Protein AF-0000000070923222 (afdb_homodimer)

Sequence (796 aa):
MIKPHGAETLKPLFVYDTERHHALMQEAETLPSVMISSAAAGNAVMMGGGYFTPLTGFMNVADAMGCAENMRTTSGLFFPVPVVNLLENADAIRGAKRIALRDPNMEGNPILAIQEVEAIEEFTPEQMEAITEKVYGTTDREHPGVAAFNSVGRVCVSGPIEVLHFSYFQDDFPDTFRTAVEIRNEITERGWKKVVAFQTRNPMHRAHEELCRMAMDQLDADGVVIHMLLGKLKPGDIPAPVRDAAIRKMAELYFPPNTVMITGYGFDMLYAGPREAVLHALFRQNMGATHFIIGRDHAGVGDYYGAFDAQTIFDTDVPPDALEIEIFRADHTAYSKKLNRVVMMRDVPDHTKEDFVLLSGTKVREMLGRGEAPPPEFSRPEVAQILMDYYQGLQQKQMIKPHGAETLKPLFVYDTERHHALMQEAETLPSVMISSAAAGNAVMMGGGYFTPLTGFMNVADAMGCAENMRTTSGLFFPVPVVNLLENADAIRGAKRIALRDPNMEGNPILAIQEVEAIEEFTPEQMEAITEKVYGTTDREHPGVAAFNSVGRVCVSGPIEVLHFSYFQDDFPDTFRTAVEIRNEITERGWKKVVAFQTRNPMHRAHEELCRMAMDQLDADGVVIHMLLGKLKPGDIPAPVRDAAIRKMAELYFPPNTVMITGYGFDMLYAGPREAVLHALFRQNMGATHFIIGRDHAGVGDYYGAFDAQTIFDTDVPPDALEIEIFRADHTAYSKKLNRVVMMRDVPDHTKEDFVLLSGTKVREMLGRGEAPPPEFSRPEVAQILMDYYQGLQQKQ

pLDDT: mean 94.99, std 5.68, range [50.47, 98.94]

Structure (mmCIF, N/CA/C/O backbone):
data_AF-0000000070923222-model_v1
#
loop_
_entity.id
_entity.type
_entity.pdbx_description
1 polymer 'Sulfate adenylyltransferase'
#
loop_
_atom_site.group_PDB
_atom_site.id
_atom_site.type_symbol
_atom_site.label_atom_id
_atom_site.label_alt_id
_atom_site.label_comp_id
_atom_site.label_asym_id
_atom_site.label_entity_id
_atom_site.label_seq_id
_atom_site.pdbx_PDB_ins_code
_atom_site.Cartn_x
_atom_site.Cartn_y
_atom_site.Cartn_z
_atom_site.occupancy
_atom_site.B_iso_or_equiv
_atom_site.auth_seq_id
_atom_site.auth_comp_id
_atom_site.auth_asym_id
_atom_site.auth_atom_id
_atom_site.pdbx_PDB_model_num
ATOM 1 N N . MET A 1 1 ? -9.562 -16.375 10.891 1 94.19 1 MET A N 1
ATOM 2 C CA . MET A 1 1 ? -9 -16.359 9.547 1 94.19 1 MET A CA 1
ATOM 3 C C . MET A 1 1 ? -8.234 -17.641 9.25 1 94.19 1 MET A C 1
ATOM 5 O O . MET A 1 1 ? -7.594 -18.203 10.141 1 94.19 1 MET A O 1
ATOM 9 N N . ILE A 1 2 ? -8.297 -18.109 7.996 1 97.81 2 ILE A N 1
ATOM 10 C CA . ILE A 1 2 ? -7.59 -19.312 7.555 1 97.81 2 ILE A CA 1
ATOM 11 C C . ILE A 1 2 ? -6.105 -19.172 7.879 1 97.81 2 ILE A C 1
ATOM 13 O O . ILE A 1 2 ? -5.516 -18.109 7.715 1 97.81 2 ILE A O 1
ATOM 17 N N . LYS A 1 3 ? -5.488 -20.219 8.328 1 97.81 3 LYS A N 1
ATOM 18 C CA . LYS A 1 3 ? -4.07 -20.203 8.672 1 97.81 3 LYS A CA 1
ATOM 19 C C . LYS A 1 3 ? -3.199 -20.172 7.418 1 97.81 3 LYS A C 1
ATOM 21 O O . LYS A 1 3 ? -3.551 -20.766 6.398 1 97.81 3 LYS A O 1
ATOM 26 N N . PRO A 1 4 ? -2.018 -19.453 7.531 1 98.5 4 PRO A N 1
ATOM 27 C CA . PRO A 1 4 ? -1.078 -19.594 6.418 1 98.5 4 PRO A CA 1
ATOM 28 C C . PRO A 1 4 ? -0.595 -21.031 6.227 1 98.5 4 PRO A C 1
ATOM 30 O O . PRO A 1 4 ? -0.553 -21.812 7.188 1 98.5 4 PRO A O 1
ATOM 33 N N . HIS A 1 5 ? -0.27 -21.312 5.047 1 98.56 5 HIS A N 1
ATOM 34 C CA . HIS A 1 5 ? 0.221 -22.641 4.707 1 98.56 5 HIS A CA 1
ATOM 35 C C . HIS A 1 5 ? 1.439 -23.016 5.547 1 98.56 5 HIS A C 1
ATOM 37 O O . HIS A 1 5 ? 2.436 -22.281 5.555 1 98.56 5 HIS A O 1
ATOM 43 N N . GLY A 1 6 ? 1.293 -24.156 6.258 1 97 6 GLY A N 1
ATOM 44 C CA . GLY A 1 6 ? 2.424 -24.719 6.973 1 97 6 GLY A CA 1
ATOM 45 C C . GLY A 1 6 ? 2.863 -23.875 8.156 1 97 6 GLY A C 1
ATOM 46 O O . GLY A 1 6 ? 3.973 -24.047 8.672 1 97 6 GLY A O 1
ATOM 47 N N . ALA A 1 7 ? 2.08 -22.922 8.578 1 97.56 7 ALA A N 1
ATOM 48 C CA . ALA A 1 7 ? 2.473 -22.031 9.664 1 97.56 7 ALA A CA 1
ATOM 49 C C . ALA A 1 7 ? 1.255 -21.562 10.461 1 97.56 7 ALA A C 1
ATOM 51 O O . ALA A 1 7 ? 0.133 -21.578 9.945 1 97.56 7 ALA A O 1
ATOM 52 N N . GLU A 1 8 ? 1.506 -21.188 11.695 1 96.69 8 GLU A N 1
ATOM 53 C CA . GLU A 1 8 ? 0.443 -20.641 12.531 1 96.69 8 GLU A CA 1
ATOM 54 C C . GLU A 1 8 ? 0.173 -19.188 12.188 1 96.69 8 GLU A C 1
ATOM 56 O O . GLU A 1 8 ? -0.959 -18.703 12.312 1 96.69 8 GLU A O 1
ATOM 61 N N . THR A 1 9 ? 1.267 -18.516 11.875 1 96.75 9 THR A N 1
ATOM 62 C CA . THR A 1 9 ? 1.181 -17.109 11.5 1 96.75 9 THR A CA 1
ATOM 63 C C . THR A 1 9 ? 1.964 -16.844 10.219 1 96.75 9 THR A C 1
ATOM 65 O O . THR A 1 9 ? 2.838 -17.641 9.844 1 96.75 9 THR A O 1
ATOM 68 N N . LEU A 1 10 ? 1.529 -15.812 9.523 1 98.06 10 LEU A N 1
ATOM 69 C CA . LEU A 1 10 ? 2.232 -15.43 8.305 1 98.06 10 LEU A CA 1
ATOM 70 C C . LEU A 1 10 ? 3.693 -15.102 8.602 1 98.06 10 LEU A C 1
ATOM 72 O O . LEU A 1 10 ? 4.008 -14.531 9.648 1 98.06 10 LEU A O 1
ATOM 76 N N . LYS A 1 11 ? 4.566 -15.438 7.688 1 98.31 11 LYS A N 1
ATOM 77 C CA . LYS A 1 11 ? 6 -15.211 7.871 1 98.31 11 LYS A CA 1
ATOM 78 C C . LYS A 1 11 ? 6.59 -14.43 6.703 1 98.31 11 LYS A C 1
ATOM 80 O O . LYS A 1 11 ? 7.391 -14.969 5.934 1 98.31 11 LYS A O 1
ATOM 85 N N . PRO A 1 12 ? 6.301 -13.164 6.598 1 98.38 12 PRO A N 1
ATOM 86 C CA . PRO A 1 12 ? 6.941 -12.352 5.562 1 98.38 12 PRO A CA 1
ATOM 87 C C . PRO A 1 12 ? 8.445 -12.188 5.789 1 98.38 12 PRO A C 1
ATOM 89 O O . PRO A 1 12 ? 8.891 -12.078 6.934 1 98.38 12 PRO A O 1
ATOM 92 N N . LEU A 1 13 ? 9.18 -12.133 4.707 1 98.75 13 LEU A N 1
ATOM 93 C CA . LEU A 1 13 ? 10.625 -12.07 4.844 1 98.75 13 LEU A CA 1
ATOM 94 C C . LEU A 1 13 ? 11.125 -10.641 4.641 1 98.75 13 LEU A C 1
ATOM 96 O O . LEU A 1 13 ? 12.328 -10.383 4.75 1 98.75 13 LEU A O 1
ATOM 100 N N . PHE A 1 14 ? 10.266 -9.719 4.355 1 98.25 14 PHE A N 1
ATOM 101 C CA . PHE A 1 14 ? 10.656 -8.312 4.344 1 98.25 14 PHE A CA 1
ATOM 102 C C . PHE A 1 14 ? 11.117 -7.867 5.723 1 98.25 14 PHE A C 1
ATOM 104 O O . PHE A 1 14 ? 10.523 -8.234 6.734 1 98.25 14 PHE A O 1
ATOM 111 N N . VAL A 1 15 ? 12.188 -7.07 5.742 1 97.06 15 VAL A N 1
ATOM 112 C CA . VAL A 1 15 ? 12.711 -6.555 7.004 1 97.06 15 VAL A CA 1
ATOM 113 C C . VAL A 1 15 ? 11.961 -5.277 7.387 1 97.06 15 VAL A C 1
ATOM 115 O O . VAL A 1 15 ? 12.312 -4.188 6.93 1 97.06 15 VAL A O 1
ATOM 118 N N . TYR A 1 16 ? 11.078 -5.387 8.359 1 92.56 16 TYR A N 1
ATOM 119 C CA . TYR A 1 16 ? 10.18 -4.293 8.695 1 92.56 16 TYR A CA 1
ATOM 120 C C . TYR A 1 16 ? 10.828 -3.328 9.68 1 92.56 16 TYR A C 1
ATOM 122 O O . TYR A 1 16 ? 10.484 -2.146 9.719 1 92.56 16 TYR A O 1
ATOM 130 N N . ASP A 1 17 ? 11.711 -3.85 10.516 1 89.75 17 ASP A N 1
ATOM 131 C CA . ASP A 1 17 ? 12.43 -2.967 11.43 1 89.75 17 ASP A CA 1
ATOM 132 C C . ASP A 1 17 ? 13.289 -1.967 10.664 1 89.75 17 ASP A C 1
ATOM 134 O O . ASP A 1 17 ? 14.266 -2.35 10.008 1 89.75 17 ASP A O 1
ATOM 138 N N . THR A 1 18 ? 13.023 -0.705 10.734 1 88.88 18 THR A N 1
ATOM 139 C CA . THR A 1 18 ? 13.625 0.324 9.891 1 88.88 18 THR A CA 1
ATOM 140 C C . THR A 1 18 ? 15.125 0.417 10.141 1 88.88 18 THR A C 1
ATOM 142 O O . THR A 1 18 ? 15.914 0.532 9.203 1 88.88 18 THR A O 1
ATOM 145 N N . GLU A 1 19 ? 15.516 0.469 11.406 1 87.5 19 GLU A N 1
ATOM 146 C CA . GLU A 1 19 ? 16.938 0.557 11.734 1 87.5 19 GLU A CA 1
ATOM 147 C C . GLU A 1 19 ? 17.703 -0.638 11.18 1 87.5 19 GLU A C 1
ATOM 149 O O . GLU A 1 19 ? 18.766 -0.473 10.57 1 87.5 19 GLU A O 1
ATOM 154 N N . ARG A 1 20 ? 17.125 -1.817 11.422 1 92.88 20 ARG A N 1
ATOM 155 C CA . ARG A 1 20 ? 17.766 -3.02 10.891 1 92.88 20 ARG A CA 1
ATOM 156 C C . ARG A 1 20 ? 17.781 -2.994 9.359 1 92.88 20 ARG A C 1
ATOM 158 O O . ARG A 1 20 ? 18.781 -3.377 8.742 1 92.88 20 ARG A O 1
ATOM 165 N N . HIS A 1 21 ? 16.719 -2.566 8.789 1 94.62 21 HIS A N 1
ATOM 166 C CA . HIS A 1 21 ? 16.609 -2.461 7.336 1 94.62 21 HIS A CA 1
ATOM 167 C C . HIS A 1 21 ? 17.703 -1.579 6.766 1 94.62 21 HIS A C 1
ATOM 169 O O . HIS A 1 21 ? 18.391 -1.969 5.812 1 94.62 21 HIS A O 1
ATOM 175 N N . HIS A 1 22 ? 17.953 -0.458 7.285 1 92.62 22 HIS A N 1
ATOM 176 C CA . HIS A 1 22 ? 18.969 0.468 6.809 1 92.62 22 HIS A CA 1
ATOM 177 C C . HIS A 1 22 ? 20.375 -0.108 7 1 92.62 22 HIS A C 1
ATOM 179 O O . HIS A 1 22 ? 21.234 0.048 6.133 1 92.62 22 HIS A O 1
ATOM 185 N N . ALA A 1 23 ? 20.547 -0.728 8.156 1 95.38 23 ALA A N 1
ATOM 186 C CA . ALA A 1 23 ? 21.844 -1.36 8.406 1 95.38 23 ALA A CA 1
ATOM 187 C C . ALA A 1 23 ? 22.141 -2.439 7.367 1 95.38 23 ALA A C 1
ATOM 189 O O . ALA A 1 23 ? 23.266 -2.537 6.871 1 95.38 23 ALA A O 1
ATOM 190 N N . LEU A 1 24 ? 21.125 -3.203 7.07 1 97.19 24 LEU A N 1
ATOM 191 C CA . LEU A 1 24 ? 21.297 -4.273 6.09 1 97.19 24 LEU A CA 1
ATOM 192 C C . LEU A 1 24 ? 21.531 -3.705 4.695 1 97.19 24 LEU A C 1
ATOM 194 O O . LEU A 1 24 ? 22.312 -4.258 3.922 1 97.19 24 LEU A O 1
ATOM 198 N N . MET A 1 25 ? 20.859 -2.648 4.387 1 95.19 25 MET A N 1
ATOM 199 C CA . MET A 1 25 ? 21.062 -2.002 3.092 1 95.19 25 MET A CA 1
ATOM 200 C C . MET A 1 25 ? 22.5 -1.527 2.943 1 95.19 25 MET A C 1
ATOM 202 O O . MET A 1 25 ? 23.109 -1.701 1.886 1 95.19 25 MET A O 1
ATOM 206 N N . GLN A 1 26 ? 23.016 -0.941 3.938 1 95.12 26 GLN A N 1
ATOM 207 C CA . GLN A 1 26 ? 24.406 -0.491 3.922 1 95.12 26 GLN A CA 1
ATOM 208 C C . GLN A 1 26 ? 25.375 -1.672 3.812 1 95.12 26 GLN A C 1
ATOM 210 O O . GLN A 1 26 ? 26.328 -1.63 3.039 1 95.12 26 GLN A O 1
ATOM 215 N N . GLU A 1 27 ? 25.062 -2.674 4.578 1 97 27 GLU A N 1
ATOM 216 C CA . GLU A 1 27 ? 25.891 -3.877 4.52 1 97 27 GLU A CA 1
ATOM 217 C C . GLU A 1 27 ? 25.875 -4.484 3.119 1 97 27 GLU A C 1
ATOM 219 O O . GLU A 1 27 ? 26.922 -4.891 2.602 1 97 27 GLU A O 1
ATOM 224 N N . ALA A 1 28 ? 24.734 -4.555 2.543 1 97.19 28 ALA A N 1
ATOM 225 C CA . ALA A 1 28 ? 24.547 -5.199 1.248 1 97.19 28 ALA A CA 1
ATOM 226 C C . ALA A 1 28 ? 25.406 -4.543 0.174 1 97.19 28 ALA A C 1
ATOM 228 O O . ALA A 1 28 ? 25.875 -5.211 -0.75 1 97.19 28 ALA A O 1
ATOM 229 N N . GLU A 1 29 ? 25.641 -3.273 0.301 1 94.75 29 GLU A N 1
ATOM 230 C CA . GLU A 1 29 ? 26.438 -2.539 -0.678 1 94.75 29 GLU A CA 1
ATOM 231 C C . GLU A 1 29 ? 27.891 -3.018 -0.683 1 94.75 29 GLU A C 1
ATOM 233 O O . GLU A 1 29 ? 28.594 -2.855 -1.678 1 94.75 29 GLU A O 1
ATOM 238 N N . THR A 1 30 ? 28.297 -3.598 0.38 1 96.5 30 THR A N 1
ATOM 239 C CA . THR A 1 30 ? 29.703 -4.016 0.499 1 96.5 30 THR A CA 1
ATOM 240 C C . THR A 1 30 ? 29.828 -5.516 0.256 1 96.5 30 THR A C 1
ATOM 242 O O . THR A 1 30 ? 30.953 -6.039 0.181 1 96.5 30 THR A O 1
ATOM 245 N N . LEU A 1 31 ? 28.781 -6.234 0.099 1 98.12 31 LEU A N 1
ATOM 246 C CA . LEU A 1 31 ? 28.812 -7.68 -0.1 1 98.12 31 LEU A CA 1
ATOM 247 C C . LEU A 1 31 ? 29.047 -8.023 -1.566 1 98.12 31 LEU A C 1
ATOM 249 O O . LEU A 1 31 ? 28.703 -7.238 -2.457 1 98.12 31 LEU A O 1
ATOM 253 N N . PRO A 1 32 ? 29.672 -9.242 -1.757 1 98.31 32 PRO A N 1
ATOM 254 C CA . PRO A 1 32 ? 29.578 -9.75 -3.127 1 98.31 32 PRO A CA 1
ATOM 255 C C . PRO A 1 32 ? 28.141 -9.82 -3.629 1 98.31 32 PRO A C 1
ATOM 257 O O . PRO A 1 32 ? 27.219 -10.148 -2.861 1 98.31 32 PRO A O 1
ATOM 260 N N . SER A 1 33 ? 27.938 -9.492 -4.871 1 97.94 33 SER A N 1
ATOM 261 C CA . SER A 1 33 ? 26.562 -9.398 -5.371 1 97.94 33 SER A CA 1
ATOM 262 C C . SER A 1 33 ? 26.406 -10.156 -6.684 1 97.94 33 SER A C 1
ATOM 264 O O . SER A 1 33 ? 27.391 -10.445 -7.363 1 97.94 33 SER A O 1
ATOM 266 N N . VAL A 1 34 ? 25.203 -10.516 -6.961 1 98.19 34 VAL A N 1
ATOM 267 C CA . VAL A 1 34 ? 24.875 -11.148 -8.234 1 98.19 34 VAL A CA 1
ATOM 268 C C . VAL A 1 34 ? 23.594 -10.531 -8.789 1 98.19 34 VAL A C 1
ATOM 270 O O . VAL A 1 34 ? 22.703 -10.133 -8.023 1 98.19 34 VAL A O 1
ATOM 273 N N . MET A 1 35 ? 23.562 -10.453 -10.102 1 97.75 35 MET A N 1
ATOM 274 C CA . MET A 1 35 ? 22.312 -10.156 -10.789 1 97.75 35 MET A CA 1
ATOM 275 C C . MET A 1 35 ? 21.438 -11.406 -10.898 1 97.75 35 MET A C 1
ATOM 277 O O . MET A 1 35 ? 21.859 -12.406 -11.5 1 97.75 35 MET A O 1
ATOM 281 N N . ILE A 1 36 ? 20.281 -11.344 -10.312 1 98 36 ILE A N 1
ATOM 282 C CA . ILE A 1 36 ? 19.438 -12.531 -10.352 1 98 36 ILE A CA 1
ATOM 283 C C . ILE A 1 36 ? 18.453 -12.438 -11.523 1 98 36 ILE A C 1
ATOM 285 O O . ILE A 1 36 ? 18.406 -11.422 -12.219 1 98 36 ILE A O 1
ATOM 289 N N . SER A 1 37 ? 17.797 -13.562 -11.773 1 97.19 37 SER A N 1
ATOM 290 C CA . SER A 1 37 ? 16.828 -13.57 -12.859 1 97.19 37 SER A CA 1
ATOM 291 C C . SER A 1 37 ? 15.555 -12.82 -12.461 1 97.19 37 SER A C 1
ATOM 293 O O . SER A 1 37 ? 15.32 -12.57 -11.281 1 97.19 37 SER A O 1
ATOM 295 N N . SER A 1 38 ? 14.75 -12.461 -13.453 1 96.25 38 SER A N 1
ATOM 296 C CA . SER A 1 38 ? 13.461 -11.828 -13.195 1 96.25 38 SER A CA 1
ATOM 297 C C . SER A 1 38 ? 12.57 -12.719 -12.328 1 96.25 38 SER A C 1
ATOM 299 O O . SER A 1 38 ? 11.906 -12.242 -11.406 1 96.25 38 SER A O 1
ATOM 301 N N . ALA A 1 39 ? 12.602 -13.977 -12.602 1 96.25 39 ALA A N 1
ATOM 302 C CA . ALA A 1 39 ? 11.789 -14.938 -11.852 1 96.25 39 ALA A CA 1
ATOM 303 C C . ALA A 1 39 ? 12.227 -14.992 -10.391 1 96.25 39 ALA A C 1
ATOM 305 O O . ALA A 1 39 ? 11.383 -15.016 -9.484 1 96.25 39 ALA A O 1
ATOM 306 N N . ALA A 1 40 ? 13.516 -15.023 -10.188 1 98.12 40 ALA A N 1
ATOM 307 C CA . ALA A 1 40 ? 14.016 -15.047 -8.82 1 98.12 40 ALA A CA 1
ATOM 308 C C . ALA A 1 40 ? 13.656 -13.766 -8.078 1 98.12 40 ALA A C 1
ATOM 310 O O . ALA A 1 40 ? 13.336 -13.797 -6.883 1 98.12 40 ALA A O 1
ATOM 311 N N . ALA A 1 41 ? 13.758 -12.656 -8.773 1 98.06 41 ALA A N 1
ATOM 312 C CA . ALA A 1 41 ? 13.367 -11.383 -8.172 1 98.06 41 ALA A CA 1
ATOM 313 C C . ALA A 1 41 ? 11.891 -11.398 -7.777 1 98.06 41 ALA A C 1
ATOM 315 O O . ALA A 1 41 ? 11.539 -10.992 -6.668 1 98.06 41 ALA A O 1
ATOM 316 N N . GLY A 1 42 ? 11.047 -11.836 -8.688 1 97.44 42 GLY A N 1
ATOM 317 C CA . GLY A 1 42 ? 9.641 -11.969 -8.375 1 97.44 42 GLY A CA 1
ATOM 318 C C . GLY A 1 42 ? 9.375 -12.883 -7.188 1 97.44 42 GLY A C 1
ATOM 319 O O . GLY A 1 42 ? 8.547 -12.57 -6.328 1 97.44 42 GLY A O 1
ATOM 320 N N . ASN A 1 43 ? 10.094 -13.977 -7.137 1 98.56 43 ASN A N 1
ATOM 321 C CA . ASN A 1 43 ? 9.953 -14.906 -6.023 1 98.56 43 ASN A CA 1
ATOM 322 C C . ASN A 1 43 ? 10.391 -14.281 -4.703 1 98.56 43 ASN A C 1
ATOM 324 O O . ASN A 1 43 ? 9.773 -14.516 -3.662 1 98.56 43 ASN A O 1
ATOM 328 N N . ALA A 1 44 ? 11.477 -13.531 -4.766 1 98.75 44 ALA A N 1
ATOM 329 C CA . ALA A 1 44 ? 11.922 -12.828 -3.562 1 98.75 44 ALA A CA 1
ATOM 330 C C . ALA A 1 44 ? 10.844 -11.859 -3.07 1 98.75 44 ALA A C 1
ATOM 332 O O . ALA A 1 44 ? 10.586 -11.773 -1.867 1 98.75 44 ALA A O 1
ATOM 333 N N . VAL A 1 45 ? 10.227 -11.172 -3.973 1 98.44 45 VAL A N 1
ATOM 334 C CA . VAL A 1 45 ? 9.148 -10.242 -3.641 1 98.44 45 VAL A CA 1
ATOM 335 C C . VAL A 1 45 ? 7.992 -11.008 -2.988 1 98.44 45 VAL A C 1
ATOM 337 O O . VAL A 1 45 ? 7.457 -10.578 -1.965 1 98.44 45 VAL A O 1
ATOM 340 N N . MET A 1 46 ? 7.645 -12.156 -3.553 1 98.62 46 MET A N 1
ATOM 341 C CA . MET A 1 46 ? 6.559 -12.977 -3.021 1 98.62 46 MET A CA 1
ATOM 342 C C . MET A 1 46 ? 6.895 -13.484 -1.621 1 98.62 46 MET A C 1
ATOM 344 O O . MET A 1 46 ? 6.023 -13.531 -0.75 1 98.62 46 MET A O 1
ATOM 348 N N . MET A 1 47 ? 8.141 -13.836 -1.413 1 98.88 47 MET A N 1
ATOM 349 C CA . MET A 1 47 ? 8.562 -14.25 -0.077 1 98.88 47 MET A CA 1
ATOM 350 C C . MET A 1 47 ? 8.547 -13.062 0.886 1 98.88 47 MET A C 1
ATOM 352 O O . MET A 1 47 ? 8.102 -13.195 2.029 1 98.88 47 MET A O 1
ATOM 356 N N . GLY A 1 48 ? 8.984 -11.969 0.382 1 98.69 48 GLY A N 1
ATOM 357 C CA . GLY A 1 48 ? 8.953 -10.758 1.191 1 98.69 48 GLY A CA 1
ATOM 358 C C . GLY A 1 48 ? 7.562 -10.391 1.666 1 98.69 48 GLY A C 1
ATOM 359 O O . GLY A 1 48 ? 7.371 -10.031 2.832 1 98.69 48 GLY A O 1
ATOM 360 N N . GLY A 1 49 ? 6.586 -10.539 0.786 1 98.38 49 GLY A N 1
ATOM 361 C CA . GLY A 1 49 ? 5.215 -10.156 1.082 1 98.38 49 GLY A CA 1
ATOM 362 C C . GLY A 1 49 ? 4.457 -11.219 1.86 1 98.38 49 GLY A C 1
ATOM 363 O O . GLY A 1 49 ? 3.281 -11.039 2.184 1 98.38 49 GLY A O 1
ATOM 364 N N . GLY A 1 50 ? 5.055 -12.383 2.105 1 98.75 50 GLY A N 1
ATOM 365 C CA . GLY A 1 50 ? 4.441 -13.438 2.891 1 98.75 50 GLY A CA 1
ATOM 366 C C . GLY A 1 50 ? 3.646 -14.422 2.053 1 98.75 50 GLY A C 1
ATOM 367 O O . GLY A 1 50 ? 3.164 -15.43 2.562 1 98.75 50 GLY A O 1
ATOM 368 N N . TYR A 1 51 ? 3.605 -14.203 0.741 1 98.88 51 TYR A N 1
ATOM 369 C CA . TYR A 1 51 ? 2.82 -15.047 -0.153 1 98.88 51 TYR A CA 1
ATOM 370 C C . TYR A 1 51 ? 3.373 -16.469 -0.187 1 98.88 51 TYR A C 1
ATOM 372 O O . TYR A 1 51 ? 2.625 -17.422 -0.385 1 98.88 51 TYR A O 1
ATOM 380 N N . PHE A 1 52 ? 4.684 -16.609 0.016 1 98.88 52 PHE A N 1
ATOM 381 C CA . PHE A 1 52 ? 5.324 -17.922 -0.103 1 98.88 52 PHE A CA 1
ATOM 382 C C . PHE A 1 52 ? 5.66 -18.484 1.272 1 98.88 52 PHE A C 1
ATOM 384 O O . PHE A 1 52 ? 6.543 -19.328 1.4 1 98.88 52 PHE A O 1
ATOM 391 N N . THR A 1 53 ? 4.961 -17.922 2.27 1 98.75 53 THR A N 1
ATOM 392 C CA . THR A 1 53 ? 5.039 -18.594 3.566 1 98.75 53 THR A CA 1
ATOM 393 C C . THR A 1 53 ? 4.789 -20.078 3.426 1 98.75 53 THR A C 1
ATOM 395 O O . THR A 1 53 ? 3.873 -20.5 2.717 1 98.75 53 THR A O 1
ATOM 398 N N . PRO A 1 54 ? 5.602 -21 4.039 1 98.62 54 PRO A N 1
ATOM 399 C CA . PRO A 1 54 ? 6.543 -20.641 5.102 1 98.62 54 PRO A CA 1
ATOM 400 C C . PRO A 1 54 ? 7.996 -20.641 4.629 1 98.62 54 PRO A C 1
ATOM 402 O O . PRO A 1 54 ? 8.914 -20.797 5.441 1 98.62 54 PRO A O 1
ATOM 405 N N . LEU A 1 55 ? 8.25 -20.531 3.309 1 98.81 55 LEU A N 1
ATOM 406 C CA . LEU A 1 55 ? 9.625 -20.562 2.816 1 98.81 55 LEU A CA 1
ATOM 407 C C . LEU A 1 55 ? 10.461 -19.469 3.477 1 98.81 55 LEU A C 1
ATOM 409 O O . LEU A 1 55 ? 9.977 -18.359 3.697 1 98.81 55 LEU A O 1
ATOM 413 N N . THR A 1 56 ? 11.75 -19.766 3.697 1 98.75 56 THR A N 1
ATOM 414 C CA . THR A 1 56 ? 12.664 -18.812 4.305 1 98.75 56 THR A CA 1
ATOM 415 C C . THR A 1 56 ? 13.648 -18.281 3.27 1 98.75 56 THR A C 1
ATOM 417 O O . THR A 1 56 ? 14.461 -17.391 3.57 1 98.75 56 THR A O 1
ATOM 420 N N . GLY A 1 57 ? 13.648 -18.812 2.139 1 98.88 57 GLY A N 1
ATOM 421 C CA . GLY A 1 57 ? 14.555 -18.453 1.064 1 98.88 57 GLY A CA 1
ATOM 422 C C . GLY A 1 57 ? 14.492 -19.391 -0.121 1 98.88 57 GLY A C 1
ATOM 423 O O . GLY A 1 57 ? 13.453 -20 -0.39 1 98.88 57 GLY A O 1
ATOM 424 N N . PHE A 1 58 ? 15.57 -19.469 -0.924 1 98.94 58 PHE A N 1
ATOM 425 C CA . PHE A 1 58 ? 15.602 -20.25 -2.154 1 98.94 58 PHE A CA 1
ATOM 426 C C . PHE A 1 58 ? 16 -21.688 -1.868 1 98.94 58 PHE A C 1
ATOM 428 O O . PHE A 1 58 ? 16.875 -21.953 -1.034 1 98.94 58 PHE A O 1
ATOM 435 N N . MET A 1 59 ? 15.406 -22.578 -2.57 1 98.88 59 MET A N 1
ATOM 436 C CA . MET A 1 59 ? 15.562 -24.016 -2.377 1 98.88 59 MET A CA 1
ATOM 437 C C . MET A 1 59 ? 16.906 -24.484 -2.906 1 98.88 59 MET A C 1
ATOM 439 O O . MET A 1 59 ? 17.438 -23.938 -3.867 1 98.88 59 MET A O 1
ATOM 443 N N . ASN A 1 60 ? 17.438 -25.5 -2.232 1 98.81 60 ASN A N 1
ATOM 444 C CA . ASN A 1 60 ? 18.547 -26.234 -2.812 1 98.81 60 ASN A CA 1
ATOM 445 C C . ASN A 1 60 ? 18.078 -27.234 -3.861 1 98.81 60 ASN A C 1
ATOM 447 O O . ASN A 1 60 ? 16.891 -27.375 -4.109 1 98.81 60 ASN A O 1
ATOM 451 N N . VAL A 1 61 ? 19.016 -27.891 -4.531 1 98.81 61 VAL A N 1
ATOM 452 C CA . VAL A 1 61 ? 18.719 -28.797 -5.633 1 98.81 61 VAL A CA 1
ATOM 453 C C . VAL A 1 61 ? 17.812 -29.922 -5.141 1 98.81 61 VAL A C 1
ATOM 455 O O . VAL A 1 61 ? 16.828 -30.266 -5.805 1 98.81 61 VAL A O 1
ATOM 458 N N . ALA A 1 62 ? 18.062 -30.453 -3.975 1 98.81 62 ALA A N 1
ATOM 459 C CA . ALA A 1 62 ? 17.281 -31.578 -3.449 1 98.81 62 ALA A CA 1
ATOM 460 C C . ALA A 1 62 ? 15.836 -31.172 -3.213 1 98.81 62 ALA A C 1
ATOM 462 O O . ALA A 1 62 ? 14.914 -31.875 -3.615 1 98.81 62 ALA A O 1
ATOM 463 N N . ASP A 1 63 ? 15.625 -30.094 -2.551 1 98.88 63 ASP A N 1
ATOM 464 C CA . ASP A 1 63 ? 14.273 -29.594 -2.303 1 98.88 63 ASP A CA 1
ATOM 465 C C . ASP A 1 63 ? 13.555 -29.281 -3.611 1 98.88 63 ASP A C 1
ATOM 467 O O . ASP A 1 63 ? 12.367 -29.562 -3.758 1 98.88 63 ASP A O 1
ATOM 471 N N . ALA A 1 64 ? 14.32 -28.641 -4.531 1 98.88 64 ALA A N 1
ATOM 472 C CA . ALA A 1 64 ? 13.734 -28.297 -5.828 1 98.88 64 ALA A CA 1
ATOM 473 C C . ALA A 1 64 ? 13.266 -29.547 -6.566 1 98.88 64 ALA A C 1
ATOM 475 O O . ALA A 1 64 ? 12.156 -29.578 -7.094 1 98.88 64 ALA A O 1
ATOM 476 N N . MET A 1 65 ? 14.094 -30.516 -6.59 1 98.75 65 MET A N 1
ATOM 477 C CA . MET A 1 65 ? 13.734 -31.766 -7.234 1 98.75 65 MET A CA 1
ATOM 478 C C . MET A 1 65 ? 12.547 -32.406 -6.535 1 98.75 65 MET A C 1
ATOM 480 O O . MET A 1 65 ? 11.641 -32.938 -7.191 1 98.75 65 MET A O 1
ATOM 484 N N . GLY A 1 66 ? 12.547 -32.438 -5.207 1 98.62 66 GLY A N 1
ATOM 485 C CA . GLY A 1 66 ? 11.414 -32.938 -4.453 1 98.62 66 GLY A CA 1
ATOM 486 C C . GLY A 1 66 ? 10.109 -32.25 -4.785 1 98.62 66 GLY A C 1
ATOM 487 O O . GLY A 1 66 ? 9.086 -32.906 -5 1 98.62 66 GLY A O 1
ATOM 488 N N . CYS A 1 67 ? 10.117 -31 -4.852 1 98.62 67 CYS A N 1
ATOM 489 C CA . CYS A 1 67 ? 8.93 -30.219 -5.188 1 98.62 67 CYS A CA 1
ATOM 490 C C . CYS A 1 67 ? 8.453 -30.531 -6.602 1 98.62 67 CYS A C 1
ATOM 492 O O . CYS A 1 67 ? 7.254 -30.672 -6.844 1 98.62 67 CYS A O 1
ATOM 494 N N . ALA A 1 68 ? 9.406 -30.594 -7.504 1 98.44 68 ALA A N 1
ATOM 495 C CA . ALA A 1 68 ? 9.055 -30.906 -8.891 1 98.44 68 ALA A CA 1
ATOM 496 C C . ALA A 1 68 ? 8.414 -32.281 -9 1 98.44 68 ALA A C 1
ATOM 498 O O . ALA A 1 68 ? 7.379 -32.438 -9.648 1 98.44 68 ALA A O 1
ATOM 499 N N . GLU A 1 69 ? 8.922 -33.25 -8.344 1 97.81 69 GLU A N 1
ATOM 500 C CA . GLU A 1 69 ? 8.516 -34.625 -8.531 1 97.81 69 GLU A CA 1
ATOM 501 C C . GLU A 1 69 ? 7.309 -34.969 -7.664 1 97.81 69 GLU A C 1
ATOM 503 O O . GLU A 1 69 ? 6.422 -35.719 -8.094 1 97.81 69 GLU A O 1
ATOM 508 N N . ASN A 1 70 ? 7.293 -34.438 -6.434 1 96.81 70 ASN A N 1
ATOM 509 C CA . ASN A 1 70 ? 6.312 -34.906 -5.469 1 96.81 70 ASN A CA 1
ATOM 510 C C . ASN A 1 70 ? 5.566 -33.75 -4.801 1 96.81 70 ASN A C 1
ATOM 512 O O . ASN A 1 70 ? 4.797 -33.969 -3.861 1 96.81 70 ASN A O 1
ATOM 516 N N . MET A 1 71 ? 5.859 -32.531 -5.18 1 98.19 71 MET A N 1
ATOM 517 C CA . MET A 1 71 ? 5.305 -31.312 -4.574 1 98.19 71 MET A CA 1
ATOM 518 C C . MET A 1 71 ? 5.613 -31.266 -3.082 1 98.19 71 MET A C 1
ATOM 520 O O . MET A 1 71 ? 4.762 -30.875 -2.279 1 98.19 71 MET A O 1
ATOM 524 N N . ARG A 1 72 ? 6.812 -31.75 -2.73 1 97.81 72 ARG A N 1
ATOM 525 C CA . ARG A 1 72 ? 7.273 -31.703 -1.347 1 97.81 72 ARG A CA 1
ATOM 526 C C . ARG A 1 72 ? 8.781 -31.469 -1.278 1 97.81 72 ARG A C 1
ATOM 528 O O . ARG A 1 72 ? 9.539 -32 -2.086 1 97.81 72 ARG A O 1
ATOM 535 N N . THR A 1 73 ? 9.133 -30.656 -0.325 1 98.12 73 THR A N 1
ATOM 536 C CA . THR A 1 73 ? 10.562 -30.547 -0.038 1 98.12 73 THR A CA 1
ATOM 537 C C . THR A 1 73 ? 11.078 -31.797 0.645 1 98.12 73 THR A C 1
ATOM 539 O O . THR A 1 73 ? 10.297 -32.688 0.997 1 98.12 73 THR A O 1
ATOM 542 N N . THR A 1 74 ? 12.414 -31.781 0.837 1 97.69 74 THR A N 1
ATOM 543 C CA . THR A 1 74 ? 13.023 -32.938 1.483 1 97.69 74 THR A CA 1
ATOM 544 C C . THR A 1 74 ? 12.562 -33.062 2.936 1 97.69 74 THR A C 1
ATOM 546 O O . THR A 1 74 ? 12.5 -34.156 3.49 1 97.69 74 THR A O 1
ATOM 549 N N . SER A 1 75 ? 12.117 -31.953 3.533 1 97.44 75 SER A N 1
ATOM 550 C CA . SER A 1 75 ? 11.648 -31.953 4.918 1 97.44 75 SER A CA 1
ATOM 551 C C . SER A 1 75 ? 10.164 -32.281 5.004 1 97.44 75 SER A C 1
ATOM 553 O O . SER A 1 75 ? 9.609 -32.406 6.102 1 97.44 75 SER A O 1
ATOM 555 N N . GLY A 1 76 ? 9.5 -32.375 3.848 1 97.19 76 GLY A N 1
ATOM 556 C CA . GLY A 1 76 ? 8.102 -32.812 3.84 1 97.19 76 GLY A CA 1
ATOM 557 C C . GLY A 1 76 ? 7.141 -31.641 3.645 1 97.19 76 GLY A C 1
ATOM 558 O O . GLY A 1 76 ? 5.926 -31.844 3.564 1 97.19 76 GLY A O 1
ATOM 559 N N . LEU A 1 77 ? 7.641 -30.484 3.566 1 97.75 77 LEU A N 1
ATOM 560 C CA . LEU A 1 77 ? 6.785 -29.328 3.316 1 97.75 77 LEU A CA 1
ATOM 561 C C . LEU A 1 77 ? 6.148 -29.406 1.935 1 97.75 77 LEU A C 1
ATOM 563 O O . LEU A 1 77 ? 6.848 -29.578 0.933 1 97.75 77 LEU A O 1
ATOM 567 N N . PHE A 1 78 ? 4.859 -29.375 1.923 1 98.62 78 PHE A N 1
ATOM 568 C CA . PHE A 1 78 ? 4.176 -29.312 0.636 1 98.62 78 PHE A CA 1
ATOM 569 C C . PHE A 1 78 ? 4.461 -27.984 -0.057 1 98.62 78 PHE A C 1
ATOM 571 O O . PHE A 1 78 ? 4.227 -26.906 0.514 1 98.62 78 PHE A O 1
ATOM 578 N N . PHE A 1 79 ? 4.969 -28.016 -1.251 1 98.69 79 PHE A N 1
ATOM 579 C CA . PHE A 1 79 ? 5.168 -26.859 -2.113 1 98.69 79 PHE A CA 1
ATOM 580 C C . PHE A 1 79 ? 5.16 -27.266 -3.582 1 98.69 79 PHE A C 1
ATOM 582 O O . PHE A 1 79 ? 5.938 -28.125 -3.994 1 98.69 79 PHE A O 1
ATOM 589 N N . PRO A 1 80 ? 4.344 -26.625 -4.352 1 98.25 80 PRO A N 1
ATOM 590 C CA . PRO A 1 80 ? 3.941 -27.234 -5.625 1 98.25 80 PRO A CA 1
ATOM 591 C C . PRO A 1 80 ? 4.98 -27.031 -6.727 1 98.25 80 PRO A C 1
ATOM 593 O O . PRO A 1 80 ? 4.969 -27.75 -7.73 1 98.25 80 PRO A O 1
ATOM 596 N N . VAL A 1 81 ? 5.828 -25.953 -6.578 1 98.44 81 VAL A N 1
ATOM 597 C CA . VAL A 1 81 ? 6.824 -25.672 -7.605 1 98.44 81 VAL A CA 1
ATOM 598 C C . VAL A 1 81 ? 8.156 -25.328 -6.953 1 98.44 81 VAL A C 1
ATOM 600 O O . VAL A 1 81 ? 8.188 -24.797 -5.836 1 98.44 81 VAL A O 1
ATOM 603 N N . PRO A 1 82 ? 9.266 -25.656 -7.664 1 98.75 82 PRO A N 1
ATOM 604 C CA . PRO A 1 82 ? 10.555 -25.219 -7.129 1 98.75 82 PRO A CA 1
ATOM 605 C C . PRO A 1 82 ? 10.695 -23.703 -7.082 1 98.75 82 PRO A C 1
ATOM 607 O O . PRO A 1 82 ? 10.266 -23 -8.008 1 98.75 82 PRO A O 1
ATOM 610 N N . VAL A 1 83 ? 11.211 -23.188 -6.016 1 98.81 83 VAL A N 1
ATOM 611 C CA . VAL A 1 83 ? 11.578 -21.781 -5.859 1 98.81 83 VAL A CA 1
ATOM 612 C C . VAL A 1 83 ? 13.094 -21.656 -5.73 1 98.81 83 VAL A C 1
ATOM 614 O O . VAL A 1 83 ? 13.648 -21.844 -4.648 1 98.81 83 VAL A O 1
ATOM 617 N N . VAL A 1 84 ? 13.742 -21.297 -6.875 1 98.81 84 VAL A N 1
ATOM 618 C CA . VAL A 1 84 ? 15.195 -21.406 -6.918 1 98.81 84 VAL A CA 1
ATOM 619 C C . VAL A 1 84 ? 15.797 -20.078 -7.375 1 98.81 84 VAL A C 1
ATOM 621 O O . VAL A 1 84 ? 15.109 -19.266 -8 1 98.81 84 VAL A O 1
ATOM 624 N N . ASN A 1 85 ? 16.953 -19.812 -6.957 1 98.75 85 ASN A N 1
ATOM 625 C CA . ASN A 1 85 ? 17.844 -18.781 -7.496 1 98.75 85 ASN A CA 1
ATOM 626 C C . ASN A 1 85 ? 18.906 -19.375 -8.406 1 98.75 85 ASN A C 1
ATOM 628 O O . ASN A 1 85 ? 19.938 -19.844 -7.938 1 98.75 85 ASN A O 1
ATOM 632 N N . LEU A 1 86 ? 18.656 -19.25 -9.711 1 98.5 86 LEU A N 1
ATOM 633 C CA . LEU A 1 86 ? 19.562 -19.828 -10.703 1 98.5 86 LEU A CA 1
ATOM 634 C C . LEU A 1 86 ? 20.422 -18.75 -11.344 1 98.5 86 LEU A C 1
ATOM 636 O O . LEU A 1 86 ? 19.953 -17.656 -11.641 1 98.5 86 LEU A O 1
ATOM 640 N N . LEU A 1 87 ? 21.656 -19.109 -11.5 1 98.06 87 LEU A N 1
ATOM 641 C CA . LEU A 1 87 ? 22.641 -18.219 -12.125 1 98.06 87 LEU A CA 1
ATOM 642 C C . LEU A 1 87 ? 23.359 -18.922 -13.266 1 98.06 87 LEU A C 1
ATOM 644 O O . LEU A 1 87 ? 23.406 -20.156 -13.312 1 98.06 87 LEU A O 1
ATOM 648 N N . GLU A 1 88 ? 23.891 -18.094 -14.164 1 96.69 88 GLU A N 1
ATOM 649 C CA . GLU A 1 88 ? 24.75 -18.656 -15.203 1 96.69 88 GLU A CA 1
ATOM 650 C C . GLU A 1 88 ? 26.047 -19.188 -14.602 1 96.69 88 GLU A C 1
ATOM 652 O O . GLU A 1 88 ? 26.562 -20.219 -15.031 1 96.69 88 GLU A O 1
ATOM 657 N N . ASN A 1 89 ? 26.594 -18.453 -13.703 1 95.44 89 ASN A N 1
ATOM 658 C CA . ASN A 1 89 ? 27.766 -18.875 -12.945 1 95.44 89 ASN A CA 1
ATOM 659 C C . ASN A 1 89 ? 27.844 -18.172 -11.594 1 95.44 89 ASN A C 1
ATOM 661 O O . ASN A 1 89 ? 27.125 -17.203 -11.352 1 95.44 89 ASN A O 1
ATOM 665 N N . ALA A 1 90 ? 28.625 -18.703 -10.711 1 95.75 90 ALA A N 1
ATOM 666 C CA . ALA A 1 90 ? 28.719 -18.156 -9.359 1 95.75 90 ALA A CA 1
ATOM 667 C C . ALA A 1 90 ? 30.109 -17.609 -9.086 1 95.75 90 ALA A C 1
ATOM 669 O O . ALA A 1 90 ? 30.562 -17.594 -7.934 1 95.75 90 ALA A O 1
ATOM 670 N N . ASP A 1 91 ? 30.844 -17.219 -10.062 1 96.38 91 ASP A N 1
ATOM 671 C CA . ASP A 1 91 ? 32.219 -16.781 -9.898 1 96.38 91 ASP A CA 1
ATOM 672 C C . ASP A 1 91 ? 32.312 -15.547 -9 1 96.38 91 ASP A C 1
ATOM 674 O O . ASP A 1 91 ? 33.188 -15.453 -8.148 1 96.38 91 ASP A O 1
ATOM 678 N N . ALA A 1 92 ? 31.391 -14.703 -9.156 1 95.12 92 ALA A N 1
ATOM 679 C CA . ALA A 1 92 ? 31.406 -13.414 -8.461 1 95.12 92 ALA A CA 1
ATOM 680 C C . ALA A 1 92 ? 31.156 -13.602 -6.969 1 95.12 92 ALA A C 1
ATOM 682 O O . ALA A 1 92 ? 31.406 -12.688 -6.172 1 95.12 92 ALA A O 1
ATOM 683 N N . ILE A 1 93 ? 30.641 -14.82 -6.602 1 97.38 93 ILE A N 1
ATOM 684 C CA . ILE A 1 93 ? 30.234 -14.969 -5.207 1 97.38 93 ILE A CA 1
ATOM 685 C C . ILE A 1 93 ? 30.906 -16.203 -4.613 1 97.38 93 ILE A C 1
ATOM 687 O O . ILE A 1 93 ? 30.438 -16.75 -3.605 1 97.38 93 ILE A O 1
ATOM 691 N N . ARG A 1 94 ? 31.922 -16.656 -5.285 1 92.12 94 ARG A N 1
ATOM 692 C CA . ARG A 1 94 ? 32.625 -17.844 -4.801 1 92.12 94 ARG A CA 1
ATOM 693 C C . ARG A 1 94 ? 33.156 -17.625 -3.385 1 92.12 94 ARG A C 1
ATOM 695 O O . ARG A 1 94 ? 33.812 -16.625 -3.105 1 92.12 94 ARG A O 1
ATOM 702 N N . GLY A 1 95 ? 32.812 -18.516 -2.498 1 94.19 95 GLY A N 1
ATOM 703 C CA . GLY A 1 95 ? 33.312 -18.484 -1.138 1 94.19 95 GLY A CA 1
ATOM 704 C C . GLY A 1 95 ? 32.562 -17.531 -0.234 1 94.19 95 GLY A C 1
ATOM 705 O O . GLY A 1 95 ? 32.781 -17.5 0.978 1 94.19 95 GLY A O 1
ATOM 706 N N . ALA A 1 96 ? 31.641 -16.781 -0.813 1 97.31 96 ALA A N 1
ATOM 707 C CA . ALA A 1 96 ? 30.891 -15.805 -0.014 1 97.31 96 ALA A CA 1
ATOM 708 C C . ALA A 1 96 ? 29.844 -16.5 0.855 1 97.31 96 ALA A C 1
ATOM 710 O O . ALA A 1 96 ? 29.188 -17.438 0.416 1 97.31 96 ALA A O 1
ATOM 711 N N . LYS A 1 97 ? 29.734 -16.062 2.111 1 97.62 97 LYS A N 1
ATOM 712 C CA . LYS A 1 97 ? 28.734 -16.594 3.027 1 97.62 97 LYS A CA 1
ATOM 713 C C . LYS A 1 97 ? 27.422 -15.797 2.949 1 97.62 97 LYS A C 1
ATOM 715 O O . LYS A 1 97 ? 26.359 -16.297 3.291 1 97.62 97 LYS A O 1
ATOM 720 N N . ARG A 1 98 ? 27.594 -14.586 2.627 1 98.25 98 ARG A N 1
ATOM 721 C CA . ARG A 1 98 ? 26.484 -13.656 2.447 1 98.25 98 ARG A CA 1
ATOM 722 C C . ARG A 1 98 ? 26.641 -12.852 1.16 1 98.25 98 ARG A C 1
ATOM 724 O O . ARG A 1 98 ? 27.75 -12.414 0.828 1 98.25 98 ARG A O 1
ATOM 731 N N . ILE A 1 99 ? 25.5 -12.789 0.439 1 98.81 99 ILE A N 1
ATOM 732 C CA . ILE A 1 99 ? 25.594 -12.102 -0.844 1 98.81 99 ILE A CA 1
ATOM 733 C C . ILE A 1 99 ? 24.406 -11.156 -1.012 1 98.81 99 ILE A C 1
ATOM 735 O O . ILE A 1 99 ? 23.359 -11.352 -0.39 1 98.81 99 ILE A O 1
ATOM 739 N N . ALA A 1 100 ? 24.547 -10.094 -1.78 1 98.81 100 ALA A N 1
ATOM 740 C CA . ALA A 1 100 ? 23.469 -9.195 -2.172 1 98.81 100 ALA A CA 1
ATOM 741 C C . ALA A 1 100 ? 22.828 -9.633 -3.492 1 98.81 100 ALA A C 1
ATOM 743 O O . ALA A 1 100 ? 23.547 -9.977 -4.441 1 98.81 100 ALA A O 1
ATOM 744 N N . LEU A 1 101 ? 21.562 -9.742 -3.523 1 98.81 101 LEU A N 1
ATOM 745 C CA . LEU A 1 101 ? 20.812 -10.039 -4.738 1 98.81 101 LEU A CA 1
ATOM 746 C C . LEU A 1 101 ? 20.359 -8.758 -5.426 1 98.81 101 LEU A C 1
ATOM 748 O O . LEU A 1 101 ? 19.625 -7.965 -4.836 1 98.81 101 LEU A O 1
ATOM 752 N N . ARG A 1 102 ? 20.781 -8.578 -6.621 1 98.38 102 ARG A N 1
ATOM 753 C CA . ARG A 1 102 ? 20.453 -7.359 -7.352 1 98.38 102 ARG A CA 1
ATOM 754 C C . ARG A 1 102 ? 19.297 -7.594 -8.312 1 98.38 102 ARG A C 1
ATOM 756 O O . ARG A 1 102 ? 19.219 -8.648 -8.945 1 98.38 102 ARG A O 1
ATOM 763 N N . ASP A 1 103 ? 18.453 -6.598 -8.445 1 97.5 103 ASP A N 1
ATOM 764 C CA . ASP A 1 103 ? 17.203 -6.672 -9.203 1 97.5 103 ASP A CA 1
ATOM 765 C C . ASP A 1 103 ? 17.453 -6.352 -10.68 1 97.5 103 ASP A C 1
ATOM 767 O O . ASP A 1 103 ? 17.812 -5.223 -11.023 1 97.5 103 ASP A O 1
ATOM 771 N N . PRO A 1 104 ? 17.188 -7.277 -11.555 1 96.62 104 PRO A N 1
ATOM 772 C CA . PRO A 1 104 ? 17.391 -7.027 -12.984 1 96.62 104 PRO A CA 1
ATOM 773 C C . PRO A 1 104 ? 16.297 -6.152 -13.602 1 96.62 104 PRO A C 1
ATOM 775 O O . PRO A 1 104 ? 16.438 -5.688 -14.734 1 96.62 104 PRO A O 1
ATOM 778 N N . ASN A 1 105 ? 15.234 -5.965 -12.852 1 94.75 105 ASN A N 1
ATOM 779 C CA . ASN A 1 105 ? 14.039 -5.359 -13.422 1 94.75 105 ASN A CA 1
ATOM 780 C C . ASN A 1 105 ? 14.023 -3.848 -13.211 1 94.75 105 ASN A C 1
ATOM 782 O O . ASN A 1 105 ? 13.141 -3.156 -13.727 1 94.75 105 ASN A O 1
ATOM 786 N N . MET A 1 106 ? 14.93 -3.381 -12.492 1 92.19 106 MET A N 1
ATOM 787 C CA . MET A 1 106 ? 14.953 -1.954 -12.18 1 92.19 106 MET A CA 1
ATOM 788 C C . MET A 1 106 ? 16.234 -1.306 -12.695 1 92.19 106 MET A C 1
ATOM 790 O O . MET A 1 106 ? 17.312 -1.916 -12.656 1 92.19 106 MET A O 1
ATOM 794 N N . GLU A 1 107 ? 16.094 -0.099 -13.102 1 87.5 107 GLU A N 1
ATOM 795 C CA . GLU A 1 107 ? 17.266 0.65 -13.539 1 87.5 107 GLU A CA 1
ATOM 796 C C . GLU A 1 107 ? 18.281 0.776 -12.414 1 87.5 107 GLU A C 1
ATOM 798 O O . GLU A 1 107 ? 17.922 1.046 -11.266 1 87.5 107 GLU A O 1
ATOM 803 N N . GLY A 1 108 ? 19.469 0.523 -12.742 1 89.25 108 GLY A N 1
ATOM 804 C CA . GLY A 1 108 ? 20.547 0.583 -11.773 1 89.25 108 GLY A CA 1
ATOM 805 C C . GLY A 1 108 ? 20.703 -0.7 -10.977 1 89.25 108 GLY A C 1
ATOM 806 O O . GLY A 1 108 ? 21.672 -0.845 -10.211 1 89.25 108 GLY A O 1
ATOM 807 N N . ASN A 1 109 ? 19.828 -1.584 -11.156 1 95.69 109 ASN A N 1
ATOM 808 C CA . ASN A 1 109 ? 19.859 -2.902 -10.531 1 95.69 109 ASN A CA 1
ATOM 809 C C . ASN A 1 109 ? 20.078 -2.801 -9.023 1 95.69 109 ASN A C 1
ATOM 811 O O . ASN A 1 109 ? 21 -3.396 -8.477 1 95.69 109 ASN A O 1
ATOM 815 N N . PRO A 1 110 ? 19.172 -2.141 -8.383 1 94.44 110 PRO A N 1
ATOM 816 C CA . PRO A 1 110 ? 19.328 -1.974 -6.938 1 94.44 110 PRO A CA 1
ATOM 817 C C . PRO A 1 110 ? 19.281 -3.299 -6.18 1 94.44 110 PRO A C 1
ATOM 819 O O . PRO A 1 110 ? 18.875 -4.316 -6.742 1 94.44 110 PRO A O 1
ATOM 822 N N . ILE A 1 111 ? 19.75 -3.289 -4.961 1 97.31 111 ILE A N 1
ATOM 823 C CA . ILE A 1 111 ? 19.703 -4.457 -4.086 1 97.31 111 ILE A CA 1
ATOM 824 C C . ILE A 1 111 ? 18.266 -4.797 -3.738 1 97.31 111 ILE A C 1
ATOM 826 O O . ILE A 1 111 ? 17.5 -3.924 -3.324 1 97.31 111 ILE A O 1
ATOM 830 N N . LEU A 1 112 ? 17.922 -6.043 -3.914 1 98.12 112 LEU A N 1
ATOM 831 C CA . LEU A 1 112 ? 16.578 -6.527 -3.635 1 98.12 112 LEU A CA 1
ATOM 832 C C . LEU A 1 112 ? 16.531 -7.293 -2.314 1 98.12 112 LEU A C 1
ATOM 834 O O . LEU A 1 112 ? 15.562 -7.195 -1.567 1 98.12 112 LEU A O 1
ATOM 838 N N . ALA A 1 113 ? 17.578 -8.016 -2.039 1 98.81 113 ALA A N 1
ATOM 839 C CA . ALA A 1 113 ? 17.625 -8.875 -0.859 1 98.81 113 ALA A CA 1
ATOM 840 C C . ALA A 1 113 ? 19.062 -9.266 -0.53 1 98.81 113 ALA A C 1
ATOM 842 O O . ALA A 1 113 ? 19.984 -9.055 -1.336 1 98.81 113 ALA A O 1
ATOM 843 N N . ILE A 1 114 ? 19.219 -9.727 0.658 1 98.88 114 ILE A N 1
ATOM 844 C CA . ILE A 1 114 ? 20.438 -10.406 1.071 1 98.88 114 ILE A CA 1
ATOM 845 C C . ILE A 1 114 ? 20.172 -11.898 1.247 1 98.88 114 ILE A C 1
ATOM 847 O O . ILE A 1 114 ? 19.141 -12.281 1.8 1 98.88 114 ILE A O 1
ATOM 851 N N . GLN A 1 115 ? 21.094 -12.688 0.75 1 98.88 115 GLN A N 1
ATOM 852 C CA . GLN A 1 115 ? 20.969 -14.141 0.892 1 98.88 115 GLN A CA 1
ATOM 853 C C . GLN A 1 115 ? 22.141 -14.719 1.666 1 98.88 115 GLN A C 1
ATOM 855 O O . GLN A 1 115 ? 23.297 -14.398 1.379 1 98.88 115 GLN A O 1
ATOM 860 N N . GLU A 1 116 ? 21.812 -15.445 2.707 1 98.81 116 GLU A N 1
ATOM 861 C CA . GLU A 1 116 ? 22.812 -16.344 3.268 1 98.81 116 GLU A CA 1
ATOM 862 C C . GLU A 1 116 ? 23.047 -17.547 2.361 1 98.81 116 GLU A C 1
ATOM 864 O O . GLU A 1 116 ? 22.094 -18.25 2 1 98.81 116 GLU A O 1
ATOM 869 N N . VAL A 1 117 ? 24.312 -17.781 2.02 1 98.69 117 VAL A N 1
ATOM 870 C CA . VAL A 1 117 ? 24.609 -18.875 1.084 1 98.69 117 VAL A CA 1
ATOM 871 C C . VAL A 1 117 ? 24.812 -20.172 1.85 1 98.69 117 VAL A C 1
ATOM 873 O O . VAL A 1 117 ? 25.812 -20.359 2.527 1 98.69 117 VAL A O 1
ATOM 876 N N . GLU A 1 118 ? 23.875 -21.016 1.719 1 98.56 118 GLU A N 1
ATOM 877 C CA . GLU A 1 118 ? 24.016 -22.328 2.338 1 98.56 118 GLU A CA 1
ATOM 878 C C . GLU A 1 118 ? 24.703 -23.312 1.4 1 98.56 118 GLU A C 1
ATOM 880 O O . GLU A 1 118 ? 25.5 -24.156 1.842 1 98.56 118 GLU A O 1
ATOM 885 N N . ALA A 1 119 ? 24.375 -23.234 0.098 1 97.81 119 ALA A N 1
ATOM 886 C CA . ALA A 1 119 ? 25.047 -24.094 -0.877 1 97.81 119 ALA A CA 1
ATOM 887 C C . ALA A 1 119 ? 25.016 -23.469 -2.27 1 97.81 119 ALA A C 1
ATOM 889 O O . ALA A 1 119 ? 24.109 -22.688 -2.586 1 97.81 119 ALA A O 1
ATOM 890 N N . ILE A 1 120 ? 26.016 -23.75 -3.027 1 98.38 120 ILE A N 1
ATOM 891 C CA . ILE A 1 120 ? 26.062 -23.531 -4.465 1 98.38 120 ILE A CA 1
ATOM 892 C C . ILE A 1 120 ? 26.219 -24.859 -5.195 1 98.38 120 ILE A C 1
ATOM 894 O O . ILE A 1 120 ? 27.219 -25.547 -5.039 1 98.38 120 ILE A O 1
ATOM 898 N N . GLU A 1 121 ? 25.141 -25.188 -5.867 1 98.31 121 GLU A N 1
ATOM 899 C CA . GLU A 1 121 ? 25.078 -26.453 -6.582 1 98.31 121 GLU A CA 1
ATOM 900 C C . GLU A 1 121 ? 24.734 -26.25 -8.055 1 98.31 121 GLU A C 1
ATOM 902 O O . GLU A 1 121 ? 24.203 -25.203 -8.43 1 98.31 121 GLU A O 1
ATOM 907 N N . GLU A 1 122 ? 25.125 -27.156 -8.867 1 98.25 122 GLU A N 1
ATOM 908 C CA . GLU A 1 122 ? 24.734 -27.109 -10.273 1 98.25 122 GLU A CA 1
ATOM 909 C C . GLU A 1 122 ? 23.766 -28.234 -10.617 1 98.25 122 GLU A C 1
ATOM 911 O O . GLU A 1 122 ? 24.047 -29.406 -10.352 1 98.25 122 GLU A O 1
ATOM 916 N N . PHE A 1 123 ? 22.625 -27.844 -11.188 1 98.62 123 PHE A N 1
ATOM 917 C CA . PHE A 1 123 ? 21.719 -28.859 -11.711 1 98.62 123 PHE A CA 1
ATOM 918 C C . PHE A 1 123 ? 22.359 -29.594 -12.891 1 98.62 123 PHE A C 1
ATOM 920 O O . PHE A 1 123 ? 22.984 -28.984 -13.75 1 98.62 123 PHE A O 1
ATOM 927 N N . THR A 1 124 ? 22.141 -30.922 -12.914 1 98.38 124 THR A N 1
ATOM 928 C CA . THR A 1 124 ? 22.516 -31.641 -14.125 1 98.38 124 THR A CA 1
ATOM 929 C C . THR A 1 124 ? 21.5 -31.391 -15.242 1 98.38 124 THR A C 1
ATOM 931 O O . THR A 1 124 ? 20.359 -30.984 -14.977 1 98.38 124 THR A O 1
ATOM 934 N N . PRO A 1 125 ? 21.953 -31.594 -16.469 1 97.62 125 PRO A N 1
ATOM 935 C CA . PRO A 1 125 ? 20.984 -31.469 -17.562 1 97.62 125 PRO A CA 1
ATOM 936 C C . PRO A 1 125 ? 19.75 -32.344 -17.375 1 97.62 125 PRO A C 1
ATOM 938 O O . PRO A 1 125 ? 18.641 -31.922 -17.719 1 97.62 125 PRO A O 1
ATOM 941 N N . GLU A 1 126 ? 19.938 -33.531 -16.859 1 98.06 126 GLU A N 1
ATOM 942 C CA . GLU A 1 126 ? 18.812 -34.438 -16.625 1 98.06 126 GLU A CA 1
ATOM 943 C C . GLU A 1 126 ? 17.875 -33.906 -15.555 1 98.06 126 GLU A C 1
ATOM 945 O O . GLU A 1 126 ? 16.656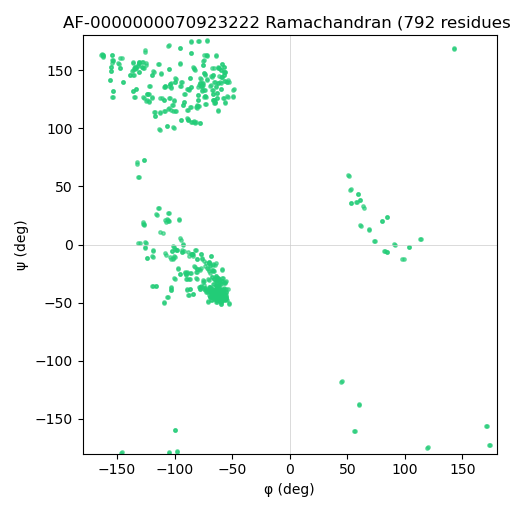 -34.031 -15.664 1 98.06 126 GLU A O 1
ATOM 950 N N . GLN A 1 127 ? 18.406 -33.312 -14.555 1 98.5 127 GLN A N 1
ATOM 951 C CA . GLN A 1 127 ? 17.594 -32.719 -13.5 1 98.5 127 GLN A CA 1
ATOM 952 C C . GLN A 1 127 ? 16.781 -31.531 -14.031 1 98.5 127 GLN A C 1
ATOM 954 O O . GLN A 1 127 ? 15.609 -31.391 -13.711 1 98.5 127 GLN A O 1
ATOM 959 N N . MET A 1 128 ? 17.469 -30.688 -14.836 1 98.31 128 MET A N 1
ATOM 960 C CA . MET A 1 128 ? 16.781 -29.562 -15.453 1 98.31 128 MET A CA 1
ATOM 961 C C . MET A 1 128 ? 15.609 -30.047 -16.297 1 98.31 128 MET A C 1
ATOM 963 O O . MET A 1 128 ? 14.516 -29.484 -16.234 1 98.31 128 MET A O 1
ATOM 967 N N . GLU A 1 129 ? 15.867 -31.062 -17.047 1 98.25 129 GLU A N 1
ATOM 968 C CA . GLU A 1 129 ? 14.82 -31.625 -17.891 1 98.25 129 GLU A CA 1
ATOM 969 C C . GLU A 1 129 ? 13.672 -32.188 -17.062 1 98.25 129 GLU A C 1
ATOM 971 O O . GLU A 1 129 ? 12.5 -32 -17.406 1 98.25 129 GLU A O 1
ATOM 976 N N . ALA A 1 130 ? 14.008 -32.906 -16.047 1 98.38 130 ALA A N 1
ATOM 977 C CA . ALA A 1 130 ? 12.992 -33.5 -15.172 1 98.38 130 ALA A CA 1
ATOM 978 C C . ALA A 1 130 ? 12.109 -32.406 -14.555 1 98.38 130 ALA A C 1
ATOM 980 O O . ALA A 1 130 ? 10.883 -32.531 -14.547 1 98.38 130 ALA A O 1
ATOM 981 N N . ILE A 1 131 ? 12.711 -31.359 -14.023 1 98.5 131 ILE A N 1
ATOM 982 C CA . ILE A 1 131 ? 11.953 -30.266 -13.43 1 98.5 131 ILE A CA 1
ATOM 983 C C . ILE A 1 131 ? 11.047 -29.641 -14.492 1 98.5 131 ILE A C 1
ATOM 985 O O . ILE A 1 131 ? 9.867 -29.391 -14.234 1 98.5 131 ILE A O 1
ATOM 989 N N . THR A 1 132 ? 11.609 -29.375 -15.656 1 98.62 132 THR A N 1
ATOM 990 C CA . THR A 1 132 ? 10.867 -28.766 -16.75 1 98.62 132 THR A CA 1
ATOM 991 C C . THR A 1 132 ? 9.641 -29.594 -17.109 1 98.62 132 THR A C 1
ATOM 993 O O . THR A 1 132 ? 8.531 -29.062 -17.203 1 98.62 132 THR A O 1
ATOM 996 N N . GLU A 1 133 ? 9.844 -30.844 -17.234 1 98.5 133 GLU A N 1
ATOM 997 C CA . GLU A 1 133 ? 8.75 -31.734 -17.609 1 98.5 133 GLU A CA 1
ATOM 998 C C . GLU A 1 133 ? 7.688 -31.797 -16.516 1 98.5 133 GLU A C 1
ATOM 1000 O O . GLU A 1 133 ? 6.488 -31.812 -16.797 1 98.5 133 GLU A O 1
ATOM 1005 N N . LYS A 1 134 ? 8.062 -31.969 -15.305 1 98.44 134 LYS A N 1
ATOM 1006 C CA . LYS A 1 134 ? 7.141 -32.156 -14.188 1 98.44 134 LYS A CA 1
ATOM 1007 C C . LYS A 1 134 ? 6.344 -30.891 -13.898 1 98.44 134 LYS A C 1
ATOM 1009 O O . LYS A 1 134 ? 5.152 -30.953 -13.594 1 98.44 134 LYS A O 1
ATOM 1014 N N . VAL A 1 135 ? 6.98 -29.75 -14 1 98.56 135 VAL A N 1
ATOM 1015 C CA . VAL A 1 135 ? 6.359 -28.484 -13.609 1 98.56 135 VAL A CA 1
ATOM 1016 C C . VAL A 1 135 ? 5.504 -27.953 -14.758 1 98.56 135 VAL A C 1
ATOM 1018 O O . VAL A 1 135 ? 4.352 -27.562 -14.547 1 98.56 135 VAL A O 1
ATOM 1021 N N . TYR A 1 136 ? 6.059 -28.062 -15.969 1 98.62 136 TYR A N 1
ATOM 1022 C CA . TYR A 1 136 ? 5.391 -27.406 -17.094 1 98.62 136 TYR A CA 1
ATOM 1023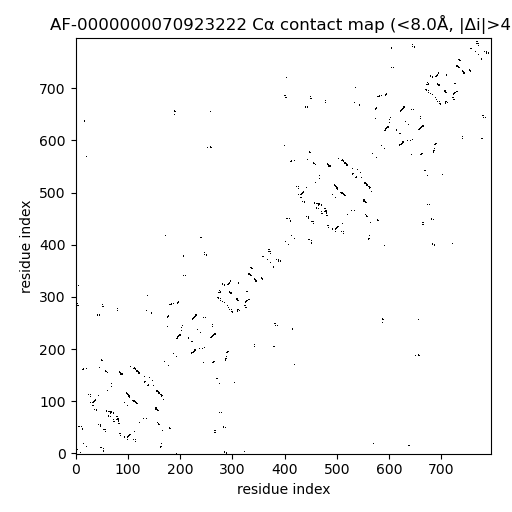 C C . TYR A 1 136 ? 4.605 -28.406 -17.922 1 98.62 136 TYR A C 1
ATOM 1025 O O . TYR A 1 136 ? 3.799 -28.031 -18.766 1 98.62 136 TYR A O 1
ATOM 1033 N N . GLY A 1 137 ? 4.812 -29.719 -17.703 1 97.88 137 GLY A N 1
ATOM 1034 C CA . GLY A 1 137 ? 4.105 -30.75 -18.453 1 97.88 137 GLY A CA 1
ATOM 1035 C C . GLY A 1 137 ? 4.598 -30.906 -19.875 1 97.88 137 GLY A C 1
ATOM 1036 O O . GLY A 1 137 ? 3.992 -31.609 -20.672 1 97.88 137 GLY A O 1
ATOM 1037 N N . THR A 1 138 ? 5.633 -30.156 -20.234 1 98.25 138 THR A N 1
ATOM 1038 C CA . THR A 1 138 ? 6.246 -30.188 -21.562 1 98.25 138 THR A CA 1
ATOM 1039 C C . THR A 1 138 ? 7.703 -29.75 -21.5 1 98.25 138 THR A C 1
ATOM 1041 O O . THR A 1 138 ? 8.133 -29.141 -20.516 1 98.25 138 THR A O 1
ATOM 1044 N N . THR A 1 139 ? 8.477 -30.172 -22.453 1 97.56 139 THR A N 1
ATOM 1045 C CA . THR A 1 139 ? 9.859 -29.703 -22.578 1 97.56 139 THR A CA 1
ATOM 1046 C C . THR A 1 139 ? 10.031 -28.812 -23.797 1 97.56 139 THR A C 1
ATOM 1048 O O . THR A 1 139 ? 11.148 -28.469 -24.172 1 97.56 139 THR A O 1
ATOM 1051 N N . ASP A 1 140 ? 8.844 -28.453 -24.406 1 98 140 ASP A N 1
ATOM 1052 C CA . ASP A 1 140 ? 8.859 -27.625 -25.609 1 98 140 ASP A CA 1
ATOM 1053 C C . ASP A 1 140 ? 9.383 -26.234 -25.297 1 98 140 ASP A C 1
ATOM 1055 O O . ASP A 1 140 ? 8.781 -25.484 -24.516 1 98 140 ASP A O 1
ATOM 1059 N N . ARG A 1 141 ? 10.422 -25.812 -26 1 96.94 141 ARG A N 1
ATOM 1060 C CA . ARG A 1 141 ? 11.086 -24.547 -25.734 1 96.94 141 ARG A CA 1
ATOM 1061 C C . ARG A 1 141 ? 10.266 -23.375 -26.281 1 96.94 141 ARG A C 1
ATOM 1063 O O . ARG A 1 141 ? 10.523 -22.219 -25.938 1 96.94 141 ARG A O 1
ATOM 1070 N N . GLU A 1 142 ? 9.219 -23.656 -27.016 1 97.31 142 GLU A N 1
ATOM 1071 C CA . GLU A 1 142 ? 8.305 -22.594 -27.469 1 97.31 142 GLU A CA 1
ATOM 1072 C C . GLU A 1 142 ? 7.363 -22.188 -26.344 1 97.31 142 GLU A C 1
ATOM 1074 O O . GLU A 1 142 ? 6.75 -21.109 -26.391 1 97.31 142 GLU A O 1
ATOM 1079 N N . HIS A 1 143 ? 7.246 -23.109 -25.406 1 97.62 143 HIS A N 1
ATOM 1080 C CA . HIS A 1 143 ? 6.52 -22.75 -24.203 1 97.62 143 HIS A CA 1
ATOM 1081 C C . HIS A 1 143 ? 7.254 -21.656 -23.422 1 97.62 143 HIS A C 1
ATOM 1083 O O . HIS A 1 143 ? 8.398 -21.859 -23 1 97.62 143 HIS A O 1
ATOM 1089 N N . PRO A 1 144 ? 6.617 -20.516 -23.172 1 95.81 144 PRO A N 1
ATOM 1090 C CA . PRO A 1 144 ? 7.336 -19.391 -22.594 1 95.81 144 PRO A CA 1
ATOM 1091 C C . PRO A 1 144 ? 7.918 -19.703 -21.219 1 95.81 144 PRO A C 1
ATOM 1093 O O . PRO A 1 144 ? 9.023 -19.25 -20.891 1 95.81 144 PRO A O 1
ATOM 1096 N N . GLY A 1 145 ? 7.215 -20.453 -20.422 1 96.94 145 GLY A N 1
ATOM 1097 C CA . GLY A 1 145 ? 7.734 -20.828 -19.125 1 96.94 145 GLY A CA 1
ATOM 1098 C C . GLY A 1 145 ? 8.945 -21.734 -19.203 1 96.94 145 GLY A C 1
ATOM 1099 O O . GLY A 1 145 ? 9.914 -21.562 -18.453 1 96.94 145 GLY A O 1
ATOM 1100 N N . VAL A 1 146 ? 8.867 -22.688 -20.094 1 97.94 146 VAL A N 1
ATOM 1101 C CA . VAL A 1 146 ? 9.984 -23.594 -20.312 1 97.94 146 VAL A CA 1
ATOM 1102 C C . VAL A 1 146 ? 11.203 -22.812 -20.797 1 97.94 146 VAL A C 1
ATOM 1104 O O . VAL A 1 146 ? 12.312 -23.016 -20.297 1 97.94 146 VAL A O 1
ATOM 1107 N N . ALA A 1 147 ? 10.93 -21.938 -21.719 1 97.75 147 ALA A N 1
ATOM 1108 C CA . ALA A 1 147 ? 12.016 -21.125 -22.266 1 97.75 147 ALA A CA 1
ATOM 1109 C C . ALA A 1 147 ? 12.664 -20.281 -21.156 1 97.75 147 ALA A C 1
ATOM 1111 O O . ALA A 1 147 ? 13.891 -20.234 -21.047 1 97.75 147 ALA A O 1
ATOM 1112 N N . ALA A 1 148 ? 11.875 -19.641 -20.375 1 95.94 148 ALA A N 1
ATOM 1113 C CA . ALA A 1 148 ? 12.375 -18.75 -19.312 1 95.94 148 ALA A CA 1
ATOM 1114 C C . ALA A 1 148 ? 13.195 -19.531 -18.297 1 95.94 148 ALA A C 1
ATOM 1116 O O . ALA A 1 148 ? 14.297 -19.125 -17.938 1 95.94 148 ALA A O 1
ATOM 1117 N N . PHE A 1 149 ? 12.719 -20.672 -17.844 1 97.31 149 PHE A N 1
ATOM 1118 C CA . PHE A 1 149 ? 13.375 -21.469 -16.828 1 97.31 149 PHE A CA 1
ATOM 1119 C C . PHE A 1 149 ? 14.727 -21.984 -17.328 1 97.31 149 PHE A C 1
ATOM 1121 O O . PHE A 1 149 ? 15.695 -22.031 -16.578 1 97.31 149 PHE A O 1
ATOM 1128 N N . ASN A 1 150 ? 14.805 -22.281 -18.562 1 97.62 150 ASN A N 1
ATOM 1129 C CA . ASN A 1 150 ? 16 -22.922 -19.094 1 97.62 150 ASN A CA 1
ATOM 1130 C C . ASN A 1 150 ? 16.969 -21.891 -19.703 1 97.62 150 ASN A C 1
ATOM 1132 O O . ASN A 1 150 ? 18 -22.266 -20.25 1 97.62 150 ASN A O 1
ATOM 1136 N N . SER A 1 151 ? 16.672 -20.625 -19.578 1 96.25 151 SER A N 1
ATOM 1137 C CA . SER A 1 151 ? 17.516 -19.609 -20.188 1 96.25 151 SER A CA 1
ATOM 1138 C C . SER A 1 151 ? 18.438 -18.969 -19.156 1 96.25 151 SER A C 1
ATOM 1140 O O . SER A 1 151 ? 19.359 -18.219 -19.516 1 96.25 151 SER A O 1
ATOM 1142 N N . VAL A 1 152 ? 18.328 -19.172 -17.875 1 95.19 152 VAL A N 1
ATOM 1143 C CA . VAL A 1 152 ? 18.984 -18.391 -16.844 1 95.19 152 VAL A CA 1
ATOM 1144 C C . VAL A 1 152 ? 20.266 -19.078 -16.391 1 95.19 152 VAL A C 1
ATOM 1146 O O . VAL A 1 152 ? 21.141 -18.453 -15.781 1 95.19 152 VAL A O 1
ATOM 1149 N N . GLY A 1 153 ? 20.438 -20.359 -16.609 1 96.31 153 GLY A N 1
ATOM 1150 C CA . GLY A 1 153 ? 21.578 -21.156 -16.156 1 96.31 153 GLY A CA 1
ATOM 1151 C C . GLY A 1 153 ? 21.188 -22.297 -15.234 1 96.31 153 GLY A C 1
ATOM 1152 O O . GLY A 1 153 ? 20 -22.531 -15 1 96.31 153 GLY A O 1
ATOM 1153 N N . ARG A 1 154 ? 22.234 -23 -14.695 1 98.06 154 ARG A N 1
ATOM 1154 C CA . ARG A 1 154 ? 21.938 -24.203 -13.93 1 98.06 154 ARG A CA 1
ATOM 1155 C C . ARG A 1 154 ? 22.562 -24.125 -12.539 1 98.06 154 ARG A C 1
ATOM 1157 O O . ARG A 1 154 ? 22.375 -25.031 -11.719 1 98.06 154 ARG A O 1
ATOM 1164 N N . VAL A 1 155 ? 23.297 -23.031 -12.289 1 98.56 155 VAL A N 1
ATOM 1165 C CA . VAL A 1 155 ? 23.922 -22.906 -10.977 1 98.56 155 VAL A CA 1
ATOM 1166 C C . VAL A 1 155 ? 22.891 -22.391 -9.969 1 98.56 155 VAL A C 1
ATOM 1168 O O . VAL A 1 155 ? 22.359 -21.297 -10.109 1 98.56 155 VAL A O 1
ATOM 1171 N N . CYS A 1 156 ? 22.656 -23.234 -8.984 1 98.56 156 CYS A N 1
ATOM 1172 C CA . CYS A 1 156 ? 21.641 -22.984 -7.973 1 98.56 156 CYS A CA 1
ATOM 1173 C C . CYS A 1 156 ? 22.266 -22.484 -6.676 1 98.56 156 CYS A C 1
ATOM 1175 O O . CYS A 1 156 ? 23.094 -23.172 -6.086 1 98.56 156 CYS A O 1
ATOM 1177 N N . VAL A 1 157 ? 21.906 -21.297 -6.219 1 98.75 157 VAL A N 1
ATOM 1178 C CA . VAL A 1 157 ? 22.344 -20.766 -4.941 1 98.75 157 VAL A CA 1
ATOM 1179 C C . VAL A 1 157 ? 21.203 -20.828 -3.926 1 98.75 157 VAL A C 1
ATOM 1181 O O . VAL A 1 157 ? 20.156 -20.219 -4.121 1 98.75 157 VAL A O 1
ATOM 1184 N N . SER A 1 158 ? 21.438 -21.609 -2.855 1 98.75 158 SER A N 1
ATOM 1185 C CA . SER A 1 158 ? 20.344 -21.828 -1.905 1 98.75 158 SER A CA 1
ATOM 1186 C C . SER A 1 158 ? 20.672 -21.219 -0.545 1 98.75 158 SER A C 1
ATOM 1188 O O . SER A 1 158 ? 21.844 -21.016 -0.212 1 98.75 158 SER A O 1
ATOM 1190 N N . GLY A 1 159 ? 19.547 -20.906 0.191 1 98.81 159 GLY A N 1
ATOM 1191 C CA . GLY A 1 159 ? 19.656 -20.391 1.545 1 98.81 159 GLY A CA 1
ATOM 1192 C C . GLY A 1 159 ? 18.625 -19.328 1.861 1 98.81 159 GLY A C 1
ATOM 1193 O O . GLY A 1 159 ? 17.906 -18.859 0.97 1 98.81 159 GLY A O 1
ATOM 1194 N N . PRO A 1 160 ? 18.5 -18.953 3.125 1 98.88 160 PRO A N 1
ATOM 1195 C CA . PRO A 1 160 ? 17.516 -17.969 3.559 1 98.88 160 PRO A CA 1
ATOM 1196 C C . PRO A 1 160 ? 17.812 -16.562 3.023 1 98.88 160 PRO A C 1
ATOM 1198 O O . PRO A 1 160 ? 18.969 -16.25 2.732 1 98.88 160 PRO A O 1
ATOM 1201 N N . ILE A 1 161 ? 16.75 -15.789 2.855 1 98.94 161 ILE A N 1
ATOM 1202 C CA . ILE A 1 161 ? 16.953 -14.43 2.355 1 98.94 161 ILE A CA 1
ATOM 1203 C C . ILE A 1 161 ? 16.25 -13.438 3.281 1 98.94 161 ILE A C 1
ATOM 1205 O O . ILE A 1 161 ? 15.367 -13.805 4.047 1 98.94 161 ILE A O 1
ATOM 1209 N N . GLU A 1 162 ? 16.703 -12.242 3.365 1 98.81 162 GLU A N 1
ATOM 1210 C CA . GLU A 1 162 ? 16.078 -11.047 3.92 1 98.81 162 GLU A CA 1
ATOM 1211 C C . GLU A 1 162 ? 15.773 -10.023 2.826 1 98.81 162 GLU A C 1
ATOM 1213 O O . GLU A 1 162 ? 16.688 -9.484 2.201 1 98.81 162 GLU A O 1
ATOM 1218 N N . VAL A 1 163 ? 14.492 -9.82 2.627 1 98.75 163 VAL A N 1
ATOM 1219 C CA . VAL A 1 163 ? 14.062 -8.977 1.513 1 98.75 163 VAL A CA 1
ATOM 1220 C C . VAL A 1 163 ? 14.055 -7.512 1.945 1 98.75 163 VAL A C 1
ATOM 1222 O O . VAL A 1 163 ? 13.562 -7.18 3.025 1 98.75 163 VAL A O 1
ATOM 1225 N N . LEU A 1 164 ? 14.602 -6.676 1.047 1 97.75 164 LEU A N 1
ATOM 1226 C CA . LEU A 1 164 ? 14.797 -5.281 1.421 1 97.75 164 LEU A CA 1
ATOM 1227 C C . LEU A 1 164 ? 14 -4.355 0.508 1 97.75 164 LEU A C 1
ATOM 1229 O O . LEU A 1 164 ? 13.898 -3.156 0.776 1 97.75 164 LEU A O 1
ATOM 1233 N N . HIS A 1 165 ? 13.484 -4.902 -0.52 1 95.5 165 HIS A N 1
ATOM 1234 C CA . HIS A 1 165 ? 12.742 -4.109 -1.495 1 95.5 165 HIS A CA 1
ATOM 1235 C C . HIS A 1 165 ? 11.742 -4.969 -2.258 1 95.5 165 HIS A C 1
ATOM 1237 O O . HIS A 1 165 ? 11.953 -6.172 -2.432 1 95.5 165 HIS A O 1
ATOM 1243 N N . PHE A 1 166 ? 10.633 -4.348 -2.756 1 97.19 166 PHE A N 1
ATOM 1244 C CA . PHE A 1 166 ? 9.602 -5.098 -3.465 1 97.19 166 PHE A CA 1
ATOM 1245 C C . PHE A 1 166 ? 9.68 -4.844 -4.965 1 97.19 166 PHE A C 1
ATOM 1247 O O . PHE A 1 166 ? 8.672 -4.934 -5.668 1 97.19 166 PHE A O 1
ATOM 1254 N N . SER A 1 167 ? 10.906 -4.516 -5.406 1 96.25 167 SER A N 1
ATOM 1255 C CA . SER A 1 167 ? 11.172 -4.305 -6.824 1 96.25 167 SER A CA 1
ATOM 1256 C C . SER A 1 167 ? 10.258 -3.234 -7.41 1 96.25 167 SER A C 1
ATOM 1258 O O . SER A 1 167 ? 9.758 -2.371 -6.684 1 96.25 167 SER A O 1
ATOM 1260 N N . TYR A 1 168 ? 10.109 -3.225 -8.758 1 93.69 168 TYR A N 1
ATOM 1261 C CA . TYR A 1 168 ? 9.344 -2.205 -9.469 1 93.69 168 TYR A CA 1
ATOM 1262 C C . TYR A 1 168 ? 7.855 -2.338 -9.164 1 93.69 168 TYR A C 1
ATOM 1264 O O . TYR A 1 168 ? 7.074 -1.429 -9.453 1 93.69 168 TYR A O 1
ATOM 1272 N N . PHE A 1 169 ? 7.434 -3.385 -8.516 1 94.38 169 PHE A N 1
ATOM 1273 C CA . PHE A 1 169 ? 6.016 -3.59 -8.242 1 94.38 169 PHE A CA 1
ATOM 1274 C C . PHE A 1 169 ? 5.477 -2.508 -7.316 1 94.38 169 PHE A C 1
ATOM 1276 O O . PHE A 1 169 ? 4.383 -1.985 -7.531 1 94.38 169 PHE A O 1
ATOM 1283 N N . GLN A 1 170 ? 6.207 -2.219 -6.332 1 92.25 170 GLN A N 1
ATOM 1284 C CA . GLN A 1 170 ? 5.793 -1.179 -5.395 1 92.25 170 GLN A CA 1
ATOM 1285 C C . GLN A 1 170 ? 5.945 0.208 -6.016 1 92.25 170 GLN A C 1
ATOM 1287 O O . GLN A 1 170 ? 5.094 1.078 -5.816 1 92.25 170 GLN A O 1
ATOM 1292 N N . ASP A 1 171 ? 6.98 0.378 -6.789 1 90.5 171 ASP A N 1
ATOM 1293 C CA . ASP A 1 171 ? 7.297 1.691 -7.34 1 90.5 171 ASP A CA 1
ATOM 1294 C C . ASP A 1 171 ? 6.336 2.061 -8.469 1 90.5 171 ASP A C 1
ATOM 1296 O O . ASP A 1 171 ? 5.914 3.215 -8.578 1 90.5 171 ASP A O 1
ATOM 1300 N N . ASP A 1 172 ? 6.004 1.062 -9.258 1 91.19 172 ASP A N 1
ATOM 1301 C CA . ASP A 1 172 ? 5.191 1.321 -10.438 1 91.19 172 ASP A CA 1
ATOM 1302 C C . ASP A 1 172 ? 3.703 1.284 -10.102 1 91.19 172 ASP A C 1
ATOM 1304 O O . ASP A 1 172 ? 2.889 1.9 -10.789 1 91.19 172 ASP A O 1
ATOM 1308 N N . PHE A 1 173 ? 3.385 0.564 -9.039 1 92.88 173 PHE A N 1
ATOM 1309 C CA . PHE A 1 173 ? 1.978 0.36 -8.711 1 92.88 173 PHE A CA 1
ATOM 1310 C C . PHE A 1 173 ? 1.711 0.658 -7.242 1 92.88 173 PHE A C 1
ATOM 1312 O O . PHE A 1 173 ? 1.11 -0.156 -6.539 1 92.88 173 PHE A O 1
ATOM 1319 N N . PRO A 1 174 ? 2.014 1.834 -6.836 1 90.62 174 PRO A N 1
ATOM 1320 C CA . PRO A 1 174 ? 1.975 2.146 -5.406 1 90.62 174 PRO A CA 1
ATOM 1321 C C . PRO A 1 174 ? 0.578 1.994 -4.809 1 90.62 174 PRO A C 1
ATOM 1323 O O . PRO A 1 174 ? 0.441 1.641 -3.635 1 90.62 174 PRO A O 1
ATOM 1326 N N . ASP A 1 175 ? -0.461 2.182 -5.59 1 91 175 ASP A N 1
ATOM 1327 C CA . ASP A 1 175 ? -1.806 2.193 -5.023 1 91 175 ASP A CA 1
ATOM 1328 C C . ASP A 1 175 ? -2.488 0.839 -5.203 1 91 175 ASP A C 1
ATOM 1330 O O . ASP A 1 175 ? -3.609 0.636 -4.73 1 91 175 ASP A O 1
ATOM 1334 N N . THR A 1 176 ? -1.853 -0.078 -5.898 1 92.75 176 THR A N 1
ATOM 1335 C CA . THR A 1 176 ? -2.508 -1.347 -6.191 1 92.75 176 THR A CA 1
ATOM 1336 C C . THR A 1 176 ? -1.728 -2.512 -5.59 1 92.75 176 THR A C 1
ATOM 1338 O O . THR A 1 176 ? -2.318 -3.494 -5.137 1 92.75 176 THR A O 1
ATOM 1341 N N . PHE A 1 177 ? -0.406 -2.385 -5.59 1 96.06 177 PHE A N 1
ATOM 1342 C CA . PHE A 1 177 ? 0.419 -3.447 -5.027 1 96.06 177 PHE A CA 1
ATOM 1343 C C . PHE A 1 177 ? 0.142 -3.617 -3.539 1 96.06 177 PHE A C 1
ATOM 1345 O O . PHE A 1 177 ? 0.138 -2.639 -2.787 1 96.06 177 PHE A O 1
ATOM 1352 N N . ARG A 1 178 ? -0.104 -4.906 -3.129 1 97.44 178 ARG A N 1
ATOM 1353 C CA . ARG A 1 178 ? -0.287 -5.223 -1.718 1 97.44 178 ARG A CA 1
ATOM 1354 C C . ARG A 1 178 ? 0.429 -6.52 -1.352 1 97.44 178 ARG A C 1
ATOM 1356 O O . ARG A 1 178 ? 0.482 -7.453 -2.156 1 97.44 178 ARG A O 1
ATOM 1363 N N . THR A 1 179 ? 0.934 -6.555 -0.131 1 98 179 THR A N 1
ATOM 1364 C CA . THR A 1 179 ? 1.497 -7.781 0.422 1 98 179 THR A CA 1
ATOM 1365 C C . THR A 1 179 ? 0.406 -8.641 1.059 1 98 179 THR A C 1
ATOM 1367 O O . THR A 1 179 ? -0.706 -8.164 1.295 1 98 179 THR A O 1
ATOM 1370 N N . ALA A 1 180 ? 0.751 -9.898 1.297 1 98.69 180 ALA A N 1
ATOM 1371 C CA . ALA A 1 180 ? -0.184 -10.758 2.012 1 98.69 180 ALA A CA 1
ATOM 1372 C C . ALA A 1 180 ? -0.464 -10.227 3.414 1 98.69 180 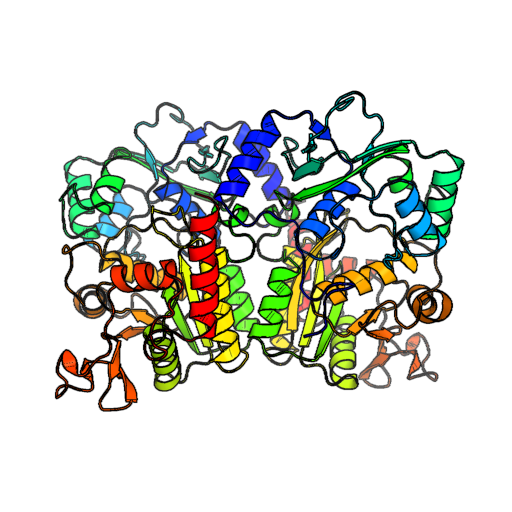ALA A C 1
ATOM 1374 O O . ALA A 1 180 ? -1.566 -10.391 3.939 1 98.69 180 ALA A O 1
ATOM 1375 N N . VAL A 1 181 ? 0.491 -9.555 4.012 1 97.5 181 VAL A N 1
ATOM 1376 C CA . VAL A 1 181 ? 0.329 -8.93 5.324 1 97.5 181 VAL A CA 1
ATOM 1377 C C . VAL A 1 181 ? -0.802 -7.91 5.277 1 97.5 181 VAL A C 1
ATOM 1379 O O . VAL A 1 181 ? -1.727 -7.957 6.09 1 97.5 181 VAL A O 1
ATOM 1382 N N . GLU A 1 182 ? -0.776 -7.066 4.309 1 96.88 182 GLU A N 1
ATOM 1383 C CA . GLU A 1 182 ? -1.764 -6.004 4.156 1 96.88 182 GLU A CA 1
ATOM 1384 C C . GLU A 1 182 ? -3.158 -6.574 3.908 1 96.88 182 GLU A C 1
ATOM 1386 O O . GLU A 1 182 ? -4.145 -6.07 4.449 1 96.88 182 GLU A O 1
ATOM 1391 N N . ILE A 1 183 ? -3.189 -7.57 3.082 1 98.44 183 ILE A N 1
ATOM 1392 C CA . ILE A 1 183 ? -4.484 -8.133 2.713 1 98.44 183 ILE A CA 1
ATOM 1393 C C . ILE A 1 183 ? -5.113 -8.82 3.924 1 98.44 183 ILE A C 1
ATOM 1395 O O . ILE A 1 183 ? -6.305 -8.664 4.188 1 98.44 183 ILE A O 1
ATOM 1399 N N . ARG A 1 184 ? -4.348 -9.602 4.688 1 98.25 184 ARG A N 1
ATOM 1400 C CA . ARG A 1 184 ? -4.855 -10.227 5.906 1 98.25 184 ARG A CA 1
ATOM 1401 C C . ARG A 1 184 ? -5.352 -9.172 6.891 1 98.25 184 ARG A C 1
ATOM 1403 O O . ARG A 1 184 ? -6.406 -9.336 7.508 1 98.25 184 ARG A O 1
ATOM 1410 N N . ASN A 1 185 ? -4.578 -8.102 7.035 1 96.38 185 ASN A N 1
ATOM 1411 C CA . ASN A 1 185 ? -5 -7.012 7.906 1 96.38 185 ASN A CA 1
ATOM 1412 C C . ASN A 1 185 ? -6.344 -6.434 7.469 1 96.38 185 ASN A C 1
ATOM 1414 O O . ASN A 1 185 ? -7.227 -6.207 8.297 1 96.38 185 ASN A O 1
ATOM 1418 N N . GLU A 1 186 ? -6.477 -6.18 6.219 1 97.25 186 GLU A N 1
ATOM 1419 C CA . GLU A 1 186 ? -7.703 -5.582 5.703 1 97.25 186 GLU A CA 1
ATOM 1420 C C . GLU A 1 186 ? -8.891 -6.531 5.863 1 97.25 186 GLU A C 1
ATOM 1422 O O . GLU A 1 186 ? -10 -6.098 6.172 1 97.25 186 GLU A O 1
ATOM 1427 N N . ILE A 1 187 ? -8.688 -7.832 5.605 1 98.31 187 ILE A N 1
ATOM 1428 C CA . ILE A 1 187 ? -9.742 -8.828 5.812 1 98.31 187 ILE A CA 1
ATOM 1429 C C . ILE A 1 187 ? -10.242 -8.75 7.25 1 98.31 187 ILE A C 1
ATOM 1431 O O . ILE A 1 187 ? -11.453 -8.742 7.488 1 98.31 187 ILE A O 1
ATOM 1435 N N . THR A 1 188 ? -9.32 -8.664 8.18 1 97.19 188 THR A N 1
ATOM 1436 C CA . THR A 1 188 ? -9.672 -8.562 9.594 1 97.19 188 THR A CA 1
ATOM 1437 C C . THR A 1 188 ? -10.438 -7.273 9.867 1 97.19 188 THR A C 1
ATOM 1439 O O . THR A 1 188 ? -11.469 -7.293 10.539 1 97.19 188 THR A O 1
ATOM 1442 N N . GLU A 1 189 ? -9.969 -6.164 9.328 1 96.25 189 GLU A N 1
ATOM 1443 C CA . GLU A 1 189 ? -10.602 -4.863 9.547 1 96.25 189 GLU A CA 1
ATOM 1444 C C . GLU A 1 189 ? -12.023 -4.844 9 1 96.25 189 GLU A C 1
ATOM 1446 O O . GLU A 1 189 ? -12.906 -4.215 9.586 1 96.25 189 GLU A O 1
ATOM 1451 N N . ARG A 1 190 ? -12.234 -5.535 7.918 1 97.31 190 ARG A N 1
ATOM 1452 C CA . ARG A 1 190 ? -13.531 -5.555 7.254 1 97.31 190 ARG A CA 1
ATOM 1453 C C . ARG A 1 190 ? -14.484 -6.523 7.949 1 97.31 190 ARG A C 1
ATOM 1455 O O . ARG A 1 190 ? -15.703 -6.465 7.738 1 97.31 190 ARG A O 1
ATOM 1462 N N . GLY A 1 191 ? -13.953 -7.453 8.695 1 97.38 191 GLY A N 1
ATOM 1463 C CA . GLY A 1 191 ? -14.766 -8.438 9.391 1 97.38 191 GLY A CA 1
ATOM 1464 C C . GLY A 1 191 ? -15.133 -9.625 8.523 1 97.38 191 GLY A C 1
ATOM 1465 O O . GLY A 1 191 ? -16.141 -10.289 8.758 1 97.38 191 GLY A O 1
ATOM 1466 N N . TRP A 1 192 ? -14.344 -9.906 7.477 1 98.38 192 TRP A N 1
ATOM 1467 C CA . TRP A 1 192 ? -14.625 -11.031 6.582 1 98.38 192 TRP A CA 1
ATOM 1468 C C . TRP A 1 192 ? -14.172 -12.344 7.203 1 98.38 192 TRP A C 1
ATOM 1470 O O . TRP A 1 192 ? -13.102 -12.422 7.805 1 98.38 192 TRP A O 1
ATOM 1480 N N . LYS A 1 193 ? -14.977 -13.344 7.09 1 98 193 LYS A N 1
ATOM 1481 C CA . LYS A 1 193 ? -14.625 -14.68 7.555 1 98 193 LYS A CA 1
ATOM 1482 C C . LYS A 1 193 ? -14.398 -15.625 6.379 1 98 193 LYS A C 1
ATOM 1484 O O . LYS A 1 193 ? -13.414 -16.359 6.348 1 98 193 LYS A O 1
ATOM 1489 N N . LYS A 1 194 ? -15.305 -15.672 5.484 1 98.38 194 LYS A N 1
ATOM 1490 C CA . LYS A 1 194 ? -15.195 -16.438 4.246 1 98.38 194 LYS A CA 1
ATOM 1491 C C . LYS A 1 194 ? -14.844 -15.539 3.068 1 98.38 194 LYS A C 1
ATOM 1493 O O . LYS A 1 194 ? -15.602 -14.625 2.73 1 98.38 194 LYS A O 1
ATOM 1498 N N . VAL A 1 195 ? -13.688 -15.734 2.492 1 98.88 195 VAL A N 1
ATOM 1499 C CA . VAL A 1 195 ? -13.148 -14.828 1.476 1 98.88 195 VAL A CA 1
ATOM 1500 C C . VAL A 1 195 ? -12.836 -15.617 0.203 1 98.88 195 VAL A C 1
ATOM 1502 O O . VAL A 1 195 ? -12.156 -16.641 0.253 1 98.88 195 VAL A O 1
ATOM 1505 N N . VAL A 1 196 ? -13.305 -15.164 -0.94 1 98.81 196 VAL A N 1
ATOM 1506 C CA . VAL A 1 196 ? -13.016 -15.766 -2.24 1 98.81 196 VAL A CA 1
ATOM 1507 C C . VAL A 1 196 ? -11.969 -14.93 -2.975 1 98.81 196 VAL A C 1
ATOM 1509 O O . VAL A 1 196 ? -12.008 -13.695 -2.943 1 98.81 196 VAL A O 1
ATOM 1512 N N . ALA A 1 197 ? -10.992 -15.57 -3.57 1 98.81 197 ALA A N 1
ATOM 1513 C CA . ALA A 1 197 ? -10 -14.875 -4.387 1 98.81 197 ALA A CA 1
ATOM 1514 C C . ALA A 1 197 ? -10.258 -15.109 -5.875 1 98.81 197 ALA A C 1
ATOM 1516 O O . ALA A 1 197 ? -10.586 -16.219 -6.289 1 98.81 197 ALA A O 1
ATOM 1517 N N . PHE A 1 198 ? -10.156 -14.094 -6.641 1 98.5 198 PHE A N 1
ATOM 1518 C CA . PHE A 1 198 ? -10.242 -14.117 -8.094 1 98.5 198 PHE A CA 1
ATOM 1519 C C . PHE A 1 198 ? -8.992 -13.5 -8.727 1 98.5 198 PHE A C 1
ATOM 1521 O O . PHE A 1 198 ? -8.641 -12.359 -8.414 1 98.5 198 PHE A O 1
ATOM 1528 N N . GLN A 1 199 ? -8.344 -14.227 -9.562 1 97.19 199 GLN A N 1
ATOM 1529 C CA . GLN A 1 199 ? -7.141 -13.742 -10.234 1 97.19 199 GLN A CA 1
ATOM 1530 C C . GLN A 1 199 ? -7.477 -13.164 -11.609 1 97.19 199 GLN A C 1
ATOM 1532 O O . GLN A 1 199 ? -8.266 -13.742 -12.352 1 97.19 199 GLN A O 1
ATOM 1537 N N . THR A 1 200 ? -6.855 -12.016 -11.875 1 93.19 200 THR A N 1
ATOM 1538 C CA . THR A 1 200 ? -7.012 -11.484 -13.219 1 93.19 200 THR A CA 1
ATOM 1539 C C . THR A 1 200 ? -5.754 -10.742 -13.656 1 93.19 200 THR A C 1
ATOM 1541 O O . THR A 1 200 ? -4.984 -10.266 -12.82 1 93.19 200 THR A O 1
ATOM 1544 N N . ARG A 1 201 ? -5.543 -10.734 -14.938 1 87.56 201 ARG A N 1
ATOM 1545 C CA . ARG A 1 201 ? -4.477 -9.93 -15.531 1 87.56 201 ARG A CA 1
ATOM 1546 C C . ARG A 1 201 ? -5.047 -8.898 -16.5 1 87.56 201 ARG A C 1
ATOM 1548 O O . ARG A 1 201 ? -4.316 -8.039 -17 1 87.56 201 ARG A O 1
ATOM 1555 N N . ASN A 1 202 ? -6.332 -8.961 -16.719 1 84.94 202 ASN A N 1
ATOM 1556 C CA . ASN A 1 202 ? -7.047 -8.094 -17.656 1 84.94 202 ASN A CA 1
ATOM 1557 C C . ASN A 1 202 ? -8.219 -7.387 -16.969 1 84.94 202 ASN A C 1
ATOM 1559 O O . ASN A 1 202 ? -8.57 -7.715 -15.836 1 84.94 202 ASN A O 1
ATOM 1563 N N . PRO A 1 203 ? -8.703 -6.363 -17.719 1 88.38 203 PRO A N 1
ATOM 1564 C CA . PRO A 1 203 ? -9.945 -5.805 -17.188 1 88.38 203 PRO A CA 1
ATOM 1565 C C . PRO A 1 203 ? -11.07 -6.84 -17.094 1 88.38 203 PRO A C 1
ATOM 1567 O O . PRO A 1 203 ? -11.094 -7.801 -17.859 1 88.38 203 PRO A O 1
ATOM 1570 N N . MET A 1 204 ? -11.898 -6.625 -16.172 1 91.19 204 MET A N 1
ATOM 1571 C CA . MET A 1 204 ? -13.008 -7.551 -15.953 1 91.19 204 MET A CA 1
ATOM 1572 C C . MET A 1 204 ? -14.211 -7.18 -16.812 1 91.19 204 MET A C 1
ATOM 1574 O O . MET A 1 204 ? -14.531 -6 -16.969 1 91.19 204 MET A O 1
ATOM 1578 N N . HIS A 1 205 ? -14.758 -8.156 -17.438 1 90.56 205 HIS A N 1
ATOM 1579 C CA . HIS A 1 205 ? -16.031 -7.984 -18.109 1 90.56 205 HIS A CA 1
ATOM 1580 C C . HIS A 1 205 ? -17.172 -8.633 -17.328 1 90.56 205 HIS A C 1
ATOM 1582 O O . HIS A 1 205 ? -16.953 -9.164 -16.234 1 90.56 205 HIS A O 1
ATOM 1588 N N . ARG A 1 206 ? -18.328 -8.539 -17.906 1 92.69 206 ARG A N 1
ATOM 1589 C CA . ARG A 1 206 ? -19.562 -8.914 -17.203 1 92.69 206 ARG A CA 1
ATOM 1590 C C . ARG A 1 206 ? -19.5 -10.359 -16.734 1 92.69 206 ARG A C 1
ATOM 1592 O O . ARG A 1 206 ? -20 -10.695 -15.664 1 92.69 206 ARG A O 1
ATOM 1599 N N . ALA A 1 207 ? -18.953 -11.203 -17.531 1 91.5 207 ALA A N 1
ATOM 1600 C CA . ALA A 1 207 ? -18.859 -12.609 -17.156 1 91.5 207 ALA A CA 1
ATOM 1601 C C . ALA A 1 207 ? -18.016 -12.789 -15.898 1 91.5 207 ALA A C 1
ATOM 1603 O O . ALA A 1 207 ? -18.359 -13.609 -15.039 1 91.5 207 ALA A O 1
ATOM 1604 N N . HIS A 1 208 ? -16.906 -12.062 -15.789 1 94.06 208 HIS A N 1
ATOM 1605 C CA . HIS A 1 208 ? -16.062 -12.109 -14.594 1 94.06 208 HIS A CA 1
ATOM 1606 C C . HIS A 1 208 ? -16.812 -11.594 -13.375 1 94.06 208 HIS A C 1
ATOM 1608 O O . HIS A 1 208 ? -16.734 -12.18 -12.297 1 94.06 208 HIS A O 1
ATOM 1614 N N . GLU A 1 209 ? -17.484 -10.477 -13.594 1 95.44 209 GLU A N 1
ATOM 1615 C CA . GLU A 1 209 ? -18.312 -9.883 -12.547 1 95.44 209 GLU A CA 1
ATOM 1616 C C . GLU A 1 209 ? -19.297 -10.898 -11.984 1 95.44 209 GLU A C 1
ATOM 1618 O O . GLU A 1 209 ? -19.359 -11.109 -10.773 1 95.44 209 GLU A O 1
ATOM 1623 N N . GLU A 1 210 ? -20 -11.539 -12.883 1 95.06 210 GLU A N 1
ATOM 1624 C CA . GLU A 1 210 ? -21.047 -12.477 -12.477 1 95.06 210 GLU A CA 1
ATOM 1625 C C . GLU A 1 210 ? -20.453 -13.734 -11.852 1 95.06 210 GLU A C 1
ATOM 1627 O O . GLU A 1 210 ? -21.031 -14.32 -10.938 1 95.06 210 GLU A O 1
ATOM 1632 N N . LEU A 1 211 ? -19.359 -14.156 -12.367 1 95.56 211 LEU A N 1
ATOM 1633 C CA . LEU A 1 211 ? -18.672 -15.297 -11.773 1 95.56 211 LEU A CA 1
ATOM 1634 C C . LEU A 1 211 ? -18.328 -15.023 -10.312 1 95.56 211 LEU A C 1
ATOM 1636 O O . LEU A 1 211 ? -18.531 -15.883 -9.453 1 95.56 211 LEU A O 1
ATOM 1640 N N . CYS A 1 212 ? -17.781 -13.844 -10.016 1 97.31 212 CYS A N 1
ATOM 1641 C CA . CYS A 1 212 ? -17.453 -13.461 -8.648 1 97.31 212 CYS A CA 1
ATOM 1642 C C . CYS A 1 212 ? -18.703 -13.422 -7.773 1 97.31 212 CYS A C 1
ATOM 1644 O O . CYS A 1 212 ? -18.688 -13.914 -6.645 1 97.31 212 CYS A O 1
ATOM 1646 N N . ARG A 1 213 ? -19.766 -12.93 -8.328 1 96.31 213 ARG A N 1
ATOM 1647 C CA . ARG A 1 213 ? -21.031 -12.875 -7.578 1 96.31 213 ARG A CA 1
ATOM 1648 C C . ARG A 1 213 ? -21.562 -14.273 -7.301 1 96.31 213 ARG A C 1
ATOM 1650 O O . ARG A 1 213 ? -22.031 -14.555 -6.191 1 96.31 213 ARG A O 1
ATOM 1657 N N . MET A 1 214 ? -21.516 -15.133 -8.297 1 95.5 214 MET A N 1
ATOM 1658 C CA . MET A 1 214 ? -21.969 -16.516 -8.141 1 95.5 214 MET A CA 1
ATOM 1659 C C . MET A 1 214 ? -21.172 -17.219 -7.043 1 95.5 214 MET A C 1
ATOM 1661 O O . MET A 1 214 ? -21.75 -17.922 -6.207 1 95.5 214 MET A O 1
ATOM 1665 N N . ALA A 1 215 ? -19.875 -17.047 -7.094 1 97.19 215 ALA A N 1
ATOM 1666 C CA . ALA A 1 215 ? -19.031 -17.672 -6.086 1 97.19 215 ALA A CA 1
ATOM 1667 C C . ALA A 1 215 ? -19.375 -17.172 -4.684 1 97.19 215 ALA A C 1
ATOM 1669 O O . ALA A 1 215 ? -19.531 -17.969 -3.756 1 97.19 215 ALA A O 1
ATOM 1670 N N . MET A 1 216 ? -19.531 -15.867 -4.555 1 97.94 216 MET A N 1
ATOM 1671 C CA . MET A 1 216 ? -19.875 -15.289 -3.26 1 97.94 216 MET A CA 1
ATOM 1672 C C . MET A 1 216 ? -21.219 -15.812 -2.762 1 97.94 216 MET A C 1
ATOM 1674 O O . MET A 1 216 ? -21.344 -16.188 -1.594 1 97.94 216 MET A O 1
ATOM 1678 N N . ASP A 1 217 ? -22.172 -15.945 -3.631 1 96.69 217 ASP A N 1
ATOM 1679 C CA . ASP A 1 217 ? -23.516 -16.375 -3.271 1 96.69 217 ASP A CA 1
ATOM 1680 C C . ASP A 1 217 ? -23.531 -17.859 -2.887 1 96.69 217 ASP A C 1
ATOM 1682 O O . ASP A 1 217 ? -24.062 -18.234 -1.843 1 96.69 217 ASP A O 1
ATOM 1686 N N . GLN A 1 218 ? -22.938 -18.656 -3.727 1 96.12 218 GLN A N 1
ATOM 1687 C CA . GLN A 1 218 ? -22.953 -20.109 -3.51 1 96.12 218 GLN A CA 1
ATOM 1688 C C . GLN A 1 218 ? -22.203 -20.484 -2.24 1 96.12 218 GLN A C 1
ATOM 1690 O O . GLN A 1 218 ? -22.562 -21.438 -1.551 1 96.12 218 GLN A O 1
ATOM 1695 N N . LEU A 1 219 ? -21.203 -19.719 -1.899 1 98 219 LEU A N 1
ATOM 1696 C CA . LEU A 1 219 ? -20.344 -20.062 -0.771 1 98 219 LEU A CA 1
ATOM 1697 C C . LEU A 1 219 ? -20.734 -19.281 0.475 1 98 219 LEU A C 1
ATOM 1699 O O . LEU A 1 219 ? -20.172 -19.484 1.552 1 98 219 LEU A O 1
ATOM 1703 N N . ASP A 1 220 ? -21.703 -18.406 0.271 1 98.19 220 ASP A N 1
ATOM 1704 C CA . ASP A 1 220 ? -22.047 -17.484 1.351 1 98.19 220 ASP A CA 1
ATOM 1705 C C . ASP A 1 220 ? -20.828 -16.75 1.875 1 98.19 220 ASP A C 1
ATOM 1707 O O . ASP A 1 220 ? -20.547 -16.75 3.078 1 98.19 220 ASP A O 1
ATOM 1711 N N . ALA A 1 221 ? -20.047 -16.234 0.924 1 98.56 221 ALA A N 1
ATOM 1712 C CA . ALA A 1 221 ? -18.812 -15.539 1.268 1 98.56 221 ALA A CA 1
ATOM 1713 C C . ALA A 1 221 ? -19.078 -14.094 1.67 1 98.56 221 ALA A C 1
ATOM 1715 O O . ALA A 1 221 ? -20.047 -13.484 1.209 1 98.56 221 ALA A O 1
ATOM 1716 N N . ASP A 1 222 ? -18.203 -13.562 2.566 1 98.56 222 ASP A N 1
ATOM 1717 C CA . ASP A 1 222 ? -18.312 -12.18 3.037 1 98.56 222 ASP A CA 1
ATOM 1718 C C . ASP A 1 222 ? -17.719 -11.211 2.023 1 98.56 222 ASP A C 1
ATOM 1720 O O . ASP A 1 222 ? -18.125 -10.047 1.951 1 98.56 222 ASP A O 1
ATOM 1724 N N . GLY A 1 223 ? -16.75 -11.68 1.287 1 98.44 223 GLY A N 1
ATOM 1725 C CA . GLY A 1 223 ? -16.094 -10.789 0.336 1 98.44 223 GLY A CA 1
ATOM 1726 C C . GLY A 1 223 ? -15.281 -11.531 -0.708 1 98.44 223 GLY A C 1
ATOM 1727 O O . GLY A 1 223 ? -15.023 -12.734 -0.562 1 98.44 223 GLY A O 1
ATOM 1728 N N . VAL A 1 224 ? -14.953 -10.812 -1.787 1 98.81 224 VAL A N 1
ATOM 1729 C CA . VAL A 1 224 ? -14.102 -11.312 -2.861 1 98.81 224 VAL A CA 1
ATOM 1730 C C . VAL A 1 224 ? -12.898 -10.391 -3.035 1 98.81 224 VAL A C 1
ATOM 1732 O O . VAL A 1 224 ? -13.031 -9.164 -2.988 1 98.81 224 VAL A O 1
ATOM 1735 N N . VAL A 1 225 ? -11.727 -10.969 -3.059 1 98.81 225 VAL A N 1
ATOM 1736 C CA . VAL A 1 225 ? -10.508 -10.234 -3.381 1 98.81 225 VAL A CA 1
ATOM 1737 C C . VAL A 1 225 ? -10.195 -10.383 -4.871 1 98.81 225 VAL A C 1
ATOM 1739 O O . VAL A 1 225 ? -9.867 -11.477 -5.34 1 98.81 225 VAL A O 1
ATOM 1742 N N . ILE A 1 226 ? -10.414 -9.305 -5.59 1 98.38 226 ILE A N 1
ATOM 1743 C CA . ILE A 1 226 ? -9.922 -9.25 -6.965 1 98.38 226 ILE A CA 1
ATOM 1744 C C . ILE A 1 226 ? -8.422 -8.961 -6.965 1 98.38 226 ILE A C 1
ATOM 1746 O O . ILE A 1 226 ? -7.996 -7.844 -6.672 1 98.38 226 ILE A O 1
ATOM 1750 N N . HIS A 1 227 ? -7.684 -9.961 -7.219 1 97.75 227 HIS A N 1
ATOM 1751 C CA . HIS A 1 227 ? -6.234 -9.961 -7.062 1 97.75 227 HIS A CA 1
ATOM 1752 C C . HIS A 1 227 ? -5.535 -9.914 -8.422 1 97.75 227 HIS A C 1
ATOM 1754 O O . HIS A 1 227 ? -5.359 -10.953 -9.062 1 97.75 227 HIS A O 1
ATOM 1760 N N . MET A 1 228 ? -5.047 -8.742 -8.805 1 96 228 MET A N 1
ATOM 1761 C CA . MET A 1 228 ? -4.527 -8.5 -10.148 1 96 228 MET A CA 1
ATOM 1762 C C . MET A 1 228 ? -3.045 -8.844 -10.234 1 96 228 MET A C 1
ATOM 1764 O O . MET A 1 228 ? -2.271 -8.5 -9.336 1 96 228 MET A O 1
ATOM 1768 N N . LEU A 1 229 ? -2.699 -9.531 -11.25 1 94.81 229 LEU A N 1
ATOM 1769 C CA . LEU A 1 229 ? -1.281 -9.727 -11.531 1 94.81 229 LEU A CA 1
ATOM 1770 C C . LEU A 1 229 ? -0.654 -8.445 -12.07 1 94.81 229 LEU A C 1
ATOM 1772 O O . LEU A 1 229 ? -1.11 -7.895 -13.07 1 94.81 229 LEU A O 1
ATOM 1776 N N . LEU A 1 230 ? 0.337 -8.016 -11.32 1 93.06 230 LEU A N 1
ATOM 1777 C CA . LEU A 1 230 ? 1.066 -6.82 -11.727 1 93.06 230 LEU A CA 1
ATOM 1778 C C . LEU A 1 230 ? 2.375 -7.191 -12.422 1 93.06 230 LEU A C 1
ATOM 1780 O O . LEU A 1 230 ? 3.045 -8.148 -12.016 1 93.06 230 LEU A O 1
ATOM 1784 N N . GLY A 1 231 ? 2.793 -6.531 -13.477 1 84 231 GLY A N 1
ATOM 1785 C CA . GLY A 1 231 ? 4.031 -6.816 -14.18 1 84 231 GLY A CA 1
ATOM 1786 C C . GLY A 1 231 ? 4.191 -6.004 -15.453 1 84 231 GLY A C 1
ATOM 1787 O O . GLY A 1 231 ? 3.432 -5.07 -15.703 1 84 231 GLY A O 1
ATOM 1788 N N . LYS A 1 232 ? 5.211 -6.395 -16.125 1 79.06 232 LYS A N 1
ATOM 1789 C CA . LYS A 1 232 ? 5.523 -5.672 -17.344 1 79.06 232 LYS A CA 1
ATOM 1790 C C . LYS A 1 232 ? 4.473 -5.938 -18.422 1 79.06 232 LYS A C 1
ATOM 1792 O O . LYS A 1 232 ? 3.971 -7.055 -18.547 1 79.06 232 LYS A O 1
ATOM 1797 N N . LEU A 1 233 ? 4.141 -4.953 -19.016 1 71.56 233 LEU A N 1
ATOM 1798 C CA . LEU A 1 233 ? 3.115 -5.008 -20.047 1 71.56 233 LEU A CA 1
ATOM 1799 C C . LEU A 1 233 ? 3.668 -5.621 -21.328 1 71.56 233 LEU A C 1
ATOM 1801 O O . LEU A 1 233 ? 4.836 -5.422 -21.672 1 71.56 233 LEU A O 1
ATOM 1805 N N . LYS A 1 234 ? 2.814 -6.414 -21.859 1 71.31 234 LYS A N 1
ATOM 1806 C CA . LYS A 1 234 ? 3.041 -6.836 -23.234 1 71.31 234 LYS A CA 1
ATOM 1807 C C . LYS A 1 234 ? 2.264 -5.957 -24.219 1 71.31 234 LYS A C 1
ATOM 1809 O O . LYS A 1 234 ? 1.327 -5.258 -23.812 1 71.31 234 LYS A O 1
ATOM 1814 N N . PRO A 1 235 ? 2.834 -5.965 -25.453 1 72.81 235 PRO A N 1
ATOM 1815 C CA . PRO A 1 235 ? 2.078 -5.195 -26.453 1 72.81 235 PRO A CA 1
ATOM 1816 C C . PRO A 1 235 ? 0.591 -5.547 -26.453 1 72.81 235 PRO A C 1
ATOM 1818 O O . PRO A 1 235 ? 0.23 -6.727 -26.438 1 72.81 235 PRO A O 1
ATOM 1821 N N . GLY A 1 236 ? -0.223 -4.527 -26.344 1 73.75 236 GLY A N 1
ATOM 1822 C CA . GLY A 1 236 ? -1.662 -4.734 -26.359 1 73.75 236 GLY A CA 1
ATOM 1823 C C . GLY A 1 236 ? -2.283 -4.785 -24.984 1 73.75 236 GLY A C 1
ATOM 1824 O O . GLY A 1 236 ? -3.504 -4.672 -24.844 1 73.75 236 GLY A O 1
ATOM 1825 N N . ASP A 1 237 ? -1.445 -4.898 -23.969 1 79.31 237 ASP A N 1
ATOM 1826 C CA . ASP A 1 237 ? -1.97 -4.957 -22.594 1 79.31 237 ASP A CA 1
ATOM 1827 C C . ASP A 1 237 ? -2.504 -3.596 -22.156 1 79.31 237 ASP A C 1
ATOM 1829 O O . ASP A 1 237 ? -1.981 -2.557 -22.562 1 79.31 237 ASP A O 1
ATOM 1833 N N . ILE A 1 238 ? -3.559 -3.676 -21.453 1 86.25 238 ILE A N 1
ATOM 1834 C CA . ILE A 1 238 ? -4.098 -2.463 -20.844 1 86.25 238 ILE A CA 1
ATOM 1835 C C . ILE A 1 238 ? -3.305 -2.125 -19.578 1 86.25 238 ILE A C 1
ATOM 1837 O O . ILE A 1 238 ? -3.094 -2.986 -18.719 1 86.25 238 ILE A O 1
ATOM 1841 N N . PRO A 1 239 ? -2.873 -0.878 -19.531 1 87 239 PRO A N 1
ATOM 1842 C CA . PRO A 1 239 ? -2.09 -0.481 -18.359 1 87 239 PRO A CA 1
ATOM 1843 C C . PRO A 1 239 ? -2.84 -0.694 -17.047 1 87 239 PRO A C 1
ATOM 1845 O O . PRO A 1 239 ? -4.066 -0.56 -17 1 87 239 PRO A O 1
ATOM 1848 N N . ALA A 1 240 ? -2.084 -0.918 -15.953 1 85.19 240 ALA A N 1
ATOM 1849 C CA . ALA A 1 240 ? -2.631 -1.283 -14.648 1 85.19 240 ALA A CA 1
ATOM 1850 C C . ALA A 1 240 ? -3.576 -0.203 -14.133 1 85.19 240 ALA A C 1
ATOM 1852 O O . ALA A 1 240 ? -4.656 -0.507 -13.625 1 85.19 240 ALA A O 1
ATOM 1853 N N . PRO A 1 241 ? -3.244 1.084 -14.289 1 86.31 241 PRO A N 1
ATOM 1854 C CA . PRO A 1 241 ? -4.156 2.102 -13.758 1 86.31 241 PRO A CA 1
ATOM 1855 C C . PRO A 1 241 ? -5.523 2.076 -14.438 1 86.31 241 PRO A C 1
ATOM 1857 O O . PRO A 1 241 ? -6.543 2.307 -13.789 1 86.31 241 PRO A O 1
ATOM 1860 N N . VAL A 1 242 ? -5.508 1.809 -15.734 1 90.38 242 VAL A N 1
ATOM 1861 C CA . VAL A 1 242 ? -6.762 1.756 -16.484 1 90.38 242 VAL A CA 1
ATOM 1862 C C . VAL A 1 242 ? -7.566 0.531 -16.047 1 90.38 242 VAL A C 1
ATOM 1864 O O . VAL A 1 242 ? -8.773 0.62 -15.836 1 90.38 242 VAL A O 1
ATOM 1867 N N . ARG A 1 243 ? -6.84 -0.557 -15.961 1 92.56 243 ARG A N 1
ATOM 1868 C CA . ARG A 1 243 ? -7.484 -1.776 -15.484 1 92.56 243 ARG A CA 1
ATOM 1869 C C . ARG A 1 243 ? -8.07 -1.581 -14.094 1 92.56 243 ARG A C 1
ATOM 1871 O O . ARG A 1 243 ? -9.211 -1.972 -13.828 1 92.56 243 ARG A O 1
ATOM 1878 N N . ASP A 1 244 ? -7.293 -0.987 -13.289 1 92.75 244 ASP A N 1
ATOM 1879 C CA . ASP A 1 244 ? -7.699 -0.732 -11.906 1 92.75 244 ASP A CA 1
ATOM 1880 C C . ASP A 1 244 ? -8.938 0.16 -11.852 1 92.75 244 ASP A C 1
ATOM 1882 O O . ASP A 1 244 ? -9.883 -0.126 -11.117 1 92.75 244 ASP A O 1
ATOM 1886 N N . ALA A 1 245 ? -8.938 1.229 -12.617 1 93.19 245 ALA A N 1
ATOM 1887 C CA . ALA A 1 245 ? -10.078 2.146 -12.656 1 93.19 245 ALA A CA 1
ATOM 1888 C C . ALA A 1 245 ? -11.344 1.434 -13.125 1 93.19 245 ALA A C 1
ATOM 1890 O O . ALA A 1 245 ? -12.422 1.657 -12.578 1 93.19 245 ALA A O 1
ATOM 1891 N N . ALA A 1 246 ? -11.188 0.588 -14.125 1 95.38 246 ALA A N 1
ATOM 1892 C CA . ALA A 1 246 ? -12.328 -0.154 -14.672 1 95.38 246 ALA A CA 1
ATOM 1893 C C . ALA A 1 246 ? -12.914 -1.1 -13.633 1 95.38 246 ALA A C 1
ATOM 1895 O O . ALA A 1 246 ? -14.133 -1.125 -13.422 1 95.38 246 ALA A O 1
ATOM 1896 N N . ILE A 1 247 ? -12.07 -1.802 -12.961 1 96.25 247 ILE A N 1
ATOM 1897 C CA . ILE A 1 247 ? -12.516 -2.781 -11.977 1 96.25 247 ILE A CA 1
ATOM 1898 C C . ILE A 1 247 ? -13.156 -2.066 -10.789 1 96.25 247 ILE A C 1
ATOM 1900 O O . ILE A 1 247 ? -14.188 -2.5 -10.281 1 96.25 247 ILE A O 1
ATOM 1904 N N . ARG A 1 248 ? -12.562 -1.01 -10.375 1 96.06 248 ARG A N 1
ATOM 1905 C CA . ARG A 1 248 ? -13.094 -0.266 -9.234 1 96.06 248 ARG A CA 1
ATOM 1906 C C . ARG A 1 248 ? -14.461 0.324 -9.547 1 96.06 248 ARG A C 1
ATOM 1908 O O . ARG A 1 248 ? -15.352 0.327 -8.695 1 96.06 248 ARG A O 1
ATOM 1915 N N . LYS A 1 249 ? -14.594 0.872 -10.727 1 96.06 249 LYS A N 1
ATOM 1916 C CA . LYS A 1 249 ? -15.891 1.396 -11.141 1 96.06 249 LYS A CA 1
ATOM 1917 C C . LYS A 1 249 ? -16.953 0.295 -11.156 1 96.06 249 LYS A C 1
ATOM 1919 O O . LYS A 1 249 ? -18.078 0.5 -10.695 1 96.06 249 LYS A O 1
ATOM 1924 N N . MET A 1 250 ? -16.578 -0.838 -11.648 1 96.5 250 MET A N 1
ATOM 1925 C CA . MET A 1 250 ? -17.469 -1.99 -11.648 1 96.5 250 MET A CA 1
ATOM 1926 C C . MET A 1 250 ? -17.875 -2.365 -10.234 1 96.5 250 MET A C 1
ATOM 1928 O O . MET A 1 250 ? -19.062 -2.547 -9.945 1 96.5 250 MET A O 1
ATOM 1932 N N . ALA A 1 251 ? -16.922 -2.477 -9.344 1 95.88 251 ALA A N 1
ATOM 1933 C CA . ALA A 1 251 ? -17.188 -2.867 -7.965 1 95.88 251 ALA A CA 1
ATOM 1934 C C . ALA A 1 251 ? -18.078 -1.848 -7.266 1 95.88 251 ALA A C 1
ATOM 1936 O O . ALA A 1 251 ? -19.016 -2.219 -6.559 1 95.88 251 ALA A O 1
ATOM 1937 N N . GLU A 1 252 ? -17.797 -0.612 -7.504 1 95.31 252 GLU A N 1
ATOM 1938 C CA . GLU A 1 252 ? -18.531 0.485 -6.879 1 95.31 252 GLU A CA 1
ATOM 1939 C C . GLU A 1 252 ? -20.016 0.444 -7.258 1 95.31 252 GLU A C 1
ATOM 1941 O O . GLU A 1 252 ? -20.875 0.654 -6.41 1 95.31 252 GLU A O 1
ATOM 1946 N N . LEU A 1 253 ? -20.281 0.143 -8.453 1 96 253 LEU A N 1
ATOM 1947 C CA . LEU A 1 253 ? -21.641 0.303 -8.969 1 96 253 LEU A CA 1
ATOM 1948 C C . LEU A 1 253 ? -22.406 -1.008 -8.883 1 96 253 LEU A C 1
ATOM 1950 O O . LEU A 1 253 ? -23.641 -1.001 -8.742 1 96 253 LEU A O 1
ATOM 1954 N N . TYR A 1 254 ? -21.688 -2.129 -8.891 1 96 254 TYR A N 1
ATOM 1955 C CA . TYR A 1 254 ? -22.453 -3.348 -9.172 1 96 254 TYR A CA 1
ATOM 1956 C C . TYR A 1 254 ? -22.234 -4.383 -8.078 1 96 254 TYR A C 1
ATOM 1958 O O . TYR A 1 254 ? -22.75 -5.5 -8.164 1 96 254 TYR A O 1
ATOM 1966 N N . PHE A 1 255 ? -21.5 -4.113 -7.066 1 97.31 255 PHE A N 1
ATOM 1967 C CA . PHE A 1 255 ? -21.375 -4.953 -5.879 1 97.31 255 PHE A CA 1
ATOM 1968 C C . PHE A 1 255 ? -21.844 -4.211 -4.637 1 97.31 255 PHE A C 1
ATOM 1970 O O . PHE A 1 255 ? -21.75 -2.986 -4.562 1 97.31 255 PHE A O 1
ATOM 1977 N N . PRO A 1 256 ? -22.391 -4.973 -3.662 1 97 256 PRO A N 1
ATOM 1978 C CA . PRO A 1 256 ? -22.703 -4.305 -2.395 1 97 256 PRO A CA 1
ATOM 1979 C C . PRO A 1 256 ? -21.453 -3.742 -1.716 1 97 256 PRO A C 1
ATOM 1981 O O . PRO A 1 256 ? -20.344 -4.258 -1.921 1 97 256 PRO A O 1
ATOM 1984 N N . PRO A 1 257 ? -21.641 -2.676 -0.932 1 96.25 257 PRO A N 1
ATOM 1985 C CA . PRO A 1 257 ? -20.484 -2.156 -0.191 1 96.25 257 PRO A CA 1
ATOM 1986 C C . PRO A 1 257 ? -19.844 -3.203 0.717 1 96.25 257 PRO A C 1
ATOM 1988 O O . PRO A 1 257 ? -20.531 -4.117 1.187 1 96.25 257 PRO A O 1
ATOM 1991 N N . ASN A 1 258 ? -18.484 -3.076 0.899 1 97.94 258 ASN A N 1
ATOM 1992 C CA . ASN A 1 258 ? -17.703 -3.918 1.794 1 97.94 258 ASN A CA 1
ATOM 1993 C C . ASN A 1 258 ? -17.703 -5.375 1.341 1 97.94 258 ASN A C 1
ATOM 1995 O O . ASN A 1 258 ? -17.703 -6.289 2.168 1 97.94 258 ASN A O 1
ATOM 1999 N N . THR A 1 259 ? -17.781 -5.617 -0.005 1 98.5 259 THR A N 1
ATOM 2000 C CA . THR A 1 259 ? -17.781 -7.004 -0.454 1 98.5 259 THR A CA 1
ATOM 2001 C C . THR A 1 259 ? -16.641 -7.25 -1.448 1 98.5 259 THR A C 1
ATOM 2003 O O . THR A 1 259 ? -16.344 -8.398 -1.79 1 98.5 259 THR A O 1
ATOM 2006 N N . VAL A 1 260 ? -16.031 -6.188 -1.911 1 98.5 260 VAL A N 1
ATOM 2007 C CA . VAL A 1 260 ? -14.969 -6.348 -2.902 1 98.5 260 VAL A CA 1
ATOM 2008 C C . VAL A 1 260 ? -13.703 -5.625 -2.434 1 98.5 260 VAL A C 1
ATOM 2010 O O . VAL A 1 260 ? -13.773 -4.48 -1.98 1 98.5 260 VAL A O 1
ATOM 2013 N N . MET A 1 261 ? -12.633 -6.305 -2.398 1 98.25 261 MET A N 1
ATOM 2014 C CA . MET A 1 261 ? -11.305 -5.734 -2.229 1 98.25 261 MET A CA 1
ATOM 2015 C C . MET A 1 261 ? -10.5 -5.828 -3.523 1 98.25 261 MET A C 1
ATOM 2017 O O . MET A 1 261 ? -10.391 -6.902 -4.113 1 98.25 261 MET A O 1
ATOM 2021 N N . ILE A 1 262 ? -9.992 -4.719 -4.039 1 97.75 262 ILE A N 1
ATOM 2022 C CA . ILE A 1 262 ? -9.242 -4.688 -5.289 1 97.75 262 ILE A CA 1
ATOM 2023 C C . ILE A 1 262 ? -7.766 -4.426 -4.992 1 97.75 262 ILE A C 1
ATOM 2025 O O . ILE A 1 262 ? -7.41 -3.365 -4.469 1 97.75 262 ILE A O 1
ATOM 2029 N N . THR A 1 263 ? -6.926 -5.379 -5.281 1 96.62 263 THR A N 1
ATOM 2030 C CA . THR A 1 263 ? -5.496 -5.27 -5.004 1 96.62 263 THR A CA 1
ATOM 2031 C C . THR A 1 263 ? -4.68 -5.992 -6.07 1 96.62 263 THR A C 1
ATOM 2033 O O . THR A 1 263 ? -5.234 -6.473 -7.062 1 96.62 263 THR A O 1
ATOM 2036 N N . GLY A 1 264 ? -3.35 -5.973 -5.926 1 96.31 264 GLY A N 1
ATOM 2037 C CA . GLY A 1 264 ? -2.463 -6.641 -6.863 1 96.31 264 GLY A CA 1
ATOM 2038 C C . GLY A 1 264 ? -1.22 -7.211 -6.207 1 96.31 264 GLY A C 1
ATOM 2039 O O . GLY A 1 264 ? -0.892 -6.855 -5.07 1 96.31 264 GLY A O 1
ATOM 2040 N N . TYR A 1 265 ? -0.602 -8.148 -6.922 1 96.62 265 TYR A N 1
ATOM 2041 C CA . TYR A 1 265 ? 0.627 -8.789 -6.465 1 96.62 265 TYR A CA 1
ATOM 2042 C C . TYR A 1 265 ? 1.66 -8.844 -7.586 1 96.62 265 TYR A C 1
ATOM 2044 O O . TYR A 1 265 ? 1.309 -8.781 -8.766 1 96.62 265 TYR A O 1
ATOM 2052 N N . GLY A 1 266 ? 2.938 -8.836 -7.195 1 94.81 266 GLY A N 1
ATOM 2053 C CA . GLY A 1 266 ? 4.031 -8.906 -8.148 1 94.81 266 GLY A CA 1
ATOM 2054 C C . GLY A 1 266 ? 4.598 -10.297 -8.305 1 94.81 266 GLY A C 1
ATOM 2055 O O . GLY A 1 266 ? 5.219 -10.836 -7.383 1 94.81 266 GLY A O 1
ATOM 2056 N N . PHE A 1 267 ? 4.449 -10.82 -9.445 1 93.31 267 PHE A N 1
ATOM 2057 C CA . PHE A 1 267 ? 4.871 -12.188 -9.727 1 93.31 267 PHE A CA 1
ATOM 2058 C C . PHE A 1 267 ? 5.121 -12.375 -11.219 1 93.31 267 PHE A C 1
ATOM 2060 O O . PHE A 1 267 ? 4.449 -11.758 -12.047 1 93.31 267 PHE A O 1
ATOM 2067 N N . ASP A 1 268 ? 6.156 -13.148 -11.555 1 91.81 268 ASP A N 1
ATOM 2068 C CA . ASP A 1 268 ? 6.355 -13.578 -12.938 1 91.81 268 ASP A CA 1
ATOM 2069 C C . ASP A 1 268 ? 5.617 -14.883 -13.227 1 91.81 268 ASP A C 1
ATOM 2071 O O . ASP A 1 268 ? 6 -15.938 -12.719 1 91.81 268 ASP A O 1
ATOM 2075 N N . MET A 1 269 ? 4.672 -14.781 -14.094 1 92.25 269 MET A N 1
ATOM 2076 C CA . MET A 1 269 ? 3.9 -15.977 -14.422 1 92.25 269 MET A CA 1
ATOM 2077 C C . MET A 1 269 ? 4.797 -17.078 -14.992 1 92.25 269 MET A C 1
ATOM 2079 O O . MET A 1 269 ? 5.672 -16.797 -15.812 1 92.25 269 MET A O 1
ATOM 2083 N N . LEU A 1 270 ? 4.539 -18.281 -14.57 1 95.44 270 LEU A N 1
ATOM 2084 C CA . LEU A 1 270 ? 5.289 -19.422 -15.062 1 95.44 270 LEU A CA 1
ATOM 2085 C C . LEU A 1 270 ? 4.625 -20.016 -16.312 1 95.44 270 LEU A C 1
ATOM 2087 O O . LEU A 1 270 ? 5.277 -20.703 -17.094 1 95.44 270 LEU A O 1
ATOM 2091 N N . TYR A 1 271 ? 3.369 -19.812 -16.422 1 96.69 271 TYR A N 1
ATOM 2092 C CA . TYR A 1 271 ? 2.553 -20.453 -17.453 1 96.69 271 TYR A CA 1
ATOM 2093 C C . TYR A 1 271 ? 2.592 -21.969 -17.297 1 96.69 271 TYR A C 1
ATOM 2095 O O . TYR A 1 271 ? 2.617 -22.703 -18.297 1 96.69 271 TYR A O 1
ATOM 2103 N N . ALA A 1 272 ? 2.59 -22.391 -16.062 1 98.06 272 ALA A N 1
ATOM 2104 C CA . ALA A 1 272 ? 2.732 -23.812 -15.789 1 98.06 272 ALA A CA 1
ATOM 2105 C C . ALA A 1 272 ? 1.371 -24.469 -15.586 1 98.06 272 ALA A C 1
ATOM 2107 O O . ALA A 1 272 ? 1.27 -25.516 -14.938 1 98.06 272 ALA A O 1
ATOM 2108 N N . GLY A 1 273 ? 0.309 -23.875 -16.062 1 97.88 273 GLY A N 1
ATOM 2109 C CA . GLY A 1 273 ? -1.019 -24.469 -16.016 1 97.88 273 GLY A CA 1
ATOM 2110 C C . GLY A 1 273 ? -1.353 -25.078 -14.664 1 97.88 273 GLY A C 1
ATOM 2111 O O . GLY A 1 273 ? -1.326 -24.391 -13.641 1 97.88 273 GLY A O 1
ATOM 2112 N N . PRO A 1 274 ? -1.576 -26.391 -14.672 1 98.31 274 PRO A N 1
ATOM 2113 C CA . PRO A 1 274 ? -2.062 -27.078 -13.469 1 98.31 274 PRO A CA 1
ATOM 2114 C C . PRO A 1 274 ? -1.149 -26.859 -12.266 1 98.31 274 PRO A C 1
ATOM 2116 O O . PRO A 1 274 ? -1.627 -26.531 -11.172 1 98.31 274 PRO A O 1
ATOM 2119 N N . ARG A 1 275 ? 0.13 -27 -12.422 1 98.5 275 ARG A N 1
ATOM 2120 C CA . ARG A 1 275 ? 1.051 -26.859 -11.297 1 98.5 275 ARG A CA 1
ATOM 2121 C C . ARG A 1 275 ? 1.037 -25.453 -10.742 1 98.5 275 ARG A C 1
ATOM 2123 O O . ARG A 1 275 ? 1.08 -25.25 -9.523 1 98.5 275 ARG A O 1
ATOM 2130 N N . GLU A 1 276 ? 0.991 -24.484 -11.625 1 98.5 276 GLU A N 1
ATOM 2131 C CA . GLU A 1 276 ? 0.954 -23.109 -11.164 1 98.5 276 GLU A CA 1
ATOM 2132 C C . GLU A 1 276 ? -0.385 -22.766 -10.516 1 98.5 276 GLU A C 1
ATOM 2134 O O . GLU A 1 276 ? -0.452 -21.938 -9.609 1 98.5 276 GLU A O 1
ATOM 2139 N N . ALA A 1 277 ? -1.438 -23.406 -10.953 1 98.69 277 ALA A N 1
ATOM 2140 C CA . ALA A 1 277 ? -2.723 -23.234 -10.281 1 98.69 277 ALA A CA 1
ATOM 2141 C C . ALA A 1 277 ? -2.627 -23.609 -8.805 1 98.69 277 ALA A C 1
ATOM 2143 O O . ALA A 1 277 ? -3.207 -22.938 -7.949 1 98.69 277 ALA A O 1
ATOM 2144 N N . VAL A 1 278 ? -1.912 -24.672 -8.523 1 98.81 278 VAL A N 1
ATOM 2145 C CA . VAL A 1 278 ? -1.725 -25.109 -7.141 1 98.81 278 VAL A CA 1
ATOM 2146 C C . VAL A 1 278 ? -0.912 -24.062 -6.379 1 98.81 278 VAL A C 1
ATOM 2148 O O . VAL A 1 278 ? -1.223 -23.734 -5.23 1 98.81 278 VAL A O 1
ATOM 2151 N N . LEU A 1 279 ? 0.118 -23.516 -7.02 1 98.88 279 LEU A N 1
ATOM 2152 C CA . LEU A 1 279 ? 0.894 -22.453 -6.406 1 98.88 279 LEU A CA 1
ATOM 2153 C C . LEU A 1 279 ? 0.013 -21.234 -6.113 1 98.88 279 LEU A C 1
ATOM 2155 O O . LEU A 1 279 ? 0.125 -20.625 -5.051 1 98.88 279 LEU A O 1
ATOM 2159 N N . HIS A 1 280 ? -0.843 -20.906 -7.051 1 98.75 280 HIS A N 1
ATOM 2160 C CA . HIS A 1 280 ? -1.768 -19.797 -6.871 1 98.75 280 HIS A CA 1
ATOM 2161 C C . HIS A 1 280 ? -2.682 -20.031 -5.676 1 98.75 280 HIS A C 1
ATOM 2163 O O . HIS A 1 280 ? -2.951 -19.094 -4.906 1 98.75 280 HIS A O 1
ATOM 2169 N N . ALA A 1 281 ? -3.158 -21.234 -5.547 1 98.81 281 ALA A N 1
ATOM 2170 C CA . ALA A 1 281 ? -3.992 -21.562 -4.391 1 98.81 281 ALA A CA 1
ATOM 2171 C C . ALA A 1 281 ? -3.219 -21.375 -3.088 1 98.81 281 ALA A C 1
ATOM 2173 O O . ALA A 1 281 ? -3.744 -20.828 -2.115 1 98.81 281 ALA A O 1
ATOM 2174 N N . LEU A 1 282 ? -1.989 -21.828 -3.104 1 98.88 282 LEU A N 1
ATOM 2175 C CA . LEU A 1 282 ? -1.155 -21.75 -1.909 1 98.88 282 LEU A CA 1
ATOM 2176 C C . LEU A 1 282 ? -0.984 -20.297 -1.46 1 98.88 282 LEU A C 1
ATOM 2178 O O . LEU A 1 282 ? -1.19 -19.984 -0.287 1 98.88 282 LEU A O 1
ATOM 2182 N N . PHE A 1 283 ? -0.58 -19.375 -2.393 1 98.38 283 PHE A N 1
ATOM 2183 C CA . PHE A 1 283 ? -0.299 -18.031 -1.905 1 98.38 283 PHE A CA 1
ATOM 2184 C C . PHE A 1 283 ? -1.589 -17.234 -1.72 1 98.38 283 PHE A C 1
ATOM 2186 O O . PHE A 1 283 ? -1.601 -16.203 -1.046 1 98.38 283 PHE A O 1
ATOM 2193 N N . ARG A 1 284 ? -2.779 -17.734 -2.252 1 98.88 284 ARG A N 1
ATOM 2194 C CA . ARG A 1 284 ? -4.07 -17.156 -1.88 1 98.88 284 ARG A CA 1
ATOM 2195 C C . ARG A 1 284 ? -4.445 -17.547 -0.452 1 98.88 284 ARG A C 1
ATOM 2197 O O . ARG A 1 284 ? -5.043 -16.75 0.273 1 98.88 284 ARG A O 1
ATOM 2204 N N . GLN A 1 285 ? -4.176 -18.844 -0.078 1 98.88 285 GLN A N 1
ATOM 2205 C CA . GLN A 1 285 ? -4.34 -19.219 1.322 1 98.88 285 GLN A CA 1
ATOM 2206 C C . GLN A 1 285 ? -3.52 -18.312 2.234 1 98.88 285 GLN A C 1
ATOM 2208 O O . GLN A 1 285 ? -4.02 -17.828 3.258 1 98.88 285 GLN A O 1
ATOM 2213 N N . ASN A 1 286 ? -2.303 -18.031 1.842 1 98.94 286 ASN A N 1
ATOM 2214 C CA . ASN A 1 286 ? -1.404 -17.219 2.66 1 98.94 286 ASN A CA 1
ATOM 2215 C C . ASN A 1 286 ? -1.888 -15.781 2.762 1 98.94 286 ASN A C 1
ATOM 2217 O O . ASN A 1 286 ? -1.646 -15.109 3.768 1 98.94 286 ASN A O 1
ATOM 2221 N N . MET A 1 287 ? -2.604 -15.281 1.79 1 98.62 287 MET A N 1
ATOM 2222 C CA . MET A 1 287 ? -3.113 -13.914 1.883 1 98.62 287 MET A CA 1
ATOM 2223 C C . MET A 1 287 ? -4.434 -13.875 2.646 1 98.62 287 MET A C 1
ATOM 2225 O O . MET A 1 287 ? -4.984 -12.805 2.889 1 98.62 287 MET A O 1
ATOM 2229 N N . GLY A 1 288 ? -5.031 -15.078 2.973 1 98.75 288 GLY A N 1
ATOM 2230 C CA . GLY A 1 288 ? -6.176 -15.109 3.867 1 98.75 288 GLY A CA 1
ATOM 2231 C C . GLY A 1 288 ? -7.457 -15.555 3.188 1 98.75 288 GLY A C 1
ATOM 2232 O O . GLY A 1 288 ? -8.516 -15.594 3.812 1 98.75 288 GLY A O 1
ATOM 2233 N N . ALA A 1 289 ? -7.406 -15.953 1.909 1 98.88 289 ALA A N 1
ATOM 2234 C CA . ALA A 1 289 ? -8.602 -16.422 1.207 1 98.88 289 ALA A CA 1
ATOM 2235 C C . ALA A 1 289 ? -8.945 -17.859 1.605 1 98.88 289 ALA A C 1
ATOM 2237 O O . ALA A 1 289 ? -8.062 -18.703 1.737 1 98.88 289 ALA A O 1
ATOM 2238 N N . THR A 1 290 ? -10.203 -18.094 1.782 1 98.81 290 THR A N 1
ATOM 2239 C CA . THR A 1 290 ? -10.672 -19.438 2.117 1 98.81 290 THR A CA 1
ATOM 2240 C C . THR A 1 290 ? -11.008 -20.219 0.853 1 98.81 290 THR A C 1
ATOM 2242 O O . THR A 1 290 ? -11.055 -21.453 0.877 1 98.81 290 THR A O 1
ATOM 2245 N N . HIS A 1 291 ? -11.297 -19.5 -0.182 1 98.88 291 HIS A N 1
ATOM 2246 C CA . HIS A 1 291 ? -11.648 -20.109 -1.463 1 98.88 291 HIS A CA 1
ATOM 2247 C C . HIS A 1 291 ? -10.93 -19.422 -2.613 1 98.88 291 HIS A C 1
ATOM 2249 O O . HIS A 1 291 ? -10.617 -18.219 -2.527 1 98.88 291 HIS A O 1
ATOM 2255 N N . PHE A 1 292 ? -10.695 -20.172 -3.65 1 98.88 292 PHE A N 1
ATOM 2256 C CA . PHE A 1 292 ? -10.031 -19.656 -4.84 1 98.88 292 PHE A CA 1
ATOM 2257 C C . PHE A 1 292 ? -10.742 -20.125 -6.105 1 98.88 292 PHE A C 1
ATOM 2259 O O . PHE A 1 292 ? -10.953 -21.312 -6.305 1 98.88 292 PHE A O 1
ATOM 2266 N N . ILE A 1 293 ? -11.094 -19.109 -6.965 1 98.5 293 ILE A N 1
ATOM 2267 C CA . ILE A 1 293 ? -11.773 -19.406 -8.219 1 98.5 293 ILE A CA 1
ATOM 2268 C C . ILE A 1 293 ? -10.758 -19.891 -9.25 1 98.5 293 ILE A C 1
ATOM 2270 O O . ILE A 1 293 ? -9.812 -19.156 -9.578 1 98.5 293 ILE A O 1
ATOM 2274 N N . ILE A 1 294 ? -10.922 -21.062 -9.711 1 98.12 294 ILE A N 1
ATOM 2275 C CA . ILE A 1 294 ? -10.109 -21.562 -10.82 1 98.12 294 ILE A CA 1
ATOM 2276 C C . ILE A 1 294 ? -11.008 -21.859 -12.016 1 98.12 294 ILE A C 1
ATOM 2278 O O . ILE A 1 294 ? -11.883 -22.719 -11.945 1 98.12 294 ILE A O 1
ATOM 2282 N N . GLY A 1 295 ? -10.789 -21.078 -13.07 1 95.06 295 GLY A N 1
ATOM 2283 C CA . GLY A 1 295 ? -11.578 -21.234 -14.281 1 95.06 295 GLY A CA 1
ATOM 2284 C C . GLY A 1 295 ? -10.852 -22.031 -15.359 1 95.06 295 GLY A C 1
ATOM 2285 O O . GLY A 1 295 ? -9.922 -22.781 -15.07 1 95.06 295 GLY A O 1
ATOM 2286 N N . ARG A 1 296 ? -11.336 -21.828 -16.562 1 93.06 296 ARG A N 1
ATOM 2287 C CA . ARG A 1 296 ? -10.805 -22.531 -17.719 1 93.06 296 ARG A CA 1
ATOM 2288 C C . ARG A 1 296 ? -9.375 -22.094 -18.031 1 93.06 296 ARG A C 1
ATOM 2290 O O . ARG A 1 296 ? -9.07 -20.906 -18.016 1 93.06 296 ARG A O 1
ATOM 2297 N N . ASP A 1 297 ? -8.531 -23.078 -18.25 1 94.56 297 ASP A N 1
ATOM 2298 C CA . ASP A 1 297 ? -7.152 -22.906 -18.703 1 94.56 297 ASP A CA 1
ATOM 2299 C C . ASP A 1 297 ? -6.398 -21.938 -17.781 1 94.56 297 ASP A C 1
ATOM 2301 O O . ASP A 1 297 ? -5.609 -21.125 -18.266 1 94.56 297 ASP A O 1
ATOM 2305 N N . HIS A 1 298 ? -6.711 -22.016 -16.531 1 96.38 298 HIS A N 1
ATOM 2306 C CA . HIS A 1 298 ? -6.043 -21.172 -15.547 1 96.38 298 HIS A CA 1
ATOM 2307 C C . HIS A 1 298 ? -4.527 -21.328 -15.625 1 96.38 298 HIS A C 1
ATOM 2309 O O . HIS A 1 298 ? -4.012 -22.453 -15.594 1 96.38 298 HIS A O 1
ATOM 2315 N N . ALA A 1 299 ? -3.771 -20.234 -15.742 1 95.81 299 ALA A N 1
ATOM 2316 C CA . ALA A 1 299 ? -2.314 -20.156 -15.781 1 95.81 299 ALA A CA 1
ATOM 2317 C C . ALA A 1 299 ? -1.752 -20.906 -16.984 1 95.81 299 ALA A C 1
ATOM 2319 O O . ALA A 1 299 ? -0.577 -21.281 -16.984 1 95.81 299 ALA A O 1
ATOM 2320 N N . GLY A 1 300 ? -2.609 -21.203 -17.953 1 95.94 300 GLY A N 1
ATOM 2321 C CA . GLY A 1 300 ? -2.172 -21.891 -19.156 1 95.94 300 GLY A CA 1
ATOM 2322 C C . GLY A 1 300 ? -1.644 -20.938 -20.219 1 95.94 300 GLY A C 1
ATOM 2323 O O . GLY A 1 300 ? -1.624 -19.734 -20.016 1 95.94 300 GLY A O 1
ATOM 2324 N N . VAL A 1 301 ? -1.147 -21.516 -21.281 1 95.12 301 VAL A N 1
ATOM 2325 C CA . VAL A 1 301 ? -0.662 -20.781 -22.438 1 95.12 301 VAL A CA 1
ATOM 2326 C C . VAL A 1 301 ? -0.777 -21.641 -23.688 1 95.12 301 VAL A C 1
ATOM 2328 O O . VAL A 1 301 ? -0.487 -22.844 -23.656 1 95.12 301 VAL A O 1
ATOM 2331 N N . GLY A 1 302 ? -1.311 -21.062 -24.688 1 93.56 302 GLY A N 1
ATOM 2332 C CA . GLY A 1 302 ? -1.476 -21.828 -25.922 1 93.56 302 GLY A CA 1
ATOM 2333 C C . GLY A 1 302 ? -2.344 -23.062 -25.734 1 93.56 302 GLY A C 1
ATOM 2334 O O . GLY A 1 302 ? -3.422 -22.984 -25.141 1 93.56 302 GLY A O 1
ATOM 2335 N N . ASP A 1 303 ? -1.915 -24.156 -26.328 1 95.38 303 ASP A N 1
ATOM 2336 C CA . ASP A 1 303 ? -2.674 -25.391 -26.266 1 95.38 303 ASP A CA 1
ATOM 2337 C C . ASP A 1 303 ? -1.916 -26.469 -25.484 1 95.38 303 ASP A C 1
ATOM 2339 O O . ASP A 1 303 ? -2.066 -27.656 -25.75 1 95.38 303 ASP A O 1
ATOM 2343 N N . TYR A 1 304 ? -1.177 -26.031 -24.547 1 97.62 304 TYR A N 1
ATOM 2344 C CA . TYR A 1 304 ? -0.294 -26.953 -23.844 1 97.62 304 TYR A CA 1
ATOM 2345 C C . TYR A 1 304 ? -1.048 -27.703 -22.75 1 97.62 304 TYR A C 1
ATOM 2347 O O . TYR A 1 304 ? -0.593 -28.75 -22.281 1 97.62 304 TYR A O 1
ATOM 2355 N N . TYR A 1 305 ? -2.164 -27.219 -22.312 1 98 305 TYR A N 1
ATOM 2356 C CA . TYR A 1 305 ? -2.91 -27.828 -21.219 1 98 305 TYR A CA 1
ATOM 2357 C C . TYR A 1 305 ? -4.379 -28 -21.594 1 98 305 TYR A C 1
ATOM 2359 O O . TYR A 1 305 ? -4.895 -27.297 -22.453 1 98 305 TYR A O 1
ATOM 2367 N N . GLY A 1 306 ? -5.004 -28.953 -20.922 1 96.69 306 GLY A N 1
ATOM 2368 C CA . GLY A 1 306 ? -6.445 -29.094 -21.078 1 96.69 306 GLY A CA 1
ATOM 2369 C C . GLY A 1 306 ? -7.227 -27.969 -20.406 1 96.69 306 GLY A C 1
ATOM 2370 O O . GLY A 1 306 ? -6.727 -27.328 -19.484 1 96.69 306 GLY A O 1
ATOM 2371 N N . ALA A 1 307 ? -8.445 -27.844 -20.781 1 94.06 307 ALA A N 1
ATOM 2372 C CA . ALA A 1 307 ? -9.297 -26.734 -20.359 1 94.06 307 ALA A CA 1
ATOM 2373 C C . ALA A 1 307 ? -9.461 -26.719 -18.844 1 94.06 307 ALA A C 1
ATOM 2375 O O . ALA A 1 307 ? -9.523 -25.656 -18.219 1 94.06 307 ALA A O 1
ATOM 2376 N N . PHE A 1 308 ? -9.484 -27.891 -18.219 1 96.31 308 PHE A N 1
ATOM 2377 C CA . PHE A 1 308 ? -9.789 -27.922 -16.797 1 96.31 308 PHE A CA 1
ATOM 2378 C C . PHE A 1 308 ? -8.711 -28.688 -16.031 1 96.31 308 PHE A C 1
ATOM 2380 O O . PHE A 1 308 ? -8.945 -29.156 -14.922 1 96.31 308 PHE A O 1
ATOM 2387 N N . ASP A 1 309 ? -7.539 -28.828 -16.672 1 98.06 309 ASP A N 1
ATOM 2388 C CA . ASP A 1 309 ? -6.418 -29.5 -16.031 1 98.06 309 ASP A CA 1
ATOM 2389 C C . ASP A 1 309 ? -6.062 -28.828 -14.711 1 98.06 309 ASP A C 1
ATOM 2391 O O . ASP A 1 309 ? -5.691 -29.5 -13.742 1 98.06 309 ASP A O 1
ATOM 2395 N N . ALA A 1 310 ? -6.258 -27.547 -14.688 1 98.31 310 ALA A N 1
ATOM 2396 C CA . ALA A 1 310 ? -5.918 -26.766 -13.508 1 98.31 310 ALA A CA 1
ATOM 2397 C C . ALA A 1 310 ? -6.891 -27.047 -12.367 1 98.31 310 ALA A C 1
ATOM 2399 O O . ALA A 1 310 ? -6.598 -26.734 -11.203 1 98.31 310 ALA A O 1
ATOM 2400 N N . GLN A 1 311 ? -8.008 -27.547 -12.641 1 98.12 311 GLN A N 1
ATOM 2401 C CA . GLN A 1 311 ? -8.945 -28 -11.617 1 98.12 311 GLN A CA 1
ATOM 2402 C C . GLN A 1 311 ? -8.68 -29.453 -11.242 1 98.12 311 GLN A C 1
ATOM 2404 O O . GLN A 1 311 ? -8.633 -29.797 -10.055 1 98.12 311 GLN A O 1
ATOM 2409 N N . THR A 1 312 ? -8.453 -30.266 -12.219 1 98.06 312 THR A N 1
ATOM 2410 C CA . THR A 1 312 ? -8.336 -31.719 -12.07 1 98.06 312 THR A CA 1
ATOM 2411 C C . THR A 1 312 ? -7.121 -32.062 -11.211 1 98.06 312 THR A C 1
ATOM 2413 O O . THR A 1 312 ? -7.152 -33.031 -10.461 1 98.06 312 THR A O 1
ATOM 2416 N N . ILE A 1 313 ? -6.168 -31.234 -11.266 1 98.5 313 ILE A N 1
ATOM 2417 C CA . ILE A 1 313 ? -4.93 -31.531 -10.555 1 98.5 313 ILE A CA 1
ATOM 2418 C C . ILE A 1 313 ? -5.199 -31.609 -9.055 1 98.5 313 ILE A C 1
ATOM 2420 O O . ILE A 1 313 ? -4.523 -32.344 -8.328 1 98.5 313 ILE A O 1
ATOM 2424 N N . PHE A 1 314 ? -6.141 -30.891 -8.516 1 98.25 314 PHE A N 1
ATOM 2425 C CA . PHE A 1 314 ? -6.453 -30.875 -7.094 1 98.25 314 PHE A CA 1
ATOM 2426 C C . PHE A 1 314 ? -7.094 -32.188 -6.66 1 98.25 314 PHE A C 1
ATOM 2428 O O . PHE A 1 314 ? -7.137 -32.5 -5.469 1 98.25 314 PHE A O 1
ATOM 2435 N N . ASP A 1 315 ? -7.555 -33 -7.637 1 97 315 ASP A N 1
ATOM 2436 C CA . ASP A 1 315 ? -8.172 -34.281 -7.355 1 97 315 ASP A CA 1
ATOM 2437 C C . ASP A 1 315 ? -7.172 -35.438 -7.574 1 97 315 ASP A C 1
ATOM 2439 O O . ASP A 1 315 ? -7.27 -36.469 -6.926 1 97 315 ASP A O 1
ATOM 2443 N N . THR A 1 316 ? -6.297 -35.188 -8.438 1 97.19 316 THR A N 1
ATOM 2444 C CA . THR A 1 316 ? -5.473 -36.312 -8.883 1 97.19 316 THR A CA 1
ATOM 2445 C C . THR A 1 316 ? -4.094 -36.25 -8.234 1 97.19 316 THR A C 1
ATOM 2447 O O . THR A 1 316 ? -3.545 -37.281 -7.852 1 97.19 316 THR A O 1
ATOM 2450 N N . ASP A 1 317 ? -3.578 -35.094 -8.109 1 97 317 ASP A N 1
ATOM 2451 C CA . ASP A 1 317 ? -2.158 -35 -7.785 1 97 317 ASP A CA 1
ATOM 2452 C C . ASP A 1 317 ? -1.941 -34.344 -6.422 1 97 317 ASP A C 1
ATOM 2454 O O . ASP A 1 317 ? -1.011 -34.719 -5.695 1 97 317 ASP A O 1
ATOM 2458 N N . VAL A 1 318 ? -2.762 -33.375 -6.059 1 97.88 318 VAL A N 1
ATOM 2459 C CA . VAL A 1 318 ? -2.594 -32.656 -4.801 1 97.88 318 VAL A CA 1
ATOM 2460 C C . VAL A 1 318 ? -3.15 -33.5 -3.648 1 97.88 318 VAL A C 1
ATOM 2462 O O . VAL A 1 318 ? -4.32 -33.875 -3.666 1 97.88 318 VAL A O 1
ATOM 2465 N N . PRO A 1 319 ? -2.328 -33.75 -2.684 1 94.81 319 PRO A N 1
ATOM 2466 C CA . PRO A 1 319 ? -2.869 -34.469 -1.535 1 94.81 319 PRO A CA 1
ATOM 2467 C C . PRO A 1 319 ? -4.012 -33.75 -0.848 1 94.81 319 PRO A C 1
ATOM 2469 O O . PRO A 1 319 ? -3.979 -32.5 -0.747 1 94.81 319 PRO A O 1
ATOM 2472 N N . PRO A 1 320 ? -5.016 -34.469 -0.346 1 89.75 320 PRO A N 1
ATOM 2473 C CA . PRO A 1 320 ? -6.207 -33.844 0.231 1 89.75 320 PRO A CA 1
ATOM 2474 C C . PRO A 1 320 ? -5.879 -32.906 1.4 1 89.75 320 PRO A C 1
ATOM 2476 O O . PRO A 1 320 ? -6.574 -31.906 1.617 1 89.75 320 PRO A O 1
ATOM 2479 N N . ASP A 1 321 ? -4.832 -33.094 2.166 1 91.44 321 ASP A N 1
ATOM 2480 C CA . ASP A 1 321 ? -4.566 -32.25 3.344 1 91.44 321 ASP A CA 1
ATOM 2481 C C . ASP A 1 321 ? -3.379 -31.328 3.109 1 91.44 321 ASP A C 1
ATOM 2483 O O . ASP A 1 321 ? -2.83 -30.766 4.059 1 91.44 321 ASP A O 1
ATOM 2487 N N . ALA A 1 322 ? -3.146 -31.156 1.835 1 96.94 322 ALA A N 1
ATOM 2488 C CA . ALA A 1 322 ? -1.979 -30.344 1.52 1 96.94 322 ALA A CA 1
ATOM 2489 C C . ALA A 1 322 ? -2.281 -28.859 1.728 1 96.94 322 ALA A C 1
ATOM 2491 O O . ALA A 1 322 ? -1.411 -28.094 2.156 1 96.94 322 ALA A O 1
ATOM 2492 N N . LEU A 1 323 ? -3.5 -28.453 1.422 1 98.19 323 LEU A N 1
ATOM 2493 C CA . LEU A 1 323 ? -3.953 -27.062 1.551 1 98.19 323 LEU A CA 1
ATOM 2494 C C . LEU A 1 323 ? -5.289 -27 2.287 1 98.19 323 LEU A C 1
ATOM 2496 O O . LEU A 1 323 ? -6.09 -27.938 2.211 1 98.19 323 LEU A O 1
ATOM 2500 N N . GLU A 1 324 ? -5.469 -25.906 3.018 1 98.12 324 GLU A N 1
ATOM 2501 C CA . GLU A 1 324 ? -6.742 -25.703 3.703 1 98.12 324 GLU A CA 1
ATOM 2502 C C . GLU A 1 324 ? -7.73 -24.953 2.811 1 98.12 324 GLU A C 1
ATOM 2504 O O . GLU A 1 324 ? -8.945 -25.109 2.965 1 98.12 324 GLU A O 1
ATOM 2509 N N . ILE A 1 325 ? -7.211 -24.203 1.85 1 98.62 325 ILE A N 1
ATOM 2510 C CA . ILE A 1 325 ? -8.055 -23.438 0.945 1 98.62 325 ILE A CA 1
ATOM 2511 C C . ILE A 1 325 ? -8.852 -24.375 0.046 1 98.62 325 ILE A C 1
ATOM 2513 O O . ILE A 1 325 ? -8.344 -25.422 -0.374 1 98.62 325 ILE A O 1
ATOM 2517 N N . GLU A 1 326 ? -10.07 -23.969 -0.247 1 98.25 326 GLU A N 1
ATOM 2518 C CA . GLU A 1 326 ? -10.93 -24.75 -1.132 1 98.25 326 GLU A CA 1
ATOM 2519 C C . GLU A 1 326 ? -11.023 -24.109 -2.514 1 98.25 326 GLU A C 1
ATOM 2521 O O . GLU A 1 326 ? -10.922 -22.891 -2.646 1 98.25 326 GLU A O 1
ATOM 2526 N N . ILE A 1 327 ? -11.242 -24.969 -3.512 1 98.31 327 ILE A N 1
ATOM 2527 C CA . ILE A 1 327 ? -11.273 -24.5 -4.887 1 98.31 327 ILE A CA 1
ATOM 2528 C C . ILE A 1 327 ? -12.727 -24.344 -5.344 1 98.31 327 ILE A C 1
ATOM 2530 O O . ILE A 1 327 ? -13.539 -25.25 -5.168 1 98.31 327 ILE A O 1
ATOM 2534 N N . PHE A 1 328 ? -13.07 -23.156 -5.789 1 98.31 328 PHE A N 1
ATOM 2535 C CA . PHE A 1 328 ? -14.32 -22.953 -6.516 1 98.31 328 PHE A CA 1
ATOM 2536 C C . PHE A 1 328 ? -14.125 -23.188 -8.008 1 98.31 328 PHE A C 1
ATOM 2538 O O . PHE A 1 328 ? -13.547 -22.344 -8.703 1 98.31 328 PHE A O 1
ATOM 2545 N N . ARG A 1 329 ? -14.641 -24.281 -8.461 1 96.88 329 ARG A N 1
ATOM 2546 C CA . ARG A 1 329 ? -14.422 -24.703 -9.844 1 96.88 329 ARG A CA 1
ATOM 2547 C C . ARG A 1 329 ? -15.383 -23.984 -10.789 1 96.88 329 ARG A C 1
ATOM 2549 O O . ARG A 1 329 ? -16.562 -24.344 -10.867 1 96.88 329 ARG A O 1
ATOM 2556 N N . ALA A 1 330 ? -14.828 -23.062 -11.477 1 94.25 330 ALA A N 1
ATOM 2557 C CA . ALA A 1 330 ? -15.641 -22.266 -12.398 1 94.25 330 ALA A CA 1
ATOM 2558 C C . ALA A 1 330 ? -15.586 -22.859 -13.805 1 94.25 330 ALA A C 1
ATOM 2560 O O . ALA A 1 330 ? -14.539 -23.328 -14.25 1 94.25 330 ALA A O 1
ATOM 2561 N N . ASP A 1 331 ? -16.688 -22.844 -14.391 1 90.5 331 ASP A N 1
ATOM 2562 C CA . ASP A 1 331 ? -16.781 -23.172 -15.812 1 90.5 331 ASP A CA 1
ATOM 2563 C C . ASP A 1 331 ? -16.812 -21.922 -16.672 1 90.5 331 ASP A C 1
ATOM 2565 O O . ASP A 1 331 ? -16.625 -20.812 -16.156 1 90.5 331 ASP A O 1
ATOM 2569 N N . HIS A 1 332 ? -16.938 -22.141 -17.984 1 87.56 332 HIS A N 1
ATOM 2570 C CA . HIS A 1 332 ? -17.125 -21 -18.875 1 87.56 332 HIS A CA 1
ATOM 2571 C C . HIS A 1 332 ? -18.438 -20.281 -18.562 1 87.56 332 HIS A C 1
ATOM 2573 O O . HIS A 1 332 ? -19.469 -20.922 -18.375 1 87.56 332 HIS A O 1
ATOM 2579 N N . THR A 1 333 ? -18.234 -18.953 -18.328 1 89.06 333 THR A N 1
ATOM 2580 C CA . THR A 1 333 ? -19.406 -18.125 -18.078 1 89.06 333 THR A CA 1
ATOM 2581 C C . THR A 1 333 ? -19.688 -17.203 -19.266 1 89.06 333 THR A C 1
ATOM 2583 O O . THR A 1 333 ? -18.766 -16.672 -19.875 1 89.06 333 THR A O 1
ATOM 2586 N N . ALA A 1 334 ? -20.953 -17.125 -19.641 1 91.38 334 ALA A N 1
ATOM 2587 C CA . ALA A 1 334 ? -21.359 -16.25 -20.719 1 91.38 334 ALA A CA 1
ATOM 2588 C C . ALA A 1 334 ? -22.828 -15.828 -20.562 1 91.38 334 ALA A C 1
ATOM 2590 O O . ALA A 1 334 ? -23.594 -16.484 -19.859 1 91.38 334 ALA A O 1
ATOM 2591 N N . TYR A 1 335 ? -23.078 -14.789 -21.188 1 93.75 335 TYR A N 1
ATOM 2592 C CA . TYR A 1 335 ? -24.453 -14.305 -21.172 1 93.75 335 TYR A CA 1
ATOM 2593 C C . TYR A 1 335 ? -25.344 -15.172 -22.062 1 93.75 335 TYR A C 1
ATOM 2595 O O . TYR A 1 335 ? -25.094 -15.305 -23.266 1 93.75 335 TYR A O 1
ATOM 2603 N N . SER A 1 336 ? -26.406 -15.625 -21.484 1 94.69 336 SER A N 1
ATOM 2604 C CA . SER A 1 336 ? -27.406 -16.391 -22.219 1 94.69 336 SER A CA 1
ATOM 2605 C C . SER A 1 336 ? -28.5 -15.492 -22.781 1 94.69 336 SER A C 1
ATOM 2607 O O . SER A 1 336 ? -29.219 -14.828 -22.031 1 94.69 336 SER A O 1
ATOM 2609 N N . LYS A 1 337 ? -28.609 -15.586 -24.031 1 94 337 LYS A N 1
ATOM 2610 C CA . LYS A 1 337 ? -29.688 -14.82 -24.672 1 94 337 LYS A CA 1
ATOM 2611 C C . LYS A 1 337 ? -31.047 -15.383 -24.312 1 94 337 LYS A C 1
ATOM 2613 O O . LYS A 1 337 ? -32.031 -14.648 -24.266 1 94 337 LYS A O 1
ATOM 2618 N N . LYS A 1 338 ? -31.062 -16.625 -23.969 1 94.31 338 LYS A N 1
ATOM 2619 C CA . LYS A 1 338 ? -32.312 -17.312 -23.625 1 94.31 338 LYS A CA 1
ATOM 2620 C C . LYS A 1 338 ? -32.75 -16.953 -22.219 1 94.31 338 LYS A C 1
ATOM 2622 O O . LYS A 1 338 ? -33.938 -16.766 -21.969 1 94.31 338 LYS A O 1
ATOM 2627 N N . LEU A 1 339 ? -31.875 -16.844 -21.375 1 94.56 339 LEU A N 1
ATOM 2628 C CA . LEU A 1 339 ? -32.188 -16.641 -19.969 1 94.56 339 LEU A CA 1
ATOM 2629 C C . LEU A 1 339 ? -31.984 -15.188 -19.562 1 94.56 339 LEU A C 1
ATOM 2631 O O . LEU A 1 339 ? -32.375 -14.781 -18.469 1 94.56 339 LEU A O 1
ATOM 2635 N N . ASN A 1 340 ? -31.359 -14.461 -20.406 1 93.5 340 ASN A N 1
ATOM 2636 C CA . ASN A 1 340 ? -31.094 -13.039 -20.203 1 93.5 340 ASN A CA 1
ATOM 2637 C C . ASN A 1 340 ? -30.281 -12.797 -18.938 1 93.5 340 ASN A C 1
ATOM 2639 O O . ASN A 1 340 ? -30.625 -11.93 -18.125 1 93.5 340 ASN A O 1
ATOM 2643 N N . ARG A 1 341 ? -29.312 -13.602 -18.766 1 93.25 341 ARG A N 1
ATOM 2644 C CA . ARG A 1 341 ? -28.391 -13.477 -17.656 1 93.25 341 ARG A CA 1
ATOM 2645 C C . ARG A 1 341 ? -27.109 -14.258 -17.922 1 93.25 341 ARG A C 1
ATOM 2647 O O . ARG A 1 341 ? -27.062 -15.109 -18.812 1 93.25 341 ARG A O 1
ATOM 2654 N N . VAL A 1 342 ? -26.109 -13.953 -17.203 1 92.75 342 VAL A N 1
ATOM 2655 C CA . VAL A 1 342 ? -24.875 -14.711 -17.281 1 92.75 342 VAL A CA 1
ATOM 2656 C C . VAL A 1 342 ? -25.031 -16.031 -16.547 1 92.75 342 VAL A C 1
ATOM 2658 O O . VAL A 1 342 ? -25.578 -16.078 -15.445 1 92.75 342 VAL A O 1
ATOM 2661 N N . VAL A 1 343 ? -24.594 -17.109 -17.219 1 91.56 343 VAL A N 1
ATOM 2662 C CA . VAL A 1 343 ? -24.688 -18.438 -16.641 1 91.56 343 VAL A CA 1
ATOM 2663 C C . VAL A 1 343 ? -23.391 -19.203 -16.875 1 91.56 343 VAL A C 1
ATOM 2665 O O . VAL A 1 343 ? -22.625 -18.875 -17.781 1 91.56 343 VAL A O 1
ATOM 2668 N N . MET A 1 344 ? -23.203 -20.172 -15.984 1 89.44 344 MET A N 1
ATOM 2669 C CA . MET A 1 344 ? -22.188 -21.172 -16.312 1 89.44 344 MET A CA 1
ATOM 2670 C C . MET A 1 344 ? -22.672 -22.109 -17.406 1 89.44 344 MET A C 1
ATOM 2672 O O . MET A 1 344 ? -23.781 -22.625 -17.328 1 89.44 344 MET A O 1
ATOM 2676 N N . MET A 1 345 ? -21.891 -22.328 -18.328 1 88.62 345 MET A N 1
ATOM 2677 C CA . MET A 1 345 ? -22.312 -23.094 -19.5 1 88.62 345 MET A CA 1
ATOM 2678 C C . MET A 1 345 ? -22.672 -24.516 -19.109 1 88.62 345 MET A C 1
ATOM 2680 O O . MET A 1 345 ? -23.578 -25.125 -19.688 1 88.62 345 MET A O 1
ATOM 2684 N N . ARG A 1 346 ? -22.031 -25.016 -18.047 1 86.88 346 ARG A N 1
ATOM 2685 C CA . ARG A 1 346 ? -22.312 -26.375 -17.609 1 86.88 346 ARG A CA 1
ATOM 2686 C C . ARG A 1 346 ? -23.75 -26.484 -17.078 1 86.88 346 ARG A C 1
ATOM 2688 O O . ARG A 1 346 ? -24.328 -27.578 -17.094 1 86.88 346 ARG A O 1
ATOM 2695 N N . ASP A 1 347 ? -24.344 -25.406 -16.781 1 88.94 347 ASP A N 1
ATOM 2696 C CA . ASP A 1 347 ? -25.656 -25.422 -16.141 1 88.94 347 ASP A CA 1
ATOM 2697 C C . ASP A 1 347 ? -26.766 -25.328 -17.188 1 88.94 347 ASP A C 1
ATOM 2699 O O . ASP A 1 347 ? -27.953 -25.453 -16.859 1 88.94 347 ASP A O 1
ATOM 2703 N N . VAL A 1 348 ? -26.391 -25.156 -18.422 1 91.38 348 VAL A N 1
ATOM 2704 C CA . VAL A 1 348 ? -27.391 -25.031 -19.484 1 91.38 348 VAL A CA 1
ATOM 2705 C C . VAL A 1 348 ? -27 -25.938 -20.656 1 91.38 348 VAL A C 1
ATOM 2707 O O . VAL A 1 348 ? -26.812 -25.453 -21.781 1 91.38 348 VAL A O 1
ATOM 2710 N N . PRO A 1 349 ? -27.109 -27.141 -20.469 1 90.19 349 PRO A N 1
ATOM 2711 C CA . PRO A 1 349 ? -26.672 -28.094 -21.5 1 90.19 349 PRO A CA 1
ATOM 2712 C C . PRO A 1 349 ? -27.5 -27.984 -22.781 1 90.19 349 PRO A C 1
ATOM 2714 O O . PRO A 1 349 ? -27.062 -28.453 -23.828 1 90.19 349 PRO A O 1
ATOM 2717 N N . ASP A 1 350 ? -28.609 -27.391 -22.703 1 93.12 350 ASP A N 1
ATOM 2718 C CA . ASP A 1 350 ? -29.484 -27.266 -23.875 1 93.12 350 ASP A CA 1
ATOM 2719 C C . ASP A 1 350 ? -29.078 -26.078 -24.734 1 93.12 350 ASP A C 1
ATOM 2721 O O . ASP A 1 350 ? -29.609 -25.906 -25.828 1 93.12 350 ASP A O 1
ATOM 2725 N N . HIS A 1 351 ? -28.172 -25.25 -24.281 1 92.69 351 HIS A N 1
ATOM 2726 C CA . HIS A 1 351 ? -27.719 -24.078 -25.016 1 92.69 351 HIS A CA 1
ATOM 2727 C C . HIS A 1 351 ? -26.734 -24.469 -26.109 1 92.69 351 HIS A C 1
ATOM 2729 O O . HIS A 1 351 ? -25.938 -25.391 -25.938 1 92.69 351 HIS A O 1
ATOM 2735 N N . THR A 1 352 ? -26.797 -23.781 -27.266 1 92.25 352 THR A N 1
ATOM 2736 C CA . THR A 1 352 ? -25.797 -23.812 -28.312 1 92.25 352 THR A CA 1
ATOM 2737 C C . THR A 1 352 ? -24.984 -22.516 -28.312 1 92.25 352 THR A C 1
ATOM 2739 O O . THR A 1 352 ? -25.281 -21.594 -27.547 1 92.25 352 THR A O 1
ATOM 2742 N N . LYS A 1 353 ? -23.875 -22.438 -29.109 1 90.06 353 LYS A N 1
ATOM 2743 C CA . LYS A 1 353 ? -23 -21.281 -29.172 1 90.06 353 LYS A CA 1
ATOM 2744 C C . LYS A 1 353 ? -23.781 -20.016 -29.516 1 90.06 353 LYS A C 1
ATOM 2746 O O . LYS A 1 353 ? -23.469 -18.922 -29.031 1 90.06 353 LYS A O 1
ATOM 2751 N N . GLU A 1 354 ? -24.797 -20.156 -30.266 1 92.5 354 GLU A N 1
ATOM 2752 C CA . GLU A 1 354 ? -25.578 -19.031 -30.75 1 92.5 354 GLU A CA 1
ATOM 2753 C C . GLU A 1 354 ? -26.453 -18.453 -29.625 1 92.5 354 GLU A C 1
ATOM 2755 O O . GLU A 1 354 ? -26.922 -17.312 -29.734 1 92.5 354 GLU A O 1
ATOM 2760 N N . ASP A 1 355 ? -26.516 -19.25 -28.641 1 94.56 355 ASP A N 1
ATOM 2761 C CA . ASP A 1 355 ? -27.359 -18.812 -27.531 1 94.56 355 ASP A CA 1
ATOM 2762 C C . ASP A 1 355 ? -26.594 -17.922 -26.578 1 94.56 355 ASP A C 1
ATOM 2764 O O . ASP A 1 355 ? -27.188 -17.312 -25.672 1 94.56 355 ASP A O 1
ATOM 2768 N N . PHE A 1 356 ? -25.328 -17.812 -26.781 1 93.19 356 PHE A N 1
ATOM 2769 C CA . PHE A 1 356 ? -24.5 -17.016 -25.875 1 93.19 356 PHE A CA 1
ATOM 2770 C C . PHE A 1 356 ? -23.984 -15.766 -26.578 1 93.19 356 PHE A C 1
ATOM 2772 O O . PHE A 1 356 ? -23.875 -15.734 -27.812 1 93.19 356 PHE A O 1
ATOM 2779 N N . VAL A 1 357 ? -23.828 -14.703 -25.844 1 91.19 357 VAL A N 1
ATOM 2780 C CA . VAL A 1 357 ? -23.078 -13.539 -26.312 1 91.19 357 VAL A CA 1
ATOM 2781 C C . VAL A 1 357 ? -21.594 -13.75 -26.094 1 91.19 357 VAL A C 1
ATOM 2783 O O . VAL A 1 357 ? -21.109 -13.68 -24.953 1 91.19 357 VAL A O 1
ATOM 2786 N N . LEU A 1 358 ? -20.891 -14.016 -27.109 1 86.75 358 LEU A N 1
ATOM 2787 C CA . LEU A 1 358 ? -19.453 -14.266 -27.078 1 86.75 358 LEU A CA 1
ATOM 2788 C C . LEU A 1 358 ? -18.719 -13.289 -27.984 1 86.75 358 LEU A C 1
ATOM 2790 O O . LEU A 1 358 ? -19.109 -13.078 -29.125 1 86.75 358 LEU A O 1
ATOM 2794 N N . LEU A 1 359 ? -17.797 -12.594 -27.391 1 83.56 359 LEU A N 1
ATOM 2795 C CA . LEU A 1 359 ? -16.938 -11.711 -28.172 1 83.56 359 LEU A CA 1
ATOM 2796 C C . LEU A 1 359 ? -15.477 -12.094 -27.984 1 83.56 359 LEU A C 1
ATOM 2798 O O . LEU A 1 359 ? -15.047 -12.43 -26.891 1 83.56 359 LEU A O 1
ATOM 2802 N N . SER A 1 360 ? -14.781 -12.102 -29.109 1 80.31 360 SER A N 1
ATOM 2803 C CA . SER A 1 360 ? -13.344 -12.352 -29 1 80.31 360 SER A CA 1
ATOM 2804 C C . SER A 1 360 ? -12.609 -11.125 -28.469 1 80.31 360 SER A C 1
ATOM 2806 O O . SER A 1 360 ? -13.094 -10 -28.594 1 80.31 360 SER A O 1
ATOM 2808 N N . GLY A 1 361 ? -11.5 -11.352 -27.875 1 78 361 GLY A N 1
ATOM 2809 C CA . GLY A 1 361 ? -10.664 -10.258 -27.406 1 78 361 GLY A CA 1
ATOM 2810 C C . GLY A 1 361 ? -10.305 -9.266 -28.5 1 78 361 GLY A C 1
ATOM 2811 O O . GLY A 1 361 ? -10.344 -8.055 -28.281 1 78 361 GLY A O 1
ATOM 2812 N N . THR A 1 362 ? -10.008 -9.758 -29.641 1 80.25 362 THR A N 1
ATOM 2813 C CA . THR A 1 362 ? -9.656 -8.93 -30.781 1 80.25 362 THR A CA 1
ATOM 2814 C C . THR A 1 362 ? -10.828 -8.039 -31.188 1 80.25 362 THR A C 1
ATOM 2816 O O . THR A 1 362 ? -10.656 -6.84 -31.422 1 80.25 362 THR A O 1
ATOM 2819 N N . LYS A 1 363 ? -11.992 -8.602 -31.203 1 86.69 363 LYS A N 1
ATOM 2820 C CA . LYS A 1 363 ? -13.188 -7.844 -31.562 1 86.69 363 LYS A CA 1
ATOM 2821 C C . LYS A 1 363 ? -13.484 -6.75 -30.547 1 86.69 363 LYS A C 1
ATOM 2823 O O . LYS A 1 363 ? -13.867 -5.637 -30.922 1 86.69 363 LYS A O 1
ATOM 2828 N N . VAL A 1 364 ? -13.289 -7.062 -29.375 1 87.56 364 VAL A N 1
ATOM 2829 C CA . VAL A 1 364 ? -13.539 -6.098 -28.312 1 87.56 364 VAL A CA 1
ATOM 2830 C C . VAL A 1 364 ? -12.57 -4.922 -28.453 1 87.56 364 VAL A C 1
ATOM 2832 O O . VAL A 1 364 ? -12.984 -3.76 -28.391 1 87.56 364 VAL A O 1
ATOM 2835 N N . ARG A 1 365 ? -11.32 -5.191 -28.672 1 84.44 365 ARG A N 1
ATOM 2836 C CA . ARG A 1 365 ? -10.305 -4.156 -28.828 1 84.44 365 ARG A CA 1
ATOM 2837 C C . ARG A 1 365 ? -10.609 -3.256 -30.016 1 84.44 365 ARG A C 1
ATOM 2839 O O . ARG A 1 365 ? -10.438 -2.037 -29.938 1 84.44 365 ARG A O 1
ATOM 2846 N N . GLU A 1 366 ? -11.07 -3.895 -31.031 1 87 366 GLU A N 1
ATOM 2847 C CA . GLU A 1 366 ? -11.422 -3.146 -32.25 1 87 366 GLU A CA 1
ATOM 2848 C C . GLU A 1 366 ? -12.594 -2.205 -31.984 1 87 366 GLU A C 1
ATOM 2850 O O . GLU A 1 366 ? -12.578 -1.05 -32.406 1 87 366 GLU A O 1
ATOM 2855 N N . MET A 1 367 ? -13.531 -2.756 -31.297 1 91.62 367 MET A N 1
ATOM 2856 C CA . MET A 1 367 ? -14.695 -1.94 -30.969 1 91.62 367 MET A CA 1
ATOM 2857 C C . MET A 1 367 ? -14.297 -0.748 -30.109 1 91.62 367 MET A C 1
ATOM 2859 O O . MET A 1 367 ? -14.641 0.393 -30.422 1 91.62 367 MET A O 1
ATOM 2863 N N . LEU A 1 368 ? -13.57 -0.976 -29.141 1 89.44 368 LEU A N 1
ATOM 2864 C CA . LEU A 1 368 ? -13.141 0.065 -28.203 1 89.44 368 LEU A CA 1
ATOM 2865 C C . LEU A 1 368 ? -12.273 1.102 -28.922 1 89.44 368 LEU A C 1
ATOM 2867 O O . LEU A 1 368 ? -12.414 2.303 -28.672 1 89.44 368 LEU A O 1
ATOM 2871 N N . GLY A 1 369 ? -11.477 0.633 -29.797 1 87.19 369 GLY A N 1
ATOM 2872 C CA . GLY A 1 369 ? -10.633 1.521 -30.578 1 87.19 369 GLY A CA 1
ATOM 2873 C C . GLY A 1 369 ? -11.422 2.459 -31.469 1 87.19 369 GLY A C 1
ATOM 2874 O O . GLY A 1 369 ? -10.992 3.586 -31.734 1 87.19 369 GLY A O 1
ATOM 2875 N N . ARG A 1 370 ? -12.594 2.043 -31.859 1 91.19 370 ARG A N 1
ATOM 2876 C CA . ARG A 1 370 ? -13.445 2.842 -32.719 1 91.19 370 ARG A CA 1
ATOM 2877 C C . ARG A 1 370 ? -14.414 3.695 -31.922 1 91.19 370 ARG A C 1
ATOM 2879 O O . ARG A 1 370 ? -15.273 4.375 -32.469 1 91.19 370 ARG A O 1
ATOM 2886 N N . GLY A 1 371 ? -14.258 3.521 -30.688 1 90.44 371 GLY A N 1
ATOM 2887 C CA . GLY A 1 371 ? -15.156 4.27 -29.828 1 90.44 371 GLY A CA 1
ATOM 2888 C C . GLY A 1 371 ? -16.531 3.645 -29.703 1 90.44 371 GLY A C 1
ATOM 2889 O O . GLY A 1 371 ? -17.516 4.344 -29.453 1 90.44 371 GLY A O 1
ATOM 2890 N N . GLU A 1 372 ? -16.594 2.396 -30 1 93.62 372 GLU A N 1
ATOM 2891 C CA . GLU A 1 372 ? -17.844 1.647 -29.859 1 93.62 372 GLU A CA 1
ATOM 2892 C C . GLU A 1 372 ? -17.812 0.757 -28.625 1 93.62 372 GLU A C 1
ATOM 2894 O O . GLU A 1 372 ? -16.891 -0.028 -28.438 1 93.62 372 GLU A O 1
ATOM 2899 N N . ALA A 1 373 ? -18.781 0.939 -27.875 1 93.12 373 ALA A N 1
ATOM 2900 C CA . ALA A 1 373 ? -18.875 0.124 -26.672 1 93.12 373 ALA A CA 1
ATOM 2901 C C . ALA A 1 373 ? -19.344 -1.291 -27 1 93.12 373 ALA A C 1
ATOM 2903 O O . ALA A 1 373 ? -20.234 -1.481 -27.828 1 93.12 373 ALA A O 1
ATOM 2904 N N . PRO A 1 374 ? -18.688 -2.307 -26.391 1 93.19 374 PRO A N 1
ATOM 2905 C CA . PRO A 1 374 ? -19.297 -3.635 -26.469 1 93.19 374 PRO A CA 1
ATOM 2906 C C . PRO A 1 374 ? -20.703 -3.664 -25.875 1 93.19 374 PRO A C 1
ATOM 2908 O O . PRO A 1 374 ? -21.062 -2.787 -25.094 1 93.19 374 PRO A O 1
ATOM 2911 N N . PRO A 1 375 ? -21.5 -4.609 -26.328 1 92.88 375 PRO A N 1
ATOM 2912 C CA . PRO A 1 375 ? -22.859 -4.68 -25.781 1 92.88 375 PRO A CA 1
ATOM 2913 C C . PRO A 1 375 ? -22.891 -4.809 -24.266 1 92.88 375 PRO A C 1
ATOM 2915 O O . PRO A 1 375 ? -21.984 -5.414 -23.672 1 92.88 375 PRO A O 1
ATOM 2918 N N . PRO A 1 376 ? -23.891 -4.273 -23.625 1 92.06 376 PRO A N 1
ATOM 2919 C CA . PRO A 1 376 ? -23.984 -4.309 -22.156 1 92.06 376 PRO A CA 1
ATOM 2920 C C . PRO A 1 376 ? -23.984 -5.734 -21.609 1 92.06 376 PRO A C 1
ATOM 2922 O O . PRO A 1 376 ? -23.641 -5.945 -20.438 1 92.06 376 PRO A O 1
ATOM 2925 N N . GLU A 1 377 ? -24.344 -6.699 -22.469 1 93.12 377 GLU A N 1
ATOM 2926 C CA . GLU A 1 377 ? -24.328 -8.102 -22.078 1 93.12 377 GLU A CA 1
ATOM 2927 C C . GLU A 1 377 ? -22.906 -8.609 -21.891 1 93.12 377 GLU A C 1
ATOM 2929 O O . GLU A 1 377 ? -22.672 -9.609 -21.219 1 93.12 377 GLU A O 1
ATOM 2934 N N . PHE A 1 378 ? -22.047 -7.848 -22.453 1 92.25 378 PHE A N 1
ATOM 2935 C CA . PHE A 1 378 ? -20.641 -8.234 -22.391 1 92.25 378 PHE A CA 1
ATOM 2936 C C . PHE A 1 378 ? -19.875 -7.344 -21.422 1 92.25 378 PHE A C 1
ATOM 2938 O O . PHE A 1 378 ? -19.047 -7.832 -20.656 1 92.25 378 PHE A O 1
ATOM 2945 N N . SER A 1 379 ? -20.094 -6.047 -21.5 1 93.69 379 SER A N 1
ATOM 2946 C CA . SER A 1 379 ? -19.375 -5.094 -20.672 1 93.69 379 SER A CA 1
ATOM 2947 C C . SER A 1 379 ? -20.297 -4.039 -20.094 1 93.69 379 SER A C 1
ATOM 2949 O O . SER A 1 379 ? -21.156 -3.502 -20.812 1 93.69 379 SER A O 1
ATOM 2951 N N . ARG A 1 380 ? -20.141 -3.812 -18.766 1 94.81 380 ARG A N 1
ATOM 2952 C CA . ARG A 1 380 ? -20.875 -2.699 -18.188 1 94.81 380 ARG A CA 1
ATOM 2953 C C . ARG A 1 380 ? -20.547 -1.391 -18.891 1 94.81 380 ARG A C 1
ATOM 2955 O O . ARG A 1 380 ? -19.391 -1.13 -19.219 1 94.81 380 ARG A O 1
ATOM 2962 N N . PRO A 1 381 ? -21.547 -0.564 -19.078 1 94.88 381 PRO A N 1
ATOM 2963 C CA . PRO A 1 381 ? -21.328 0.67 -19.844 1 94.88 381 PRO A CA 1
ATOM 2964 C C . PRO A 1 381 ? -20.25 1.558 -19.219 1 94.88 381 PRO A C 1
ATOM 2966 O O . PRO A 1 381 ? -19.453 2.16 -19.953 1 94.88 381 PRO A O 1
ATOM 2969 N N . GLU A 1 382 ? -20.266 1.721 -17.953 1 95.44 382 GLU A N 1
ATOM 2970 C CA . GLU A 1 382 ? -19.297 2.576 -17.266 1 95.44 382 GLU A CA 1
ATOM 2971 C C . GLU A 1 382 ? -17.875 2.049 -17.438 1 95.44 382 GLU A C 1
ATOM 2973 O O . GLU A 1 382 ? -16.938 2.828 -17.562 1 95.44 382 GLU A O 1
ATOM 2978 N N . VAL A 1 383 ? -17.719 0.736 -17.453 1 95 383 VAL A N 1
ATOM 2979 C CA . VAL A 1 383 ? -16.422 0.103 -17.672 1 95 383 VAL A CA 1
ATOM 2980 C C . VAL A 1 383 ? -15.969 0.31 -19.109 1 95 383 VAL A C 1
ATOM 2982 O O . VAL A 1 383 ? -14.82 0.658 -19.375 1 95 383 VAL A O 1
ATOM 2985 N N . ALA A 1 384 ? -16.906 0.124 -20.031 1 94.56 384 ALA A N 1
ATOM 2986 C CA . ALA A 1 384 ? -16.609 0.323 -21.453 1 94.56 384 ALA A CA 1
ATOM 2987 C C . ALA A 1 384 ? -16.141 1.747 -21.719 1 94.56 384 ALA A C 1
ATOM 2989 O O . ALA A 1 384 ? -15.227 1.962 -22.516 1 94.56 384 ALA A O 1
ATOM 2990 N N . GLN A 1 385 ? -16.75 2.65 -21.047 1 95.31 385 GLN A N 1
ATOM 2991 C CA . GLN A 1 385 ? -16.375 4.047 -21.25 1 95.31 385 GLN A CA 1
ATOM 2992 C C . GLN A 1 385 ? -14.93 4.297 -20.828 1 95.31 385 GLN A C 1
ATOM 2994 O O . GLN A 1 385 ? -14.188 4.984 -21.531 1 95.31 385 GLN A O 1
ATOM 2999 N N . ILE A 1 386 ? -14.531 3.775 -19.719 1 94.56 386 ILE A N 1
ATOM 3000 C CA . ILE A 1 386 ? -13.164 3.93 -19.234 1 94.56 386 ILE A CA 1
ATOM 3001 C C . ILE A 1 386 ? -12.188 3.34 -20.25 1 94.56 386 ILE A C 1
ATOM 3003 O O . ILE A 1 386 ? -11.172 3.959 -20.578 1 94.56 386 ILE A O 1
ATOM 3007 N N . LEU A 1 387 ? -12.516 2.203 -20.781 1 94.06 387 LEU A N 1
ATOM 3008 C CA . LEU A 1 387 ? -11.648 1.523 -21.734 1 94.06 387 LEU A CA 1
ATOM 3009 C C . LEU A 1 387 ? -11.633 2.26 -23.062 1 94.06 387 LEU A C 1
ATOM 3011 O O . LEU A 1 387 ? -10.578 2.375 -23.703 1 94.06 387 LEU A O 1
ATOM 3015 N N . MET A 1 388 ? -12.773 2.76 -23.469 1 93.69 388 MET A N 1
ATOM 3016 C CA . MET A 1 388 ? -12.859 3.543 -24.703 1 93.69 388 MET A CA 1
ATOM 3017 C C . MET A 1 388 ? -11.992 4.793 -24.609 1 93.69 388 MET A C 1
ATOM 3019 O O . MET A 1 388 ? -11.281 5.133 -25.562 1 93.69 388 MET A O 1
ATOM 3023 N N . ASP A 1 389 ? -12.133 5.441 -23.484 1 92.69 389 ASP A N 1
ATOM 3024 C CA . ASP A 1 389 ? -11.328 6.641 -23.281 1 92.69 389 ASP A CA 1
ATOM 3025 C C . ASP A 1 389 ? -9.844 6.332 -23.406 1 92.69 389 ASP A C 1
ATOM 3027 O O . ASP A 1 389 ? -9.086 7.121 -23.984 1 92.69 389 ASP A O 1
ATOM 3031 N N . TYR A 1 390 ? -9.398 5.211 -22.938 1 91 390 TYR A N 1
ATOM 3032 C CA . TYR A 1 390 ? -8 4.801 -23.031 1 91 390 TYR A CA 1
ATOM 3033 C C . TYR A 1 390 ? -7.613 4.527 -24.484 1 91 390 TYR A C 1
ATOM 3035 O O . TYR A 1 390 ? -6.617 5.062 -24.969 1 91 390 TYR A O 1
ATOM 3043 N N . TYR A 1 391 ? -8.422 3.783 -25.156 1 88.5 391 TYR A N 1
ATOM 3044 C CA . TYR A 1 391 ? -8.086 3.381 -26.516 1 88.5 391 TYR A CA 1
ATOM 3045 C C . TYR A 1 391 ? -8.141 4.57 -27.453 1 88.5 391 TYR A C 1
ATOM 3047 O O . TYR A 1 391 ? -7.332 4.668 -28.391 1 88.5 391 TYR A O 1
ATOM 3055 N N . GLN A 1 392 ? -9.055 5.418 -27.219 1 87.31 392 GLN A N 1
ATOM 3056 C CA . GLN A 1 392 ? -9.164 6.609 -28.047 1 87.31 392 GLN A CA 1
ATOM 3057 C C . GLN A 1 392 ? -7.996 7.562 -27.797 1 87.31 392 GLN A C 1
ATOM 3059 O O . GLN A 1 392 ? -7.555 8.266 -28.719 1 87.31 392 GLN A O 1
ATOM 3064 N N . GLY A 1 393 ? -7.625 7.648 -26.594 1 83.12 393 GLY A N 1
ATOM 3065 C CA . GLY A 1 393 ? -6.457 8.453 -26.281 1 83.12 393 GLY A CA 1
ATOM 3066 C C . GLY A 1 393 ? -5.195 7.977 -26.969 1 83.12 393 GLY A C 1
ATOM 3067 O O . GLY A 1 393 ? -4.309 8.773 -27.281 1 83.12 393 GLY A O 1
ATOM 3068 N N . LEU A 1 394 ? -5.059 6.656 -27.188 1 79.88 394 LEU A N 1
ATOM 3069 C CA . LEU A 1 394 ? -3.914 6.078 -27.891 1 79.88 394 LEU A CA 1
ATOM 3070 C C . LEU A 1 394 ? -3.889 6.516 -29.359 1 79.88 394 LEU A C 1
ATOM 3072 O O . LEU A 1 394 ? -2.816 6.73 -29.922 1 79.88 394 LEU A O 1
ATOM 3076 N N . GLN A 1 395 ? -5.008 6.656 -29.875 1 73.06 395 GLN A N 1
ATOM 3077 C CA . GLN A 1 395 ? -5.105 7.027 -31.281 1 73.06 395 GLN A CA 1
ATOM 3078 C C . GLN A 1 395 ? -4.754 8.5 -31.484 1 73.06 395 GLN A C 1
ATOM 3080 O O . GLN A 1 395 ? -4.176 8.867 -32.5 1 73.06 395 GLN A O 1
ATOM 3085 N N . GLN A 1 396 ? -5.043 9.281 -30.531 1 65.88 396 GLN A N 1
ATOM 3086 C CA . GLN A 1 396 ? -4.738 10.703 -30.625 1 65.88 396 GLN A CA 1
ATOM 3087 C C . GLN A 1 396 ? -3.244 10.961 -30.453 1 65.88 396 GLN A C 1
ATOM 3089 O O . GLN A 1 396 ? -2.701 11.906 -31.031 1 65.88 396 GLN A O 1
ATOM 3094 N N . LYS A 1 397 ? -2.623 10.297 -29.719 1 59.94 397 LYS A N 1
ATOM 3095 C CA . LYS A 1 397 ? -1.188 10.461 -29.516 1 59.94 397 LYS A CA 1
ATOM 3096 C C . LYS A 1 397 ? -0.396 9.938 -30.719 1 59.94 397 LYS A C 1
ATOM 3098 O O . LYS A 1 397 ? 0.778 10.273 -30.875 1 59.94 397 LYS A O 1
ATOM 3103 N N . GLN A 1 398 ? -0.827 9.07 -31.703 1 50.81 398 GLN A N 1
ATOM 3104 C CA . GLN A 1 398 ? -0.203 8.625 -32.938 1 50.81 398 GLN A CA 1
ATOM 3105 C C . GLN A 1 398 ? -0.487 9.602 -34.094 1 50.81 398 GLN A C 1
ATOM 3107 O O . GLN A 1 398 ? 0.379 9.852 -34.938 1 50.81 398 GLN A O 1
ATOM 3112 N N . MET B 1 1 ? -19.062 10.938 -1.634 1 94.06 1 MET B N 1
ATOM 3113 C CA . MET B 1 1 ? -17.859 11.25 -0.868 1 94.06 1 MET B CA 1
ATOM 3114 C C . MET B 1 1 ? -17.562 12.742 -0.917 1 94.06 1 MET B C 1
ATOM 3116 O O . MET B 1 1 ? -17.781 13.391 -1.941 1 94.06 1 MET B O 1
ATOM 3120 N N . ILE B 1 2 ? -17.031 13.297 0.178 1 97.81 2 ILE B N 1
ATOM 3121 C CA . ILE B 1 2 ? -16.656 14.703 0.266 1 97.81 2 ILE B CA 1
ATOM 3122 C C . ILE B 1 2 ? -15.703 15.047 -0.867 1 97.81 2 ILE B C 1
ATOM 3124 O O . ILE B 1 2 ? -14.805 14.266 -1.194 1 97.81 2 ILE B O 1
ATOM 3128 N N . LYS B 1 3 ? -15.852 16.172 -1.458 1 97.81 3 LYS B N 1
ATOM 3129 C CA . LYS B 1 3 ? -14.984 16.609 -2.555 1 97.81 3 LYS B CA 1
ATOM 3130 C C . LYS B 1 3 ? -13.609 17.016 -2.041 1 97.81 3 LYS B C 1
ATOM 3132 O O . LYS B 1 3 ? -13.492 17.562 -0.941 1 97.81 3 LYS B O 1
ATOM 3137 N N . PRO B 1 4 ? -12.547 16.75 -2.893 1 98.5 4 PRO B N 1
ATOM 3138 C CA . PRO B 1 4 ? -11.258 17.312 -2.512 1 98.5 4 PRO B CA 1
ATOM 3139 C C . PRO B 1 4 ? -11.281 18.844 -2.471 1 98.5 4 PRO B C 1
ATOM 3141 O O . PRO B 1 4 ? -12.07 19.469 -3.182 1 98.5 4 PRO B O 1
ATOM 3144 N N . HIS B 1 5 ? -10.453 19.359 -1.669 1 98.56 5 HIS B N 1
ATOM 3145 C CA . HIS B 1 5 ? -10.344 20.797 -1.522 1 98.56 5 HIS B CA 1
ATOM 3146 C C . HIS B 1 5 ? -10.062 21.469 -2.861 1 98.56 5 HIS B C 1
ATOM 3148 O O . HIS B 1 5 ? -9.07 21.141 -3.525 1 98.56 5 HIS B O 1
ATOM 3154 N N . GLY B 1 6 ? -10.977 22.391 -3.229 1 96.94 6 GLY B N 1
ATOM 3155 C CA . GLY B 1 6 ? -10.75 23.234 -4.395 1 96.94 6 GLY B CA 1
ATOM 3156 C C . GLY B 1 6 ? -10.812 22.469 -5.703 1 96.94 6 GLY B C 1
ATOM 3157 O O . GLY B 1 6 ? -10.359 22.953 -6.738 1 96.94 6 GLY B O 1
ATOM 3158 N N . ALA B 1 7 ? -11.297 21.25 -5.695 1 97.56 7 ALA B N 1
ATOM 3159 C CA . ALA B 1 7 ? -11.328 20.422 -6.906 1 97.56 7 ALA B CA 1
ATOM 3160 C C . ALA B 1 7 ? -12.523 19.484 -6.898 1 97.56 7 ALA B C 1
ATOM 3162 O O . ALA B 1 7 ? -13.062 19.156 -5.836 1 97.56 7 ALA B O 1
ATOM 3163 N N . GLU B 1 8 ? -12.922 19.094 -8.086 1 96.69 8 GLU B N 1
ATOM 3164 C CA . GLU B 1 8 ? -14.008 18.109 -8.219 1 96.69 8 GLU B CA 1
ATOM 3165 C C . GLU B 1 8 ? -13.508 16.703 -7.953 1 96.69 8 GLU B C 1
ATOM 3167 O O . GLU B 1 8 ? -14.25 15.852 -7.461 1 96.69 8 GLU B O 1
ATOM 3172 N N . THR B 1 9 ? -12.281 16.5 -8.398 1 96.75 9 THR B N 1
ATOM 3173 C CA . THR B 1 9 ? -11.648 15.203 -8.203 1 96.75 9 THR B CA 1
ATOM 3174 C C . THR B 1 9 ? -10.242 15.367 -7.645 1 96.75 9 THR B C 1
ATOM 3176 O O . THR B 1 9 ? -9.648 16.438 -7.754 1 96.75 9 THR B O 1
ATOM 3179 N N . LEU B 1 10 ? -9.805 14.328 -6.949 1 98 10 LEU B N 1
ATOM 3180 C CA . LEU B 1 10 ? -8.453 14.344 -6.402 1 98 10 LEU B CA 1
ATOM 3181 C C . LEU B 1 10 ? -7.422 14.508 -7.516 1 98 10 LEU B C 1
ATOM 3183 O O . LEU B 1 10 ? -7.59 13.961 -8.609 1 98 10 LEU B O 1
ATOM 3187 N N . LYS B 1 11 ? -6.367 15.227 -7.246 1 98.31 11 LYS B N 1
ATOM 3188 C CA . LYS B 1 11 ? -5.332 15.492 -8.242 1 98.31 11 LYS B CA 1
ATOM 3189 C C . LYS B 1 11 ? -3.955 15.102 -7.715 1 98.31 11 LYS B C 1
ATOM 3191 O O . LYS B 1 11 ? -3.104 15.961 -7.488 1 98.31 11 LYS B O 1
ATOM 3196 N N . PRO B 1 12 ? -3.68 13.82 -7.617 1 98.38 12 PRO B N 1
ATOM 3197 C CA . PRO B 1 12 ? -2.328 13.398 -7.234 1 98.38 12 PRO B CA 1
ATOM 3198 C C . PRO B 1 12 ? -1.285 13.734 -8.297 1 98.38 12 PRO B C 1
ATOM 3200 O O . PRO B 1 12 ? -1.57 13.656 -9.492 1 98.38 12 PRO B O 1
ATOM 3203 N N . LEU B 1 13 ? -0.093 14.062 -7.848 1 98.75 13 LEU B N 1
ATOM 3204 C CA . LEU B 1 13 ? 0.931 14.484 -8.797 1 98.75 13 LEU B CA 1
ATOM 3205 C C . LEU B 1 13 ? 1.905 13.344 -9.086 1 98.75 13 LEU B C 1
ATOM 3207 O O . LEU B 1 13 ? 2.824 13.5 -9.891 1 98.75 13 LEU B O 1
ATOM 3211 N N . PHE B 1 14 ? 1.744 12.219 -8.469 1 98.25 14 PHE B N 1
ATOM 3212 C CA . PHE B 1 14 ? 2.521 11.039 -8.836 1 98.25 14 PHE B CA 1
ATOM 3213 C C . PHE B 1 14 ? 2.227 10.625 -10.273 1 98.25 14 PHE B C 1
ATOM 3215 O O . PHE B 1 14 ? 1.073 10.648 -10.711 1 98.25 14 PHE B O 1
ATOM 3222 N N . VAL B 1 15 ? 3.271 10.25 -10.992 1 97 15 VAL B N 1
ATOM 3223 C CA . VAL B 1 15 ? 3.113 9.805 -12.375 1 97 15 VAL B CA 1
ATOM 3224 C C . VAL B 1 15 ? 2.771 8.32 -12.398 1 97 15 VAL B C 1
ATOM 3226 O O . VAL B 1 15 ? 3.664 7.469 -12.352 1 97 15 VAL B O 1
ATOM 3229 N N . TYR B 1 16 ? 1.523 8.008 -12.68 1 92.38 16 TYR B N 1
ATOM 3230 C CA . TYR B 1 16 ? 1.034 6.637 -12.555 1 92.38 16 TYR B CA 1
ATOM 3231 C C . TYR B 1 16 ? 1.283 5.852 -13.836 1 92.38 16 TYR B C 1
ATOM 3233 O O . TYR B 1 16 ? 1.398 4.625 -13.805 1 92.38 16 TYR B O 1
ATOM 3241 N N . ASP B 1 17 ? 1.287 6.551 -14.961 1 89.69 17 ASP B N 1
ATOM 3242 C CA . ASP B 1 17 ? 1.604 5.867 -16.219 1 89.69 17 ASP B CA 1
ATOM 3243 C C . ASP B 1 17 ? 3.027 5.316 -16.188 1 89.69 17 ASP B C 1
ATOM 3245 O O . ASP B 1 17 ? 3.994 6.082 -16.172 1 89.69 17 ASP B O 1
ATOM 3249 N N . THR B 1 18 ? 3.215 4.027 -16.234 1 88.88 18 THR B N 1
ATOM 3250 C CA . THR B 1 18 ? 4.496 3.369 -16.016 1 88.88 18 THR B CA 1
ATOM 3251 C C . THR B 1 18 ? 5.504 3.77 -17.094 1 88.88 18 THR B C 1
ATOM 3253 O O . THR B 1 18 ? 6.668 4.035 -16.797 1 88.88 18 THR B O 1
ATOM 3256 N N . GLU B 1 19 ? 5.09 3.725 -18.344 1 87.44 19 GLU B N 1
ATOM 3257 C CA . GLU B 1 19 ? 5.988 4.09 -19.422 1 87.44 19 GLU B CA 1
ATOM 3258 C C . GLU B 1 19 ? 6.469 5.531 -19.281 1 87.44 19 GLU B C 1
ATOM 3260 O O . GLU B 1 19 ? 7.664 5.809 -19.422 1 87.44 19 GLU B O 1
ATOM 3265 N N . ARG B 1 20 ? 5.492 6.402 -19.016 1 92.75 20 ARG B N 1
ATOM 3266 C CA . ARG B 1 20 ? 5.859 7.801 -18.812 1 92.75 20 ARG B CA 1
ATOM 3267 C C . ARG B 1 20 ? 6.758 7.957 -17.594 1 92.75 20 ARG B C 1
ATOM 3269 O O . ARG B 1 20 ? 7.723 8.727 -17.625 1 92.75 20 ARG B O 1
ATOM 3276 N N . HIS B 1 21 ? 6.441 7.258 -16.562 1 94.56 21 HIS B N 1
ATOM 3277 C CA . HIS B 1 21 ? 7.227 7.285 -15.336 1 94.56 21 HIS B CA 1
ATOM 3278 C C . HIS B 1 21 ? 8.68 6.906 -15.609 1 94.56 21 HIS B C 1
ATOM 3280 O O . HIS B 1 21 ? 9.602 7.609 -15.18 1 94.56 21 HIS B O 1
ATOM 3286 N N . HIS B 1 22 ? 8.945 5.887 -16.297 1 92.5 22 HIS B N 1
ATOM 3287 C CA . HIS B 1 22 ? 10.297 5.426 -16.594 1 92.5 22 HIS B CA 1
ATOM 3288 C C . HIS B 1 22 ? 11.031 6.422 -17.484 1 92.5 22 HIS B C 1
ATOM 3290 O O . HIS B 1 22 ? 12.219 6.668 -17.297 1 92.5 22 HIS B O 1
ATOM 3296 N N . ALA B 1 23 ? 10.297 6.938 -18.469 1 95.31 23 ALA B N 1
ATOM 3297 C CA . ALA B 1 23 ? 10.891 7.941 -19.344 1 95.31 23 ALA B CA 1
ATOM 3298 C C . ALA B 1 23 ? 11.344 9.164 -18.547 1 95.31 23 ALA B C 1
ATOM 3300 O O . ALA B 1 23 ? 12.43 9.695 -18.781 1 95.31 23 ALA B O 1
ATOM 3301 N N . LEU B 1 24 ? 10.5 9.562 -17.641 1 97.12 24 LEU B N 1
ATOM 3302 C CA . LEU B 1 24 ? 10.82 10.727 -16.812 1 97.12 24 LEU B CA 1
ATOM 3303 C C . LEU B 1 24 ? 11.992 10.43 -15.883 1 97.12 24 LEU B C 1
ATOM 3305 O O . LEU B 1 24 ? 12.828 11.297 -15.641 1 97.12 24 LEU B O 1
ATOM 3309 N N . MET B 1 25 ? 12.031 9.25 -15.367 1 95.12 25 MET B N 1
ATOM 3310 C CA . MET B 1 25 ? 13.148 8.859 -14.508 1 95.12 25 MET B CA 1
ATOM 3311 C C . MET B 1 25 ? 14.469 8.93 -15.266 1 95.12 25 MET B C 1
ATOM 3313 O O . MET B 1 25 ? 15.469 9.414 -14.734 1 95.12 25 MET B O 1
ATOM 3317 N N . GLN B 1 26 ? 14.484 8.445 -16.438 1 95 26 GLN B N 1
ATOM 3318 C CA . GLN B 1 26 ? 15.688 8.5 -17.266 1 95 26 GLN B CA 1
ATOM 3319 C C . GLN B 1 26 ? 16.062 9.945 -17.594 1 95 26 GLN B C 1
ATOM 3321 O O . GLN B 1 26 ? 17.234 10.32 -17.516 1 95 26 GLN B O 1
ATOM 3326 N N . GLU B 1 27 ? 15.055 10.695 -17.922 1 96.94 27 GLU B N 1
ATOM 3327 C CA . GLU B 1 27 ? 15.297 12.109 -18.219 1 96.94 27 GLU B CA 1
ATOM 3328 C C . GLU B 1 27 ? 15.875 12.828 -17 1 96.94 27 GLU B C 1
ATOM 3330 O O . GLU B 1 27 ? 16.812 13.617 -17.125 1 96.94 27 GLU B O 1
ATOM 3335 N N . ALA B 1 28 ? 15.32 12.562 -15.875 1 97.19 28 ALA B N 1
ATOM 3336 C CA . ALA B 1 28 ? 15.695 13.242 -14.641 1 97.19 28 ALA B CA 1
ATOM 3337 C C . ALA B 1 28 ? 17.172 13.047 -14.336 1 97.19 28 ALA B C 1
ATOM 3339 O O . ALA B 1 28 ? 17.828 13.93 -13.781 1 97.19 28 ALA B O 1
ATOM 3340 N N . GLU B 1 29 ? 17.719 11.938 -14.727 1 94.69 29 GLU B N 1
ATOM 3341 C CA . GLU B 1 29 ? 19.125 11.633 -14.469 1 94.69 29 GLU B CA 1
ATOM 3342 C C . GLU B 1 29 ? 20.047 12.57 -15.242 1 94.69 29 GLU B C 1
ATOM 3344 O O . GLU B 1 29 ? 21.203 12.773 -14.859 1 94.69 29 GLU B O 1
ATOM 3349 N N . THR B 1 30 ? 19.547 13.133 -16.266 1 96.44 30 THR B N 1
ATOM 3350 C CA . THR B 1 30 ? 20.375 13.992 -17.125 1 96.44 30 THR B CA 1
ATOM 3351 C C . THR B 1 30 ? 20.094 15.461 -16.828 1 96.44 30 THR B C 1
ATOM 3353 O O . THR B 1 30 ? 20.797 16.344 -17.359 1 96.44 30 THR B O 1
ATOM 3356 N N . LEU B 1 31 ? 19.156 15.789 -16.016 1 98.12 31 LEU B N 1
ATOM 3357 C CA . LEU B 1 31 ? 18.797 17.172 -15.703 1 98.12 31 LEU B CA 1
ATOM 3358 C C . LEU B 1 31 ? 19.703 17.734 -14.617 1 98.12 31 LEU B C 1
ATOM 3360 O O . LEU B 1 31 ? 20.219 16.984 -13.789 1 98.12 31 LEU B O 1
ATOM 3364 N N . PRO B 1 32 ? 19.859 19.109 -14.688 1 98.31 32 PRO B N 1
ATOM 3365 C CA . PRO B 1 32 ? 20.391 19.719 -13.461 1 98.31 32 PRO B CA 1
ATOM 3366 C C . PRO B 1 32 ? 19.594 19.344 -12.219 1 98.31 32 PRO B C 1
ATOM 3368 O O . PRO B 1 32 ? 18.359 19.25 -12.289 1 98.31 32 PRO B O 1
ATOM 3371 N N . SER B 1 33 ? 20.266 19.094 -11.141 1 97.94 33 SER B N 1
ATOM 3372 C CA . SER B 1 33 ? 19.562 18.594 -9.969 1 97.94 33 SER B CA 1
ATOM 3373 C C . SER B 1 33 ? 19.938 19.391 -8.719 1 97.94 33 SER B C 1
ATOM 3375 O O . SER B 1 33 ? 20.969 20.078 -8.695 1 97.94 33 SER B O 1
ATOM 3377 N N . VAL B 1 34 ? 19.078 19.359 -7.766 1 98.19 34 VAL B N 1
ATOM 3378 C CA . VAL B 1 34 ? 19.344 19.969 -6.469 1 98.19 34 VAL B CA 1
ATOM 3379 C C . VAL B 1 34 ? 18.922 19.016 -5.352 1 98.19 34 VAL B C 1
ATOM 3381 O O . VAL B 1 34 ? 17.969 18.25 -5.508 1 98.19 34 VAL B O 1
ATOM 3384 N N . MET B 1 35 ? 19.672 19.078 -4.285 1 97.75 35 MET B N 1
ATOM 3385 C CA . MET B 1 35 ? 19.234 18.453 -3.041 1 97.75 35 MET B CA 1
ATOM 3386 C C . MET B 1 35 ? 18.234 19.344 -2.316 1 97.75 35 MET B C 1
ATOM 3388 O O . MET B 1 35 ? 18.531 20.484 -1.967 1 97.75 35 MET B O 1
ATOM 3392 N N . ILE B 1 36 ? 17.047 18.812 -2.127 1 98 36 ILE B N 1
ATOM 3393 C CA . ILE B 1 36 ? 16.031 19.641 -1.478 1 98 36 ILE B CA 1
ATOM 3394 C C . ILE B 1 36 ? 16.016 19.344 0.021 1 98 36 ILE B C 1
ATOM 3396 O O . ILE B 1 36 ? 16.719 18.453 0.495 1 98 36 ILE B O 1
ATOM 3400 N N . SER B 1 37 ? 15.297 20.203 0.729 1 97.19 37 SER B N 1
ATOM 3401 C CA . SER B 1 37 ? 15.18 20 2.17 1 97.19 37 SER B CA 1
ATOM 3402 C C . SER B 1 37 ? 14.273 18.812 2.492 1 97.19 37 SER B C 1
ATOM 3404 O O . SER B 1 37 ? 13.5 18.375 1.641 1 97.19 37 SER B O 1
ATOM 3406 N N . SER B 1 38 ? 14.359 18.328 3.715 1 96.19 38 SER B N 1
ATOM 3407 C CA . SER B 1 38 ? 13.469 17.266 4.176 1 96.19 38 SER B CA 1
ATOM 3408 C C . SER B 1 38 ? 12.008 17.688 4.09 1 96.19 38 SER B C 1
ATOM 3410 O O . SER B 1 38 ? 11.148 16.922 3.668 1 96.19 38 SER B O 1
ATOM 3412 N N . ALA B 1 39 ? 11.758 18.906 4.434 1 96.19 39 ALA B N 1
ATOM 3413 C CA . ALA B 1 39 ? 10.391 19.438 4.395 1 96.19 39 ALA B CA 1
ATOM 3414 C C . ALA B 1 39 ? 9.859 19.469 2.965 1 96.19 39 ALA B C 1
ATOM 3416 O O . ALA B 1 39 ? 8.703 19.109 2.719 1 96.19 39 ALA B O 1
ATOM 3417 N N . ALA B 1 40 ? 10.695 19.922 2.066 1 98.12 40 ALA B N 1
ATOM 3418 C CA . ALA B 1 40 ? 10.273 19.969 0.669 1 98.12 40 ALA B CA 1
ATOM 3419 C C . ALA B 1 40 ? 10.016 18.562 0.127 1 98.12 40 ALA B C 1
ATOM 3421 O O . ALA B 1 40 ? 9.086 18.344 -0.651 1 98.12 40 ALA B O 1
ATOM 3422 N N . ALA B 1 41 ? 10.875 17.641 0.517 1 98.06 41 ALA B N 1
ATOM 3423 C CA . ALA B 1 41 ? 10.672 16.25 0.11 1 98.06 41 ALA B CA 1
ATOM 3424 C C . ALA B 1 41 ? 9.344 15.711 0.635 1 98.06 41 ALA B C 1
ATOM 3426 O O . ALA B 1 41 ? 8.578 15.086 -0.107 1 98.06 41 ALA B O 1
ATOM 3427 N N . GLY B 1 42 ? 9.086 15.938 1.913 1 97.44 42 GLY B N 1
ATOM 3428 C CA . GLY B 1 42 ? 7.809 15.547 2.48 1 97.44 42 GLY B CA 1
ATOM 3429 C C . GLY B 1 42 ? 6.625 16.172 1.771 1 97.44 42 GLY B C 1
ATOM 3430 O O . GLY B 1 42 ? 5.621 15.508 1.513 1 97.44 42 GLY B O 1
ATOM 3431 N N . ASN B 1 43 ? 6.75 17.438 1.442 1 98.5 43 ASN B N 1
ATOM 3432 C CA . ASN B 1 43 ? 5.688 18.141 0.726 1 98.5 43 ASN B CA 1
ATOM 3433 C C . ASN B 1 43 ? 5.473 17.547 -0.666 1 98.5 43 ASN B C 1
ATOM 3435 O O . ASN B 1 43 ? 4.336 17.438 -1.132 1 98.5 43 ASN B O 1
ATOM 3439 N N . ALA B 1 44 ? 6.578 17.219 -1.327 1 98.75 44 ALA B N 1
ATOM 3440 C CA . ALA B 1 44 ? 6.453 16.578 -2.635 1 98.75 44 ALA B CA 1
ATOM 3441 C C . ALA B 1 44 ? 5.699 15.25 -2.527 1 98.75 44 ALA B C 1
ATOM 3443 O O . ALA B 1 44 ? 4.848 14.945 -3.363 1 98.75 44 ALA B O 1
ATOM 3444 N N . VAL B 1 45 ? 5.996 14.5 -1.513 1 98.44 45 VAL B N 1
ATOM 3445 C CA . VAL B 1 45 ? 5.32 13.234 -1.267 1 98.44 45 VAL B CA 1
ATOM 3446 C C . VAL B 1 45 ? 3.826 13.477 -1.049 1 98.44 45 VAL B C 1
ATOM 3448 O O . VAL B 1 45 ? 2.988 12.773 -1.62 1 98.44 45 VAL B O 1
ATOM 3451 N N . MET B 1 46 ? 3.498 14.492 -0.26 1 98.62 46 MET B N 1
ATOM 3452 C CA . MET B 1 46 ? 2.105 14.828 0.022 1 98.62 46 MET B CA 1
ATOM 3453 C C . MET B 1 46 ? 1.381 15.25 -1.251 1 98.62 46 MET B C 1
ATOM 3455 O O . MET B 1 46 ? 0.218 14.898 -1.455 1 98.62 46 MET B O 1
ATOM 3459 N N . MET B 1 47 ? 2.064 15.992 -2.094 1 98.88 47 MET B N 1
ATOM 3460 C CA . MET B 1 47 ? 1.472 16.375 -3.373 1 98.88 47 MET B CA 1
ATOM 3461 C C . MET B 1 47 ? 1.312 15.156 -4.277 1 98.88 47 MET B C 1
ATOM 3463 O O . MET B 1 47 ? 0.282 14.992 -4.938 1 98.88 47 MET B O 1
ATOM 3467 N N . GLY B 1 48 ? 2.303 14.32 -4.25 1 98.69 48 GLY B N 1
ATOM 3468 C CA . GLY B 1 48 ? 2.229 13.094 -5.027 1 98.69 48 GLY B CA 1
ATOM 3469 C C . GLY B 1 48 ? 1.044 12.227 -4.652 1 98.69 48 GLY B C 1
ATOM 3470 O O . GLY B 1 48 ? 0.353 11.703 -5.527 1 98.69 48 GLY B O 1
ATOM 3471 N N . GLY B 1 49 ? 0.777 12.125 -3.357 1 98.38 49 GLY B N 1
ATOM 3472 C CA . GLY B 1 49 ? -0.286 11.273 -2.852 1 98.38 49 GLY B CA 1
ATOM 3473 C C . GLY B 1 49 ? -1.657 11.914 -2.93 1 98.38 49 GLY B C 1
ATOM 3474 O O . GLY B 1 49 ? -2.656 11.312 -2.533 1 98.38 49 GLY B O 1
ATOM 3475 N N . GLY B 1 50 ? -1.748 13.18 -3.344 1 98.81 50 GLY B N 1
ATOM 3476 C CA . GLY B 1 50 ? -3.018 13.867 -3.508 1 98.81 50 GLY B CA 1
ATOM 3477 C C . GLY B 1 50 ? -3.465 14.602 -2.26 1 98.81 50 GLY B C 1
ATOM 3478 O O . GLY B 1 50 ? -4.469 15.32 -2.279 1 98.81 50 GLY B O 1
ATOM 3479 N N . TYR B 1 51 ? -2.662 14.539 -1.201 1 98.88 51 TYR B N 1
ATOM 3480 C CA . TYR B 1 51 ? -3.021 15.156 0.072 1 98.88 51 TYR B CA 1
ATOM 3481 C C . TYR B 1 51 ? -3.074 16.672 -0.052 1 98.88 51 TYR B C 1
ATOM 3483 O O . TYR B 1 51 ? -3.834 17.328 0.66 1 98.88 51 TYR B O 1
ATOM 3491 N N . PHE B 1 52 ? -2.271 17.234 -0.954 1 98.88 52 PHE B N 1
ATOM 3492 C CA . PHE B 1 52 ? -2.174 18.672 -1.075 1 98.88 52 PHE B CA 1
ATOM 3493 C C . PHE B 1 52 ? -2.908 19.172 -2.318 1 98.88 52 PHE B C 1
ATOM 3495 O O . PHE B 1 52 ? -2.619 20.25 -2.83 1 98.88 52 PHE B O 1
ATOM 3502 N N . THR B 1 53 ? -3.814 18.297 -2.785 1 98.75 53 THR B N 1
ATOM 3503 C CA . THR B 1 53 ? -4.727 18.797 -3.807 1 98.75 53 THR B CA 1
ATOM 3504 C C . THR B 1 53 ? -5.344 20.125 -3.377 1 98.75 53 THR B C 1
ATOM 3506 O O . THR B 1 53 ? -5.762 20.281 -2.229 1 98.75 53 THR B O 1
ATOM 3509 N N . PRO B 1 54 ? -5.398 21.188 -4.246 1 98.62 54 PRO B N 1
ATOM 3510 C CA . PRO B 1 54 ? -5.18 21.047 -5.688 1 98.62 54 PRO B CA 1
ATOM 3511 C C . PRO B 1 54 ? -3.83 21.609 -6.137 1 98.62 54 PRO B C 1
ATOM 3513 O O . PRO B 1 54 ? -3.668 21.969 -7.305 1 98.62 54 PRO B O 1
ATOM 3516 N N . LEU B 1 55 ? -2.85 21.734 -5.227 1 98.81 55 LEU B N 1
ATOM 3517 C CA . LEU B 1 55 ? -1.557 22.281 -5.613 1 98.81 55 LEU B CA 1
ATOM 3518 C C . LEU B 1 55 ? -0.938 21.484 -6.75 1 98.81 55 LEU B C 1
ATOM 3520 O O . LEU B 1 55 ? -1.041 20.25 -6.777 1 98.81 55 LEU B O 1
ATOM 3524 N N . THR B 1 56 ? -0.212 22.172 -7.633 1 98.75 56 THR B N 1
ATOM 3525 C CA . THR B 1 56 ? 0.451 21.531 -8.758 1 98.75 56 THR B CA 1
ATOM 3526 C C . THR B 1 56 ? 1.962 21.484 -8.547 1 98.75 56 THR B C 1
ATOM 3528 O O . THR B 1 56 ? 2.693 20.922 -9.359 1 98.75 56 THR B O 1
ATOM 3531 N N . GLY B 1 57 ? 2.418 22.125 -7.57 1 98.88 57 GLY B N 1
ATOM 3532 C CA . GLY B 1 57 ? 3.836 22.203 -7.262 1 98.88 57 GLY B CA 1
ATOM 3533 C C . GLY B 1 57 ? 4.148 23.203 -6.16 1 98.88 57 GLY B C 1
ATOM 3534 O O . GLY B 1 57 ? 3.32 23.438 -5.277 1 98.88 57 GLY B O 1
ATOM 3535 N N . PHE B 1 58 ? 5.391 23.734 -6.113 1 98.94 58 PHE B N 1
ATOM 3536 C CA . PHE B 1 58 ? 5.855 24.609 -5.047 1 98.94 58 PHE B CA 1
ATOM 3537 C C . PHE B 1 58 ? 5.488 26.062 -5.34 1 98.94 58 PHE B C 1
ATOM 3539 O O . PHE B 1 58 ? 5.566 26.5 -6.488 1 98.94 58 PHE B O 1
ATOM 3546 N N . MET B 1 59 ? 5.148 26.766 -4.336 1 98.88 59 MET B N 1
ATOM 3547 C CA . MET B 1 59 ? 4.66 28.141 -4.418 1 98.88 59 MET B CA 1
ATOM 3548 C C . MET B 1 59 ? 5.805 29.094 -4.707 1 98.88 59 MET B C 1
ATOM 3550 O O . MET B 1 59 ? 6.938 28.859 -4.289 1 98.88 59 MET B O 1
ATOM 3554 N N . ASN B 1 60 ? 5.465 30.141 -5.434 1 98.81 60 ASN B N 1
ATOM 3555 C CA . ASN B 1 60 ? 6.383 31.281 -5.52 1 98.81 60 ASN B CA 1
ATOM 3556 C C . ASN B 1 60 ? 6.289 32.156 -4.289 1 98.81 60 ASN B C 1
ATOM 3558 O O . ASN B 1 60 ? 5.488 31.906 -3.389 1 98.81 60 ASN B O 1
ATOM 3562 N N . VAL B 1 61 ? 7.148 33.156 -4.207 1 98.81 61 VAL B N 1
ATOM 3563 C CA . VAL B 1 61 ? 7.242 34.031 -3.035 1 98.81 61 VAL B CA 1
ATOM 3564 C C . VAL B 1 61 ? 5.898 34.719 -2.787 1 98.81 61 VAL B C 1
ATOM 3566 O O . VAL B 1 61 ? 5.43 34.781 -1.648 1 98.81 61 VAL B O 1
ATOM 3569 N N . ALA B 1 62 ? 5.238 35.188 -3.816 1 98.81 62 ALA B N 1
ATOM 3570 C CA . ALA B 1 62 ? 3.975 35.906 -3.672 1 98.81 62 ALA B CA 1
ATOM 3571 C C . ALA B 1 62 ? 2.895 35 -3.078 1 98.81 62 ALA B C 1
ATOM 3573 O O . ALA B 1 62 ? 2.191 35.375 -2.145 1 98.81 62 ALA B O 1
ATOM 3574 N N . ASP B 1 63 ? 2.729 33.844 -3.615 1 98.88 63 ASP B N 1
ATOM 3575 C CA . ASP B 1 63 ? 1.749 32.875 -3.1 1 98.88 63 ASP B CA 1
ATOM 3576 C C . ASP B 1 63 ? 2.074 32.5 -1.661 1 98.88 63 ASP B C 1
ATOM 3578 O O . ASP B 1 63 ? 1.174 32.375 -0.828 1 98.88 63 ASP B O 1
ATOM 3582 N N . ALA B 1 64 ? 3.387 32.25 -1.425 1 98.88 64 ALA B N 1
ATOM 3583 C CA . ALA B 1 64 ? 3.814 31.891 -0.079 1 98.88 64 ALA B CA 1
ATOM 3584 C C . ALA B 1 64 ? 3.457 32.969 0.931 1 98.88 64 ALA B C 1
ATOM 3586 O O . ALA B 1 64 ? 2.924 32.688 2.004 1 98.88 64 ALA B O 1
ATOM 3587 N N . MET B 1 65 ? 3.764 34.156 0.586 1 98.75 65 MET B N 1
ATOM 3588 C CA . MET B 1 65 ? 3.434 35.281 1.461 1 98.75 65 MET B CA 1
ATOM 3589 C C . MET B 1 65 ? 1.926 35.406 1.646 1 98.75 65 MET B C 1
ATOM 3591 O O . MET B 1 65 ? 1.451 35.656 2.754 1 98.75 65 MET B O 1
ATOM 3595 N N . GLY B 1 66 ? 1.157 35.25 0.566 1 98.56 66 GLY B N 1
ATOM 3596 C CA . GLY B 1 66 ? -0.294 35.25 0.659 1 98.56 66 GLY B CA 1
ATOM 3597 C C . GLY B 1 66 ? -0.844 34.219 1.602 1 98.56 66 GLY B C 1
ATOM 3598 O O . GLY B 1 66 ? -1.713 34.5 2.426 1 98.56 66 GLY B O 1
ATOM 3599 N N . CYS B 1 67 ? -0.36 33.062 1.51 1 98.62 67 CYS B N 1
ATOM 3600 C CA . CYS B 1 67 ? -0.79 31.953 2.379 1 98.62 67 CYS B CA 1
ATOM 3601 C C . CYS B 1 67 ? -0.435 32.25 3.832 1 98.62 67 CYS B C 1
ATOM 3603 O O . CYS B 1 67 ? -1.234 31.984 4.734 1 98.62 67 CYS B O 1
ATOM 3605 N N . ALA B 1 68 ? 0.775 32.75 4.02 1 98.44 68 ALA B N 1
ATOM 3606 C CA . ALA B 1 68 ? 1.202 33.062 5.383 1 98.44 68 ALA B CA 1
ATOM 3607 C C . ALA B 1 68 ? 0.322 34.125 5.996 1 98.44 68 ALA B C 1
ATOM 3609 O O . ALA B 1 68 ? -0.13 34 7.137 1 98.44 68 ALA B O 1
ATOM 3610 N N . GLU B 1 69 ? -0.009 35.125 5.281 1 97.81 69 GLU B N 1
ATOM 3611 C CA . GLU B 1 69 ? -0.677 36.312 5.82 1 97.81 69 GLU B CA 1
ATOM 3612 C C . GLU B 1 69 ? -2.191 36.125 5.852 1 97.81 69 GLU B C 1
ATOM 3614 O O . GLU B 1 69 ? -2.859 36.562 6.789 1 97.81 69 GLU B O 1
ATOM 3619 N N . ASN B 1 70 ? -2.73 35.469 4.805 1 96.75 70 ASN B N 1
ATOM 3620 C CA . ASN B 1 70 ? -4.18 35.469 4.641 1 96.75 70 ASN B CA 1
ATOM 3621 C C . ASN B 1 70 ? -4.723 34.062 4.391 1 96.75 70 ASN B C 1
ATOM 3623 O O . ASN B 1 70 ? -5.906 33.875 4.094 1 96.75 70 ASN B O 1
ATOM 3627 N N . MET B 1 71 ? -3.854 33.062 4.383 1 98.19 71 MET B N 1
ATOM 3628 C CA . MET B 1 71 ? -4.203 31.672 4.074 1 98.19 71 MET B CA 1
ATOM 3629 C C . MET B 1 71 ? -4.812 31.562 2.678 1 98.19 71 MET B C 1
ATOM 3631 O O . MET B 1 71 ? -5.773 30.812 2.473 1 98.19 71 MET B O 1
ATOM 3635 N N . ARG B 1 72 ? -4.289 32.375 1.758 1 97.81 72 ARG B N 1
ATOM 3636 C CA . ARG B 1 72 ? -4.727 32.344 0.366 1 97.81 72 ARG B CA 1
ATOM 3637 C C . ARG B 1 72 ? -3.562 32.625 -0.58 1 97.81 72 ARG B C 1
ATOM 3639 O O . ARG B 1 72 ? -2.721 33.469 -0.299 1 97.81 72 ARG B O 1
ATOM 3646 N N . THR B 1 73 ? -3.57 31.891 -1.649 1 98.12 73 THR B N 1
ATOM 3647 C CA . THR B 1 73 ? -2.637 32.25 -2.713 1 98.12 73 THR B CA 1
ATOM 3648 C C . THR B 1 73 ? -3.074 33.531 -3.422 1 98.12 73 THR B C 1
ATOM 3650 O O . THR B 1 73 ? -4.16 34.031 -3.158 1 98.12 73 THR B O 1
ATOM 3653 N N . THR B 1 74 ? -2.178 33.938 -4.352 1 97.69 74 THR B N 1
ATOM 3654 C CA . THR B 1 74 ? -2.494 35.156 -5.09 1 97.69 74 THR B CA 1
ATOM 3655 C C . THR B 1 74 ? -3.705 34.938 -5.996 1 97.69 74 THR B C 1
ATOM 3657 O O . THR B 1 74 ? -4.445 35.875 -6.285 1 97.69 74 THR B O 1
ATOM 3660 N N . SER B 1 75 ? -4.02 33.719 -6.348 1 97.44 75 SER B N 1
ATOM 3661 C CA . SER B 1 75 ? -5.156 33.375 -7.203 1 97.44 75 SER B CA 1
ATOM 3662 C C . SER B 1 75 ? -6.426 33.188 -6.383 1 97.44 75 SER B C 1
ATOM 3664 O O . SER B 1 75 ? -7.5 32.969 -6.938 1 97.44 75 SER B O 1
ATOM 3666 N N . GLY B 1 76 ? -6.281 33.156 -5.047 1 97.19 76 GLY B N 1
ATOM 3667 C CA . GLY B 1 76 ? -7.457 33.062 -4.195 1 97.19 76 GLY B CA 1
ATOM 3668 C C . GLY B 1 76 ? -7.668 31.688 -3.617 1 97.19 76 GLY B C 1
ATOM 3669 O O . GLY B 1 76 ? -8.594 31.469 -2.834 1 97.19 76 GLY B O 1
ATOM 3670 N N . LEU B 1 77 ? -6.859 30.781 -3.961 1 97.75 77 LEU B N 1
ATOM 3671 C CA . LEU B 1 77 ? -6.957 29.438 -3.4 1 97.75 77 LEU B CA 1
ATOM 3672 C C . LEU B 1 77 ? -6.668 29.453 -1.904 1 97.75 77 LEU B C 1
ATOM 3674 O O . LEU B 1 77 ? -5.629 29.969 -1.473 1 97.75 77 LEU B O 1
ATOM 3678 N N . PHE B 1 78 ? -7.609 28.984 -1.165 1 98.62 78 PHE B N 1
ATOM 3679 C CA . PHE B 1 78 ? -7.352 28.828 0.262 1 98.62 78 PHE B CA 1
ATOM 3680 C C . PHE B 1 78 ? -6.289 27.766 0.511 1 98.62 78 PHE B C 1
ATOM 3682 O O . PHE B 1 78 ? -6.426 26.625 0.057 1 98.62 78 PHE B O 1
ATOM 3689 N N . PHE B 1 79 ? -5.242 28.094 1.195 1 98.69 79 PHE B N 1
ATOM 3690 C CA . PHE B 1 79 ? -4.207 27.188 1.65 1 98.69 79 PHE B CA 1
ATOM 3691 C C . PHE B 1 79 ? -3.51 27.719 2.893 1 98.69 79 PHE B C 1
ATOM 3693 O O . PHE B 1 79 ? -2.992 28.844 2.883 1 98.69 79 PHE B O 1
ATOM 3700 N N . PRO B 1 80 ? -3.455 26.938 3.91 1 98.25 80 PRO B N 1
ATOM 3701 C CA . PRO B 1 80 ? -3.227 27.5 5.242 1 98.25 80 PRO B CA 1
ATOM 3702 C C . PRO B 1 80 ? -1.754 27.797 5.516 1 98.25 80 PRO B C 1
ATOM 3704 O O . PRO B 1 80 ? -1.433 28.578 6.418 1 98.25 80 PRO B O 1
ATOM 3707 N N . VAL B 1 81 ? -0.842 27.078 4.785 1 98.38 81 VAL B N 1
ATOM 3708 C CA . VAL B 1 81 ? 0.584 27.266 5.02 1 98.38 81 VAL B CA 1
ATOM 3709 C C . VAL B 1 81 ? 1.323 27.328 3.684 1 98.38 81 VAL B C 1
ATOM 3711 O O . VAL B 1 81 ? 0.883 26.734 2.697 1 98.38 81 VAL B O 1
ATOM 3714 N N . PRO B 1 82 ? 2.443 28.094 3.672 1 98.75 82 PRO B N 1
ATOM 3715 C CA . PRO B 1 82 ? 3.252 28.078 2.449 1 98.75 82 PRO B CA 1
ATOM 3716 C C . PRO B 1 82 ? 3.844 26.703 2.158 1 98.75 82 PRO B C 1
ATOM 3718 O O . PRO B 1 82 ? 4.285 26 3.078 1 98.75 82 PRO B O 1
ATOM 3721 N N . VAL B 1 83 ? 3.789 26.266 0.938 1 98.81 83 VAL B N 1
ATOM 3722 C CA . VAL B 1 83 ? 4.453 25.078 0.442 1 98.81 83 VAL B CA 1
ATOM 3723 C C . VAL B 1 83 ? 5.551 25.453 -0.545 1 98.81 83 VAL B C 1
ATOM 3725 O O . VAL B 1 83 ? 5.277 25.703 -1.723 1 98.81 83 VAL B O 1
ATOM 3728 N N . VAL B 1 84 ? 6.809 25.484 -0.034 1 98.81 84 VAL B N 1
ATOM 3729 C CA . VAL B 1 84 ? 7.887 26.078 -0.821 1 98.81 84 VAL B CA 1
ATOM 3730 C C . VAL B 1 84 ? 9.047 25.094 -0.943 1 98.81 84 VAL B C 1
ATOM 3732 O O . VAL B 1 84 ? 9.172 24.172 -0.135 1 98.81 84 VAL B O 1
ATOM 3735 N N . ASN B 1 85 ? 9.766 25.188 -1.978 1 98.75 85 ASN B N 1
ATOM 3736 C CA . ASN B 1 85 ? 11.078 24.594 -2.162 1 98.75 85 ASN B CA 1
ATOM 3737 C C . ASN B 1 85 ? 12.195 25.609 -1.966 1 98.75 85 ASN B C 1
ATOM 3739 O O . ASN B 1 85 ? 12.531 26.359 -2.889 1 98.75 85 ASN B O 1
ATOM 3743 N N . LEU B 1 86 ? 12.797 25.562 -0.791 1 98.5 86 LEU B N 1
ATOM 3744 C CA . LEU B 1 86 ? 13.844 26.531 -0.436 1 98.5 86 LEU B CA 1
ATOM 3745 C C . LEU B 1 86 ? 15.219 25.891 -0.54 1 98.5 86 LEU B C 1
ATOM 3747 O O . LEU B 1 86 ? 15.406 24.734 -0.144 1 98.5 86 LEU B O 1
ATOM 3751 N N . LEU B 1 87 ? 16.109 26.672 -1.069 1 98.06 87 LEU B N 1
ATOM 3752 C CA . LEU B 1 87 ? 17.5 26.25 -1.226 1 98.06 87 LEU B CA 1
ATOM 3753 C C . LEU B 1 87 ? 18.453 27.281 -0.64 1 98.06 87 LEU B C 1
ATOM 3755 O O . LEU B 1 87 ? 18.094 28.453 -0.485 1 98.06 87 LEU B O 1
ATOM 3759 N N . GLU B 1 88 ? 19.641 26.781 -0.304 1 96.69 88 GLU B N 1
ATOM 3760 C CA . GLU B 1 88 ? 20.688 27.703 0.097 1 96.69 88 GLU B CA 1
ATOM 3761 C C . GLU B 1 88 ? 21.125 28.594 -1.073 1 96.69 88 GLU B C 1
ATOM 3763 O O . GLU B 1 88 ? 21.406 29.781 -0.896 1 96.69 88 GLU B O 1
ATOM 3768 N N . ASN B 1 89 ? 21.266 27.984 -2.195 1 95.44 89 ASN B N 1
ATOM 3769 C CA . ASN B 1 89 ? 21.562 28.688 -3.434 1 95.44 89 ASN B CA 1
ATOM 3770 C C . ASN B 1 89 ? 21.078 27.922 -4.656 1 95.44 89 ASN B C 1
ATOM 3772 O O . ASN B 1 89 ? 20.75 26.734 -4.551 1 95.44 89 ASN B O 1
ATOM 3776 N N . ALA B 1 90 ? 20.984 28.578 -5.762 1 95.75 90 ALA B N 1
ATOM 3777 C CA . ALA B 1 90 ? 20.469 27.953 -6.977 1 95.75 90 ALA B CA 1
ATOM 3778 C C . ALA B 1 90 ? 21.531 27.891 -8.062 1 95.75 90 ALA B C 1
ATOM 3780 O O . ALA B 1 90 ? 21.219 27.906 -9.25 1 95.75 90 ALA B O 1
ATOM 3781 N N . ASP B 1 91 ? 22.766 27.875 -7.73 1 96.38 91 ASP B N 1
ATOM 3782 C CA . ASP B 1 91 ? 23.859 27.922 -8.703 1 96.38 91 ASP B CA 1
ATOM 3783 C C . ASP B 1 91 ? 23.828 26.703 -9.625 1 96.38 91 ASP B C 1
ATOM 3785 O O . ASP B 1 91 ? 24.031 26.828 -10.836 1 96.38 91 ASP B O 1
ATOM 3789 N N . ALA B 1 92 ? 23.516 25.609 -9.062 1 95.12 92 ALA B N 1
ATOM 3790 C CA . ALA B 1 92 ? 23.562 24.344 -9.797 1 95.12 92 ALA B CA 1
ATOM 3791 C C . ALA B 1 92 ? 22.453 24.266 -10.836 1 95.12 92 ALA B C 1
ATOM 3793 O O . ALA B 1 92 ? 22.5 23.422 -11.734 1 95.12 92 ALA B O 1
ATOM 3794 N N . ILE B 1 93 ? 21.438 25.188 -10.695 1 97.31 93 ILE B N 1
ATOM 3795 C CA . ILE B 1 93 ? 20.297 25.047 -11.578 1 97.31 93 ILE B CA 1
ATOM 3796 C C . ILE B 1 93 ? 20.016 26.359 -12.297 1 97.31 93 ILE B C 1
ATOM 3798 O O . ILE B 1 93 ? 18.906 26.594 -12.781 1 97.31 93 ILE B O 1
ATOM 3802 N N . ARG B 1 94 ? 21 27.188 -12.281 1 91.94 94 ARG B N 1
ATOM 3803 C CA . ARG B 1 94 ? 20.844 28.469 -12.945 1 91.94 94 ARG B CA 1
ATOM 3804 C C . ARG B 1 94 ? 20.484 28.297 -14.414 1 91.94 94 ARG B C 1
ATOM 3806 O O . ARG B 1 94 ? 21.156 27.562 -15.141 1 91.94 94 ARG B O 1
ATOM 3813 N N . GLY B 1 95 ? 19.422 28.906 -14.844 1 94 95 GLY B N 1
ATOM 3814 C CA . GLY B 1 95 ? 19.031 28.906 -16.25 1 94 95 GLY B CA 1
ATOM 3815 C C . GLY B 1 95 ? 18.281 27.656 -16.656 1 94 95 GLY B C 1
ATOM 3816 O O . GLY B 1 95 ? 17.75 27.562 -17.766 1 94 95 GLY B O 1
ATOM 3817 N N . ALA B 1 96 ? 18.188 26.703 -15.727 1 97.25 96 ALA B N 1
ATOM 3818 C CA . ALA B 1 96 ? 17.516 25.453 -16.062 1 97.25 96 ALA B CA 1
ATOM 3819 C C . ALA B 1 96 ? 15.992 25.641 -16.078 1 97.25 96 ALA B C 1
ATOM 3821 O O . ALA B 1 96 ? 15.438 26.344 -15.25 1 97.25 96 ALA B O 1
ATOM 3822 N N . LYS B 1 97 ? 15.336 25.062 -17.094 1 97.56 97 LYS B N 1
ATOM 3823 C CA . LYS B 1 97 ? 13.883 25.109 -17.203 1 97.56 97 LYS B CA 1
ATOM 3824 C C . LYS B 1 97 ? 13.234 23.938 -16.484 1 97.56 97 LYS B C 1
ATOM 3826 O O . LYS B 1 97 ? 12.078 24 -16.078 1 97.56 97 LYS B O 1
ATOM 3831 N N . ARG B 1 98 ? 13.953 22.891 -16.453 1 98.25 98 ARG B N 1
ATOM 3832 C CA . ARG B 1 98 ? 13.547 21.672 -15.766 1 98.25 98 ARG B CA 1
ATOM 3833 C C . ARG B 1 98 ? 14.68 21.109 -14.898 1 98.25 98 ARG B C 1
ATOM 3835 O O . ARG B 1 98 ? 15.844 21.125 -15.32 1 98.25 98 ARG B O 1
ATOM 3842 N N . ILE B 1 99 ? 14.273 20.75 -13.672 1 98.81 99 ILE B N 1
ATOM 3843 C CA . ILE B 1 99 ? 15.312 20.281 -12.766 1 98.81 99 ILE B CA 1
ATOM 3844 C C . ILE B 1 99 ? 14.852 19.016 -12.055 1 98.81 99 ILE B C 1
ATOM 3846 O O . ILE B 1 99 ? 13.648 18.766 -11.93 1 98.81 99 ILE B O 1
ATOM 3850 N N . ALA B 1 100 ? 15.758 18.156 -11.633 1 98.81 100 ALA B N 1
ATOM 3851 C CA . ALA B 1 100 ? 15.484 16.984 -10.797 1 98.81 100 ALA B CA 1
ATOM 3852 C C . ALA B 1 100 ? 15.625 17.328 -9.32 1 98.81 100 ALA B C 1
ATOM 3854 O O . ALA B 1 100 ? 16.578 18 -8.914 1 98.81 100 ALA B O 1
ATOM 3855 N N . LEU B 1 101 ? 14.664 17 -8.547 1 98.81 101 LEU B N 1
ATOM 3856 C CA . LEU B 1 101 ? 14.703 17.156 -7.098 1 98.81 101 LEU B CA 1
ATOM 3857 C C . LEU B 1 101 ? 15.195 15.883 -6.426 1 98.81 101 LEU B C 1
ATOM 3859 O O . LEU B 1 101 ? 14.578 14.828 -6.57 1 98.81 101 LEU B O 1
ATOM 3863 N N . ARG B 1 102 ? 16.266 16 -5.727 1 98.38 102 ARG B N 1
ATOM 3864 C CA . ARG B 1 102 ? 16.859 14.836 -5.086 1 98.38 102 ARG B CA 1
ATOM 3865 C C . ARG B 1 102 ? 16.469 14.758 -3.611 1 98.38 102 ARG B C 1
ATOM 3867 O O . ARG B 1 102 ? 16.406 15.781 -2.93 1 98.38 102 ARG B O 1
ATOM 3874 N N . ASP B 1 103 ? 16.25 13.555 -3.131 1 97.5 103 ASP B N 1
ATOM 3875 C CA . ASP B 1 103 ? 15.734 13.281 -1.789 1 97.5 103 ASP B CA 1
ATOM 3876 C C . ASP B 1 103 ? 16.875 13.234 -0.771 1 97.5 103 ASP B C 1
ATOM 3878 O O . ASP B 1 103 ? 17.719 12.344 -0.83 1 97.5 103 ASP B O 1
ATOM 3882 N N . PRO B 1 104 ? 16.859 14.117 0.202 1 96.62 104 PRO B N 1
ATOM 3883 C CA . PRO B 1 104 ? 17.922 14.117 1.211 1 96.62 104 PRO B CA 1
ATOM 3884 C C . PRO B 1 104 ? 17.766 12.992 2.236 1 96.62 104 PRO B C 1
ATOM 3886 O O . PRO B 1 104 ? 18.672 12.734 3.02 1 96.62 104 PRO B O 1
ATOM 3889 N N . ASN B 1 105 ? 16.609 12.367 2.215 1 94.75 105 ASN B N 1
ATOM 3890 C CA . ASN B 1 105 ? 16.266 11.453 3.299 1 94.75 105 ASN B CA 1
ATOM 3891 C C . ASN B 1 105 ? 16.641 10.016 2.967 1 94.75 105 ASN B C 1
ATOM 3893 O O . ASN B 1 105 ? 16.531 9.125 3.812 1 94.75 105 ASN B O 1
ATOM 3897 N N . MET B 1 106 ? 17.062 9.805 1.811 1 92.31 106 MET B N 1
ATOM 3898 C CA . MET B 1 106 ? 17.391 8.445 1.384 1 92.31 106 MET B CA 1
ATOM 3899 C C . MET B 1 106 ? 18.859 8.344 0.992 1 92.31 106 MET B C 1
ATOM 3901 O O . MET B 1 106 ? 19.422 9.273 0.409 1 92.31 106 MET B O 1
ATOM 3905 N N . GLU B 1 107 ? 19.391 7.215 1.266 1 87.62 107 GLU B N 1
ATOM 3906 C CA . GLU B 1 107 ? 20.766 6.965 0.861 1 87.62 107 GLU B CA 1
ATOM 3907 C C . GLU B 1 107 ? 20.922 7.07 -0.653 1 87.62 107 GLU B C 1
ATOM 3909 O O . GLU B 1 107 ? 20.094 6.562 -1.406 1 87.62 107 GLU B O 1
ATOM 3914 N N . GLY B 1 108 ? 21.906 7.742 -1.037 1 89.38 108 GLY B N 1
ATOM 3915 C CA . GLY B 1 108 ? 22.172 7.949 -2.451 1 89.38 108 GLY B CA 1
ATOM 3916 C C . GLY B 1 108 ? 21.406 9.109 -3.045 1 89.38 108 GLY B C 1
ATOM 3917 O O . GLY B 1 108 ? 21.609 9.477 -4.199 1 89.38 108 GLY B O 1
ATOM 3918 N N . ASN B 1 109 ? 20.547 9.656 -2.289 1 95.75 109 ASN B N 1
ATOM 3919 C CA . ASN B 1 109 ? 19.766 10.828 -2.67 1 95.75 109 ASN B CA 1
ATOM 3920 C C . ASN B 1 109 ? 19.078 10.633 -4.023 1 95.75 109 ASN B C 1
ATOM 3922 O O . ASN B 1 109 ? 19.25 11.445 -4.934 1 95.75 109 ASN B O 1
ATOM 3926 N N . PRO B 1 110 ? 18.281 9.641 -4.094 1 94.5 110 PRO B N 1
ATOM 3927 C CA . PRO B 1 110 ? 17.625 9.375 -5.375 1 94.5 110 PRO B CA 1
ATOM 3928 C C . PRO B 1 110 ? 16.688 10.508 -5.809 1 94.5 110 PRO B C 1
ATOM 3930 O O . PRO B 1 110 ? 16.359 11.383 -5.004 1 94.5 110 PRO B O 1
ATOM 3933 N N . ILE B 1 111 ? 16.344 10.523 -7.074 1 97.31 111 ILE B N 1
ATOM 3934 C CA . ILE B 1 111 ? 15.414 11.5 -7.629 1 97.31 111 ILE B CA 1
ATOM 3935 C C . ILE B 1 111 ? 14.016 11.281 -7.039 1 97.31 111 ILE B C 1
AT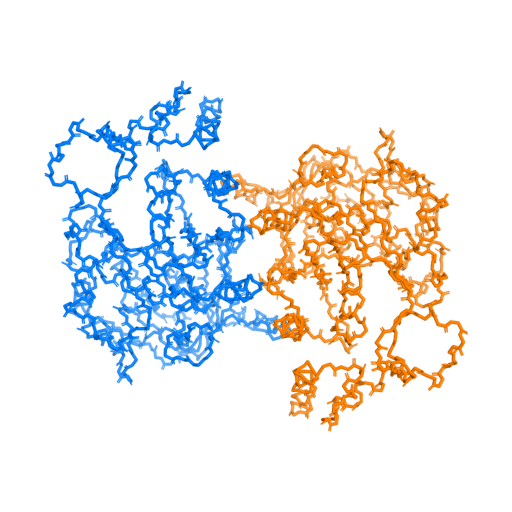OM 3937 O O . ILE B 1 111 ? 13.508 10.164 -7.035 1 97.31 111 ILE B O 1
ATOM 3941 N N . LEU B 1 112 ? 13.445 12.352 -6.559 1 98.12 112 LEU B N 1
ATOM 3942 C CA . LEU B 1 112 ? 12.117 12.312 -5.957 1 98.12 112 LEU B CA 1
ATOM 3943 C C . LEU B 1 112 ? 11.07 12.859 -6.918 1 98.12 112 LEU B C 1
ATOM 3945 O O . LEU B 1 112 ? 9.945 12.352 -6.98 1 98.12 112 LEU B O 1
ATOM 3949 N N . ALA B 1 113 ? 11.43 13.867 -7.66 1 98.81 113 ALA B N 1
ATOM 3950 C CA . ALA B 1 113 ? 10.5 14.547 -8.555 1 98.81 113 ALA B CA 1
ATOM 3951 C C . ALA B 1 113 ? 11.242 15.367 -9.602 1 98.81 113 ALA B C 1
ATOM 3953 O O . ALA B 1 113 ? 12.453 15.578 -9.492 1 98.81 113 ALA B O 1
ATOM 3954 N N . ILE B 1 114 ? 10.531 15.711 -10.602 1 98.88 114 ILE B N 1
ATOM 3955 C CA . ILE B 1 114 ? 10.969 16.719 -11.562 1 98.88 114 ILE B CA 1
ATOM 3956 C C . ILE B 1 114 ? 10.156 18 -11.375 1 98.88 114 ILE B C 1
ATOM 3958 O O . ILE B 1 114 ? 8.938 17.953 -11.188 1 98.88 114 ILE B O 1
ATOM 3962 N N . GLN B 1 115 ? 10.852 19.109 -11.406 1 98.88 115 GLN B N 1
ATOM 3963 C CA . GLN B 1 115 ? 10.18 20.391 -11.289 1 98.88 115 GLN B CA 1
ATOM 3964 C C . GLN B 1 115 ? 10.414 21.25 -12.523 1 98.88 115 GLN B C 1
ATOM 3966 O O . GLN B 1 115 ? 11.547 21.391 -12.992 1 98.88 115 GLN B O 1
ATOM 3971 N N . GLU B 1 116 ? 9.312 21.703 -13.086 1 98.81 116 GLU B N 1
ATOM 3972 C CA . GLU B 1 116 ? 9.438 22.828 -14.016 1 98.81 116 GLU B CA 1
ATOM 3973 C C . GLU B 1 116 ? 9.719 24.125 -13.281 1 98.81 116 GLU B C 1
ATOM 3975 O O . GLU B 1 116 ? 8.984 24.5 -12.359 1 98.81 116 GLU B O 1
ATOM 3980 N N . VAL B 1 117 ? 10.766 24.828 -13.695 1 98.69 117 VAL B N 1
ATOM 3981 C CA . VAL B 1 117 ? 11.156 26.031 -12.992 1 98.69 117 VAL B CA 1
ATOM 3982 C C . VAL B 1 117 ? 10.422 27.234 -13.578 1 98.69 117 VAL B C 1
ATOM 3984 O O . VAL B 1 117 ? 10.727 27.688 -14.688 1 98.69 117 VAL B O 1
ATOM 3987 N N . GLU B 1 118 ? 9.516 27.734 -12.844 1 98.5 118 GLU B N 1
ATOM 3988 C CA . GLU B 1 118 ? 8.805 28.938 -13.273 1 98.5 118 GLU B CA 1
ATOM 3989 C C . GLU B 1 118 ? 9.523 30.188 -12.797 1 98.5 118 GLU B C 1
ATOM 3991 O O . GLU B 1 118 ? 9.57 31.188 -13.516 1 98.5 118 GLU B O 1
ATOM 3996 N N . ALA B 1 119 ? 10.062 30.141 -11.562 1 97.81 119 ALA B N 1
ATOM 3997 C CA . ALA B 1 119 ? 10.82 31.281 -11.055 1 97.81 119 ALA B CA 1
ATOM 3998 C C . ALA B 1 119 ? 11.82 30.844 -9.984 1 97.81 119 ALA B C 1
ATOM 4000 O O . ALA B 1 119 ? 11.602 29.844 -9.297 1 97.81 119 ALA B O 1
ATOM 4001 N N . ILE B 1 120 ? 12.906 31.531 -9.906 1 98.31 120 ILE B N 1
ATOM 4002 C CA . ILE B 1 120 ? 13.852 31.5 -8.797 1 98.31 120 ILE B CA 1
ATOM 4003 C C . ILE B 1 120 ? 13.93 32.875 -8.141 1 98.31 120 ILE B C 1
ATOM 4005 O O . ILE B 1 120 ? 14.352 33.844 -8.766 1 98.31 120 ILE B O 1
ATOM 4009 N N . GLU B 1 121 ? 13.398 32.875 -6.949 1 98.31 121 GLU B N 1
ATOM 4010 C CA . GLU B 1 121 ? 13.336 34.125 -6.195 1 98.31 121 GLU B CA 1
ATOM 4011 C C . GLU B 1 121 ? 14 34 -4.828 1 98.31 121 GLU B C 1
ATOM 4013 O O . GLU B 1 121 ? 14.18 32.875 -4.336 1 98.31 121 GLU B O 1
ATOM 4018 N N . GLU B 1 122 ? 14.422 35.062 -4.273 1 98.25 122 GLU B N 1
ATOM 4019 C CA . GLU B 1 122 ? 14.953 35.031 -2.916 1 98.25 122 GLU B CA 1
ATOM 4020 C C . GLU B 1 122 ? 14.055 35.781 -1.952 1 98.25 122 GLU B C 1
ATOM 4022 O O . GLU B 1 122 ? 13.711 36.938 -2.197 1 98.25 122 GLU B O 1
ATOM 4027 N N . PHE B 1 123 ? 13.656 35.094 -0.875 1 98.62 123 PHE B N 1
ATOM 4028 C CA . PHE B 1 123 ? 12.945 35.812 0.19 1 98.62 123 PHE B CA 1
ATOM 4029 C C . PHE B 1 123 ? 13.836 36.844 0.859 1 98.62 123 PHE B C 1
ATOM 4031 O O . PHE B 1 123 ? 15.008 36.562 1.127 1 98.62 123 PHE B O 1
ATOM 4038 N N . THR B 1 124 ? 13.242 38 1.151 1 98.38 124 THR B N 1
ATOM 4039 C CA . THR B 1 124 ? 13.961 38.938 2.006 1 98.38 124 THR B CA 1
ATOM 4040 C C . THR B 1 124 ? 13.938 38.469 3.459 1 98.38 124 THR B C 1
ATOM 4042 O O . THR B 1 124 ? 13.078 37.688 3.848 1 98.38 124 THR B O 1
ATOM 4045 N N . PRO B 1 125 ? 14.898 38.969 4.227 1 97.56 125 PRO B N 1
ATOM 4046 C CA . PRO B 1 125 ? 14.859 38.625 5.652 1 97.56 125 PRO B CA 1
ATOM 4047 C C . PRO B 1 125 ? 13.523 39 6.305 1 97.56 125 PRO B C 1
ATOM 4049 O O . PRO B 1 125 ? 13.039 38.281 7.172 1 97.56 125 PRO B O 1
ATOM 4052 N N . GLU B 1 126 ? 12.961 40.125 5.918 1 98.06 126 GLU B N 1
ATOM 4053 C CA . GLU B 1 126 ? 11.68 40.562 6.461 1 98.06 126 GLU B CA 1
ATOM 4054 C C . GLU B 1 126 ? 10.555 39.594 6.078 1 98.06 126 GLU B C 1
ATOM 4056 O O . GLU B 1 126 ? 9.672 39.312 6.887 1 98.06 126 GLU B O 1
ATOM 4061 N N . GLN B 1 127 ? 10.57 39.156 4.898 1 98.5 127 GLN B N 1
ATOM 4062 C CA . GLN B 1 127 ? 9.57 38.188 4.438 1 98.5 127 GLN B CA 1
ATOM 4063 C C . GLN B 1 127 ? 9.688 36.875 5.199 1 98.5 127 GLN B C 1
ATOM 4065 O O . GLN B 1 127 ? 8.672 36.281 5.594 1 98.5 127 GLN B O 1
ATOM 4070 N N . MET B 1 128 ? 10.938 36.406 5.352 1 98.31 128 MET B N 1
ATOM 4071 C CA . MET B 1 128 ? 11.164 35.188 6.125 1 98.31 128 MET B CA 1
ATOM 4072 C C . MET B 1 128 ? 10.602 35.312 7.539 1 98.31 128 MET B C 1
ATOM 4074 O O . MET B 1 128 ? 9.953 34.406 8.047 1 98.31 128 MET B O 1
ATOM 4078 N N . GLU B 1 129 ? 10.891 36.438 8.117 1 98.25 129 GLU B N 1
ATOM 4079 C CA . GLU B 1 129 ? 10.406 36.688 9.469 1 98.25 129 GLU B CA 1
ATOM 4080 C C . GLU B 1 129 ? 8.883 36.75 9.516 1 98.25 129 GLU B C 1
ATOM 4082 O O . GLU B 1 129 ? 8.266 36.219 10.445 1 98.25 129 GLU B O 1
ATOM 4087 N N . ALA B 1 130 ? 8.297 37.406 8.578 1 98.44 130 ALA B N 1
ATOM 4088 C CA . ALA B 1 130 ? 6.844 37.531 8.516 1 98.44 130 ALA B CA 1
ATOM 4089 C C . ALA B 1 130 ? 6.199 36.125 8.406 1 98.44 130 ALA B C 1
ATOM 4091 O O . ALA B 1 130 ? 5.23 35.844 9.109 1 98.44 130 ALA B O 1
ATOM 4092 N N . ILE B 1 131 ? 6.703 35.312 7.512 1 98.5 131 ILE B N 1
ATOM 4093 C CA . ILE B 1 131 ? 6.176 33.969 7.344 1 98.5 131 ILE B CA 1
ATOM 4094 C C . ILE B 1 131 ? 6.324 33.188 8.648 1 98.5 131 ILE B C 1
ATOM 4096 O O . ILE B 1 131 ? 5.383 32.531 9.094 1 98.5 131 ILE B O 1
ATOM 4100 N N . THR B 1 132 ? 7.512 33.25 9.242 1 98.62 132 THR B N 1
ATOM 4101 C CA . THR B 1 132 ? 7.797 32.562 10.484 1 98.62 132 THR B CA 1
ATOM 4102 C C . THR B 1 132 ? 6.801 32.938 11.57 1 98.62 132 THR B C 1
ATOM 4104 O O . THR B 1 132 ? 6.215 32.094 12.227 1 98.62 132 THR B O 1
ATOM 4107 N N . GLU B 1 133 ? 6.594 34.188 11.688 1 98.44 133 GLU B N 1
ATOM 4108 C CA . GLU B 1 133 ? 5.688 34.688 12.719 1 98.44 133 GLU B CA 1
ATOM 4109 C C . GLU B 1 133 ? 4.25 34.281 12.445 1 98.44 133 GLU B C 1
ATOM 4111 O O . GLU B 1 133 ? 3.52 33.906 13.367 1 98.44 133 GLU B O 1
ATOM 4116 N N . LYS B 1 134 ? 3.775 34.406 11.273 1 98.44 134 LYS B N 1
ATOM 4117 C CA . LYS B 1 134 ? 2.383 34.156 10.914 1 98.44 134 LYS B CA 1
ATOM 4118 C C . LYS B 1 134 ? 2.061 32.688 10.992 1 98.44 134 LYS B C 1
ATOM 4120 O O . LYS B 1 134 ? 0.976 32.281 11.438 1 98.44 134 LYS B O 1
ATOM 4125 N N . VAL B 1 135 ? 2.98 31.844 10.586 1 98.56 135 VAL B N 1
ATOM 4126 C CA . VAL B 1 135 ? 2.725 30.406 10.484 1 98.56 135 VAL B CA 1
ATOM 4127 C C . VAL B 1 135 ? 2.928 29.75 11.844 1 98.56 135 VAL B C 1
ATOM 4129 O O . VAL B 1 135 ? 2.092 28.953 12.289 1 98.56 135 VAL B O 1
ATOM 4132 N N . TYR B 1 136 ? 4.004 30.172 12.523 1 98.62 136 TYR B N 1
ATOM 4133 C CA . TYR B 1 136 ? 4.375 29.453 13.734 1 98.62 136 TYR B CA 1
ATOM 4134 C C . TYR B 1 136 ? 3.926 30.219 14.977 1 98.62 136 TYR B C 1
ATOM 4136 O O . TYR B 1 136 ? 3.943 29.672 16.094 1 98.62 136 TYR B O 1
ATOM 4144 N N . GLY B 1 137 ? 3.5 31.484 14.836 1 97.88 137 GLY B N 1
ATOM 4145 C CA . GLY B 1 137 ? 3.051 32.281 15.961 1 97.88 137 GLY B CA 1
ATOM 4146 C C . GLY B 1 137 ? 4.188 32.75 16.859 1 97.88 137 GLY B C 1
ATOM 4147 O O . GLY B 1 137 ? 3.949 33.312 17.938 1 97.88 137 GLY B O 1
ATOM 4148 N N . THR B 1 138 ? 5.418 32.438 16.469 1 98.25 138 THR B N 1
ATOM 4149 C CA . THR B 1 138 ? 6.621 32.844 17.188 1 98.25 138 THR B CA 1
ATOM 4150 C C . THR B 1 138 ? 7.82 32.938 16.25 1 98.25 138 THR B C 1
ATOM 4152 O O . THR B 1 138 ? 7.781 32.406 15.141 1 98.25 138 THR B O 1
ATOM 4155 N N . THR B 1 139 ? 8.805 33.688 16.641 1 97.56 139 THR B N 1
ATOM 4156 C CA . THR B 1 139 ? 10.055 33.75 15.891 1 97.56 139 THR B CA 1
ATOM 4157 C C . THR B 1 139 ? 11.188 33.125 16.688 1 97.56 139 THR B C 1
ATOM 4159 O O . THR B 1 139 ? 12.359 33.219 16.312 1 97.56 139 THR B O 1
ATOM 4162 N N . ASP B 1 140 ? 10.773 32.438 17.812 1 98 140 ASP B N 1
ATOM 4163 C CA . ASP B 1 140 ? 11.758 31.797 18.688 1 98 140 ASP B CA 1
ATOM 4164 C C . ASP B 1 140 ? 12.445 30.641 17.969 1 98 140 ASP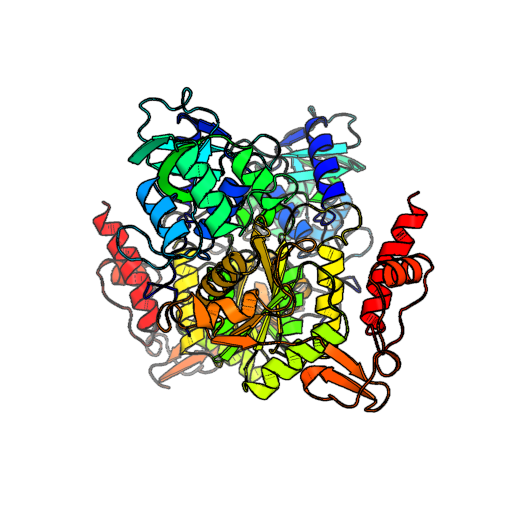 B C 1
ATOM 4166 O O . ASP B 1 140 ? 11.805 29.656 17.609 1 98 140 ASP B O 1
ATOM 4170 N N . ARG B 1 141 ? 13.773 30.688 17.906 1 96.94 141 ARG B N 1
ATOM 4171 C CA . ARG B 1 141 ? 14.547 29.688 17.156 1 96.94 141 ARG B CA 1
ATOM 4172 C C . ARG B 1 141 ? 14.648 28.375 17.938 1 96.94 141 ARG B C 1
ATOM 4174 O O . ARG B 1 141 ? 15.031 27.344 17.375 1 96.94 141 ARG B O 1
ATOM 4181 N N . GLU B 1 142 ? 14.203 28.375 19.172 1 97.31 142 GLU B N 1
ATOM 4182 C CA . GLU B 1 142 ? 14.133 27.125 19.938 1 97.31 142 GLU B CA 1
ATOM 4183 C C . GLU B 1 142 ? 12.93 26.297 19.516 1 97.31 142 GLU B C 1
ATOM 4185 O O . GLU B 1 142 ? 12.875 25.094 19.781 1 97.31 142 GLU B O 1
ATOM 4190 N N . HIS B 1 143 ? 12 27 18.938 1 97.62 143 HIS B N 1
ATOM 4191 C CA . HIS B 1 143 ? 10.883 26.281 18.328 1 97.62 143 HIS B CA 1
ATOM 4192 C C . HIS B 1 143 ? 11.359 25.438 17.156 1 97.62 143 HIS B C 1
ATOM 4194 O O . HIS B 1 143 ? 11.906 25.969 16.188 1 97.62 143 HIS B O 1
ATOM 4200 N N . PRO B 1 144 ? 11.133 24.125 17.188 1 95.75 144 PRO B N 1
ATOM 4201 C CA . PRO B 1 144 ? 11.727 23.25 16.172 1 95.75 144 PRO B CA 1
ATOM 4202 C C . PRO B 1 144 ? 11.258 23.578 14.758 1 95.75 144 PRO B C 1
ATOM 4204 O O . PRO B 1 144 ? 12.047 23.516 13.812 1 95.75 144 PRO B O 1
ATOM 4207 N N . GLY B 1 145 ? 10.016 23.953 14.594 1 96.88 145 GLY B N 1
ATOM 4208 C CA . GLY B 1 145 ? 9.523 24.344 13.289 1 96.88 145 GLY B CA 1
ATOM 4209 C C . GLY B 1 145 ? 10.164 25.609 12.766 1 96.88 145 GLY B C 1
ATOM 4210 O O . GLY B 1 145 ? 10.508 25.703 11.586 1 96.88 145 GLY B O 1
ATOM 4211 N N . VAL B 1 146 ? 10.305 26.562 13.641 1 97.94 146 VAL B N 1
ATOM 4212 C CA . VAL B 1 146 ? 10.953 27.828 13.281 1 97.94 146 VAL B CA 1
ATOM 4213 C C . VAL B 1 146 ? 12.398 27.562 12.883 1 97.94 146 VAL B C 1
ATOM 4215 O O . VAL B 1 146 ? 12.875 28.078 11.867 1 97.94 146 VAL B O 1
ATOM 4218 N N . ALA B 1 147 ? 13.023 26.766 13.688 1 97.75 147 ALA B N 1
ATOM 4219 C CA . ALA B 1 147 ? 14.414 26.438 13.414 1 97.75 147 ALA B CA 1
ATOM 4220 C C . ALA B 1 147 ? 14.555 25.75 12.055 1 97.75 147 ALA B C 1
ATOM 4222 O O . ALA B 1 147 ? 15.422 26.109 11.258 1 97.75 147 ALA B O 1
ATOM 4223 N N . ALA B 1 148 ? 13.734 24.797 11.789 1 95.94 148 ALA B N 1
ATOM 4224 C CA . ALA B 1 148 ? 13.797 24.031 10.555 1 95.94 148 ALA B CA 1
ATOM 4225 C C . ALA B 1 148 ? 13.555 24.922 9.344 1 95.94 148 ALA B C 1
ATOM 4227 O O . ALA B 1 148 ? 14.305 24.875 8.359 1 95.94 148 ALA B O 1
ATOM 4228 N N . PHE B 1 149 ? 12.555 25.766 9.383 1 97.31 149 PHE B N 1
ATOM 4229 C CA . PHE B 1 149 ? 12.195 26.625 8.266 1 97.31 149 PHE B CA 1
ATOM 4230 C C . PHE B 1 149 ? 13.312 27.609 7.957 1 97.31 149 PHE B C 1
ATOM 4232 O O . PHE B 1 149 ? 13.586 27.906 6.789 1 97.31 149 PHE B O 1
ATOM 4239 N N . ASN B 1 150 ? 13.977 28.062 8.945 1 97.56 150 ASN B N 1
ATOM 4240 C CA . ASN B 1 150 ? 14.961 29.125 8.773 1 97.56 150 ASN B CA 1
ATOM 4241 C C . ASN B 1 150 ? 16.359 28.562 8.586 1 97.56 150 ASN B C 1
ATOM 4243 O O . ASN B 1 150 ? 17.328 29.312 8.477 1 97.56 150 ASN B O 1
ATOM 4247 N N . SER B 1 151 ? 16.5 27.266 8.516 1 96.19 151 SER B N 1
ATOM 4248 C CA . SER B 1 151 ? 17.828 26.656 8.414 1 96.19 151 SER B CA 1
ATOM 4249 C C . SER B 1 151 ? 18.156 26.266 6.977 1 96.19 151 SER B C 1
ATOM 4251 O O . SER B 1 151 ? 19.297 25.922 6.66 1 96.19 151 SER B O 1
ATOM 4253 N N . VAL B 1 152 ? 17.266 26.281 6.02 1 95.12 152 VAL B N 1
ATOM 4254 C CA . VAL B 1 152 ? 17.422 25.656 4.711 1 95.12 152 VAL B CA 1
ATOM 4255 C C . VAL B 1 152 ? 17.891 26.688 3.693 1 95.12 152 VAL B C 1
ATOM 4257 O O . VAL B 1 152 ? 18.391 26.328 2.619 1 95.12 152 VAL B O 1
ATOM 4260 N N . GLY B 1 153 ? 17.703 27.984 3.922 1 96.25 153 GLY B N 1
ATOM 4261 C CA . GLY B 1 153 ? 18.031 29.062 2.994 1 96.25 153 GLY B CA 1
ATOM 4262 C C . GLY B 1 153 ? 16.812 29.891 2.6 1 96.25 153 GLY B C 1
ATOM 4263 O O . GLY B 1 153 ? 15.719 29.672 3.123 1 96.25 153 GLY B O 1
ATOM 4264 N N . ARG B 1 154 ? 17.047 30.844 1.627 1 98 154 ARG B N 1
ATOM 4265 C CA . ARG B 1 154 ? 15.969 31.766 1.313 1 98 154 ARG B CA 1
ATOM 4266 C C . ARG B 1 154 ? 15.656 31.766 -0.179 1 98 154 ARG B C 1
ATOM 4268 O O . ARG B 1 154 ? 14.734 32.469 -0.628 1 98 154 ARG B O 1
ATOM 4275 N N . VAL B 1 155 ? 16.438 30.969 -0.935 1 98.56 155 VAL B N 1
ATOM 4276 C CA . VAL B 1 155 ? 16.188 30.906 -2.373 1 98.56 155 VAL B CA 1
ATOM 4277 C C . VAL B 1 155 ? 15.023 29.969 -2.66 1 98.56 155 VAL B C 1
ATOM 4279 O O . VAL B 1 155 ? 15.078 28.781 -2.355 1 98.56 155 VAL B O 1
ATOM 4282 N N . CYS B 1 156 ? 14 30.562 -3.223 1 98.56 156 CYS B N 1
ATOM 4283 C CA . CYS B 1 156 ? 12.742 29.859 -3.484 1 98.56 156 CYS B CA 1
ATOM 4284 C C . CYS B 1 156 ? 12.633 29.469 -4.953 1 98.56 156 CYS B C 1
ATOM 4286 O O . CYS B 1 156 ? 12.68 30.328 -5.832 1 98.56 156 CYS B O 1
ATOM 4288 N N . VAL B 1 157 ? 12.516 28.188 -5.246 1 98.75 157 VAL B N 1
ATOM 4289 C CA . VAL B 1 157 ? 12.297 27.703 -6.602 1 98.75 157 VAL B CA 1
ATOM 4290 C C . VAL B 1 157 ? 10.844 27.25 -6.762 1 98.75 157 VAL B C 1
ATOM 4292 O O . VAL B 1 157 ? 10.383 26.344 -6.074 1 98.75 157 VAL B O 1
ATOM 4295 N N . SER B 1 158 ? 10.125 27.953 -7.664 1 98.75 158 SER B N 1
ATOM 4296 C CA . SER B 1 158 ? 8.695 27.672 -7.785 1 98.75 158 SER B CA 1
ATOM 4297 C C . SER B 1 158 ? 8.359 27.062 -9.141 1 98.75 158 SER B C 1
ATOM 4299 O O . SER B 1 158 ? 9.109 27.25 -10.109 1 98.75 158 SER B O 1
ATOM 4301 N N . GLY B 1 159 ? 7.223 26.312 -9.141 1 98.81 159 GLY B N 1
ATOM 4302 C CA . GLY B 1 159 ? 6.703 25.703 -10.359 1 98.81 159 GLY B CA 1
ATOM 4303 C C . GLY B 1 159 ? 6.113 24.328 -10.141 1 98.81 159 GLY B C 1
ATOM 4304 O O . GLY B 1 159 ? 6.25 23.75 -9.062 1 98.81 159 GLY B O 1
ATOM 4305 N N . PRO B 1 160 ? 5.406 23.812 -11.133 1 98.88 160 PRO B N 1
ATOM 4306 C CA . PRO B 1 160 ? 4.766 22.5 -11.031 1 98.88 160 PRO B CA 1
ATOM 4307 C C . PRO B 1 160 ? 5.773 21.344 -10.922 1 98.88 160 PRO B C 1
ATOM 4309 O O . PRO B 1 160 ? 6.906 21.484 -11.391 1 98.88 160 PRO B O 1
ATOM 4312 N N . ILE B 1 161 ? 5.355 20.281 -10.273 1 98.94 161 ILE B N 1
ATOM 4313 C CA . ILE B 1 161 ? 6.254 19.141 -10.133 1 98.94 161 ILE B CA 1
ATOM 4314 C C . ILE B 1 161 ? 5.547 17.859 -10.602 1 98.94 161 ILE B C 1
ATOM 4316 O O . ILE B 1 161 ? 4.316 17.828 -10.672 1 98.94 161 ILE B O 1
ATOM 4320 N N . GLU B 1 162 ? 6.246 16.891 -11.062 1 98.81 162 GLU B N 1
ATOM 4321 C CA . GLU B 1 162 ? 5.863 15.508 -11.289 1 98.81 162 GLU B CA 1
ATOM 4322 C C . GLU B 1 162 ? 6.609 14.57 -10.336 1 98.81 162 GLU B C 1
ATOM 4324 O O . GLU B 1 162 ? 7.832 14.445 -10.422 1 98.81 162 GLU B O 1
ATOM 4329 N N . VAL B 1 163 ? 5.844 13.961 -9.469 1 98.75 163 VAL B N 1
ATOM 4330 C CA . VAL B 1 163 ? 6.449 13.148 -8.414 1 98.75 163 VAL B CA 1
ATOM 4331 C C . VAL B 1 163 ? 6.695 11.734 -8.93 1 98.75 163 VAL B C 1
ATOM 4333 O O . VAL B 1 163 ? 5.82 11.133 -9.555 1 98.75 163 VAL B O 1
ATOM 4336 N N . LEU B 1 164 ? 7.902 11.242 -8.602 1 97.75 164 LEU B N 1
ATOM 4337 C CA . LEU B 1 164 ? 8.312 9.969 -9.18 1 97.75 164 LEU B CA 1
ATOM 4338 C C . LEU B 1 164 ? 8.562 8.938 -8.086 1 97.75 164 LEU B C 1
ATOM 4340 O O . LEU B 1 164 ? 8.734 7.75 -8.375 1 97.75 164 LEU B O 1
ATOM 4344 N N . HIS B 1 165 ? 8.578 9.383 -6.895 1 95.56 165 HIS B N 1
ATOM 4345 C CA . HIS B 1 165 ? 8.859 8.5 -5.77 1 95.56 165 HIS B CA 1
ATOM 4346 C C . HIS B 1 165 ? 8.258 9.039 -4.477 1 95.56 165 HIS B C 1
ATOM 4348 O O . HIS B 1 165 ? 8.109 10.258 -4.324 1 95.56 165 HIS B O 1
ATOM 4354 N N . PHE B 1 166 ? 7.934 8.148 -3.508 1 97.19 166 PHE B N 1
ATOM 4355 C CA . PHE B 1 166 ? 7.316 8.57 -2.256 1 97.19 166 PHE B CA 1
ATOM 4356 C C . PHE B 1 166 ? 8.328 8.523 -1.115 1 97.19 166 PHE B C 1
ATOM 4358 O O . PHE B 1 166 ? 7.949 8.359 0.047 1 97.19 166 PHE B O 1
ATOM 4365 N N . SER B 1 167 ? 9.602 8.688 -1.492 1 96.19 167 SER B N 1
ATOM 4366 C CA . SER B 1 167 ? 10.688 8.734 -0.522 1 96.19 167 SER B CA 1
ATOM 4367 C C . SER B 1 167 ? 10.703 7.492 0.36 1 96.19 167 SER B C 1
ATOM 4369 O O . SER B 1 167 ? 10.211 6.438 -0.036 1 96.19 167 SER B O 1
ATOM 4371 N N . TYR B 1 168 ? 11.375 7.59 1.54 1 93.75 168 TYR B N 1
ATOM 4372 C CA . TYR B 1 168 ? 11.555 6.461 2.443 1 93.75 168 TYR B CA 1
ATOM 4373 C C . TYR B 1 168 ? 10.227 6.047 3.07 1 93.75 168 TYR B C 1
ATOM 4375 O O . TYR B 1 168 ? 10.125 4.965 3.652 1 93.75 168 TYR B O 1
ATOM 4383 N N . PHE B 1 169 ? 9.188 6.809 2.902 1 94.31 169 PHE B N 1
ATOM 4384 C CA . PHE B 1 169 ? 7.906 6.484 3.52 1 94.31 169 PHE B CA 1
ATOM 4385 C C . PHE B 1 169 ? 7.34 5.188 2.951 1 94.31 169 PHE B C 1
ATOM 4387 O O . PHE B 1 169 ? 6.828 4.352 3.695 1 94.31 169 PHE B O 1
ATOM 4394 N N . GLN B 1 170 ? 7.414 5.062 1.704 1 92.38 170 GLN B N 1
ATOM 4395 C CA . GLN B 1 170 ? 6.926 3.846 1.064 1 92.38 170 GLN B CA 1
ATOM 4396 C C . GLN B 1 170 ? 7.867 2.674 1.319 1 92.38 170 GLN B C 1
ATOM 4398 O O . GLN B 1 170 ? 7.418 1.548 1.55 1 92.38 170 GLN B O 1
ATOM 4403 N N . ASP B 1 171 ? 9.141 2.951 1.322 1 90.56 171 ASP B N 1
ATOM 4404 C CA . ASP B 1 171 ? 10.141 1.895 1.434 1 90.56 171 ASP B CA 1
ATOM 4405 C C . ASP B 1 171 ? 10.203 1.344 2.857 1 90.56 171 ASP B C 1
ATOM 4407 O O . ASP B 1 171 ? 10.352 0.135 3.055 1 90.56 171 ASP B O 1
ATOM 4411 N N . ASP B 1 172 ? 10.078 2.244 3.807 1 91.31 172 ASP B N 1
ATOM 4412 C CA . ASP B 1 172 ? 10.234 1.854 5.203 1 91.31 172 ASP B CA 1
ATOM 4413 C C . ASP B 1 172 ? 8.922 1.34 5.785 1 91.31 172 ASP B C 1
ATOM 4415 O O . ASP B 1 172 ? 8.922 0.562 6.742 1 91.31 172 ASP B O 1
ATOM 4419 N N . PHE B 1 173 ? 7.832 1.779 5.188 1 92.88 173 PHE B N 1
ATOM 4420 C CA . PHE B 1 173 ? 6.527 1.451 5.758 1 92.88 173 PHE B CA 1
ATOM 4421 C C . PHE B 1 173 ? 5.586 0.919 4.684 1 92.88 173 PHE B C 1
ATOM 4423 O O . PHE B 1 173 ? 4.457 1.394 4.551 1 92.88 173 PHE B O 1
ATOM 4430 N N . PRO B 1 174 ? 5.977 -0.116 4.047 1 90.56 174 PRO B N 1
ATOM 4431 C CA . PRO B 1 174 ? 5.23 -0.582 2.877 1 90.56 174 PRO B CA 1
ATOM 4432 C C . PRO B 1 174 ? 3.799 -0.988 3.213 1 90.56 174 PRO B C 1
ATOM 4434 O O . PRO B 1 174 ? 2.898 -0.84 2.383 1 90.56 174 PRO B O 1
ATOM 4437 N N . ASP B 1 175 ? 3.543 -1.438 4.422 1 91.06 175 ASP B N 1
ATOM 4438 C CA . ASP B 1 175 ? 2.223 -1.975 4.734 1 91.06 175 ASP B CA 1
ATOM 4439 C C . ASP B 1 175 ? 1.354 -0.926 5.43 1 91.06 175 ASP B C 1
ATOM 4441 O O . ASP B 1 175 ? 0.183 -1.176 5.723 1 91.06 175 ASP B O 1
ATOM 4445 N N . THR B 1 176 ? 1.916 0.234 5.723 1 92.56 176 THR B N 1
ATOM 4446 C CA . THR B 1 176 ? 1.168 1.23 6.484 1 92.56 176 THR B CA 1
ATOM 4447 C C . THR B 1 176 ? 1.003 2.514 5.676 1 92.56 176 THR B C 1
ATOM 4449 O O . THR B 1 176 ? -0.034 3.176 5.754 1 92.56 176 THR B O 1
ATOM 4452 N N . PHE B 1 177 ? 2.021 2.852 4.902 1 96.06 177 PHE B N 1
ATOM 4453 C CA . PHE B 1 177 ? 1.947 4.059 4.09 1 96.06 177 PHE B CA 1
ATOM 4454 C C . PHE B 1 177 ? 0.826 3.955 3.062 1 96.06 177 PHE B C 1
ATOM 4456 O O . PHE B 1 177 ? 0.723 2.955 2.35 1 96.06 177 PHE B O 1
ATOM 4463 N N . ARG B 1 178 ? -0.027 5.023 3.018 1 97.5 178 ARG B N 1
ATOM 4464 C CA . ARG B 1 178 ? -1.085 5.102 2.016 1 97.5 178 ARG B CA 1
ATOM 4465 C C . ARG B 1 178 ? -1.206 6.516 1.456 1 97.5 178 ARG B C 1
ATOM 4467 O O . ARG B 1 178 ? -1.021 7.492 2.184 1 97.5 178 ARG B O 1
ATOM 4474 N N . THR B 1 179 ? -1.54 6.586 0.181 1 98 179 THR B N 1
ATOM 4475 C CA . THR B 1 179 ? -1.859 7.863 -0.449 1 98 179 THR B CA 1
ATOM 4476 C C . THR B 1 179 ? -3.328 8.219 -0.24 1 98 179 THR B C 1
ATOM 4478 O O . THR B 1 179 ? -4.129 7.363 0.151 1 98 179 THR B O 1
ATOM 4481 N N . ALA B 1 180 ? -3.641 9.484 -0.491 1 98.69 180 ALA B N 1
ATOM 4482 C CA . ALA B 1 180 ? -5.043 9.883 -0.437 1 98.69 180 ALA B CA 1
ATOM 4483 C C . ALA B 1 180 ? -5.871 9.133 -1.476 1 98.69 180 ALA B C 1
ATOM 4485 O O . ALA B 1 180 ? -7.051 8.852 -1.251 1 98.69 180 ALA B O 1
ATOM 4486 N N . VAL B 1 181 ? -5.277 8.758 -2.586 1 97.56 181 VAL B N 1
ATOM 4487 C CA . VAL B 1 181 ? -5.938 7.98 -3.625 1 97.56 181 VAL B CA 1
ATOM 4488 C C . VAL B 1 181 ? -6.402 6.641 -3.053 1 97.56 181 VAL B C 1
ATOM 4490 O O . VAL B 1 181 ? -7.57 6.277 -3.18 1 97.56 181 VAL B O 1
ATOM 4493 N N . GLU B 1 182 ? -5.535 5.977 -2.383 1 96.94 182 GLU B N 1
ATOM 4494 C CA . GLU B 1 182 ? -5.82 4.66 -1.812 1 96.94 182 GLU B CA 1
ATOM 4495 C C . GLU B 1 182 ? -6.91 4.742 -0.749 1 96.94 182 GLU B C 1
ATOM 4497 O O . GLU B 1 182 ? -7.781 3.875 -0.679 1 96.94 182 GLU B O 1
ATOM 4502 N N . ILE B 1 183 ? -6.797 5.762 0.057 1 98.5 183 ILE B N 1
ATOM 4503 C CA . ILE B 1 183 ? -7.742 5.883 1.161 1 98.5 183 ILE B CA 1
ATOM 4504 C C . ILE B 1 183 ? -9.141 6.176 0.615 1 98.5 183 ILE B C 1
ATOM 4506 O O . ILE B 1 183 ? -10.125 5.59 1.068 1 98.5 183 ILE B O 1
ATOM 4510 N N . ARG B 1 184 ? -9.281 7.078 -0.359 1 98.25 184 ARG B N 1
ATOM 4511 C CA . ARG B 1 184 ? -10.57 7.344 -0.988 1 98.25 184 ARG B CA 1
ATOM 4512 C C . ARG B 1 184 ? -11.141 6.082 -1.618 1 98.25 184 ARG B C 1
ATOM 4514 O O . ARG B 1 184 ? -12.336 5.809 -1.495 1 98.25 184 ARG B O 1
ATOM 4521 N N . ASN B 1 185 ? -10.281 5.328 -2.295 1 96.38 185 ASN B N 1
ATOM 4522 C CA . ASN B 1 185 ? -10.727 4.066 -2.883 1 96.38 185 ASN B CA 1
ATOM 4523 C C . ASN B 1 185 ? -11.273 3.117 -1.824 1 96.38 185 ASN B C 1
ATOM 4525 O O . ASN B 1 185 ? -12.328 2.508 -2.016 1 96.38 185 ASN B O 1
ATOM 4529 N N . GLU B 1 186 ? -10.562 2.982 -0.762 1 97.25 186 GLU B N 1
ATOM 4530 C CA . GLU B 1 186 ? -10.984 2.062 0.293 1 97.25 186 GLU B CA 1
ATOM 4531 C C . GLU B 1 186 ? -12.281 2.523 0.946 1 97.25 186 GLU B C 1
ATOM 4533 O O . GLU B 1 186 ? -13.133 1.702 1.285 1 97.25 186 GLU B O 1
ATOM 4538 N N . ILE B 1 187 ? -12.43 3.836 1.195 1 98.31 187 ILE B N 1
ATOM 4539 C CA . ILE B 1 187 ? -13.672 4.379 1.741 1 98.31 187 ILE B CA 1
ATOM 4540 C C . ILE B 1 187 ? -14.844 3.975 0.854 1 98.31 187 ILE B C 1
ATOM 4542 O O . ILE B 1 187 ? -15.883 3.527 1.352 1 98.31 187 ILE B O 1
ATOM 4546 N N . THR B 1 188 ? -14.664 4.105 -0.437 1 97.25 188 THR B N 1
ATOM 4547 C CA . THR B 1 188 ? -15.695 3.734 -1.396 1 97.25 188 THR B CA 1
ATOM 4548 C C . THR B 1 188 ? -15.984 2.238 -1.329 1 97.25 188 THR B C 1
ATOM 4550 O O . THR B 1 188 ? -17.141 1.824 -1.278 1 97.25 188 THR B O 1
ATOM 4553 N N . GLU B 1 189 ? -14.945 1.422 -1.282 1 96.25 189 GLU B N 1
ATOM 4554 C CA . GLU B 1 189 ? -15.094 -0.03 -1.241 1 96.25 189 GLU B CA 1
ATOM 4555 C C . GLU B 1 189 ? -15.836 -0.476 0.015 1 96.25 189 GLU B C 1
ATOM 4557 O O . GLU B 1 189 ? -16.609 -1.432 -0.024 1 96.25 189 GLU B O 1
ATOM 4562 N N . ARG B 1 190 ? -15.602 0.219 1.09 1 97.31 190 ARG B N 1
ATOM 4563 C CA . ARG B 1 190 ? -16.203 -0.135 2.375 1 97.31 190 ARG B CA 1
ATOM 4564 C C . ARG B 1 190 ? -17.641 0.362 2.465 1 97.31 190 ARG B C 1
ATOM 4566 O O . ARG B 1 190 ? -18.406 -0.086 3.324 1 97.31 190 ARG B O 1
ATOM 4573 N N . GLY B 1 191 ? -17.984 1.333 1.663 1 97.44 191 GLY B N 1
ATOM 4574 C CA . GLY B 1 191 ? -19.328 1.894 1.675 1 97.44 191 GLY B CA 1
ATOM 4575 C C . GLY B 1 191 ? -19.516 2.973 2.725 1 97.44 191 GLY B C 1
ATOM 4576 O O . GLY B 1 191 ? -20.625 3.205 3.191 1 97.44 191 GLY B O 1
ATOM 4577 N N . TRP B 1 192 ? -18.422 3.631 3.154 1 98.38 192 TRP B N 1
ATOM 4578 C CA . TRP B 1 192 ? -18.5 4.676 4.168 1 98.38 192 TRP B CA 1
ATOM 4579 C C . TRP B 1 192 ? -18.969 5.992 3.559 1 98.38 192 TRP B C 1
ATOM 4581 O O . TRP B 1 192 ? -18.531 6.367 2.467 1 98.38 192 TRP B O 1
ATOM 4591 N N . LYS B 1 193 ? -19.859 6.652 4.219 1 98 193 LYS B N 1
ATOM 4592 C CA . LYS B 1 193 ? -20.328 7.969 3.789 1 98 193 LYS B CA 1
ATOM 4593 C C . LYS B 1 193 ? -19.812 9.062 4.719 1 98 193 LYS B C 1
ATOM 4595 O O . LYS B 1 193 ? -19.312 10.094 4.262 1 98 193 LYS B O 1
ATOM 4600 N N . LYS B 1 194 ? -19.969 8.891 5.973 1 98.38 194 LYS B N 1
ATOM 4601 C CA . LYS B 1 194 ? -19.438 9.789 6.992 1 98.38 194 LYS B CA 1
ATOM 4602 C C . LYS B 1 194 ? -18.203 9.203 7.648 1 98.38 194 LYS B C 1
ATOM 4604 O O . LYS B 1 194 ? -18.25 8.125 8.258 1 98.38 194 LYS B O 1
ATOM 4609 N N . VAL B 1 195 ? -17.078 9.852 7.473 1 98.88 195 VAL B N 1
ATOM 4610 C CA . VAL B 1 195 ? -15.781 9.305 7.887 1 98.88 195 VAL B CA 1
ATOM 4611 C C . VAL B 1 195 ? -15.086 10.289 8.828 1 98.88 195 VAL B C 1
ATOM 4613 O O . VAL B 1 195 ? -14.961 11.477 8.516 1 98.88 195 VAL B O 1
ATOM 4616 N N . VAL B 1 196 ? -14.617 9.836 9.969 1 98.81 196 VAL B N 1
ATOM 4617 C CA . VAL B 1 196 ? -13.867 10.633 10.93 1 98.81 196 VAL B CA 1
ATOM 4618 C C . VAL B 1 196 ? -12.383 10.305 10.836 1 98.81 196 VAL B C 1
ATOM 4620 O O . VAL B 1 196 ? -12.008 9.141 10.695 1 98.81 196 VAL B O 1
ATOM 4623 N N . ALA B 1 197 ? -11.539 11.305 10.82 1 98.81 197 ALA B N 1
ATOM 4624 C CA . ALA B 1 197 ? -10.094 11.086 10.836 1 98.81 197 ALA B CA 1
ATOM 4625 C C . ALA B 1 197 ? -9.516 11.375 12.219 1 98.81 197 ALA B C 1
ATOM 4627 O O . ALA B 1 197 ? -9.898 12.352 12.867 1 98.81 197 ALA B O 1
ATOM 4628 N N . PHE B 1 198 ? -8.641 10.562 12.664 1 98.5 198 PHE B N 1
ATOM 4629 C CA . PHE B 1 198 ? -7.879 10.711 13.898 1 98.5 198 PHE B CA 1
ATOM 4630 C C . PHE B 1 198 ? -6.383 10.633 13.625 1 98.5 198 PHE B C 1
ATOM 4632 O O . PHE B 1 198 ? -5.902 9.656 13.039 1 98.5 198 PHE B O 1
ATOM 4639 N N . GLN B 1 199 ? -5.676 11.633 14 1 97.12 199 GLN B N 1
ATOM 4640 C CA . GLN B 1 199 ? -4.227 11.664 13.805 1 97.12 199 GLN B CA 1
ATOM 4641 C C . GLN B 1 199 ? -3.492 11.164 15.047 1 97.12 199 GLN B C 1
ATOM 4643 O O . GLN B 1 199 ? -3.85 11.523 16.172 1 97.12 199 GLN B O 1
ATOM 4648 N N . THR B 1 200 ? -2.479 10.336 14.773 1 93.06 200 THR B N 1
ATOM 4649 C CA . THR B 1 200 ? -1.641 9.945 15.898 1 93.06 200 THR B CA 1
ATOM 4650 C C . THR B 1 200 ? -0.199 9.727 15.453 1 93.06 200 THR B C 1
ATOM 4652 O O . THR B 1 200 ? 0.057 9.461 14.273 1 93.06 200 THR B O 1
ATOM 4655 N N . ARG B 1 201 ? 0.691 9.938 16.375 1 87.38 201 ARG B N 1
ATOM 4656 C CA . ARG B 1 201 ? 2.1 9.625 16.156 1 87.38 201 ARG B CA 1
ATOM 4657 C C . ARG B 1 201 ? 2.588 8.57 17.156 1 87.38 201 ARG B C 1
ATOM 4659 O O . ARG B 1 201 ? 3.709 8.078 17.031 1 87.38 201 ARG B O 1
ATOM 4666 N N . ASN B 1 202 ? 1.735 8.219 18.078 1 84.75 202 ASN B N 1
ATOM 4667 C CA . ASN B 1 202 ? 2.035 7.258 19.141 1 84.75 202 ASN B CA 1
ATOM 4668 C C . ASN B 1 202 ? 1.012 6.129 19.172 1 84.75 202 ASN B C 1
ATOM 4670 O O . ASN B 1 202 ? -0.014 6.191 18.5 1 84.75 202 ASN B O 1
ATOM 4674 N N . PRO B 1 203 ? 1.421 5.082 19.953 1 88.19 203 PRO B N 1
ATOM 4675 C CA . PRO B 1 203 ? 0.38 4.074 20.172 1 88.19 203 PRO B CA 1
ATOM 4676 C C . PRO B 1 203 ? -0.859 4.645 20.859 1 88.19 203 PRO B C 1
ATOM 4678 O O . PRO B 1 203 ? -0.761 5.617 21.609 1 88.19 203 PRO B O 1
ATOM 4681 N N . MET B 1 204 ? -1.929 4.059 20.562 1 90.94 204 MET B N 1
ATOM 4682 C CA . MET B 1 204 ? -3.197 4.516 21.109 1 90.94 204 MET B CA 1
ATOM 4683 C C . MET B 1 204 ? -3.467 3.857 22.469 1 90.94 204 MET B C 1
ATOM 4685 O O . MET B 1 204 ? -3.219 2.662 22.641 1 90.94 204 MET B O 1
ATOM 4689 N N . HIS B 1 205 ? -3.857 4.652 23.391 1 90.44 205 HIS B N 1
ATOM 4690 C CA . HIS B 1 205 ? -4.355 4.137 24.672 1 90.44 205 HIS B CA 1
ATOM 4691 C C . HIS B 1 205 ? -5.875 4.25 24.75 1 90.44 205 HIS B C 1
ATOM 4693 O O . HIS B 1 205 ? -6.52 4.695 23.797 1 90.44 205 HIS B O 1
ATOM 4699 N N . ARG B 1 206 ? -6.371 3.822 25.875 1 92.5 206 ARG B N 1
ATOM 4700 C CA . ARG B 1 206 ? -7.812 3.672 26.047 1 92.5 206 ARG B CA 1
ATOM 4701 C C . ARG B 1 206 ? -8.531 4.992 25.797 1 92.5 206 ARG B C 1
ATOM 4703 O O . ARG B 1 206 ? -9.641 5.012 25.25 1 92.5 206 ARG B O 1
ATOM 4710 N N . ALA B 1 207 ? -7.965 6.059 26.234 1 91.38 207 ALA B N 1
ATOM 4711 C CA . ALA B 1 207 ? -8.578 7.367 26.031 1 91.38 207 ALA B CA 1
ATOM 4712 C C . ALA B 1 207 ? -8.742 7.676 24.547 1 91.38 207 ALA B C 1
ATOM 4714 O O . ALA B 1 207 ? -9.766 8.234 24.125 1 91.38 207 ALA B O 1
ATOM 4715 N N . HIS B 1 208 ? -7.727 7.363 23.734 1 93.94 208 HIS B N 1
ATOM 4716 C CA . HIS B 1 208 ? -7.805 7.562 22.297 1 93.94 208 HIS B CA 1
ATOM 4717 C C . HIS B 1 208 ? -8.883 6.684 21.672 1 93.94 208 HIS B C 1
ATOM 4719 O O . HIS B 1 208 ? -9.648 7.141 20.812 1 93.94 208 HIS B O 1
ATOM 4725 N N . GLU B 1 209 ? -8.875 5.445 22.109 1 95.38 209 GLU B N 1
ATOM 4726 C CA . GLU B 1 209 ? -9.891 4.492 21.672 1 95.38 209 GLU B CA 1
ATOM 4727 C C . GLU B 1 209 ? -11.297 5.039 21.891 1 95.38 209 GLU B C 1
ATOM 4729 O O . GLU B 1 209 ? -12.109 5.07 20.969 1 95.38 209 GLU B O 1
ATOM 4734 N N . GLU B 1 210 ? -11.523 5.48 23.094 1 95 210 GLU B N 1
ATOM 4735 C CA . GLU B 1 210 ? -12.852 5.957 23.469 1 95 210 GLU B CA 1
ATOM 4736 C C . GLU B 1 210 ? -13.195 7.262 22.75 1 95 210 GLU B C 1
ATOM 4738 O O . GLU B 1 210 ? -14.359 7.508 22.422 1 95 210 GLU B O 1
ATOM 4743 N N . LEU B 1 211 ? -12.227 8.094 22.609 1 95.44 211 LEU B N 1
ATOM 4744 C CA . LEU B 1 211 ? -12.445 9.328 21.859 1 95.44 211 LEU B CA 1
ATOM 4745 C C . LEU B 1 211 ? -12.938 9.031 20.438 1 95.44 211 LEU B C 1
ATOM 4747 O O . LEU B 1 211 ? -13.883 9.672 19.969 1 95.44 211 LEU B O 1
ATOM 4751 N N . CYS B 1 212 ? -12.297 8.078 19.75 1 97.25 212 CYS B N 1
ATOM 4752 C CA . CYS B 1 212 ? -12.711 7.684 18.422 1 97.25 212 CYS B CA 1
ATOM 4753 C C . CYS B 1 212 ? -14.125 7.125 18.422 1 97.25 212 CYS B C 1
ATOM 4755 O O . CYS B 1 212 ? -14.938 7.465 17.562 1 97.25 212 CYS B O 1
ATOM 4757 N N . ARG B 1 213 ? -14.438 6.367 19.422 1 96.25 213 ARG B N 1
ATOM 4758 C CA . ARG B 1 213 ? -15.781 5.801 19.531 1 96.25 213 ARG B CA 1
ATOM 4759 C C . ARG B 1 213 ? -16.812 6.891 19.766 1 96.25 213 ARG B C 1
ATOM 4761 O O . ARG B 1 213 ? -17.891 6.875 19.172 1 96.25 213 ARG B O 1
ATOM 4768 N N . MET B 1 214 ? -16.516 7.82 20.656 1 95.5 214 MET B N 1
ATOM 4769 C CA . MET B 1 214 ? -17.406 8.93 20.938 1 95.5 214 MET B CA 1
ATOM 4770 C C . MET B 1 214 ? -17.703 9.742 19.688 1 95.5 214 MET B C 1
ATOM 4772 O O . MET B 1 214 ? -18.844 10.102 19.422 1 95.5 214 MET B O 1
ATOM 4776 N N . ALA B 1 215 ? -16.641 10.031 18.953 1 97.19 215 ALA B N 1
ATOM 4777 C CA . ALA B 1 215 ? -16.797 10.789 17.719 1 97.19 215 ALA B CA 1
ATOM 4778 C C . ALA B 1 215 ? -17.688 10.047 16.734 1 97.19 215 ALA B C 1
ATOM 4780 O O . ALA B 1 215 ? -18.609 10.633 16.156 1 97.19 215 ALA B O 1
ATOM 4781 N N . MET B 1 216 ? -17.422 8.766 16.562 1 97.94 216 MET B N 1
ATOM 4782 C CA . MET B 1 216 ? -18.219 7.965 15.633 1 97.94 216 MET B CA 1
ATOM 4783 C C . MET B 1 216 ? -19.688 7.941 16.062 1 97.94 216 MET B C 1
ATOM 4785 O O . MET B 1 216 ? -20.578 8.117 15.227 1 97.94 216 MET B O 1
ATOM 4789 N N . ASP B 1 217 ? -19.938 7.824 17.328 1 96.62 217 ASP B N 1
ATOM 4790 C CA . ASP B 1 217 ? -21.297 7.73 17.844 1 96.62 217 ASP B CA 1
ATOM 4791 C C . ASP B 1 217 ? -22.031 9.062 17.719 1 96.62 217 ASP B C 1
ATOM 4793 O O . ASP B 1 217 ? -23.172 9.109 17.219 1 96.62 217 ASP B O 1
ATOM 4797 N N . GLN B 1 218 ? -21.391 10.109 18.156 1 96.12 218 GLN B N 1
ATOM 4798 C CA . GLN B 1 218 ? -22.016 11.422 18.156 1 96.12 218 GLN B CA 1
ATOM 4799 C C . GLN B 1 218 ? -22.312 11.891 16.734 1 96.12 218 GLN B C 1
ATOM 4801 O O . GLN B 1 218 ? -23.312 12.578 16.5 1 96.12 218 GLN B O 1
ATOM 4806 N N . LEU B 1 219 ? -21.5 11.484 15.797 1 98 219 LEU B N 1
ATOM 4807 C CA . LEU B 1 219 ? -21.625 11.977 14.43 1 98 219 LEU B CA 1
ATOM 4808 C C . LEU B 1 219 ? -22.375 10.977 13.555 1 98 219 LEU B C 1
ATOM 4810 O O . LEU B 1 219 ? -22.656 11.25 12.383 1 98 219 LEU B O 1
ATOM 4814 N N . ASP B 1 220 ? -22.672 9.852 14.172 1 98.19 220 ASP B N 1
ATOM 4815 C CA . ASP B 1 220 ? -23.25 8.758 13.398 1 98.19 220 ASP B CA 1
ATOM 4816 C C . ASP B 1 220 ? -22.375 8.43 12.18 1 98.19 220 ASP B C 1
ATOM 4818 O O . ASP B 1 220 ? -22.875 8.391 11.055 1 98.19 220 ASP B O 1
ATOM 4822 N N . ALA B 1 221 ? -21.078 8.312 12.445 1 98.56 221 ALA B N 1
ATOM 4823 C CA . ALA B 1 221 ? -20.125 8.055 11.375 1 98.56 221 ALA B CA 1
ATOM 4824 C C . ALA B 1 221 ? -20.062 6.566 11.047 1 98.56 221 ALA B C 1
ATOM 4826 O O . ALA B 1 221 ? -20.312 5.719 11.906 1 98.56 221 ALA B O 1
ATOM 4827 N N . ASP B 1 222 ? -19.734 6.27 9.766 1 98.56 222 ASP B N 1
ATOM 4828 C CA . ASP B 1 222 ? -19.625 4.891 9.297 1 98.56 222 ASP B CA 1
ATOM 4829 C C . ASP B 1 222 ? -18.266 4.305 9.664 1 98.56 222 ASP B C 1
ATOM 4831 O O . ASP B 1 222 ? -18.125 3.088 9.82 1 98.56 222 ASP B O 1
ATOM 4835 N N . GLY B 1 223 ? -17.281 5.152 9.75 1 98.5 223 GLY B N 1
ATOM 4836 C CA . GLY B 1 223 ? -15.938 4.66 10.047 1 98.5 223 GLY B CA 1
ATOM 4837 C C . GLY B 1 223 ? -14.992 5.746 10.508 1 98.5 223 GLY B C 1
ATOM 4838 O O . GLY B 1 223 ? -15.289 6.938 10.375 1 98.5 223 GLY B O 1
ATOM 4839 N N . VAL B 1 224 ? -13.883 5.301 11.109 1 98.81 224 VAL B N 1
ATOM 4840 C CA . VAL B 1 224 ? -12.805 6.18 11.547 1 98.81 224 VAL B CA 1
ATOM 4841 C C . VAL B 1 224 ? -11.492 5.754 10.898 1 98.81 224 VAL B C 1
ATOM 4843 O O . VAL B 1 224 ? -11.195 4.559 10.797 1 98.81 224 VAL B O 1
ATOM 4846 N N . VAL B 1 225 ? -10.805 6.695 10.312 1 98.81 225 VAL B N 1
ATOM 4847 C CA . VAL B 1 225 ? -9.461 6.469 9.797 1 98.81 225 VAL B CA 1
ATOM 4848 C C . VAL B 1 225 ? -8.43 6.875 10.844 1 98.81 225 VAL B C 1
ATOM 4850 O O . VAL B 1 225 ? -8.289 8.062 11.156 1 98.81 225 VAL B O 1
ATOM 4853 N N . ILE B 1 226 ? -7.801 5.879 11.43 1 98.31 226 ILE B N 1
ATOM 4854 C CA . ILE B 1 226 ? -6.633 6.152 12.25 1 98.31 226 ILE B CA 1
ATOM 4855 C C . ILE B 1 226 ? -5.418 6.395 11.359 1 98.31 226 ILE B C 1
ATOM 4857 O O . ILE B 1 226 ? -4.879 5.461 10.758 1 98.31 226 ILE B O 1
ATOM 4861 N N . HIS B 1 227 ? -5.062 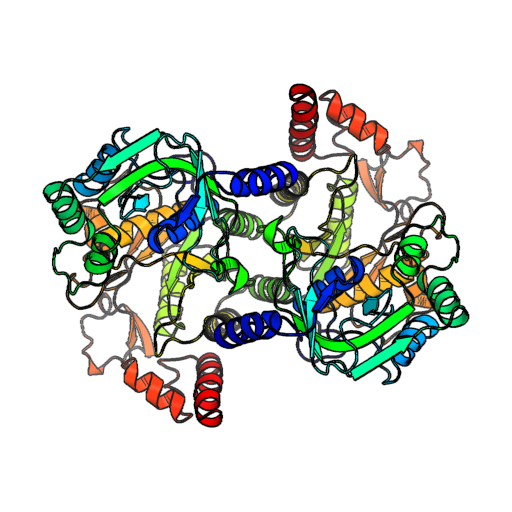7.613 11.25 1 97.75 227 HIS B N 1
ATOM 4862 C CA . HIS B 1 227 ? -4.07 8.086 10.297 1 97.75 227 HIS B CA 1
ATOM 4863 C C . HIS B 1 227 ? -2.758 8.438 10.984 1 97.75 227 HIS B C 1
ATOM 4865 O O . HIS B 1 227 ? -2.613 9.539 11.531 1 97.75 227 HIS B O 1
ATOM 4871 N N . MET B 1 228 ? -1.771 7.562 10.883 1 95.88 228 MET B N 1
ATOM 4872 C CA . MET B 1 228 ? -0.533 7.664 11.648 1 95.88 228 MET B CA 1
ATOM 4873 C C . MET B 1 228 ? 0.502 8.5 10.906 1 95.88 228 MET B C 1
ATOM 4875 O O . MET B 1 228 ? 0.68 8.344 9.695 1 95.88 228 MET B O 1
ATOM 4879 N N . LEU B 1 229 ? 1.104 9.375 11.609 1 94.75 229 LEU B N 1
ATOM 4880 C CA . LEU B 1 229 ? 2.256 10.07 11.047 1 94.75 229 LEU B CA 1
ATOM 4881 C C . LEU B 1 229 ? 3.469 9.148 10.977 1 94.75 229 LEU B C 1
ATOM 4883 O O . LEU B 1 229 ? 3.895 8.602 11.992 1 94.75 229 LEU B O 1
ATOM 4887 N N . LEU B 1 230 ? 3.93 9 9.758 1 93 230 LEU B N 1
ATOM 4888 C CA . LEU B 1 230 ? 5.117 8.18 9.531 1 93 230 LEU B CA 1
ATOM 4889 C C . LEU B 1 230 ? 6.359 9.055 9.391 1 93 230 LEU B C 1
ATOM 4891 O O . LEU B 1 230 ? 6.301 10.133 8.797 1 93 230 LEU B O 1
ATOM 4895 N N . GLY B 1 231 ? 7.504 8.695 9.93 1 83.75 231 GLY B N 1
ATOM 4896 C CA . GLY B 1 231 ? 8.734 9.461 9.82 1 83.75 231 GLY B CA 1
ATOM 4897 C C . GLY B 1 231 ? 9.859 8.906 10.68 1 83.75 231 GLY B C 1
ATOM 4898 O O . GLY B 1 231 ? 9.75 7.805 11.211 1 83.75 231 GLY B O 1
ATOM 4899 N N . LYS B 1 232 ? 10.867 9.695 10.68 1 79 232 LYS B N 1
ATOM 4900 C CA . LYS B 1 232 ? 12.047 9.273 11.422 1 79 232 LYS B CA 1
ATOM 4901 C C . LYS B 1 232 ? 11.789 9.273 12.922 1 79 232 LYS B C 1
ATOM 4903 O O . LYS B 1 232 ? 11.102 10.164 13.438 1 79 232 LYS B O 1
ATOM 4908 N N . LEU B 1 233 ? 12.227 8.32 13.484 1 71.5 233 LEU B N 1
ATOM 4909 C CA . LEU B 1 233 ? 12.031 8.133 14.922 1 71.5 233 LEU B CA 1
ATOM 4910 C C . LEU B 1 233 ? 12.969 9.039 15.711 1 71.5 233 LEU B C 1
ATOM 4912 O O . LEU B 1 233 ? 14.102 9.297 15.289 1 71.5 233 LEU B O 1
ATOM 4916 N N . LYS B 1 234 ? 12.359 9.547 16.719 1 71.06 234 LYS B N 1
ATOM 4917 C CA . LYS B 1 234 ? 13.172 10.172 17.75 1 71.06 234 LYS B CA 1
ATOM 4918 C C . LYS B 1 234 ? 13.453 9.195 18.891 1 71.06 234 LYS B C 1
ATOM 4920 O O . LYS B 1 234 ? 12.773 8.18 19.031 1 71.06 234 LYS B O 1
ATOM 4925 N N . PRO B 1 235 ? 14.602 9.531 19.578 1 72.56 235 PRO B N 1
ATOM 4926 C CA . PRO B 1 235 ? 14.867 8.664 20.719 1 72.56 235 PRO B CA 1
ATOM 4927 C C . PRO B 1 235 ? 13.648 8.492 21.625 1 72.56 235 PRO B C 1
ATOM 4929 O O . PRO B 1 235 ? 12.969 9.469 21.953 1 72.56 235 PRO B O 1
ATOM 4932 N N . GLY B 1 236 ? 13.312 7.242 21.875 1 73.62 236 GLY B N 1
ATOM 4933 C CA . GLY B 1 236 ? 12.18 6.957 22.75 1 73.62 236 GLY B CA 1
ATOM 4934 C C . GLY B 1 236 ? 10.906 6.633 22 1 73.62 236 GLY B C 1
ATOM 4935 O O . GLY B 1 236 ? 9.961 6.094 22.562 1 73.62 236 GLY B O 1
ATOM 4936 N N . ASP B 1 237 ? 10.906 6.898 20.703 1 79.25 237 ASP B N 1
ATOM 4937 C CA . ASP B 1 237 ? 9.719 6.621 19.906 1 79.25 237 ASP B CA 1
ATOM 4938 C C . ASP B 1 237 ? 9.531 5.117 19.703 1 79.25 237 ASP B C 1
ATOM 4940 O O . ASP B 1 237 ? 10.508 4.371 19.625 1 79.25 237 ASP B O 1
ATOM 4944 N N . ILE B 1 238 ? 8.312 4.75 19.734 1 86.25 238 ILE B N 1
ATOM 4945 C CA . ILE B 1 238 ? 7.98 3.367 19.406 1 86.25 238 ILE B CA 1
ATOM 4946 C C . ILE B 1 238 ? 7.965 3.182 17.891 1 86.25 238 ILE B C 1
ATOM 4948 O O . ILE B 1 238 ? 7.34 3.961 17.172 1 86.25 238 ILE B O 1
ATOM 4952 N N . PRO B 1 239 ? 8.695 2.162 17.469 1 86.94 239 PRO B N 1
ATOM 4953 C CA . PRO B 1 239 ? 8.742 1.928 16.016 1 86.94 239 PRO B CA 1
ATOM 4954 C C . PRO B 1 239 ? 7.359 1.723 15.406 1 86.94 239 PRO B C 1
ATOM 4956 O O . PRO B 1 239 ? 6.465 1.171 16.062 1 86.94 239 PRO B O 1
ATOM 4959 N N . ALA B 1 240 ? 7.227 2.064 14.109 1 85.19 240 ALA B N 1
ATOM 4960 C CA . ALA B 1 240 ? 5.945 2.072 13.406 1 85.19 240 ALA B CA 1
ATOM 4961 C C . ALA B 1 240 ? 5.316 0.682 13.406 1 85.19 240 ALA B C 1
ATOM 4963 O O . ALA B 1 240 ? 4.113 0.539 13.641 1 85.19 240 ALA B O 1
ATOM 4964 N N . PRO B 1 241 ? 6.09 -0.381 13.203 1 86.38 241 PRO B N 1
ATOM 4965 C CA . PRO B 1 241 ? 5.457 -1.701 13.18 1 86.38 241 PRO B CA 1
ATOM 4966 C C . PRO B 1 241 ? 4.816 -2.07 14.523 1 86.38 241 PRO B C 1
ATOM 4968 O O . PRO B 1 241 ? 3.76 -2.707 14.547 1 86.38 241 PRO B O 1
ATOM 4971 N N . VAL B 1 242 ? 5.477 -1.672 15.594 1 90.44 242 VAL B N 1
ATOM 4972 C CA . VAL B 1 242 ? 4.953 -1.969 16.922 1 90.44 242 VAL B CA 1
ATOM 4973 C C . VAL B 1 242 ? 3.689 -1.148 17.172 1 90.44 242 VAL B C 1
ATOM 4975 O O . VAL B 1 242 ? 2.695 -1.672 17.688 1 90.44 242 VAL B O 1
ATOM 4978 N N . ARG B 1 243 ? 3.809 0.106 16.812 1 92.5 243 ARG B N 1
ATOM 4979 C CA . ARG B 1 243 ? 2.639 0.969 16.938 1 92.5 243 ARG B CA 1
ATOM 4980 C C . ARG B 1 243 ? 1.471 0.431 16.109 1 92.5 243 ARG B C 1
ATOM 4982 O O . ARG B 1 243 ? 0.339 0.377 16.594 1 92.5 243 ARG B O 1
ATOM 4989 N N . ASP B 1 244 ? 1.788 0.052 14.945 1 92.69 244 ASP B N 1
ATOM 4990 C CA . ASP B 1 244 ? 0.785 -0.478 14.031 1 92.69 244 ASP B CA 1
ATOM 4991 C C . ASP B 1 244 ? 0.136 -1.74 14.594 1 92.69 244 ASP B C 1
ATOM 4993 O O . ASP B 1 244 ? -1.089 -1.88 14.57 1 92.69 244 ASP B O 1
ATOM 4997 N N . ALA B 1 245 ? 0.936 -2.654 15.094 1 93.19 245 ALA B N 1
ATOM 4998 C CA . ALA B 1 245 ? 0.427 -3.895 15.672 1 93.19 245 ALA B CA 1
ATOM 4999 C C . ALA B 1 245 ? -0.493 -3.609 16.859 1 93.19 245 ALA B C 1
ATOM 5001 O O . ALA B 1 245 ? -1.535 -4.254 17.016 1 93.19 245 ALA B O 1
ATOM 5002 N N . ALA B 1 246 ? -0.099 -2.664 17.688 1 95.31 246 ALA B N 1
ATOM 5003 C CA . ALA B 1 246 ? -0.884 -2.299 18.859 1 95.31 246 ALA B CA 1
ATOM 5004 C C . ALA B 1 246 ? -2.244 -1.735 18.453 1 95.31 246 ALA B C 1
ATOM 5006 O O . ALA B 1 246 ? -3.277 -2.15 19 1 95.31 246 ALA B O 1
ATOM 5007 N N . ILE B 1 247 ? -2.238 -0.862 17.516 1 96.19 247 ILE B N 1
ATOM 5008 C CA . ILE B 1 247 ? -3.467 -0.209 17.078 1 96.19 247 ILE B CA 1
ATOM 5009 C C . ILE B 1 247 ? -4.379 -1.229 16.391 1 96.19 247 ILE B C 1
ATOM 5011 O O . ILE B 1 247 ? -5.59 -1.239 16.625 1 96.19 247 ILE B O 1
ATOM 5015 N N . ARG B 1 248 ? -3.818 -2.059 15.609 1 96.06 248 ARG B N 1
ATOM 5016 C CA . ARG B 1 248 ? -4.609 -3.061 14.898 1 96.06 248 ARG B CA 1
ATOM 5017 C C . ARG B 1 248 ? -5.246 -4.047 15.875 1 96.06 248 ARG B C 1
ATOM 5019 O O . ARG B 1 248 ? -6.395 -4.449 15.688 1 96.06 248 ARG B O 1
ATOM 5026 N N . LYS B 1 249 ? -4.48 -4.469 16.844 1 96 249 LYS B N 1
ATOM 5027 C CA . LYS B 1 249 ? -5.031 -5.355 17.859 1 96 249 LYS B CA 1
ATOM 5028 C C . LYS B 1 249 ? -6.184 -4.691 18.609 1 96 249 LYS B C 1
ATOM 5030 O O . LYS B 1 249 ? -7.215 -5.32 18.844 1 96 249 LYS B O 1
ATOM 5035 N N . MET B 1 250 ? -6.008 -3.449 18.906 1 96.5 250 MET B N 1
ATOM 5036 C CA . MET B 1 250 ? -7.066 -2.684 19.562 1 96.5 250 MET B CA 1
ATOM 5037 C C . MET B 1 250 ? -8.312 -2.633 18.688 1 96.5 250 MET B C 1
ATOM 5039 O O . MET B 1 250 ? -9.422 -2.9 19.156 1 96.5 250 MET B O 1
ATOM 5043 N N . ALA B 1 251 ? -8.156 -2.301 17.438 1 95.81 251 ALA B N 1
ATOM 5044 C CA . ALA B 1 251 ? -9.273 -2.184 16.516 1 95.81 251 ALA B CA 1
ATOM 5045 C C . ALA B 1 251 ? -9.992 -3.52 16.344 1 95.81 251 ALA B C 1
ATOM 5047 O O . ALA B 1 251 ? -11.227 -3.576 16.359 1 95.81 251 ALA B O 1
ATOM 5048 N N . GLU B 1 252 ? -9.227 -4.543 16.234 1 95.25 252 GLU B N 1
ATOM 5049 C CA . GLU B 1 252 ? -9.75 -5.891 16.031 1 95.25 252 GLU B CA 1
ATOM 5050 C C . GLU B 1 252 ? -10.648 -6.316 17.188 1 95.25 252 GLU B C 1
ATOM 5052 O O . GLU B 1 252 ? -11.711 -6.906 16.969 1 95.25 252 GLU B O 1
ATOM 5057 N N . LEU B 1 253 ? -10.266 -6.004 18.359 1 95.94 253 LEU B N 1
ATOM 5058 C CA . LEU B 1 253 ? -10.93 -6.559 19.531 1 95.94 253 LEU B CA 1
ATOM 5059 C C . LEU B 1 253 ? -12.008 -5.609 20.047 1 95.94 253 LEU B C 1
ATOM 5061 O O . LEU B 1 253 ? -13 -6.051 20.625 1 95.94 253 LEU B O 1
ATOM 5065 N N . TYR B 1 254 ? -11.844 -4.312 19.766 1 95.94 254 TYR B N 1
ATOM 5066 C CA . TYR B 1 254 ? -12.656 -3.404 20.562 1 95.94 254 TYR B CA 1
ATOM 5067 C C . TYR B 1 254 ? -13.484 -2.486 19.672 1 95.94 254 TYR B C 1
ATOM 5069 O O . TYR B 1 254 ? -14.203 -1.608 20.156 1 95.94 254 TYR B O 1
ATOM 5077 N N . PHE B 1 255 ? -13.422 -2.602 18.391 1 97.31 255 PHE B N 1
ATOM 5078 C CA . PHE B 1 255 ? -14.289 -1.903 17.453 1 97.31 255 PHE B CA 1
ATOM 5079 C C . PHE B 1 255 ? -15.109 -2.893 16.641 1 97.31 255 PHE B C 1
ATOM 5081 O O . PHE B 1 255 ? -14.664 -4.016 16.375 1 97.31 255 PHE B O 1
ATOM 5088 N N . PRO B 1 256 ? -16.344 -2.479 16.25 1 97 256 PRO B N 1
ATOM 5089 C CA . PRO B 1 256 ? -17.062 -3.344 15.32 1 97 256 PRO B CA 1
ATOM 5090 C C . PRO B 1 256 ? -16.328 -3.52 13.984 1 97 256 PRO B C 1
ATOM 5092 O O . PRO B 1 256 ? -15.57 -2.639 13.578 1 97 256 PRO B O 1
ATOM 5095 N N . PRO B 1 257 ? -16.562 -4.676 13.344 1 96.31 257 PRO B N 1
ATOM 5096 C CA . PRO B 1 257 ? -15.953 -4.855 12.023 1 96.31 257 PRO B CA 1
ATOM 5097 C C . PRO B 1 257 ? -16.344 -3.76 11.039 1 96.31 257 PRO B C 1
ATOM 5099 O O . PRO B 1 257 ? -17.438 -3.191 11.141 1 96.31 257 PRO B O 1
ATOM 5102 N N . ASN B 1 258 ? -15.406 -3.428 10.102 1 97.94 258 ASN B N 1
ATOM 5103 C CA . ASN B 1 258 ? -15.609 -2.475 9.016 1 97.94 258 ASN B CA 1
ATOM 5104 C C . ASN B 1 258 ? -15.859 -1.065 9.547 1 97.94 258 ASN B C 1
ATOM 5106 O O . ASN B 1 258 ? -16.641 -0.305 8.969 1 97.94 258 ASN B O 1
ATOM 5110 N N . THR B 1 259 ? -15.227 -0.714 10.703 1 98.5 259 THR B N 1
ATOM 5111 C CA . THR B 1 259 ? -15.445 0.632 11.219 1 98.5 259 THR B CA 1
ATOM 5112 C C . THR B 1 259 ? -14.117 1.359 11.406 1 98.5 259 THR B C 1
ATOM 5114 O O . THR B 1 259 ? -14.094 2.57 11.641 1 98.5 259 THR B O 1
ATOM 5117 N N . VAL B 1 260 ? -13.016 0.64 11.312 1 98.5 260 VAL B N 1
ATOM 5118 C CA . VAL B 1 260 ? -11.719 1.266 11.523 1 98.5 260 VAL B CA 1
ATOM 5119 C C . VAL B 1 260 ? -10.805 0.971 10.336 1 98.5 260 VAL B C 1
ATOM 5121 O O . VAL B 1 260 ? -10.711 -0.171 9.883 1 98.5 260 VAL B O 1
ATOM 5124 N N . MET B 1 261 ? -10.258 1.963 9.773 1 98.25 261 MET B N 1
ATOM 5125 C CA . MET B 1 261 ? -9.164 1.87 8.805 1 98.25 261 MET B CA 1
ATOM 5126 C C . MET B 1 261 ? -7.859 2.373 9.406 1 98.25 261 MET B C 1
ATOM 5128 O O . MET B 1 261 ? -7.801 3.48 9.945 1 98.25 261 MET B O 1
ATOM 5132 N N . ILE B 1 262 ? -6.809 1.577 9.414 1 97.69 262 ILE B N 1
ATOM 5133 C CA . ILE B 1 262 ? -5.52 1.944 9.992 1 97.69 262 ILE B CA 1
ATOM 5134 C C . IL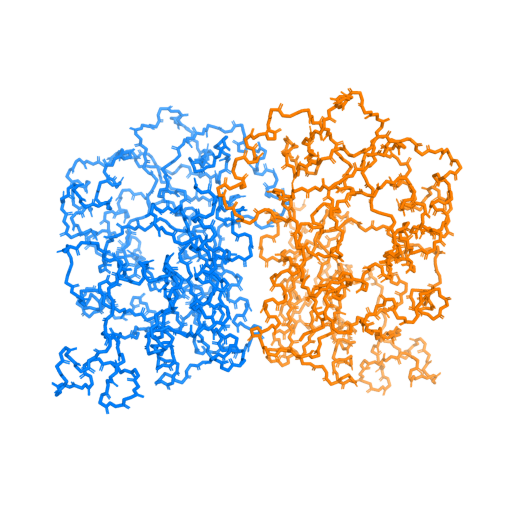E B 1 262 ? -4.504 2.172 8.875 1 97.69 262 ILE B C 1
ATOM 5136 O O . ILE B 1 262 ? -4.168 1.246 8.133 1 97.69 262 ILE B O 1
ATOM 5140 N N . THR B 1 263 ? -4.043 3.373 8.727 1 96.62 263 THR B N 1
ATOM 5141 C CA . THR B 1 263 ? -3.102 3.73 7.668 1 96.62 263 THR B CA 1
ATOM 5142 C C . THR B 1 263 ? -2.129 4.801 8.148 1 96.62 263 THR B C 1
ATOM 5144 O O . THR B 1 263 ? -2.127 5.164 9.328 1 96.62 263 THR B O 1
ATOM 5147 N N . GLY B 1 264 ? -1.22 5.238 7.262 1 96.31 264 GLY B N 1
ATOM 5148 C CA . GLY B 1 264 ? -0.247 6.266 7.59 1 96.31 264 GLY B CA 1
ATOM 5149 C C . GLY B 1 264 ? 0.11 7.148 6.41 1 96.31 264 GLY B C 1
ATOM 5150 O O . GLY B 1 264 ? -0.164 6.797 5.262 1 96.31 264 GLY B O 1
ATOM 5151 N N . TYR B 1 265 ? 0.654 8.305 6.738 1 96.62 265 TYR B N 1
ATOM 5152 C CA . TYR B 1 265 ? 1.09 9.273 5.734 1 96.62 265 TYR B CA 1
ATOM 5153 C C . TYR B 1 265 ? 2.484 9.797 6.055 1 96.62 265 TYR B C 1
ATOM 5155 O O . TYR B 1 265 ? 2.924 9.75 7.207 1 96.62 265 TYR B O 1
ATOM 5163 N N . GLY B 1 266 ? 3.213 10.195 5.004 1 94.75 266 GLY B N 1
ATOM 5164 C CA . GLY B 1 266 ? 4.555 10.734 5.156 1 94.75 266 GLY B CA 1
ATOM 5165 C C . GLY B 1 266 ? 4.594 12.25 5.113 1 94.75 266 GLY B C 1
ATOM 5166 O O . GLY B 1 266 ? 4.352 12.852 4.066 1 94.75 266 GLY B O 1
ATOM 5167 N N . PHE B 1 267 ? 4.949 12.812 6.176 1 93.31 267 PHE B N 1
ATOM 5168 C CA . PHE B 1 267 ? 4.957 14.258 6.324 1 93.31 267 PHE B CA 1
ATOM 5169 C C . PHE B 1 267 ? 5.934 14.688 7.414 1 93.31 267 PHE B C 1
ATOM 5171 O O . PHE B 1 267 ? 6.121 13.977 8.406 1 93.31 267 PHE B O 1
ATOM 5178 N N . ASP B 1 268 ? 6.637 15.805 7.188 1 91.94 268 ASP B N 1
ATOM 5179 C CA . ASP B 1 268 ? 7.434 16.422 8.242 1 91.94 268 ASP B CA 1
ATOM 5180 C C . ASP B 1 268 ? 6.602 17.422 9.047 1 91.94 268 ASP B C 1
ATOM 5182 O O . ASP B 1 268 ? 6.234 18.484 8.531 1 91.94 268 ASP B O 1
ATOM 5186 N N . MET B 1 269 ? 6.43 17.109 10.281 1 92.31 269 MET B N 1
ATOM 5187 C CA . MET B 1 269 ? 5.629 18 11.117 1 92.31 269 MET B CA 1
ATOM 5188 C C . MET B 1 269 ? 6.25 19.391 11.188 1 92.31 269 MET B C 1
ATOM 5190 O O . MET B 1 269 ? 7.469 19.531 11.32 1 92.31 269 MET B O 1
ATOM 5194 N N . LEU B 1 270 ? 5.414 20.375 11.141 1 95.38 270 LEU B N 1
ATOM 5195 C CA . LEU B 1 270 ? 5.859 21.766 11.242 1 95.38 270 LEU B CA 1
ATOM 5196 C C . LEU B 1 270 ? 5.879 22.219 12.703 1 95.38 270 LEU B C 1
ATOM 5198 O O . LEU B 1 270 ? 6.578 23.172 13.047 1 95.38 270 LEU B O 1
ATOM 5202 N N . TYR B 1 271 ? 5.078 21.609 13.492 1 96.62 271 TYR B N 1
ATOM 5203 C CA . TYR B 1 271 ? 4.836 22.047 14.867 1 96.62 271 TYR B CA 1
ATOM 5204 C C . TYR B 1 271 ? 4.254 23.453 14.891 1 96.62 271 TYR B C 1
ATOM 5206 O O . TYR B 1 271 ? 4.594 24.25 15.766 1 96.62 271 TYR B O 1
ATOM 5214 N N . ALA B 1 272 ? 3.404 23.703 13.938 1 98.06 272 ALA B N 1
ATOM 5215 C CA . ALA B 1 272 ? 2.863 25.062 13.797 1 98.06 272 ALA B CA 1
ATOM 5216 C C . ALA B 1 272 ? 1.506 25.172 14.484 1 98.06 272 ALA B C 1
ATOM 5218 O O . ALA B 1 272 ? 0.693 26.031 14.125 1 98.06 272 ALA B O 1
ATOM 5219 N N . GLY B 1 273 ? 1.203 24.312 15.422 1 97.81 273 GLY B N 1
ATOM 5220 C CA . GLY B 1 273 ? -0.018 24.406 16.203 1 97.81 273 GLY B CA 1
ATOM 5221 C C . GLY B 1 273 ? -1.245 24.703 15.367 1 97.81 273 GLY B C 1
ATOM 5222 O O . GLY B 1 273 ? -1.569 23.969 14.445 1 97.81 273 GLY B O 1
ATOM 5223 N N . PRO B 1 274 ? -1.861 25.859 15.656 1 98.31 274 PRO B N 1
ATOM 5224 C CA . PRO B 1 274 ? -3.145 26.203 15.031 1 98.31 274 PRO B CA 1
ATOM 5225 C C . PRO B 1 274 ? -3.082 26.172 13.508 1 98.31 274 PRO B C 1
ATOM 5227 O O . PRO B 1 274 ? -3.951 25.594 12.859 1 98.31 274 PRO B O 1
ATOM 5230 N N . ARG B 1 275 ? -2.084 26.75 12.914 1 98.5 275 ARG B N 1
ATOM 5231 C CA . ARG B 1 275 ? -1.997 26.828 11.461 1 98.5 275 ARG B CA 1
ATOM 5232 C C . ARG B 1 275 ? -1.84 25.438 10.859 1 98.5 275 ARG B C 1
ATOM 5234 O O . ARG B 1 275 ? -2.438 25.125 9.82 1 98.5 275 ARG B O 1
ATOM 5241 N N . GLU B 1 276 ? -1.04 24.625 11.492 1 98.44 276 GLU B N 1
ATOM 5242 C CA . GLU B 1 276 ? -0.853 23.266 10.992 1 98.44 276 GLU B CA 1
ATOM 5243 C C . GLU B 1 276 ? -2.109 22.422 11.195 1 98.44 276 GLU B C 1
ATOM 5245 O O . GLU B 1 276 ? -2.393 21.516 10.406 1 98.44 276 GLU B O 1
ATOM 5250 N N . ALA B 1 277 ? -2.861 22.703 12.219 1 98.69 277 ALA B N 1
ATOM 5251 C CA . ALA B 1 277 ? -4.145 22.031 12.391 1 98.69 277 ALA B CA 1
ATOM 5252 C C . ALA B 1 277 ? -5.047 22.25 11.188 1 98.69 277 ALA B C 1
ATOM 5254 O O . ALA B 1 277 ? -5.742 21.328 10.742 1 98.69 277 ALA B O 1
ATOM 5255 N N . VAL B 1 278 ? -5.047 23.453 10.664 1 98.81 278 VAL B N 1
ATOM 5256 C CA . VAL B 1 278 ? -5.848 23.766 9.484 1 98.81 278 VAL B CA 1
ATOM 5257 C C . VAL B 1 278 ? -5.324 22.984 8.281 1 98.81 278 VAL B C 1
ATOM 5259 O O . VAL B 1 278 ? -6.102 22.453 7.492 1 98.81 278 VAL B O 1
ATOM 5262 N N . LEU B 1 279 ? -4.004 22.906 8.148 1 98.88 279 LEU B N 1
ATOM 5263 C CA . LEU B 1 279 ? -3.41 22.094 7.086 1 98.88 279 LEU B CA 1
ATOM 5264 C C . LEU B 1 279 ? -3.818 20.641 7.219 1 98.88 279 LEU B C 1
ATOM 5266 O O . LEU B 1 279 ? -4.133 19.984 6.223 1 98.88 279 LEU B O 1
ATOM 5270 N N . HIS B 1 280 ? -3.807 20.141 8.438 1 98.75 280 HIS B N 1
ATOM 5271 C CA . HIS B 1 280 ? -4.215 18.766 8.695 1 98.75 280 HIS B CA 1
ATOM 5272 C C . HIS B 1 280 ? -5.664 18.531 8.273 1 98.75 280 HIS B C 1
ATOM 5274 O O . HIS B 1 280 ? -5.988 17.484 7.699 1 98.75 280 HIS B O 1
ATOM 5280 N N . ALA B 1 281 ? -6.504 19.484 8.578 1 98.81 281 ALA B N 1
ATOM 5281 C CA . ALA B 1 281 ? -7.895 19.375 8.148 1 98.81 281 ALA B CA 1
ATOM 5282 C C . ALA B 1 281 ? -8.008 19.328 6.633 1 98.81 281 ALA B C 1
ATOM 5284 O O . ALA B 1 281 ? -8.766 18.516 6.082 1 98.81 281 ALA B O 1
ATOM 5285 N N . LEU B 1 282 ? -7.238 20.172 5.988 1 98.88 282 LEU B N 1
ATOM 5286 C CA . LEU B 1 282 ? -7.273 20.25 4.531 1 98.88 282 LEU B CA 1
ATOM 5287 C C . LEU B 1 282 ? -6.914 18.906 3.906 1 98.88 282 LEU B C 1
ATOM 5289 O O . LEU B 1 282 ? -7.629 18.406 3.037 1 98.88 282 LEU B O 1
ATOM 5293 N N . PHE B 1 283 ? -5.758 18.266 4.324 1 98.38 283 PHE B N 1
ATOM 5294 C CA . PHE B 1 283 ? -5.371 17.062 3.619 1 98.38 283 PHE B CA 1
ATOM 5295 C C . PHE B 1 283 ? -6.168 15.859 4.121 1 98.38 283 PHE B C 1
ATOM 5297 O O . PHE B 1 283 ? -6.207 14.812 3.467 1 98.38 283 PHE B O 1
ATOM 5304 N N . ARG B 1 284 ? -6.918 15.977 5.297 1 98.88 284 ARG B N 1
ATOM 5305 C CA . ARG B 1 284 ? -7.895 14.961 5.668 1 98.88 284 ARG B CA 1
ATOM 5306 C C . ARG B 1 284 ? -9.125 15.023 4.766 1 98.88 284 ARG B C 1
ATOM 5308 O O . ARG B 1 284 ? -9.711 13.992 4.434 1 98.88 284 ARG B O 1
ATOM 5315 N N . GLN B 1 285 ? -9.578 16.297 4.449 1 98.88 285 GLN B N 1
ATOM 5316 C CA . GLN B 1 285 ? -10.633 16.422 3.451 1 98.88 285 GLN B CA 1
ATOM 5317 C C . GLN B 1 285 ? -10.234 15.758 2.137 1 98.88 285 GLN B C 1
ATOM 5319 O O . GLN B 1 285 ? -11.023 15.031 1.539 1 98.88 285 GLN B O 1
ATOM 5324 N N . ASN B 1 286 ? -9.008 15.953 1.723 1 98.94 286 ASN B N 1
ATOM 5325 C CA . ASN B 1 286 ? -8.531 15.414 0.454 1 98.94 286 ASN B CA 1
ATOM 5326 C C . ASN B 1 286 ? -8.453 13.891 0.486 1 98.94 286 ASN B C 1
ATOM 5328 O O . ASN B 1 286 ? -8.625 13.234 -0.544 1 98.94 286 ASN B O 1
ATOM 5332 N N . MET B 1 287 ? -8.258 13.297 1.631 1 98.62 287 MET B N 1
ATOM 5333 C CA . MET B 1 287 ? -8.227 11.836 1.694 1 98.62 287 MET B CA 1
ATOM 5334 C C . MET B 1 287 ? -9.633 11.266 1.829 1 98.62 287 MET B C 1
ATOM 5336 O O . MET B 1 287 ? -9.812 10.047 1.83 1 98.62 287 MET B O 1
ATOM 5340 N N . GLY B 1 288 ? -10.68 12.148 2.051 1 98.75 288 GLY B N 1
ATOM 5341 C CA . GLY B 1 288 ? -12.055 11.68 1.983 1 98.75 288 GLY B CA 1
ATOM 5342 C C . GLY B 1 288 ? -12.766 11.734 3.318 1 98.75 288 GLY B C 1
ATOM 5343 O O . GLY B 1 288 ? -13.93 11.336 3.426 1 98.75 288 GLY B O 1
ATOM 5344 N N . ALA B 1 289 ? -12.141 12.273 4.371 1 98.88 289 ALA B N 1
ATOM 5345 C CA . ALA B 1 289 ? -12.781 12.375 5.68 1 98.88 289 ALA B CA 1
ATOM 5346 C C . ALA B 1 289 ? -13.766 13.547 5.715 1 98.88 289 ALA B C 1
ATOM 5348 O O . ALA B 1 289 ? -13.469 14.625 5.188 1 98.88 289 ALA B O 1
ATOM 5349 N N . THR B 1 290 ? -14.875 13.32 6.32 1 98.81 290 THR B N 1
ATOM 5350 C CA . THR B 1 290 ? -15.883 14.375 6.469 1 98.81 290 THR B CA 1
ATOM 5351 C C . THR B 1 290 ? -15.672 15.133 7.773 1 98.81 290 THR B C 1
ATOM 5353 O O . THR B 1 290 ? -16.141 16.266 7.918 1 98.81 290 THR B O 1
ATOM 5356 N N . HIS B 1 291 ? -15.055 14.484 8.703 1 98.88 291 HIS B N 1
ATOM 5357 C CA . HIS B 1 291 ? -14.781 15.078 10.008 1 98.88 291 HIS B CA 1
ATOM 5358 C C . HIS B 1 291 ? -13.352 14.805 10.453 1 98.88 291 HIS B C 1
ATOM 5360 O O . HIS B 1 291 ? -12.758 13.789 10.07 1 98.88 291 HIS B O 1
ATOM 5366 N N . PHE B 1 292 ? -12.836 15.711 11.234 1 98.88 292 PHE B N 1
ATOM 5367 C CA . PHE B 1 292 ? -11.484 15.586 11.766 1 98.88 292 PHE B CA 1
ATOM 5368 C C . PHE B 1 292 ? -11.453 15.914 13.258 1 98.88 292 PHE B C 1
ATOM 5370 O O . PHE B 1 292 ? -11.906 16.984 13.672 1 98.88 292 PHE B O 1
ATOM 5377 N N . ILE B 1 293 ? -10.867 14.945 14.031 1 98.5 293 ILE B N 1
ATOM 5378 C CA . ILE B 1 293 ? -10.758 15.141 15.477 1 98.5 293 ILE B CA 1
ATOM 5379 C C . ILE B 1 293 ? -9.57 16.047 15.789 1 98.5 293 ILE B C 1
ATOM 5381 O O . ILE B 1 293 ? -8.43 15.727 15.43 1 98.5 293 ILE B O 1
ATOM 5385 N N . ILE B 1 294 ? -9.836 17.125 16.391 1 98.12 294 ILE B N 1
ATOM 5386 C CA . ILE B 1 294 ? -8.766 18 16.875 1 98.12 294 ILE B CA 1
ATOM 5387 C C . ILE B 1 294 ? -8.852 18.109 18.406 1 98.12 294 ILE B C 1
ATOM 5389 O O . ILE B 1 294 ? -9.844 18.609 18.938 1 98.12 294 ILE B O 1
ATOM 5393 N N . GLY B 1 295 ? -7.82 17.562 19.031 1 95.06 295 GLY B N 1
ATOM 5394 C CA . GLY B 1 295 ? -7.766 17.578 20.484 1 95.06 295 GLY B CA 1
ATOM 5395 C C . GLY B 1 295 ? -6.875 18.688 21.031 1 95.06 295 GLY B C 1
ATOM 5396 O O . GLY B 1 295 ? -6.598 19.672 20.344 1 95.06 295 GLY B O 1
ATOM 5397 N N . ARG B 1 296 ? -6.473 18.469 22.266 1 92.94 296 ARG B N 1
ATOM 5398 C CA . ARG B 1 296 ? -5.652 19.438 22.984 1 92.94 296 ARG B CA 1
ATOM 5399 C C . ARG B 1 296 ? -4.266 19.562 22.359 1 92.94 296 ARG B C 1
ATOM 5401 O O . ARG B 1 296 ? -3.637 18.547 22.031 1 92.94 296 ARG B O 1
ATOM 5408 N N . ASP B 1 297 ? -3.846 20.797 22.172 1 94.56 297 ASP B N 1
ATOM 5409 C CA . ASP B 1 297 ? -2.504 21.156 21.734 1 94.56 297 ASP B CA 1
ATOM 5410 C C . ASP B 1 297 ? -2.135 20.406 20.453 1 94.56 297 ASP B C 1
ATOM 5412 O O . ASP B 1 297 ? -0.995 19.969 20.281 1 94.56 297 ASP B O 1
ATOM 5416 N N . HIS B 1 298 ? -3.111 20.219 19.609 1 96.31 298 HIS B N 1
ATOM 5417 C CA . HIS B 1 298 ? -2.887 19.562 18.328 1 96.31 298 HIS B CA 1
ATOM 5418 C C . HIS B 1 298 ? -1.771 20.234 17.547 1 96.31 298 HIS B C 1
ATOM 5420 O O . HIS B 1 298 ? -1.795 21.453 17.344 1 96.31 298 HIS B O 1
ATOM 5426 N N . ALA B 1 299 ? -0.771 19.484 17.094 1 95.75 299 ALA B N 1
ATOM 5427 C CA . ALA B 1 299 ? 0.365 19.906 16.281 1 95.75 299 ALA B CA 1
ATOM 5428 C C . ALA B 1 299 ? 1.214 20.953 17.016 1 95.75 299 ALA B C 1
ATOM 5430 O O . ALA B 1 299 ? 1.967 21.703 16.391 1 95.75 299 ALA B O 1
ATOM 5431 N N . GLY B 1 300 ? 1.035 21.047 18.312 1 95.88 300 GLY B N 1
ATOM 5432 C CA . GLY B 1 300 ? 1.823 21.969 19.125 1 95.88 300 GLY B CA 1
ATOM 5433 C C . GLY B 1 300 ? 3.148 21.375 19.578 1 95.88 300 GLY B C 1
ATOM 5434 O O . GLY B 1 300 ? 3.459 20.219 19.266 1 95.88 300 GLY B O 1
ATOM 5435 N N . VAL B 1 301 ? 3.932 22.203 20.203 1 95 301 VAL B N 1
ATOM 5436 C CA . VAL B 1 301 ? 5.211 21.797 20.781 1 95 301 VAL B CA 1
ATOM 5437 C C . VAL B 1 301 ? 5.555 22.719 21.953 1 95 301 VAL B C 1
ATOM 5439 O O . VAL B 1 301 ? 5.344 23.922 21.891 1 95 301 VAL B O 1
ATOM 5442 N N . GLY B 1 302 ? 5.93 22.109 23.016 1 93.5 302 GLY B N 1
ATOM 5443 C CA . GLY B 1 302 ? 6.246 22.906 24.188 1 93.5 302 GLY B CA 1
ATOM 5444 C C . GLY B 1 302 ? 5.074 23.734 24.688 1 93.5 302 GLY B C 1
ATOM 5445 O O . GLY B 1 302 ? 3.961 23.219 24.812 1 93.5 302 GLY B O 1
ATOM 5446 N N . ASP B 1 303 ? 5.352 24.953 25.047 1 95.31 303 ASP B N 1
ATOM 5447 C CA . ASP B 1 303 ? 4.328 25.844 25.578 1 95.31 303 ASP B CA 1
ATOM 5448 C C . ASP B 1 303 ? 4.07 27.016 24.625 1 95.31 303 ASP B C 1
ATOM 5450 O O . ASP B 1 303 ? 3.707 28.109 25.062 1 95.31 303 ASP B O 1
ATOM 5454 N N . TYR B 1 304 ? 4.23 26.75 23.391 1 97.62 304 TYR B N 1
ATOM 5455 C CA . TYR B 1 304 ? 4.168 27.844 22.422 1 97.62 304 TYR B CA 1
ATOM 5456 C C . TYR B 1 304 ? 2.725 28.156 22.047 1 97.62 304 TYR B C 1
ATOM 5458 O O . TYR B 1 304 ? 2.436 29.234 21.516 1 97.62 304 TYR B O 1
ATOM 5466 N N . TYR B 1 305 ? 1.811 27.281 22.281 1 98 305 TYR B N 1
ATOM 5467 C CA . TYR B 1 305 ? 0.419 27.469 21.891 1 98 305 TYR B CA 1
ATOM 5468 C C . TYR B 1 305 ? -0.522 27.172 23.047 1 98 305 TYR B C 1
ATOM 5470 O O . TYR B 1 305 ? -0.171 26.422 23.969 1 98 305 TYR B O 1
ATOM 5478 N N . GLY B 1 306 ? -1.692 27.766 22.969 1 96.69 306 GLY B N 1
ATOM 5479 C CA . GLY B 1 306 ? -2.729 27.422 23.938 1 96.69 306 GLY B CA 1
ATOM 5480 C C . GLY B 1 306 ? -3.312 26.047 23.719 1 96.69 306 GLY B C 1
ATOM 5481 O O . GLY B 1 306 ? -3.248 25.5 22.609 1 96.69 306 GLY B O 1
ATOM 5482 N N . ALA B 1 307 ? -3.951 25.547 24.719 1 94.12 307 ALA B N 1
ATOM 5483 C CA . ALA B 1 307 ? -4.449 24.172 24.734 1 94.12 307 ALA B CA 1
ATOM 5484 C C . ALA B 1 307 ? -5.438 23.938 23.594 1 94.12 307 ALA B C 1
ATOM 5486 O O . ALA B 1 307 ? -5.477 22.844 23 1 94.12 307 ALA B O 1
ATOM 5487 N N . PHE B 1 308 ? -6.215 24.938 23.234 1 96.31 308 PHE B N 1
ATOM 5488 C CA . PHE B 1 308 ? -7.273 24.719 22.266 1 96.31 308 PHE B CA 1
ATOM 5489 C C . PHE B 1 308 ? -7.168 25.703 21.109 1 96.31 308 PHE B C 1
ATOM 5491 O O . PHE B 1 308 ? -8.141 25.938 20.391 1 96.31 308 PHE B O 1
ATOM 5498 N N . ASP B 1 309 ? -5.98 26.312 20.984 1 98.06 309 ASP B N 1
ATOM 5499 C CA . ASP B 1 309 ? -5.746 27.25 19.891 1 98.06 309 ASP B CA 1
ATOM 5500 C C . ASP B 1 309 ? -6.008 26.609 18.531 1 98.06 309 ASP B C 1
ATOM 5502 O O . ASP B 1 309 ? -6.516 27.25 17.609 1 98.06 309 ASP B O 1
ATOM 5506 N N . ALA B 1 310 ? -5.719 25.344 18.484 1 98.31 310 ALA B N 1
ATOM 5507 C CA . ALA B 1 310 ? -5.875 24.594 17.25 1 98.31 310 ALA B CA 1
ATOM 5508 C C . ALA B 1 310 ? -7.352 24.391 16.906 1 98.31 310 ALA B C 1
ATOM 5510 O O . ALA B 1 310 ? -7.695 24.094 15.766 1 98.31 310 ALA B O 1
ATOM 5511 N N . GLN B 1 311 ? -8.203 24.5 17.844 1 98.06 311 GLN B N 1
ATOM 5512 C CA . GLN B 1 311 ? -9.641 24.5 17.594 1 98.06 311 GLN B CA 1
ATOM 5513 C C . GLN B 1 311 ? -10.156 25.906 17.297 1 98.06 311 GLN B C 1
ATOM 5515 O O . GLN B 1 311 ? -10.914 26.109 16.344 1 98.06 311 GLN B O 1
ATOM 5520 N N . THR B 1 312 ? -9.703 26.844 18.047 1 98.06 312 THR B N 1
ATOM 5521 C CA . THR B 1 312 ? -10.188 28.219 18.031 1 98.06 312 THR B CA 1
ATOM 5522 C C . THR B 1 312 ? -9.906 28.875 16.672 1 98.06 312 THR B C 1
ATOM 5524 O O . THR B 1 312 ? -10.695 29.688 16.188 1 98.06 312 THR B O 1
ATOM 5527 N N . ILE B 1 313 ? -8.875 28.422 16.062 1 98.44 313 ILE B N 1
ATOM 5528 C CA . ILE B 1 313 ? -8.461 29.047 14.812 1 98.44 313 ILE B CA 1
ATOM 5529 C C . ILE B 1 313 ? -9.555 28.859 13.766 1 98.44 313 ILE B C 1
ATOM 5531 O O . ILE B 1 313 ? -9.719 29.703 12.875 1 98.44 313 ILE B O 1
ATOM 5535 N N . PHE B 1 314 ? -10.312 27.812 13.789 1 98.25 314 PHE B N 1
ATOM 5536 C CA . PHE B 1 314 ? -11.359 27.516 12.812 1 98.25 314 PHE B CA 1
ATOM 5537 C C . PHE B 1 314 ? -12.531 28.484 12.977 1 98.25 314 PHE B C 1
ATOM 5539 O O . PHE B 1 314 ? -13.352 28.641 12.062 1 98.25 314 PHE B O 1
ATOM 5546 N N . ASP B 1 315 ? -12.602 29.188 14.117 1 96.94 315 ASP B N 1
ATOM 5547 C CA . ASP B 1 315 ? -13.656 30.156 14.391 1 96.94 315 ASP B CA 1
ATOM 5548 C C . ASP B 1 315 ? -13.18 31.578 14.125 1 96.94 315 ASP B C 1
ATOM 5550 O O . ASP B 1 315 ? -13.977 32.438 13.773 1 96.94 315 ASP B O 1
ATOM 5554 N N . THR B 1 316 ? -11.945 31.75 14.297 1 97.12 316 THR B N 1
ATOM 5555 C CA . THR B 1 316 ? -11.461 33.125 14.32 1 97.12 316 THR B CA 1
ATOM 5556 C C . THR B 1 316 ? -10.789 33.469 12.992 1 97.12 316 THR B C 1
ATOM 5558 O O . THR B 1 316 ? -10.945 34.594 12.492 1 97.12 316 THR B O 1
ATOM 5561 N N . ASP B 1 317 ? -10.086 32.562 12.461 1 96.94 317 ASP B N 1
ATOM 5562 C CA . ASP B 1 317 ? -9.188 32.938 11.375 1 96.94 317 ASP B CA 1
ATOM 5563 C C . ASP B 1 317 ? -9.586 32.25 10.07 1 96.94 317 ASP B C 1
ATOM 5565 O O . ASP B 1 317 ? -9.43 32.812 8.992 1 96.94 317 ASP B O 1
ATOM 5569 N N . VAL B 1 318 ? -10.07 31.016 10.141 1 97.88 318 VAL B N 1
ATOM 5570 C CA . VAL B 1 318 ? -10.422 30.266 8.938 1 97.88 318 VAL B CA 1
ATOM 5571 C C . VAL B 1 318 ? -11.781 30.719 8.422 1 97.88 318 VAL B C 1
ATOM 5573 O O . VAL B 1 318 ? -12.773 30.672 9.148 1 97.88 318 VAL B O 1
ATOM 5576 N N . PRO B 1 319 ? -11.82 31.125 7.195 1 94.75 319 PRO B N 1
ATOM 5577 C CA . PRO B 1 319 ? -13.133 31.5 6.66 1 94.75 319 PRO B CA 1
ATOM 5578 C C . PRO B 1 319 ? -14.117 30.328 6.668 1 94.75 319 PRO B C 1
ATOM 5580 O O . PRO B 1 319 ? -13.734 29.188 6.422 1 94.75 319 PRO B O 1
ATOM 5583 N N . PRO B 1 320 ? -15.391 30.609 6.91 1 89.5 320 PRO B N 1
ATOM 5584 C CA . PRO B 1 320 ? -16.391 29.547 7.051 1 89.5 320 PRO B CA 1
ATOM 5585 C C . PRO B 1 320 ? -16.5 28.656 5.812 1 89.5 320 PRO B C 1
ATOM 5587 O O . PRO B 1 320 ? -16.797 27.469 5.922 1 89.5 320 PRO B O 1
ATOM 5590 N N . ASP B 1 321 ? -16.234 29.094 4.613 1 91.31 321 ASP B N 1
ATOM 5591 C CA . ASP B 1 321 ? -16.422 28.297 3.412 1 91.31 321 ASP B CA 1
ATOM 5592 C C . ASP B 1 321 ? -15.086 27.859 2.818 1 91.31 321 ASP B C 1
ATOM 5594 O O . ASP B 1 321 ? -15.023 27.406 1.673 1 91.31 321 ASP B O 1
ATOM 5598 N N . ALA B 1 322 ? -14.125 27.922 3.693 1 96.88 322 ALA B N 1
ATOM 5599 C CA . ALA B 1 322 ? -12.789 27.594 3.189 1 96.88 322 ALA B CA 1
ATOM 5600 C C . ALA B 1 322 ? -12.625 26.078 3.025 1 96.88 322 ALA B C 1
ATOM 5602 O O . ALA B 1 322 ? -11.961 25.625 2.094 1 96.88 322 ALA B O 1
ATOM 5603 N N . LEU B 1 323 ? -13.219 25.312 3.934 1 98.19 323 LEU B N 1
ATOM 5604 C CA . LEU B 1 323 ? -13.156 23.859 3.932 1 98.19 323 LEU B CA 1
ATOM 5605 C C . LEU B 1 323 ? -14.555 23.25 4.086 1 98.19 323 LEU B C 1
ATOM 5607 O O . LEU B 1 323 ? -15.43 23.859 4.707 1 98.19 323 LEU B O 1
ATOM 5611 N N . GLU B 1 324 ? -14.734 22.094 3.48 1 98.12 324 GLU B N 1
ATOM 5612 C CA . GLU B 1 324 ? -16 21.375 3.627 1 98.12 324 GLU B CA 1
ATOM 5613 C C . GLU B 1 324 ? -15.969 20.438 4.836 1 98.12 324 GLU B C 1
ATOM 5615 O O . GLU B 1 324 ? -17.016 20.156 5.426 1 98.12 324 GLU B O 1
ATOM 5620 N N . ILE B 1 325 ? -14.781 20.031 5.234 1 98.56 325 ILE B N 1
ATOM 5621 C CA . ILE B 1 325 ? -14.625 19.125 6.363 1 98.56 325 ILE B CA 1
ATOM 5622 C C . ILE B 1 325 ? -15.023 19.844 7.656 1 98.56 325 ILE B C 1
ATOM 5624 O O . ILE B 1 325 ? -14.758 21.031 7.824 1 98.56 325 ILE B O 1
ATOM 5628 N N . GLU B 1 326 ? -15.617 19.078 8.547 1 98.19 326 GLU B N 1
ATOM 5629 C CA . GLU B 1 326 ? -16.016 19.609 9.844 1 98.19 326 GLU B CA 1
ATOM 5630 C C . GLU B 1 326 ? -15.078 19.141 10.953 1 98.19 326 GLU B C 1
ATOM 5632 O O . GLU B 1 326 ? -14.508 18.047 10.859 1 98.19 326 GLU B O 1
ATOM 5637 N N . ILE B 1 327 ? -14.961 19.984 11.984 1 98.25 327 ILE B N 1
ATOM 5638 C CA . ILE B 1 327 ? -14.039 19.672 13.062 1 98.25 327 ILE B CA 1
ATOM 5639 C C . ILE B 1 327 ? -14.797 19.094 14.25 1 98.25 327 ILE B C 1
ATOM 5641 O O . ILE B 1 327 ? -15.812 19.641 14.68 1 98.25 327 ILE B O 1
ATOM 5645 N N . PHE B 1 328 ? -14.398 17.922 14.664 1 98.31 328 PHE B N 1
ATOM 5646 C CA . PHE B 1 328 ? -14.844 17.391 15.945 1 98.31 328 PHE B CA 1
ATOM 5647 C C . PHE B 1 328 ? -13.922 17.828 17.078 1 98.31 328 PHE B C 1
ATOM 5649 O O . PHE B 1 328 ? -12.805 17.328 17.203 1 98.31 328 PHE B O 1
ATOM 5656 N N . ARG B 1 329 ? -14.422 18.734 17.875 1 96.88 329 ARG B N 1
ATOM 5657 C CA . ARG B 1 329 ? -13.609 19.359 18.906 1 96.88 329 ARG B CA 1
ATOM 5658 C C . ARG B 1 329 ? -13.539 18.469 20.156 1 96.88 329 ARG B C 1
ATOM 5660 O O . ARG B 1 329 ? -14.492 18.422 20.938 1 96.88 329 ARG B O 1
ATOM 5667 N N . ALA B 1 330 ? -12.422 17.859 20.281 1 94.19 330 ALA B N 1
ATOM 5668 C CA . ALA B 1 330 ? -12.227 16.953 21.406 1 94.19 330 ALA B CA 1
ATOM 5669 C C . ALA B 1 330 ? -11.578 17.672 22.578 1 94.19 330 ALA B C 1
ATOM 5671 O O . ALA B 1 330 ? -10.695 18.516 22.391 1 94.19 330 ALA B O 1
ATOM 5672 N N . ASP B 1 331 ? -12.055 17.344 23.688 1 90.44 331 ASP B N 1
ATOM 5673 C CA . ASP B 1 331 ? -11.43 17.781 24.938 1 90.44 331 ASP B CA 1
ATOM 5674 C C . ASP B 1 331 ? -10.523 16.703 25.516 1 90.44 331 ASP B C 1
ATOM 5676 O O . ASP B 1 331 ? -10.312 15.664 24.875 1 90.44 331 ASP B O 1
ATOM 5680 N N . HIS B 1 332 ? -9.938 17.016 26.672 1 87.5 332 HIS B N 1
ATOM 5681 C CA . HIS B 1 332 ? -9.18 15.984 27.375 1 87.5 332 HIS B CA 1
ATOM 5682 C C . HIS B 1 332 ? -10.086 14.828 27.797 1 87.5 332 HIS B C 1
ATOM 5684 O O . HIS B 1 332 ? -11.188 15.055 28.297 1 87.5 332 HIS B O 1
ATOM 5690 N N . THR B 1 333 ? -9.625 13.641 27.359 1 88.94 333 THR B N 1
ATOM 5691 C CA . THR B 1 333 ? -10.359 12.438 27.719 1 88.94 333 THR B CA 1
ATOM 5692 C C . THR B 1 333 ? -9.578 11.609 28.734 1 88.94 333 THR B C 1
ATOM 5694 O O . THR B 1 333 ? -8.359 11.492 28.641 1 88.94 333 THR B O 1
ATOM 5697 N N . ALA B 1 334 ? -10.273 11.141 29.75 1 91.31 334 ALA B N 1
ATOM 5698 C CA . ALA B 1 334 ? -9.656 10.297 30.766 1 91.31 334 ALA B CA 1
ATOM 5699 C C . ALA B 1 334 ? -10.695 9.398 31.438 1 91.31 334 ALA B C 1
ATOM 5701 O O . ALA B 1 334 ? -11.898 9.664 31.375 1 91.31 334 ALA B O 1
ATOM 5702 N N . TYR B 1 335 ? -10.164 8.406 31.969 1 93.81 335 TYR B N 1
ATOM 5703 C CA . TYR B 1 335 ? -11.031 7.484 32.688 1 93.81 335 TYR B CA 1
ATOM 5704 C C . TYR B 1 335 ? -11.477 8.086 34.031 1 93.81 335 TYR B C 1
ATOM 5706 O O . TYR B 1 335 ? -10.641 8.43 34.875 1 93.81 335 TYR B O 1
ATOM 5714 N N . SER B 1 336 ? -12.766 8.086 34.219 1 94.69 336 SER B N 1
ATOM 5715 C CA . SER B 1 336 ? -13.352 8.547 35.469 1 94.69 336 SER B CA 1
ATOM 5716 C C . SER B 1 336 ? -13.531 7.398 36.438 1 94.69 336 SER B C 1
ATOM 5718 O O . SER B 1 336 ? -14.258 6.445 36.156 1 94.69 336 SER B O 1
ATOM 5720 N N . LYS B 1 337 ? -12.93 7.586 37.562 1 93.94 337 LYS B N 1
ATOM 5721 C CA . LYS B 1 337 ? -13.102 6.582 38.594 1 93.94 337 LYS B CA 1
ATOM 5722 C C . LYS B 1 337 ? -14.523 6.594 39.156 1 93.94 337 LYS B C 1
ATOM 5724 O O . LYS B 1 337 ? -15.023 5.566 39.594 1 93.94 337 LYS B O 1
ATOM 5729 N N . LYS B 1 338 ? -15.148 7.715 39 1 94.25 338 LYS B N 1
ATOM 5730 C CA . LYS B 1 338 ? -16.5 7.883 39.5 1 94.25 338 LYS B CA 1
ATOM 5731 C C . LYS B 1 338 ? -17.531 7.238 38.594 1 94.25 338 LYS B C 1
ATOM 5733 O O . LYS B 1 338 ? -18.5 6.633 39.031 1 94.25 338 LYS B O 1
ATOM 5738 N N . LEU B 1 339 ? -17.297 7.344 37.375 1 94.44 339 LEU B N 1
ATOM 5739 C CA . LEU B 1 339 ? -18.281 6.887 36.406 1 94.44 339 LEU B CA 1
ATOM 5740 C C . LEU B 1 339 ? -17.859 5.555 35.781 1 94.44 339 LEU B C 1
ATOM 5742 O O . LEU B 1 339 ? -18.641 4.914 35.094 1 94.44 339 LEU B O 1
ATOM 5746 N N . ASN B 1 340 ? -16.672 5.184 36.031 1 93.44 340 ASN B N 1
ATOM 5747 C CA . ASN B 1 340 ? -16.109 3.926 35.562 1 93.44 340 ASN B CA 1
ATOM 5748 C C . ASN B 1 340 ? -16.141 3.834 34.031 1 93.44 340 ASN B C 1
ATOM 5750 O O . ASN B 1 340 ? -16.562 2.82 33.469 1 93.44 340 ASN B O 1
ATOM 5754 N N . ARG B 1 341 ? -15.789 4.891 33.438 1 93.12 341 ARG B N 1
ATOM 5755 C CA . ARG B 1 341 ? -15.703 4.973 31.984 1 93.12 341 ARG B CA 1
ATOM 5756 C C . ARG B 1 341 ? -14.859 6.172 31.562 1 93.12 341 ARG B C 1
ATOM 5758 O O . ARG B 1 341 ? -14.602 7.074 32.344 1 93.12 341 ARG B O 1
ATOM 5765 N N . VAL B 1 342 ? -14.422 6.141 30.375 1 92.69 342 VAL B N 1
ATOM 5766 C CA . VAL B 1 342 ? -13.703 7.285 29.812 1 92.69 342 VAL B CA 1
ATOM 5767 C C . VAL B 1 342 ? -14.695 8.391 29.453 1 92.69 342 VAL B C 1
ATOM 5769 O O . VAL B 1 342 ? -15.75 8.125 28.875 1 92.69 342 VAL B O 1
ATOM 5772 N N . VAL B 1 343 ? -14.359 9.609 29.875 1 91.5 343 VAL B N 1
ATOM 5773 C CA . VAL B 1 343 ? -15.227 10.75 29.594 1 91.5 343 VAL B CA 1
ATOM 5774 C C . VAL B 1 343 ? -14.383 11.938 29.141 1 91.5 343 VAL B C 1
ATOM 5776 O O . VAL B 1 343 ? -13.18 11.992 29.406 1 91.5 343 VAL B O 1
ATOM 5779 N N . MET B 1 344 ? -15.086 12.812 28.422 1 89.44 344 MET B N 1
ATOM 5780 C CA . MET B 1 344 ? -14.477 14.125 28.219 1 89.44 344 MET B CA 1
ATOM 5781 C C . MET B 1 344 ? -14.539 14.961 29.484 1 89.44 344 MET B C 1
ATOM 5783 O O . MET B 1 344 ? -15.586 15.055 30.125 1 89.44 344 MET B O 1
ATOM 5787 N N . MET B 1 345 ? -13.492 15.539 29.812 1 88.69 345 MET B N 1
ATOM 5788 C CA . MET B 1 345 ? -13.398 16.25 31.094 1 88.69 345 MET B CA 1
ATOM 5789 C C . MET B 1 345 ? -14.383 17.406 31.141 1 88.69 345 MET B C 1
ATOM 5791 O O . MET B 1 345 ? -14.93 17.719 32.188 1 88.69 345 MET B O 1
ATOM 5795 N N . ARG B 1 346 ? -14.68 17.969 29.969 1 86.94 346 ARG B N 1
ATOM 5796 C CA . ARG B 1 346 ? -15.609 19.094 29.922 1 86.94 346 ARG B CA 1
ATOM 5797 C C . ARG B 1 346 ? -17.016 18.656 30.328 1 86.94 346 ARG B C 1
ATOM 5799 O O . ARG B 1 346 ? -17.812 19.469 30.781 1 86.94 346 ARG B O 1
ATOM 5806 N N . ASP B 1 347 ? -17.266 17.406 30.297 1 88.88 347 ASP B N 1
ATOM 5807 C CA . ASP B 1 347 ? -18.609 16.891 30.547 1 88.88 347 ASP B CA 1
ATOM 5808 C C . ASP B 1 347 ? -18.812 16.547 32.031 1 88.88 347 ASP B C 1
ATOM 5810 O O . ASP B 1 347 ? -19.922 16.219 32.438 1 88.88 347 ASP B O 1
ATOM 5814 N N . VAL B 1 348 ? -17.766 16.656 32.781 1 91.44 348 VAL B N 1
ATOM 5815 C CA . VAL B 1 348 ? -17.844 16.312 34.219 1 91.44 348 VAL B CA 1
ATOM 5816 C C . VAL B 1 348 ? -17.203 17.422 35.031 1 91.44 348 VAL B C 1
ATOM 5818 O O . VAL B 1 348 ? -16.25 17.172 35.781 1 91.44 348 VAL B O 1
ATOM 5821 N N . PRO B 1 349 ? -17.812 18.5 35.062 1 90.12 349 PRO B N 1
ATOM 5822 C CA . PRO B 1 349 ? -17.219 19.641 35.75 1 90.12 349 PRO B CA 1
ATOM 5823 C C . PRO B 1 349 ? -17.062 19.422 37.25 1 90.12 349 PRO B C 1
ATOM 5825 O O . PRO B 1 349 ? -16.281 20.125 37.906 1 90.12 349 PRO B O 1
ATOM 5828 N N . ASP B 1 350 ? -17.719 18.469 37.781 1 93.06 350 ASP B N 1
ATOM 5829 C CA . ASP B 1 350 ? -17.656 18.188 39.219 1 93.06 350 ASP B CA 1
ATOM 5830 C C . ASP B 1 350 ? -16.453 17.328 39.562 1 93.06 350 ASP B C 1
ATOM 5832 O O . ASP B 1 350 ? -16.156 17.094 40.719 1 93.06 350 ASP B O 1
ATOM 5836 N N . HIS B 1 351 ? -15.773 16.797 38.562 1 92.75 351 HIS B N 1
ATOM 5837 C CA . HIS B 1 351 ? -14.617 15.922 38.781 1 92.75 351 HIS B CA 1
ATOM 5838 C C . HIS B 1 351 ? -13.375 16.734 39.156 1 92.75 351 HIS B C 1
ATOM 5840 O O . HIS B 1 351 ? -13.195 17.844 38.656 1 92.75 351 HIS B O 1
ATOM 5846 N N . THR B 1 352 ? -12.539 16.219 40.062 1 92.19 352 THR B N 1
ATOM 5847 C CA . THR B 1 352 ? -11.188 16.703 40.312 1 92.19 352 THR B CA 1
ATOM 5848 C C . THR B 1 352 ? -10.148 15.766 39.719 1 92.19 352 THR B C 1
ATOM 5850 O O . THR B 1 352 ? -10.492 14.719 39.156 1 92.19 352 THR B O 1
ATOM 5853 N N . LYS B 1 353 ? -8.844 16.156 39.719 1 90 353 LYS B N 1
ATOM 5854 C CA . LYS B 1 353 ? -7.762 15.383 39.125 1 90 353 LYS B CA 1
ATOM 5855 C C . LYS B 1 353 ? -7.723 13.969 39.719 1 90 353 LYS B C 1
ATOM 5857 O O . LYS B 1 353 ? -7.387 13.008 39.031 1 90 353 LYS B O 1
ATOM 5862 N N . GLU B 1 354 ? -8.094 13.852 40.938 1 92.56 354 GLU B N 1
ATOM 5863 C CA . GLU B 1 354 ? -8.023 12.578 41.656 1 92.56 354 GLU B CA 1
ATOM 5864 C C . GLU B 1 354 ? -9.109 11.617 41.156 1 92.56 354 GLU B C 1
ATOM 5866 O O . GLU B 1 354 ? -9.023 10.414 41.406 1 92.56 354 GLU B O 1
ATOM 5871 N N . ASP B 1 355 ? -10 12.227 40.5 1 94.56 355 ASP B N 1
ATOM 5872 C CA . ASP B 1 355 ? -11.117 11.414 40.031 1 94.56 355 ASP B CA 1
ATOM 5873 C C . ASP B 1 355 ? -10.781 10.734 38.719 1 94.56 355 ASP B C 1
ATOM 5875 O O . ASP B 1 355 ? -11.539 9.875 38.25 1 94.56 355 ASP B O 1
ATOM 5879 N N . PHE B 1 356 ? -9.688 11.078 38.156 1 93.19 356 PHE B N 1
ATOM 5880 C CA . PHE B 1 356 ? -9.305 10.531 36.844 1 93.19 356 PHE B CA 1
ATOM 5881 C C . PHE B 1 356 ? -8.094 9.617 36.969 1 93.19 356 PHE B C 1
ATOM 5883 O O . PHE B 1 356 ? -7.297 9.758 37.906 1 93.19 356 PHE B O 1
ATOM 5890 N N . VAL B 1 357 ? -8.031 8.594 36.156 1 91.12 357 VAL B N 1
ATOM 5891 C CA . VAL B 1 357 ? -6.812 7.812 36 1 91.12 357 VAL B CA 1
ATOM 5892 C C . VAL B 1 357 ? -5.895 8.5 35 1 91.12 357 VAL B C 1
ATOM 5894 O O . VAL B 1 357 ? -6.16 8.477 33.781 1 91.12 357 VAL B O 1
ATOM 5897 N N . LEU B 1 358 ? -4.883 9.094 35.438 1 86.69 358 LEU B N 1
ATOM 5898 C CA . LEU B 1 358 ? -3.92 9.812 34.625 1 86.69 358 LEU B CA 1
ATOM 5899 C C . LEU B 1 358 ? -2.514 9.258 34.812 1 86.69 358 LEU B C 1
ATOM 5901 O O . LEU B 1 358 ? -2.074 9.062 35.969 1 86.69 358 LEU B O 1
ATOM 5905 N N . LEU B 1 359 ? -1.94 8.859 33.75 1 83.44 359 LEU B N 1
ATOM 5906 C CA . LEU B 1 359 ? -0.549 8.422 33.781 1 83.44 359 LEU B CA 1
ATOM 5907 C C . LEU B 1 359 ? 0.31 9.258 32.844 1 83.44 359 LEU B C 1
ATOM 5909 O O . LEU B 1 359 ? -0.12 9.594 31.734 1 83.44 359 LEU B O 1
ATOM 5913 N N . SER B 1 360 ? 1.47 9.625 33.344 1 80.12 360 SER B N 1
ATOM 5914 C CA . SER B 1 360 ? 2.393 10.336 32.469 1 80.12 360 SER B CA 1
ATOM 5915 C C . SER B 1 360 ? 3.055 9.391 31.484 1 80.12 360 SER B C 1
ATOM 5917 O O . SER B 1 360 ? 3.15 8.188 31.734 1 80.12 360 SER B O 1
ATOM 5919 N N . GLY B 1 361 ? 3.467 9.914 30.391 1 77.88 361 GLY B N 1
ATOM 5920 C CA . GLY B 1 361 ? 4.191 9.125 29.406 1 77.88 361 GLY B CA 1
ATOM 5921 C C . GLY B 1 361 ? 5.422 8.445 29.969 1 77.88 361 GLY B C 1
ATOM 5922 O O . GLY B 1 361 ? 5.688 7.277 29.672 1 77.88 361 GLY B O 1
ATOM 5923 N N . THR B 1 362 ? 6.121 9.141 30.781 1 80 362 THR B N 1
ATOM 5924 C CA . THR B 1 362 ? 7.32 8.609 31.422 1 80 362 THR B CA 1
ATOM 5925 C C . THR B 1 362 ? 6.98 7.418 32.312 1 80 362 THR B C 1
ATOM 5927 O O . THR B 1 362 ? 7.652 6.387 32.25 1 80 362 THR B O 1
ATOM 5930 N N . LYS B 1 363 ? 5.93 7.547 33.062 1 86.5 363 LYS B N 1
ATOM 5931 C CA . LYS B 1 363 ? 5.512 6.473 33.938 1 86.5 363 LYS B CA 1
ATOM 5932 C C . LYS B 1 363 ? 5.078 5.238 33.156 1 86.5 363 LYS B C 1
ATOM 5934 O O . LYS B 1 363 ? 5.387 4.109 33.562 1 86.5 363 LYS B O 1
ATOM 5939 N N . VAL B 1 364 ? 4.453 5.469 32.156 1 87.38 364 VAL B N 1
ATOM 5940 C CA . VAL B 1 364 ? 3.986 4.367 31.312 1 87.38 364 VAL B CA 1
ATOM 5941 C C . VAL B 1 364 ? 5.184 3.613 30.734 1 87.38 364 VAL B C 1
ATOM 5943 O O . VAL B 1 364 ? 5.234 2.381 30.781 1 87.38 364 VAL B O 1
ATOM 5946 N N . ARG B 1 365 ? 6.152 4.32 30.234 1 84.31 365 ARG B N 1
ATOM 5947 C CA . ARG B 1 365 ? 7.348 3.715 29.656 1 84.31 365 ARG B CA 1
ATOM 5948 C C . ARG B 1 365 ? 8.109 2.9 30.703 1 84.31 365 ARG B C 1
ATOM 5950 O O . ARG B 1 365 ? 8.609 1.814 30.406 1 84.31 365 ARG B O 1
ATOM 5957 N N . GLU B 1 366 ? 8.141 3.457 31.859 1 87 366 GLU B N 1
ATOM 5958 C CA . GLU B 1 366 ? 8.812 2.77 32.969 1 87 366 GLU B CA 1
ATOM 5959 C C . GLU B 1 366 ? 8.109 1.464 33.312 1 87 366 GLU B C 1
ATOM 5961 O O . GLU B 1 366 ? 8.766 0.437 33.5 1 87 366 GLU B O 1
ATOM 5966 N N . MET B 1 367 ? 6.84 1.587 33.344 1 91.62 367 MET B N 1
ATOM 5967 C CA . MET B 1 367 ? 6.059 0.393 33.656 1 91.62 367 MET B CA 1
ATOM 5968 C C . MET B 1 367 ? 6.266 -0.68 32.594 1 91.62 367 MET B C 1
ATOM 5970 O O . MET B 1 367 ? 6.578 -1.827 32.906 1 91.62 367 MET B O 1
ATOM 5974 N N . LEU B 1 368 ? 6.172 -0.327 31.422 1 89.31 368 LEU B N 1
ATOM 5975 C CA . LEU B 1 368 ? 6.32 -1.253 30.297 1 89.31 368 LEU B CA 1
ATOM 5976 C C . LEU B 1 368 ? 7.727 -1.844 30.266 1 89.31 368 LEU B C 1
ATOM 5978 O O . LEU B 1 368 ? 7.898 -3.037 30.016 1 89.31 368 LEU B O 1
ATOM 5982 N N . GLY B 1 369 ? 8.664 -1.041 30.578 1 87.25 369 GLY B N 1
ATOM 5983 C CA . GLY B 1 369 ? 10.047 -1.489 30.625 1 87.25 369 GLY B CA 1
ATOM 5984 C C . GLY B 1 369 ? 10.297 -2.533 31.688 1 87.25 369 GLY B C 1
ATOM 5985 O O . GLY B 1 369 ? 11.148 -3.408 31.531 1 87.25 369 GLY B O 1
ATOM 5986 N N . ARG B 1 370 ? 9.508 -2.5 32.719 1 91.31 370 ARG B N 1
ATOM 5987 C CA . ARG B 1 370 ? 9.641 -3.441 33.844 1 91.31 370 ARG B CA 1
ATOM 5988 C C . ARG B 1 370 ? 8.75 -4.66 33.625 1 91.31 370 ARG B C 1
ATOM 5990 O O . ARG B 1 370 ? 8.656 -5.523 34.5 1 91.31 370 ARG B O 1
ATOM 5997 N N . GLY B 1 371 ? 8.102 -4.59 32.562 1 90.38 371 GLY B N 1
ATOM 5998 C CA . GLY B 1 371 ? 7.195 -5.695 32.312 1 90.38 371 GLY B CA 1
ATOM 5999 C C . GLY B 1 371 ? 5.891 -5.594 33.062 1 90.38 371 GLY B C 1
ATOM 6000 O O . GLY B 1 371 ? 5.25 -6.613 33.344 1 90.38 371 GLY B O 1
ATOM 6001 N N . GLU B 1 372 ? 5.578 -4.418 33.469 1 93.56 372 GLU B N 1
ATOM 6002 C CA . GLU B 1 372 ? 4.32 -4.156 34.156 1 93.56 372 GLU B CA 1
ATOM 6003 C C . GLU B 1 372 ? 3.322 -3.459 33.25 1 93.56 372 GLU B C 1
ATOM 6005 O O . GLU B 1 372 ? 3.635 -2.43 32.656 1 93.56 372 GLU B O 1
ATOM 6010 N N . ALA B 1 373 ? 2.246 -4.047 33.188 1 93.06 373 ALA B N 1
ATOM 6011 C CA . ALA B 1 373 ? 1.21 -3.451 32.344 1 93.06 373 ALA B CA 1
ATOM 6012 C C . ALA B 1 373 ? 0.563 -2.256 33.031 1 93.06 373 ALA B C 1
ATOM 6014 O O . ALA B 1 373 ? 0.311 -2.291 34.219 1 93.06 373 ALA B O 1
ATOM 6015 N N . PRO B 1 374 ? 0.353 -1.152 32.281 1 93.12 374 PRO B N 1
ATOM 6016 C CA . PRO B 1 374 ? -0.516 -0.117 32.844 1 93.12 374 PRO B CA 1
ATOM 6017 C C . PRO B 1 374 ? -1.914 -0.635 33.156 1 93.12 374 PRO B C 1
ATOM 6019 O O . PRO B 1 374 ? -2.338 -1.662 32.625 1 93.12 374 PRO B O 1
ATOM 6022 N N . PRO B 1 375 ? -2.566 0.031 34.094 1 92.81 375 PRO B N 1
ATOM 6023 C CA . PRO B 1 375 ? -3.916 -0.427 34.438 1 92.81 375 PRO B CA 1
ATOM 6024 C C . PRO B 1 375 ? -4.848 -0.481 33.219 1 92.81 375 PRO B C 1
ATOM 6026 O O . PRO B 1 375 ? -4.715 0.33 32.312 1 92.81 375 PRO B O 1
ATOM 6029 N N . PRO B 1 376 ? -5.777 -1.402 33.219 1 92.06 376 PRO B N 1
ATOM 6030 C CA . PRO B 1 376 ? -6.699 -1.562 32.094 1 92.06 376 PRO B CA 1
ATOM 6031 C C . PRO B 1 376 ? -7.504 -0.297 31.812 1 92.06 376 PRO B C 1
ATOM 6033 O O . PRO B 1 376 ? -7.98 -0.106 30.688 1 92.06 376 PRO B O 1
ATOM 6036 N N . GLU B 1 377 ? -7.617 0.572 32.812 1 93.06 377 GLU B N 1
ATOM 6037 C CA . GLU B 1 377 ? -8.305 1.846 32.656 1 93.06 377 GLU B CA 1
ATOM 6038 C C . GLU B 1 377 ? -7.52 2.785 31.75 1 93.06 377 GLU B C 1
ATOM 6040 O O . GLU B 1 377 ? -8.078 3.723 31.172 1 93.06 377 GLU B O 1
ATOM 6045 N N . PHE B 1 378 ? -6.293 2.443 31.625 1 92.19 378 PHE B N 1
ATOM 6046 C CA . PHE B 1 378 ? -5.41 3.277 30.828 1 92.19 378 PHE B CA 1
ATOM 6047 C C . PHE B 1 378 ? -5.098 2.604 29.484 1 92.19 378 PHE B C 1
ATOM 6049 O O . PHE B 1 378 ? -5.078 3.258 28.453 1 92.19 378 PHE B O 1
ATOM 6056 N N . SER B 1 379 ? -4.781 1.315 29.531 1 93.62 379 SER B N 1
ATOM 6057 C CA . SER B 1 379 ? -4.387 0.583 28.344 1 93.62 379 SER B CA 1
ATOM 6058 C C . SER B 1 379 ? -5.051 -0.788 28.281 1 93.62 379 SER B C 1
ATOM 6060 O O . SER B 1 379 ? -5.098 -1.502 29.297 1 93.62 379 SER B O 1
ATOM 6062 N N . ARG B 1 380 ? -5.605 -1.088 27.094 1 94.69 380 ARG B N 1
ATOM 6063 C CA . ARG B 1 380 ? -6.109 -2.445 26.906 1 94.69 380 ARG B CA 1
ATOM 6064 C C . ARG B 1 380 ? -5.012 -3.475 27.156 1 94.69 380 ARG B C 1
ATOM 6066 O O . ARG B 1 380 ? -3.871 -3.285 26.734 1 94.69 380 ARG B O 1
ATOM 6073 N N . PRO B 1 381 ? -5.371 -4.57 27.781 1 94.75 381 PRO B N 1
ATOM 6074 C CA . PRO B 1 381 ? -4.352 -5.562 28.141 1 94.75 381 PRO B CA 1
ATOM 6075 C C . PRO B 1 381 ? -3.596 -6.09 26.922 1 94.75 381 PRO B C 1
ATOM 6077 O O . PRO B 1 381 ? -2.381 -6.297 26.984 1 94.75 381 PRO B O 1
ATOM 6080 N N . GLU B 1 382 ? -4.277 -6.398 25.875 1 95.38 382 GLU B N 1
ATOM 6081 C CA . GLU B 1 382 ? -3.656 -6.941 24.672 1 95.38 382 GLU B CA 1
ATOM 6082 C C . GLU B 1 382 ? -2.682 -5.945 24.047 1 95.38 382 GLU B C 1
ATOM 6084 O O . GLU B 1 382 ? -1.633 -6.332 23.531 1 95.38 382 GLU B O 1
ATOM 6089 N N . VAL B 1 383 ? -2.998 -4.656 24.125 1 94.88 383 VAL B N 1
ATOM 6090 C CA . VAL B 1 383 ? -2.127 -3.598 23.625 1 94.88 383 VAL B CA 1
ATOM 6091 C C . VAL B 1 383 ? -0.896 -3.473 24.516 1 94.88 383 VAL B C 1
ATOM 6093 O O . VAL B 1 383 ? 0.229 -3.371 24.016 1 94.88 383 VAL B O 1
ATOM 6096 N N . ALA B 1 384 ? -1.139 -3.516 25.812 1 94.5 384 ALA B N 1
ATOM 6097 C CA . ALA B 1 384 ? -0.045 -3.445 26.781 1 94.5 384 ALA B CA 1
ATOM 6098 C C . ALA B 1 384 ? 0.952 -4.582 26.562 1 94.5 384 ALA B C 1
ATOM 6100 O O . ALA B 1 384 ? 2.164 -4.379 26.672 1 94.5 384 ALA B O 1
ATOM 6101 N N . GLN B 1 385 ? 0.429 -5.711 26.266 1 95.25 385 GLN B N 1
ATOM 6102 C CA . GLN B 1 385 ? 1.293 -6.871 26.047 1 95.25 385 GLN B CA 1
ATOM 6103 C C . GLN B 1 385 ? 2.221 -6.652 24.859 1 95.25 385 GLN B C 1
ATOM 6105 O O . GLN B 1 385 ? 3.412 -6.961 24.922 1 95.25 385 GLN B O 1
ATOM 6110 N N . ILE B 1 386 ? 1.701 -6.152 23.781 1 94.5 386 ILE B N 1
ATOM 6111 C CA . ILE B 1 386 ? 2.496 -5.883 22.594 1 94.5 386 ILE B CA 1
ATOM 6112 C C . ILE B 1 386 ? 3.604 -4.883 22.922 1 94.5 386 ILE B C 1
ATOM 6114 O O . ILE B 1 386 ? 4.758 -5.074 22.531 1 94.5 386 ILE B O 1
ATOM 6118 N N . LEU B 1 387 ? 3.27 -3.879 23.672 1 94 387 LEU B N 1
ATOM 6119 C CA . LEU B 1 387 ? 4.23 -2.84 24.031 1 94 387 LEU B CA 1
ATOM 6120 C C . LEU B 1 387 ? 5.262 -3.371 25.016 1 94 387 LEU B C 1
ATOM 6122 O O . LEU B 1 387 ? 6.449 -3.045 24.922 1 94 387 LEU B O 1
ATOM 6126 N N . MET B 1 388 ? 4.812 -4.176 25.953 1 93.69 388 MET B N 1
ATOM 6127 C CA . MET B 1 388 ? 5.723 -4.797 26.906 1 93.69 388 MET B CA 1
ATOM 6128 C C . MET B 1 388 ? 6.746 -5.68 26.188 1 93.69 388 MET B C 1
ATOM 6130 O O . MET B 1 388 ? 7.934 -5.645 26.516 1 93.69 388 MET B O 1
ATOM 6134 N N . ASP B 1 389 ? 6.219 -6.457 25.281 1 92.81 389 ASP B N 1
ATOM 6135 C CA . ASP B 1 389 ? 7.113 -7.324 24.516 1 92.81 389 ASP B CA 1
ATOM 6136 C C . ASP B 1 389 ? 8.188 -6.512 23.797 1 92.81 389 ASP B C 1
ATOM 6138 O O . ASP B 1 389 ? 9.352 -6.926 23.75 1 92.81 389 ASP B O 1
ATOM 6142 N N . TYR B 1 390 ? 7.848 -5.375 23.297 1 90.88 390 TYR B N 1
ATOM 6143 C CA . TYR B 1 390 ? 8.805 -4.504 22.609 1 90.88 390 TYR B CA 1
ATOM 6144 C C . TYR B 1 390 ? 9.828 -3.951 23.594 1 90.88 390 TYR B C 1
ATOM 6146 O O . TYR B 1 390 ? 11.039 -4.051 23.375 1 90.88 390 TYR B O 1
ATOM 6154 N N . TYR B 1 391 ? 9.367 -3.443 24.703 1 88.5 391 TYR B N 1
ATOM 6155 C CA . TYR B 1 391 ? 10.258 -2.799 25.656 1 88.5 391 TYR B CA 1
ATOM 6156 C C . TYR B 1 391 ? 11.172 -3.818 26.328 1 88.5 391 TYR B C 1
ATOM 6158 O O . TYR B 1 391 ? 12.336 -3.529 26.609 1 88.5 391 TYR B O 1
ATOM 6166 N N . GLN B 1 392 ? 10.633 -4.949 26.562 1 87.44 392 GLN B N 1
ATOM 6167 C CA . GLN B 1 392 ? 11.445 -6.004 27.172 1 87.44 392 GLN B CA 1
ATOM 6168 C C . GLN B 1 392 ? 12.492 -6.527 26.188 1 87.44 392 GLN B C 1
ATOM 6170 O O . GLN B 1 392 ? 13.586 -6.93 26.594 1 87.44 392 GLN B O 1
ATOM 6175 N N . GLY B 1 393 ? 12.094 -6.625 24.984 1 83.31 393 GLY B N 1
ATOM 6176 C CA . GLY B 1 393 ? 13.055 -7.02 23.969 1 83.31 393 GLY B CA 1
ATOM 6177 C C . GLY B 1 393 ? 14.227 -6.066 23.844 1 83.31 393 GLY B C 1
ATOM 6178 O O . GLY B 1 393 ? 15.344 -6.48 23.516 1 83.31 393 GLY B O 1
ATOM 6179 N N . LEU B 1 394 ? 14.016 -4.758 24.094 1 80 394 LEU B N 1
ATOM 6180 C CA . LEU B 1 394 ? 15.07 -3.752 24.062 1 80 394 LEU B CA 1
ATOM 6181 C C . LEU B 1 394 ? 16.078 -3.988 25.188 1 80 394 LEU B C 1
ATOM 6183 O O . LEU B 1 394 ? 17.281 -3.76 25.016 1 80 394 LEU B O 1
ATOM 6187 N N . GLN B 1 395 ? 15.602 -4.449 26.25 1 73.44 395 GLN B N 1
ATOM 6188 C CA . GLN B 1 395 ? 16.469 -4.664 27.406 1 73.44 395 GLN B CA 1
ATOM 6189 C C . GLN B 1 395 ? 17.344 -5.898 27.219 1 73.44 395 GLN B C 1
ATOM 6191 O O . GLN B 1 395 ? 18.484 -5.934 27.672 1 73.44 395 GLN B O 1
ATOM 6196 N N . GLN B 1 396 ? 16.859 -6.84 26.516 1 66.12 396 GLN B N 1
ATOM 6197 C CA . GLN B 1 396 ? 17.625 -8.055 26.266 1 66.12 396 GLN B CA 1
ATOM 6198 C C . GLN B 1 396 ? 18.719 -7.812 25.234 1 66.12 396 GLN B C 1
ATOM 6200 O O . GLN B 1 396 ? 19.766 -8.469 25.281 1 66.12 396 GLN B O 1
ATOM 6205 N N . LYS B 1 397 ? 18.531 -7.031 24.391 1 60.25 397 LYS B N 1
ATOM 6206 C CA . LYS B 1 397 ? 19.547 -6.727 23.375 1 60.25 397 LYS B CA 1
ATOM 6207 C C . LYS B 1 397 ? 20.641 -5.828 23.953 1 60.25 397 LYS B C 1
ATOM 6209 O O . LYS B 1 397 ? 21.719 -5.719 23.359 1 60.25 397 LYS B O 1
ATOM 6214 N N . GLN B 1 398 ? 20.562 -5.039 25.062 1 50.47 398 GLN B N 1
ATOM 6215 C CA . GLN B 1 398 ? 21.594 -4.27 25.75 1 50.47 398 GLN B CA 1
ATOM 6216 C C . GLN B 1 398 ? 22.359 -5.145 26.734 1 50.47 398 GLN B C 1
ATOM 6218 O O . GLN B 1 398 ? 23.562 -4.973 26.906 1 50.47 398 GLN B O 1
#

InterPro domains:
  IPR002650 Sulphate adenylyltransferase [TIGR00339] (4-389)
  IPR002650 Sulphate adenylyltransferase [cd00517] (31-390)
  IPR014729 Rossmann-like alpha/beta/alpha sandwich fold [G3DSA:3.40.50.620] (194-396)
  IPR015947 PUA-like superfamily [SSF88697] (1-172)
  IPR020792 Sulphate adenylyltransferase, prokaryotic-type [MF_00066] (27-393)
  IPR024951 Sulphate adenylyltransferase catalytic domain [PF01747] (178-389)
  IPR025980 ATP-sulfurylase PUA-like domain [PF14306] (2-165)

Secondary structure (DSSP, 8-state):
-PPPTTSSS----B---HHHHHHHHHHHHHS-EEEPPHHHHHHHHHHHTTTTTT--EE--HHHHHHHHHHSB-TT--B-SS----EES--GGGTT-SEEEEEPTTSTT--EEEEEE--EEEE--HHHHHHHHHHHHS---TTSHHHHHHTTS-SEEEEEEEEE---HHHHHH-TTTB--HHHHHHHHHHHT-SSEEEEEESS---HHHHHHHHHHHHHHT-SEEEEEEEE-PPPTTPPPHHHHHHHHHHHHHHHS-TTSEEEEEEE------HHHHHHHHHHHHHHTT-SEEEE-TTTT--TTSS-TTHHHHHHHHTS-TTS-S-EEEE---EEEETTTTEEEEGGG-TT--GGGEE---HHHHHHHHHTT-PPPTTTS-HHHHHHHHHHHHHHHHH-/-PPPTTSSS----B---HHHHHHHHHHHHHS-EEEPPHHHHHHHHHHHTTTTTT--EE--HHHHHHHHHHSB-TT--B-SS----EES--GGGTT-SEEEEEPTTSTT--EEEEEE--EEEE--HHHHHHHHHHHHS---TTSHHHHHHTTS-SEEEEEEEEE---HHHHHH-TTTB--HHHHHHHHHHHT-SSEEEEEESS---HHHHHHHHHHHHHHT-SEEEEEEEE-PPPTTPPPHHHHHHHHHHHHHHHS-TTSEEEEEEE------HHHHHHHHHHHHHHTT-SEEEE-TTTT--TTSS-TTHHHHHHHHTS-TTS-S-EEEE---EEEETTTTEEEEGGG-TT--GGGEE---HHHHHHHHHTT-PPPTTTS-HHHHHHHHHHHHHHHHH-

Solvent-accessible surface area (backbone atoms only — not comparable to full-atom values): 41210 Å² total; per-residue (Å²): 119,57,57,21,47,94,35,86,57,78,44,48,33,42,56,63,53,53,70,60,37,52,52,48,54,60,50,40,72,74,35,43,54,45,76,41,42,64,57,36,47,23,49,46,31,28,28,23,27,12,29,44,32,66,54,58,49,30,37,42,71,64,30,27,51,29,6,28,77,69,28,18,32,82,88,60,51,70,36,52,58,56,52,54,36,44,23,72,66,60,75,71,44,64,90,48,58,50,33,18,35,21,27,67,83,38,89,88,37,49,72,29,28,38,33,42,50,73,46,79,46,68,59,48,73,67,52,51,48,50,40,36,31,55,42,52,72,41,78,52,62,83,40,65,36,48,34,55,63,70,66,47,44,45,30,34,46,10,30,44,44,44,21,72,43,57,64,57,42,45,72,54,30,64,78,37,46,51,38,23,60,43,44,37,52,49,38,55,35,53,54,50,71,39,26,35,34,38,75,38,80,61,67,72,37,38,41,55,54,48,50,52,51,49,52,32,60,76,64,65,34,49,29,36,36,44,40,29,59,39,74,84,76,53,94,88,56,73,55,65,70,58,31,49,52,30,45,49,52,46,44,66,74,73,41,65,62,52,30,56,45,81,37,20,39,50,54,62,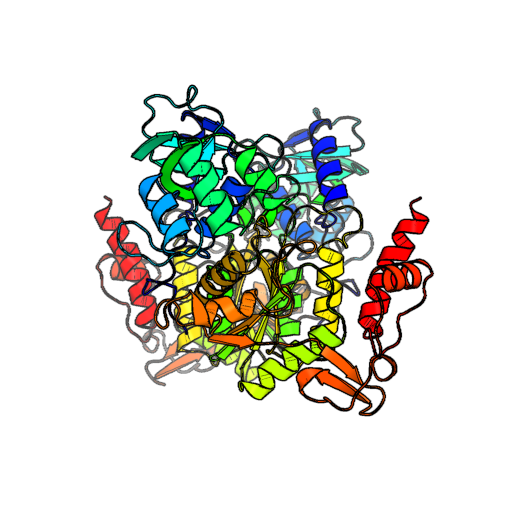81,50,52,21,17,36,41,42,38,50,42,52,47,48,30,38,18,28,26,39,23,43,28,34,56,44,40,65,40,34,52,42,55,90,83,78,59,54,55,51,40,36,56,49,37,60,75,73,69,42,60,85,84,69,55,88,48,41,78,43,82,44,59,62,54,35,24,26,66,85,75,72,42,74,39,48,51,83,79,41,78,86,60,56,78,86,36,38,65,80,77,54,72,67,57,49,52,52,31,23,53,71,67,37,68,65,57,66,74,48,24,50,65,74,37,37,48,53,51,21,54,53,40,43,50,56,59,68,74,107,120,58,56,22,45,93,36,86,57,78,43,49,32,41,56,63,54,54,69,60,36,52,53,49,54,58,51,39,73,74,35,42,54,46,75,40,41,64,58,35,47,22,50,46,28,29,27,23,27,12,29,44,32,66,53,58,49,30,36,42,71,66,30,26,50,27,6,28,75,68,28,17,31,80,90,60,52,71,38,53,59,59,53,56,37,43,24,71,66,60,76,71,45,64,90,46,56,52,34,19,35,22,27,68,82,38,89,86,37,47,71,28,28,39,31,41,51,72,46,80,45,67,60,49,73,68,54,51,49,50,39,36,31,57,41,52,72,41,80,53,64,82,40,65,35,48,34,55,62,70,66,48,44,44,30,33,47,10,30,44,45,44,23,70,45,57,64,58,42,47,71,55,30,64,78,37,48,51,37,22,61,43,44,38,52,49,39,54,34,54,54,50,73,37,26,34,33,39,76,38,78,63,67,72,38,38,43,54,54,50,49,53,49,48,51,32,60,78,65,66,35,48,29,37,36,42,40,28,59,40,74,85,76,52,94,86,57,73,56,65,69,59,31,49,51,31,44,48,52,45,45,65,74,73,42,66,62,52,30,56,44,80,38,19,38,49,55,64,82,50,51,20,17,36,42,42,37,50,41,52,47,48,31,37,19,29,27,39,26,41,28,34,56,43,40,65,41,34,52,43,55,89,82,78,58,54,57,50,40,37,56,50,37,61,74,74,69,43,60,83,81,67,56,88,48,41,77,43,80,43,60,62,53,34,24,26,69,82,74,71,42,72,40,48,52,82,79,41,77,86,62,54,78,84,36,38,65,79,78,54,71,67,56,50,52,52,31,21,50,70,66,38,68,66,56,66,74,48,24,47,65,74,37,36,48,53,52,20,53,53,40,41,51,54,59,69,76,105

Radius of gyration: 27.66 Å; Cα contacts (8 Å, |Δi|>4): 1670; chains: 2; bounding box: 66×77×75 Å

Organism: NCBI:txid713585

Nearest PDB structures (foldseek):
  1jhd-assembly1_A-2  TM=9.831E-01  e=2.161E-75  sulfur-oxidizing endosymbiont of Riftia pachyptila
  4dnx-assembly1_B  TM=9.881E-01  e=5.554E-74  Allochromatium vinosum DSM 180
  8a8g-assembly1_A-2  TM=9.276E-01  e=6.407E-39  Methanothermococcus thermolithotrophicus DSM 2095
  1v47-assembly1_B  TM=9.069E-01  e=9.050E-35  Thermus thermophilus
  1v47-assembly1_A  TM=8.979E-01  e=5.544E-35  Thermus thermophilus

Foldseek 3Di:
DFAAFPDNHQDAQADPPPVVLVVVLVVQVVFQEDEWAQQLLQVNLQSNLRLPPPDQWADDLQQQLCLLVACAGPVGARHNHHNWTFAADCVSQPPPQKHFYFYPQDPPRGTFKMFGFPDKDFDDPVSLQSSLCSQQVDCDCVQVLNVRSPPHHGITTDGGMRTNDNPCCCVVPVPFAHGLVVLLVVCVVLPWDAEEEEEDAAADKPQNVVVLVVVCVVVVGQAYEHEYEDDDDDVPGDDPVLSQVLNVVCCVPPPDPSHYHGHYYYHDQSQRFQSVLVSVQNSCSSSPHQEYEDEFSVSHDDPSDHGCSNVCCCVPRNDPPSDRHYYDYAYDWFAFQVVRGIDHCVVCVVDDPVRTDDDDPVRCLVCLLVVHFDDCRIHPPVSSVSSSVVNVVVVVVD/DFAAFPDNHQDAQADPPPVVLVVVQVVQVVFQEDEWAQQLLQVNLQSNLRLPPPDQWADDLQQQLCLLPACAGPVGARHNHHNWTFAADCVSQPPPQKHFYFYPQDPPRGTFKMFGFPDKDFDDPVSLQSSLCSQQVDCDCVQVLNVRSVPHHGITTDGGIRGNDNPCCCVVPVPFAHGLVVLLVVCVVLVWDAEEEEEDAAADKPQNVVVLVVVCVVVVGQAYEYEYEDDDDDVPGDDPVLSQVLNVVCCVPPPDPSHYHGHYYYHDQSQRFQSVLVSVQNSCSSSPHQEYEDEFSVSHDDPSDHGCSNVCCCVPRNDPPSDRHYYDYAYDWFAFQVVRGIDHCVVCVVDDPVRTDDDDPVRCLVCLLVVHFDDCRIHPPVSSVSSSVVNVVVVVVD